Protein AF-A0A520X0W9-F1 (afdb_monomer_lite)

Foldseek 3Di:
DPDPPDDDDDFDKFKEWEDECLQQQFDDPPPDTDPDDDPRLVQVLVVCLVSVGQKYKYFFWKAAPPDHTSVVVSCVSSVFPDKDWDFWACDPRDPRITTTMMMTHNFDFPDKDKQKFDAPQAAAPVGDTWTTWIKMKTFGQRVNFTAIEIHGEATLCVRRVHDLPDPVCLSRLVSVLCVQVVQLVGWYKYWYQQNADDACVSNVSCHVVVSKDWDDDWAQFPVTGDGITMITGLQWDWLDWDWADDSDRTTMIITMIIGHDPVVSVVVVPPPDDPLKAKEWEAEQAADDPQFDAPDDPVPDDPPDDAQGLLNLVLQLQLLDPAQHQAYEYQENQHAQLDLRSLVSSLVSLVSCCVRRVHQQARYEYEYDLRNFNADDDDDDPPPLCNGCVSVCVRNFQRHQYADRPPPDDALVVVLVVLLVQCVVPLPDQKGFAQRRLDADPVSGGGGGQWIQGLVSLAIEGHFHQQSCFFHFADDDPVVVVVLVCLCPDDDPCNVVSVVVSVVVRVVRGAGATAGDPRSVVSVVSVLVSCCVSVPQSNLQGAYEYGHAADLDDDPADDDGPYRGHPCSLVVVVSCVVSLHAEYEYEDQQDQDWDWSDFLPPPRTHIYGYFHHSRDDHHVPDAHWIWIWMARSVQQKIKIWTQGSDSDDNSNVSNVPTHIDDIDRRAGSPSPPPVPPQQPPQPLLQLLVLQLVVLLVQWEWDDDPPRDIAIAADQQSPDRDHWLLRRLLSLLSCVLSVVPDPSVVVNNVRSLVNNQVQQAPALRAHDRDSVPSPFHDLQSLLSNLSSCLVPDDLVVLLVSLVSNVVVQPDLPDQRPQFFLVSLLSNLVSNCSNPVVDSVNQNSLVLLLQQFDADPVGAGAAGFRTSDADPPADCVRRRSDGDLQSRLSSLVSQCCNCVSVVHPTHDDQVRCQNNLVNNLPDPDQDKDWDWDWDDDPPDIDTDIDTDPRLLSNLLSNLSHPDPVSVVVSSVSLSVLSVQDDSSFHADVPRHGRSVSSSSSSVSNVSNVVSSSVD

Secondary structure (DSSP, 8-state):
------PPPP--EEEEEEEE-GGG-PPPTT----SS-SSHHHHHHHHHHHH--SEEEEEEEEE-SSS--HHHHHHHHHT-SEEEEEEEEE-SSSTT-EEEEEEEESS-EEEEEEEEEPP---B-TT-PBPPPEEEEEEEEEETTEEEEEEEEE---GGGGT--TT-GGGHHHHHHHHHHHHTTTTSSEEEEEE-SS---TTT-IIIIITTSEEE---S--STTS---EEEEEETTEEEEEEEEE--SSSSPEEEEEEEEPPHHHHHGGGS--SS-SEEEEEEE----BSTT---SS-TTS--TTSPPPPHHHHHHHHHTT-SS--SEEEEES--BSTT-HHHHHHHHHHHHHHHHHH---GGGEEEE--TTSS----SS-----HHHHHHHHHHHHTTTSB----TTTSPPHHHHHHHHHHHHHHTTT-SEEETTTT--B-TTS-B---SEEEETTTTEEEEE--TBTTTTEE----HHHHHHHHHHHH---TTHHHHHHHHHHHHHHHEE---B--HHHHHHHHHHHHHHHHHHTHHHHHSEEEEE-SS-SS--S-----S-SS-TTHHHHHHHHHHTT--EEEE-SS----EEE---SSSS-PPEEEE---SSSPPPTT--SEEEEEEEETTTTEEEEEEEE--SSS-HHHHHHT-EEPPPEEPPPTTTS-SSS--S----HHHHHHHHHHHHHHT-EEEE-TTS-EEEE--SBTTSSS--HHHHHHHHHHHHHTT--SHHHHHHHHHHHHHHHHTS-TTTS-B-SSGGGTTS-BHHHHHHHHHHHTTTS-HHHHHHHHHHHHHHH--TTS-----BHHHHHHHHHHHHHH-TT-HHHHHHHHHHHHTSEE-TTS-EEE--SBSS--TT--TTTTT-S--HHHHHHHHHHHHHHHHHTTTSSS--HHHHHHHHHHHHT-S----EEEEEEEEETTEEEEEEEEE-HHHHHHHHHTT---GGGHHHHHHHHHHHHHTEETTEE-BTTB--BHHHHHHHHHHHHHHHHHHHH-

Sequence (1013 aa):
MVNIGQIMANDIELTVATWNLSSCLLRDRDHSLPPNVEPGEAYVKERLAIYQPCVVGLQEVSFPNDRPSQAHRLREKLGYVAHAEWQLSPSHLIPGEDLGIAILSRYPIERTEKFLLPNLQLSNEAGEASHEKGILGALLNVDGQKVWFFCGHLLPLHRFGVKLSDPRTAEIFTSAEDAFLSASDAPAVCGVDLNAELDATQLPRVFGDRRLRKLIRQPTRPEGAINDQLLCSRHWQTEWVQVYRSRLDHHLCVARLQLLQDAQAETRHTETSASNRIRLLHLSDLHFGERSKEDVEWKTFISTMQHETRKDRLKSILGELDQVPDYVIISGDLTIAGRKDGFKSTVELLDWMENQLGLSRDAIVAVPGNHDVTRASGLPEVVDAEARWKNYHRFMGERCVRPWLPSHDPDQSTILSNLQTALESAEHSRLWGAFAHDVVDESGACLPFPFVFDRDRNLLIYAFNSASVSGSHIEIDANTRAAVESLRSARSKYKKDFEAVLKAYEGELSIDPARIQPGELGLFHGIMNMLRGFAGDELEDALKVAVLHHHVVPLPIEEVKKFDVPTNAGRFVKELTEAAFHMILHGHKHYPEPFSSGTSLNDQAQLVLSGGTIGGGEATGKSAGFYVVDYDISARLVEASFVVLEPQGNPKSIVENARRHPGIVVPRSGGFDRSVRGPRSLDIAKMFRDSENALMRYVRGMESDRDTSWAGWSHELDEDRVSTVATAYGLRILHMTGALRQGARQVVDDAVTTLLEMRSTVDGGWSASSQMAEDSQLEPTAFVILGLRHWVNSATLIELGGTLESLLGDEDAPIQPSYLFTLCLVAEALRAAKPDSPRLSQIIDTIESSAYVSEDGHYLHWPRRAITEEGESHVQAGREPSVLHSAMAILALRRAYDDTDGQLGADAASVEQALRWLARRDTWADTTEDINRKYGTKYCNLVVKHFTKTWVARALLTSNEFAIRPRLGKCVDELAESNEQGLWNWGDLQRPIWATHDALSTISAYALATAET

Radius of gyration: 35.77 Å; chains: 1; bounding box: 100×97×87 Å

Structure (mmCIF, N/CA/C/O backbone):
data_AF-A0A520X0W9-F1
#
_entry.id   AF-A0A520X0W9-F1
#
loop_
_atom_site.group_PDB
_atom_site.id
_atom_site.type_symbol
_atom_site.label_atom_id
_atom_site.label_alt_id
_atom_site.label_comp_id
_atom_site.label_asym_id
_atom_site.label_entity_id
_atom_site.label_seq_id
_atom_site.pdbx_PDB_ins_code
_atom_site.Cartn_x
_atom_site.Cartn_y
_atom_site.Cartn_z
_atom_site.occupancy
_atom_site.B_iso_or_equiv
_atom_site.auth_seq_id
_atom_site.auth_comp_id
_atom_site.auth_asym_id
_atom_site.auth_atom_id
_atom_site.pdbx_PDB_model_num
ATOM 1 N N . MET A 1 1 ? 13.564 -29.640 41.362 1.00 32.91 1 MET A N 1
ATOM 2 C CA . MET A 1 1 ? 12.127 -29.814 41.068 1.00 32.91 1 MET A CA 1
ATOM 3 C C . MET A 1 1 ? 11.495 -28.441 41.158 1.00 32.91 1 MET A C 1
ATOM 5 O O . MET A 1 1 ? 11.226 -27.974 42.255 1.00 32.91 1 MET A O 1
ATOM 9 N N . VAL A 1 2 ? 11.420 -27.748 40.023 1.00 27.66 2 VAL A N 1
ATOM 10 C CA . VAL A 1 2 ? 10.768 -26.438 39.912 1.00 27.66 2 VAL A CA 1
ATOM 11 C C . VAL A 1 2 ? 9.294 -26.697 39.607 1.00 27.66 2 VAL A C 1
ATOM 13 O O . VAL A 1 2 ? 8.971 -27.615 38.857 1.00 27.66 2 VAL A O 1
ATOM 16 N N . ASN A 1 3 ? 8.434 -25.946 40.285 1.00 23.83 3 ASN A N 1
ATOM 17 C CA . ASN A 1 3 ? 6.986 -26.098 40.365 1.00 23.83 3 ASN A CA 1
ATOM 18 C C . ASN A 1 3 ? 6.327 -26.134 38.969 1.00 23.83 3 ASN A C 1
ATOM 20 O O . ASN A 1 3 ? 6.275 -25.119 38.279 1.00 23.83 3 ASN A O 1
ATOM 24 N N . ILE A 1 4 ? 5.808 -27.297 38.567 1.00 30.19 4 ILE A N 1
ATOM 25 C CA . ILE A 1 4 ? 4.951 -27.479 37.384 1.00 30.19 4 ILE A CA 1
ATOM 26 C C . ILE A 1 4 ? 3.524 -27.121 37.814 1.00 30.19 4 ILE A C 1
ATOM 28 O O . ILE A 1 4 ? 2.726 -27.992 38.153 1.00 30.19 4 ILE A O 1
ATOM 32 N N . GLY A 1 5 ? 3.240 -25.822 37.908 1.00 29.05 5 GLY A N 1
ATOM 33 C CA . GLY A 1 5 ? 2.003 -25.330 38.514 1.00 29.05 5 GLY A CA 1
ATOM 34 C C . GLY A 1 5 ? 1.619 -23.908 38.122 1.00 29.05 5 GLY A C 1
ATOM 35 O O . GLY A 1 5 ? 1.106 -23.178 38.957 1.00 29.05 5 GLY A O 1
ATOM 36 N N . GLN A 1 6 ? 1.864 -23.510 36.874 1.00 29.09 6 GLN A N 1
ATOM 37 C CA . GLN A 1 6 ? 1.102 -22.449 36.213 1.00 29.09 6 GLN A CA 1
ATOM 38 C C . GLN A 1 6 ? 0.723 -22.978 34.832 1.00 29.09 6 GLN A C 1
ATOM 40 O O . GLN A 1 6 ? 1.515 -22.996 33.896 1.00 29.09 6 GLN A O 1
ATOM 45 N N . ILE A 1 7 ? -0.480 -23.542 34.779 1.00 31.31 7 ILE A N 1
ATOM 46 C CA . ILE A 1 7 ? -1.163 -23.942 33.554 1.00 31.31 7 ILE A CA 1
ATOM 47 C C . ILE A 1 7 ? -1.336 -22.679 32.704 1.00 31.31 7 ILE A C 1
ATOM 49 O O . ILE A 1 7 ? -1.753 -21.645 33.223 1.00 31.31 7 ILE A O 1
ATOM 53 N N . MET A 1 8 ? -0.970 -22.780 31.425 1.00 34.50 8 MET A N 1
ATOM 54 C CA . MET A 1 8 ? -1.157 -21.749 30.407 1.00 34.50 8 MET A CA 1
ATOM 55 C C . MET A 1 8 ? -2.606 -21.243 30.423 1.00 34.50 8 MET A C 1
ATOM 57 O O . MET A 1 8 ? -3.534 -22.038 30.280 1.00 34.50 8 MET A O 1
ATOM 61 N N . ALA A 1 9 ? -2.804 -19.940 30.618 1.00 36.62 9 ALA A N 1
ATOM 62 C CA . ALA A 1 9 ? -4.086 -19.299 30.352 1.00 36.62 9 ALA A CA 1
ATOM 63 C C . ALA A 1 9 ? -4.163 -19.030 28.840 1.00 36.62 9 ALA A C 1
ATOM 65 O O . ALA A 1 9 ? -3.282 -18.372 28.294 1.00 36.62 9 ALA A O 1
ATOM 66 N N . ASN A 1 10 ? -5.157 -19.626 28.179 1.00 45.25 10 ASN A N 1
ATOM 67 C CA . ASN A 1 10 ? -5.319 -19.660 26.723 1.00 45.25 10 ASN A CA 1
ATOM 68 C C . ASN A 1 10 ? -5.570 -18.266 26.109 1.00 45.25 10 ASN A C 1
ATOM 70 O O . ASN A 1 10 ? -6.377 -17.502 26.639 1.00 45.25 10 ASN A O 1
ATOM 74 N N . ASP A 1 11 ? -4.965 -17.996 24.946 1.00 65.56 11 ASP A N 1
ATOM 75 C CA . ASP A 1 11 ? -5.338 -16.911 24.024 1.00 65.56 11 ASP A CA 1
ATOM 76 C C . ASP A 1 11 ? -6.728 -17.202 23.426 1.00 65.56 11 ASP A C 1
ATOM 78 O O . ASP A 1 11 ? -6.859 -17.886 22.411 1.00 65.56 11 ASP A O 1
ATOM 82 N N . ILE A 1 12 ? -7.797 -16.758 24.094 1.00 79.75 12 ILE A N 1
ATOM 83 C CA . ILE A 1 12 ? -9.164 -16.955 23.592 1.00 79.75 12 ILE A CA 1
ATOM 84 C C . ILE A 1 12 ? -9.483 -15.887 22.546 1.00 79.75 12 ILE A C 1
ATOM 86 O O . ILE A 1 12 ? -9.647 -14.708 22.869 1.00 79.75 12 ILE A O 1
ATOM 90 N N . GLU A 1 13 ? -9.657 -16.335 21.306 1.00 87.12 13 GLU A N 1
ATOM 91 C CA . GLU A 1 13 ? -10.099 -15.526 20.170 1.00 87.12 13 GLU A CA 1
ATOM 92 C C . GLU A 1 13 ? -11.518 -15.924 19.736 1.00 87.12 13 GLU A C 1
ATOM 94 O O . GLU A 1 13 ? -11.832 -17.099 19.535 1.00 87.12 13 GLU A O 1
ATOM 99 N N . LEU A 1 14 ? -12.394 -14.935 19.556 1.00 89.50 14 LEU A N 1
ATOM 100 C CA . LEU A 1 14 ? -13.780 -15.117 19.134 1.00 89.50 14 LEU A CA 1
ATOM 101 C C . LEU A 1 14 ? -14.087 -14.295 17.883 1.00 89.50 14 LEU A C 1
ATOM 103 O O . LEU A 1 14 ? -13.994 -13.071 17.881 1.00 89.50 14 LEU A O 1
ATOM 107 N N . THR A 1 15 ? -14.550 -14.967 16.830 1.00 93.50 15 THR A N 1
ATOM 108 C CA . THR A 1 15 ? -15.162 -14.311 15.664 1.00 93.50 15 THR A CA 1
ATOM 109 C C . THR A 1 15 ? -16.677 -14.269 15.841 1.00 93.50 15 THR A C 1
ATOM 111 O O . THR A 1 15 ? -17.360 -15.286 15.733 1.00 93.50 15 THR A O 1
ATOM 114 N N . VAL A 1 16 ? -17.225 -13.094 16.114 1.00 95.94 16 VAL A N 1
ATOM 115 C CA . VAL A 1 16 ? -18.645 -12.884 16.408 1.00 95.94 16 VAL A CA 1
ATOM 116 C C . VAL A 1 16 ? -19.351 -12.167 15.267 1.00 95.94 16 VAL A C 1
ATOM 118 O O . VAL A 1 16 ? -18.738 -11.376 14.552 1.00 95.94 16 VAL A O 1
ATOM 121 N N . ALA A 1 17 ? -20.652 -12.395 15.112 1.00 96.25 17 ALA A N 1
ATOM 122 C CA . ALA A 1 17 ? -21.454 -11.677 14.129 1.00 96.25 17 ALA A CA 1
ATOM 123 C C . ALA A 1 17 ? -22.832 -11.266 14.661 1.00 96.25 17 ALA A C 1
ATOM 125 O O . ALA A 1 17 ? -23.386 -11.910 15.552 1.00 96.25 17 ALA A O 1
ATOM 126 N N . THR A 1 18 ? -23.400 -10.211 14.078 1.00 96.81 18 THR A N 1
ATOM 127 C CA . THR A 1 18 ? -24.814 -9.846 14.229 1.00 96.81 18 THR A CA 1
ATOM 128 C C . THR A 1 18 ? -25.436 -9.583 12.869 1.00 96.81 18 THR A C 1
ATOM 130 O O . THR A 1 18 ? -24.789 -9.001 11.991 1.00 96.81 18 THR A O 1
ATOM 133 N N . TRP A 1 19 ? -26.674 -10.035 12.681 1.00 95.88 19 TRP A N 1
ATOM 134 C CA . TRP A 1 19 ? -27.390 -9.839 11.428 1.00 95.88 19 TRP A CA 1
ATOM 135 C C . TRP A 1 19 ? -28.910 -9.871 11.615 1.00 95.88 19 TRP A C 1
ATOM 137 O O . TRP A 1 19 ? -29.469 -10.899 12.007 1.00 95.88 19 TRP A O 1
ATOM 147 N N . ASN A 1 20 ? -29.586 -8.778 11.257 1.00 94.31 20 ASN A N 1
ATOM 148 C CA . ASN A 1 20 ? -31.029 -8.793 11.050 1.00 94.31 20 ASN A CA 1
ATOM 149 C C . ASN A 1 20 ? -31.341 -9.477 9.706 1.00 94.31 20 ASN A C 1
ATOM 151 O O . ASN A 1 20 ? -30.873 -9.050 8.647 1.00 94.31 20 ASN A O 1
ATOM 155 N N . LEU A 1 21 ? -32.070 -10.594 9.762 1.00 90.38 21 LEU A N 1
ATOM 156 C CA . LEU A 1 21 ? -32.323 -11.439 8.600 1.00 90.38 21 LEU A CA 1
ATOM 157 C C . LEU A 1 21 ? -33.550 -11.017 7.799 1.00 90.38 21 LEU A C 1
ATOM 159 O O . LEU A 1 21 ? -33.672 -11.468 6.659 1.00 90.38 21 LEU A O 1
ATOM 163 N N . SER A 1 22 ? -34.475 -10.242 8.368 1.00 86.56 22 SER A N 1
ATOM 164 C CA . SER A 1 22 ? -35.768 -9.930 7.742 1.00 86.56 22 SER A CA 1
ATOM 165 C C . SER A 1 22 ? -36.439 -11.185 7.158 1.00 86.56 22 SER A C 1
ATOM 167 O O . SER A 1 22 ? -36.843 -11.225 5.994 1.00 86.56 22 SER A O 1
ATOM 169 N N . SER A 1 23 ? -36.454 -12.281 7.932 1.00 81.19 23 SER A N 1
ATOM 170 C CA . SER A 1 23 ? -36.904 -13.621 7.504 1.00 81.19 23 SER A CA 1
ATOM 171 C C . SER A 1 23 ? -36.232 -14.190 6.238 1.00 81.19 23 SER A C 1
ATOM 173 O O . SER A 1 23 ? -36.767 -15.090 5.594 1.00 81.19 23 SER A O 1
ATOM 175 N N . CYS A 1 24 ? -35.026 -13.730 5.901 1.00 81.00 24 CYS A N 1
ATOM 176 C CA . CYS A 1 24 ? -34.284 -14.028 4.671 1.00 81.00 24 CYS A CA 1
ATOM 177 C C . CYS A 1 24 ? -34.994 -13.594 3.376 1.00 81.00 24 CYS A C 1
ATOM 179 O O . CYS A 1 24 ? -34.803 -14.214 2.326 1.00 81.00 24 CYS A O 1
ATOM 181 N N . LEU A 1 25 ? -35.794 -12.529 3.421 1.00 79.50 25 LEU A N 1
ATOM 182 C CA . LEU A 1 25 ? -36.398 -11.942 2.227 1.00 79.50 25 LEU A CA 1
ATOM 183 C C . LEU A 1 25 ? -35.347 -11.115 1.464 1.00 79.50 25 LEU A C 1
ATOM 185 O O . LEU A 1 25 ? -34.932 -10.044 1.903 1.00 79.50 25 LEU A O 1
ATOM 189 N N . LEU A 1 26 ? -34.887 -11.630 0.318 1.00 71.38 26 LEU A N 1
ATOM 190 C CA . LEU A 1 26 ? -33.954 -10.919 -0.563 1.00 71.38 26 LEU A CA 1
ATOM 191 C C . LEU A 1 26 ? -34.661 -9.740 -1.248 1.00 71.38 26 LEU A C 1
ATOM 193 O O . LEU A 1 26 ? -35.793 -9.885 -1.708 1.00 71.38 26 LEU A O 1
ATOM 197 N N . ARG A 1 27 ? -33.985 -8.592 -1.362 1.00 65.69 27 ARG A N 1
ATOM 198 C CA . ARG A 1 27 ? -34.486 -7.439 -2.125 1.00 65.69 27 ARG A CA 1
ATOM 199 C C . ARG A 1 27 ? -33.932 -7.463 -3.559 1.00 65.69 27 ARG A C 1
ATOM 201 O O . ARG A 1 27 ? -32.718 -7.394 -3.743 1.00 65.69 27 ARG A O 1
ATOM 208 N N . ASP A 1 28 ? -34.812 -7.531 -4.562 1.00 52.06 28 ASP A N 1
ATOM 209 C CA . ASP A 1 28 ? -34.473 -7.264 -5.972 1.00 52.06 28 ASP A CA 1
ATOM 210 C C . ASP A 1 28 ? -34.504 -5.754 -6.274 1.00 52.06 28 ASP A C 1
ATOM 212 O O . ASP A 1 28 ? -35.113 -4.976 -5.536 1.00 52.06 28 ASP A O 1
ATOM 216 N N . ARG A 1 29 ? -33.866 -5.331 -7.381 1.00 44.09 29 ARG A N 1
ATOM 217 C CA . ARG A 1 29 ? -33.731 -3.917 -7.807 1.00 44.09 29 ARG A CA 1
ATOM 218 C C . ARG A 1 29 ? -35.063 -3.158 -8.016 1.00 44.09 29 ARG A C 1
ATOM 220 O O . ARG A 1 29 ? -34.998 -1.950 -8.192 1.00 44.09 29 ARG A O 1
ATOM 227 N N . ASP A 1 30 ? -36.222 -3.823 -7.941 1.00 38.56 30 ASP A N 1
ATOM 228 C CA . ASP A 1 30 ? -37.563 -3.260 -8.209 1.00 38.56 30 ASP A CA 1
ATOM 229 C C . ASP A 1 30 ? -38.616 -3.495 -7.091 1.00 38.56 30 ASP A C 1
ATOM 231 O O . ASP A 1 30 ? -39.817 -3.523 -7.345 1.00 38.56 30 ASP A O 1
ATOM 235 N N . HIS A 1 31 ? -38.206 -3.643 -5.823 1.00 42.44 31 HIS A N 1
ATOM 236 C CA . HIS A 1 31 ? -39.104 -3.570 -4.645 1.00 42.44 31 HIS A CA 1
ATOM 237 C C . HIS A 1 31 ? -40.392 -4.441 -4.662 1.00 42.44 31 HIS A C 1
ATOM 239 O O . HIS A 1 31 ? -41.384 -4.078 -4.030 1.00 42.44 31 HIS A O 1
ATOM 245 N N . SER A 1 32 ? -40.400 -5.617 -5.302 1.00 38.81 32 SER A N 1
ATOM 246 C CA . SER A 1 32 ? -41.507 -6.586 -5.184 1.00 38.81 32 SER A CA 1
ATOM 247 C C . SER A 1 32 ? -41.036 -7.911 -4.572 1.00 38.81 32 SER A C 1
ATOM 249 O O . SER A 1 32 ? -39.996 -8.447 -4.944 1.00 38.81 32 SER A O 1
ATOM 251 N N . LEU A 1 33 ? -41.782 -8.411 -3.578 1.00 42.38 33 LEU A N 1
ATOM 252 C CA . LEU A 1 33 ? -41.497 -9.664 -2.865 1.00 42.38 33 LEU A CA 1
ATOM 253 C C . LEU A 1 33 ? -41.938 -10.877 -3.713 1.00 42.38 33 LEU A C 1
ATOM 255 O O . LEU A 1 33 ? -43.115 -10.942 -4.080 1.00 42.38 33 LEU A O 1
ATOM 259 N N . PRO A 1 34 ? -41.063 -11.862 -4.000 1.00 41.06 34 PRO A N 1
ATOM 260 C CA . PRO A 1 34 ? -41.466 -13.082 -4.688 1.00 41.06 34 PRO A CA 1
ATOM 261 C C . PRO A 1 34 ? -42.119 -14.105 -3.734 1.00 41.06 34 PRO A C 1
ATOM 263 O O . PRO A 1 34 ? -41.646 -14.300 -2.610 1.00 41.06 34 PRO A O 1
ATOM 266 N N . PRO A 1 35 ? -43.168 -14.823 -4.178 1.00 42.16 35 PRO A N 1
ATOM 267 C CA . PRO A 1 35 ? -43.831 -15.850 -3.388 1.00 42.16 35 PRO A CA 1
ATOM 268 C C . PRO A 1 35 ? -43.106 -17.192 -3.573 1.00 42.16 35 PRO A C 1
ATOM 270 O O . PRO A 1 35 ? -43.331 -17.868 -4.571 1.00 42.16 35 PRO A O 1
ATOM 273 N N . ASN A 1 36 ? -42.190 -17.528 -2.654 1.00 46.56 36 ASN A N 1
ATOM 274 C CA . ASN A 1 36 ? -41.793 -18.881 -2.200 1.00 46.56 36 ASN A CA 1
ATOM 275 C C . ASN A 1 36 ? -40.355 -18.861 -1.635 1.00 46.56 36 ASN A C 1
ATOM 277 O O . ASN A 1 36 ? -39.388 -18.555 -2.331 1.00 46.56 36 ASN A O 1
ATOM 281 N N . VAL A 1 37 ? -40.216 -19.192 -0.347 1.00 53.91 37 VAL A N 1
ATOM 282 C CA . VAL A 1 37 ? -38.956 -19.154 0.416 1.00 53.91 37 VAL A CA 1
ATOM 283 C C . VAL A 1 37 ? -38.064 -20.358 0.073 1.00 53.91 37 VAL A C 1
ATOM 285 O O . VAL A 1 37 ? -38.338 -21.449 0.558 1.00 53.91 37 VAL A O 1
ATOM 288 N N . GLU A 1 38 ? -37.010 -20.135 -0.731 1.00 55.56 38 GLU A N 1
ATOM 289 C CA . GLU A 1 38 ? -35.666 -20.781 -0.691 1.00 55.56 38 GLU A CA 1
ATOM 290 C C . GLU A 1 38 ? -34.710 -20.286 -1.827 1.00 55.56 38 GLU A C 1
ATOM 292 O O . GLU A 1 38 ? -34.203 -21.058 -2.636 1.00 55.56 38 GLU A O 1
ATOM 297 N N . PRO A 1 39 ? -34.446 -18.968 -1.934 1.00 59.66 39 PRO A N 1
ATOM 298 C CA . PRO A 1 39 ? -33.086 -18.514 -2.317 1.00 59.66 39 PRO A CA 1
ATOM 299 C C . PRO A 1 39 ? -32.356 -17.744 -1.202 1.00 59.66 39 PRO A C 1
ATOM 301 O O . PRO A 1 39 ? -31.127 -17.751 -1.127 1.00 59.66 39 PRO A O 1
ATOM 304 N N . GLY A 1 40 ? -33.102 -17.102 -0.297 1.00 71.44 40 GLY A N 1
ATOM 305 C CA . GLY A 1 40 ? -32.541 -16.251 0.758 1.00 71.44 40 GLY A CA 1
ATOM 306 C C . GLY A 1 40 ? -31.814 -17.007 1.869 1.00 71.44 40 GLY A C 1
ATOM 307 O O . GLY A 1 40 ? -30.731 -16.599 2.277 1.00 71.44 40 GLY A O 1
ATOM 308 N N . GLU A 1 41 ? -32.350 -18.143 2.326 1.00 79.81 41 GLU A N 1
ATOM 309 C CA . GLU A 1 41 ? -31.679 -18.968 3.347 1.00 79.81 41 GLU A CA 1
ATOM 310 C C . GLU A 1 41 ? -30.370 -19.571 2.802 1.00 79.81 41 GLU A C 1
ATOM 312 O O . GLU A 1 41 ? -29.372 -19.638 3.519 1.00 79.81 41 GLU A O 1
ATOM 317 N N . ALA A 1 42 ? -30.335 -19.945 1.514 1.00 78.12 42 ALA A N 1
ATOM 318 C CA . ALA A 1 42 ? -29.116 -20.398 0.841 1.00 78.12 42 ALA A CA 1
ATOM 319 C C . ALA A 1 42 ? -28.060 -19.282 0.766 1.00 78.12 42 ALA A C 1
ATOM 321 O O . ALA A 1 42 ? -26.895 -19.531 1.066 1.00 78.12 42 ALA A O 1
ATOM 322 N N . TYR A 1 43 ? -28.479 -18.049 0.461 1.00 82.75 43 TYR A N 1
ATOM 323 C CA . TYR A 1 43 ? -27.612 -16.870 0.488 1.00 82.75 43 TYR A CA 1
ATOM 324 C C . TYR A 1 43 ? -27.038 -16.601 1.888 1.00 82.75 43 TYR A C 1
ATOM 326 O O . TYR A 1 43 ? -25.831 -16.419 2.044 1.00 82.75 43 TYR A O 1
ATOM 334 N N . VAL A 1 44 ? -27.879 -16.612 2.928 1.00 85.81 44 VAL A N 1
ATOM 335 C CA . VAL A 1 44 ? -27.436 -16.427 4.322 1.00 85.81 44 VAL A CA 1
ATOM 336 C C . VAL A 1 44 ? -26.461 -17.529 4.731 1.00 85.81 44 VAL A C 1
ATOM 338 O O . VAL A 1 44 ? -25.422 -17.239 5.325 1.00 85.81 44 VAL A O 1
ATOM 341 N N . LYS A 1 45 ? -26.742 -18.780 4.349 1.00 84.19 45 LYS A N 1
ATOM 342 C CA . LYS A 1 45 ? -25.848 -19.920 4.573 1.00 84.19 45 LYS A CA 1
ATOM 343 C C . LYS A 1 45 ? -24.490 -19.708 3.906 1.00 84.19 45 LYS A C 1
ATOM 345 O O . LYS A 1 45 ? -23.474 -19.888 4.565 1.00 84.19 45 LYS A O 1
ATOM 350 N N . GLU A 1 46 ? -24.463 -19.337 2.630 1.00 79.88 46 GLU A N 1
ATOM 351 C CA . GLU A 1 46 ? -23.224 -19.075 1.892 1.00 79.88 46 GLU A CA 1
ATOM 352 C C . GLU A 1 46 ? -22.397 -17.983 2.582 1.00 79.88 46 GLU A C 1
ATOM 354 O O . GLU A 1 46 ? -21.213 -18.178 2.849 1.00 79.88 46 GLU A O 1
ATOM 359 N N . ARG A 1 47 ? -23.032 -16.868 2.969 1.00 83.69 47 ARG A N 1
ATOM 360 C CA . ARG A 1 47 ? -22.348 -15.765 3.660 1.00 83.69 47 ARG A CA 1
ATOM 361 C C . ARG A 1 47 ? -21.784 -16.180 5.015 1.00 83.69 47 ARG A C 1
ATOM 363 O O . ARG A 1 47 ? -20.614 -15.923 5.278 1.00 83.69 47 ARG A O 1
ATOM 370 N N . LEU A 1 48 ? -22.563 -16.858 5.855 1.00 86.50 48 LEU A N 1
ATOM 371 C CA . LEU A 1 48 ? -22.069 -17.336 7.151 1.00 86.50 48 LEU A CA 1
ATOM 372 C C . LEU A 1 48 ? -21.008 -18.443 7.004 1.00 86.50 48 LEU A C 1
ATOM 374 O O . LEU A 1 48 ? -20.131 -18.555 7.857 1.00 86.50 48 LEU A O 1
ATOM 378 N N . ALA A 1 49 ? -21.036 -19.231 5.923 1.00 78.69 49 ALA A N 1
ATOM 379 C CA . ALA A 1 49 ? -20.026 -20.251 5.640 1.00 78.69 49 ALA A CA 1
ATOM 380 C C . ALA A 1 49 ? -18.676 -19.666 5.192 1.00 78.69 49 ALA A C 1
ATOM 382 O O . ALA A 1 49 ? -17.649 -20.279 5.475 1.00 78.69 49 ALA A O 1
ATOM 383 N N . ILE A 1 50 ? -18.670 -18.501 4.534 1.00 72.69 50 ILE A N 1
ATOM 384 C CA . ILE A 1 50 ? -17.442 -17.787 4.144 1.00 72.69 50 ILE A CA 1
ATOM 385 C C . ILE A 1 50 ? -16.712 -17.257 5.384 1.00 72.69 50 ILE A C 1
ATOM 387 O O . ILE A 1 50 ? -15.511 -17.462 5.519 1.00 72.69 50 ILE A O 1
ATOM 391 N N . TYR A 1 51 ? -17.431 -16.595 6.296 1.00 73.06 51 TYR A N 1
ATOM 392 C CA . TYR A 1 51 ? -16.813 -15.898 7.438 1.00 73.06 51 TYR A CA 1
ATOM 393 C C . TYR A 1 51 ? -16.692 -16.752 8.702 1.00 73.06 51 TYR A C 1
ATOM 395 O O . TYR A 1 51 ? -16.006 -16.363 9.641 1.00 73.06 51 TYR A O 1
ATOM 403 N N . GLN A 1 52 ? -17.387 -17.891 8.740 1.00 84.69 52 GLN A N 1
ATOM 404 C CA . GLN A 1 52 ? -17.374 -18.879 9.822 1.00 84.69 52 GLN A CA 1
ATOM 405 C C . GLN A 1 52 ? -17.396 -18.302 11.254 1.00 84.69 52 GLN A C 1
ATOM 407 O O . GLN A 1 52 ? -16.615 -18.751 12.097 1.00 84.69 52 GLN A O 1
ATOM 412 N N . PRO A 1 53 ? -18.302 -17.361 11.592 1.00 91.44 53 PRO A N 1
ATOM 413 C CA . PRO A 1 53 ? -18.361 -16.821 12.945 1.00 91.44 53 PRO A CA 1
ATOM 414 C C . PRO A 1 53 ? -18.646 -17.933 13.960 1.00 91.44 53 PRO A C 1
ATOM 416 O O . PRO A 1 53 ? -19.475 -18.821 13.726 1.00 91.44 53 PRO A O 1
ATOM 419 N N . CYS A 1 54 ? -17.958 -17.892 15.097 1.00 93.50 54 CYS A N 1
ATOM 420 C CA . CYS A 1 54 ? -18.118 -18.857 16.175 1.00 93.50 54 CYS A CA 1
ATOM 421 C C . CYS A 1 54 ? -19.398 -18.613 16.983 1.00 93.50 54 CYS A C 1
ATOM 423 O O . CYS A 1 54 ? -19.979 -19.572 17.492 1.00 93.50 54 CYS A O 1
ATOM 425 N N . VAL A 1 55 ? -19.869 -17.363 17.047 1.00 96.31 55 VAL A N 1
ATOM 426 C CA . VAL A 1 55 ? -21.149 -16.981 17.662 1.00 96.31 55 VAL A CA 1
ATOM 427 C C . VAL A 1 55 ? -21.858 -15.949 16.787 1.00 96.31 55 VAL A C 1
ATOM 429 O O . VAL A 1 55 ? -21.226 -15.010 16.304 1.00 96.31 55 VAL A O 1
ATOM 432 N N . VAL A 1 56 ? -23.165 -16.110 16.577 1.00 97.06 56 VAL A N 1
ATOM 433 C CA . VAL A 1 56 ? -23.973 -15.215 15.734 1.00 97.06 56 VAL A CA 1
ATOM 434 C C . VAL A 1 56 ? -25.255 -14.822 16.449 1.00 97.06 56 VAL A C 1
ATOM 436 O O . VAL A 1 56 ? -26.011 -15.700 16.856 1.00 97.06 56 VAL A O 1
ATOM 439 N N . GLY A 1 57 ? -25.519 -13.521 16.555 1.00 97.50 57 GLY A N 1
ATOM 440 C CA . GLY A 1 57 ? -26.823 -12.969 16.925 1.00 97.50 57 GLY A CA 1
ATOM 441 C C . GLY A 1 57 ? -27.673 -12.710 15.684 1.00 97.50 57 GLY A C 1
ATOM 442 O O . GLY A 1 57 ? -27.223 -12.042 14.757 1.00 97.50 57 GLY A O 1
ATOM 443 N N . LEU A 1 58 ? -28.886 -13.249 15.657 1.00 96.94 58 LEU A N 1
ATOM 444 C CA . LEU A 1 58 ? -29.819 -13.130 14.543 1.00 96.94 58 LEU A CA 1
ATOM 445 C C . LEU A 1 58 ? -31.095 -12.423 14.999 1.00 96.94 58 LEU A C 1
ATOM 447 O O . LEU A 1 58 ? -31.742 -12.863 15.955 1.00 96.94 58 LEU A O 1
ATOM 451 N N . GLN A 1 59 ? -31.467 -11.354 14.295 1.00 96.19 59 GLN A N 1
ATOM 452 C CA . GLN A 1 59 ? -32.728 -10.635 14.496 1.00 96.19 59 GLN A CA 1
ATOM 453 C C . GLN A 1 59 ? -33.720 -10.928 13.360 1.00 96.19 59 GLN A C 1
ATOM 455 O O . GLN A 1 59 ? -33.318 -11.324 12.267 1.00 96.19 59 GLN A O 1
ATOM 460 N N . GLU A 1 60 ? -35.017 -10.775 13.644 1.00 93.06 60 GLU A N 1
ATOM 461 C CA . GLU A 1 60 ? -36.132 -11.071 12.722 1.00 93.06 60 GLU A CA 1
ATOM 462 C C . GLU A 1 60 ? -36.075 -12.480 12.109 1.00 93.06 60 GLU A C 1
ATOM 464 O O . GLU A 1 60 ? -36.294 -12.697 10.913 1.00 93.06 60 GLU A O 1
ATOM 469 N N . VAL A 1 61 ? -35.788 -13.454 12.973 1.00 92.88 61 VAL A N 1
ATOM 470 C CA . VAL A 1 61 ? -35.784 -14.881 12.649 1.00 92.88 61 VAL A CA 1
ATOM 471 C C . VAL A 1 61 ? -37.222 -15.386 12.584 1.00 92.88 61 VAL A C 1
ATOM 473 O O . VAL A 1 61 ? -37.993 -15.151 13.514 1.00 92.88 61 VAL A O 1
ATOM 476 N N . SER A 1 62 ? -37.566 -16.108 11.516 1.00 91.62 62 SER A N 1
ATOM 477 C CA . SER A 1 62 ? -38.901 -16.698 11.328 1.00 91.62 62 SER A CA 1
ATOM 478 C C . SER A 1 62 ? -39.102 -17.998 12.132 1.00 91.62 62 SER A C 1
ATOM 480 O O . SER A 1 62 ? -38.219 -18.870 12.181 1.00 91.62 62 SER A O 1
ATOM 482 N N . PHE A 1 63 ? -40.295 -18.128 12.726 1.00 91.00 63 PHE A N 1
ATOM 483 C CA . PHE A 1 63 ? -40.814 -19.294 13.449 1.00 91.00 63 PHE A CA 1
ATOM 484 C C . PHE A 1 63 ? -42.086 -19.813 12.756 1.00 91.00 63 PHE A C 1
ATOM 486 O O . PHE A 1 63 ? -43.194 -19.382 13.084 1.00 91.00 63 PHE A O 1
ATOM 493 N N . PRO A 1 64 ? -41.947 -20.724 11.779 1.00 87.00 64 PRO A N 1
ATOM 494 C CA . PRO A 1 64 ? -43.087 -21.349 11.118 1.00 87.00 64 PRO A CA 1
ATOM 495 C C . PRO A 1 64 ? -43.811 -22.336 12.043 1.00 87.00 64 PRO A C 1
ATOM 497 O O . PRO A 1 64 ? -43.184 -23.001 12.864 1.00 87.00 64 PRO A O 1
ATOM 500 N N . ASN A 1 65 ? -45.124 -22.496 11.861 1.00 82.75 65 ASN A N 1
ATOM 501 C CA . ASN A 1 65 ? -45.938 -23.412 12.673 1.00 82.75 65 ASN A CA 1
ATOM 502 C C . ASN A 1 65 ? -45.782 -24.899 12.295 1.00 82.75 65 ASN A C 1
ATOM 504 O O . ASN A 1 65 ? -46.141 -25.778 13.076 1.00 82.75 65 ASN A O 1
ATOM 508 N N . ASP A 1 66 ? -45.285 -25.194 11.094 1.00 85.31 66 ASP A N 1
ATOM 509 C CA . ASP A 1 66 ? -45.277 -26.527 10.479 1.00 85.31 66 ASP A CA 1
ATOM 510 C C . ASP A 1 66 ? -43.871 -27.127 10.284 1.00 85.31 66 ASP A C 1
ATOM 512 O O . ASP A 1 66 ? -43.739 -28.279 9.864 1.00 85.31 66 ASP A O 1
ATOM 516 N N . ARG A 1 67 ? -42.808 -26.377 10.598 1.00 86.38 67 ARG A N 1
ATOM 517 C CA . ARG A 1 67 ? -41.403 -26.791 10.431 1.00 86.38 67 ARG A CA 1
ATOM 518 C C . ARG A 1 67 ? -40.493 -26.126 11.476 1.00 86.38 67 ARG A C 1
ATOM 520 O O . ARG A 1 67 ? -40.885 -25.115 12.052 1.00 86.38 67 ARG A O 1
ATOM 527 N N . PRO A 1 68 ? -39.269 -26.644 11.713 1.00 90.19 68 PRO A N 1
ATOM 528 C CA . PRO A 1 68 ? -38.326 -26.035 12.656 1.00 90.19 68 PRO A CA 1
ATOM 529 C C . PRO A 1 68 ? -38.029 -24.568 12.330 1.00 90.19 68 PRO A C 1
ATOM 531 O O . PRO A 1 68 ? -38.077 -24.187 11.158 1.00 90.19 68 PRO A O 1
ATOM 534 N N . SER A 1 69 ? -37.664 -23.771 13.340 1.00 91.12 69 SER A N 1
ATOM 535 C CA . SER A 1 69 ? -37.336 -22.346 13.180 1.00 91.12 69 SER A CA 1
ATOM 536 C C . SER A 1 69 ? -36.216 -22.120 12.157 1.00 91.12 69 SER A C 1
ATOM 538 O O . SER A 1 69 ? -35.387 -22.997 11.886 1.00 91.12 69 SER A O 1
ATOM 540 N N . GLN A 1 70 ? -36.161 -20.920 11.580 1.00 90.75 70 GLN A N 1
ATOM 541 C CA . GLN A 1 70 ? -35.097 -20.557 10.642 1.00 90.75 70 GLN A CA 1
ATOM 542 C C . GLN A 1 70 ? -33.700 -20.677 11.278 1.00 90.75 70 GLN A C 1
ATOM 544 O O . GLN A 1 70 ? -32.783 -21.206 10.647 1.00 90.75 70 GLN A O 1
ATOM 549 N N . ALA A 1 71 ? -33.544 -20.279 12.544 1.00 91.62 71 ALA A N 1
ATOM 550 C CA . ALA A 1 71 ? -32.293 -20.451 13.280 1.00 91.62 71 ALA A CA 1
ATOM 551 C C . ALA A 1 71 ? -31.927 -21.932 13.468 1.00 91.62 71 ALA A C 1
ATOM 553 O O . ALA A 1 71 ? -30.763 -22.299 13.290 1.00 91.62 71 ALA A O 1
ATOM 554 N N . HIS A 1 72 ? -32.905 -22.797 13.757 1.00 91.12 72 HIS A N 1
ATOM 555 C CA . HIS A 1 72 ? -32.674 -24.234 13.896 1.00 91.12 72 HIS A CA 1
ATOM 556 C C . HIS A 1 72 ? -32.133 -24.860 12.604 1.00 91.12 72 HIS A C 1
ATOM 558 O O . HIS A 1 72 ? -31.150 -25.602 12.636 1.00 91.12 72 HIS A O 1
ATOM 564 N N . ARG A 1 73 ? -32.720 -24.514 11.452 1.00 90.88 73 ARG A N 1
ATOM 565 C CA . ARG A 1 73 ? -32.268 -25.015 10.142 1.00 90.88 73 ARG A CA 1
ATOM 566 C C . ARG A 1 73 ? -30.866 -24.516 9.781 1.00 90.88 73 ARG A C 1
ATOM 568 O O . ARG A 1 73 ? -30.050 -25.289 9.275 1.00 90.88 73 ARG A O 1
ATOM 575 N N . LEU A 1 74 ? -30.557 -23.248 10.072 1.00 90.50 74 LEU A N 1
ATOM 576 C CA . LEU A 1 74 ? -29.215 -22.685 9.875 1.00 90.50 74 LEU A CA 1
ATOM 577 C C . LEU A 1 74 ? -28.175 -23.387 10.757 1.00 90.50 74 LEU A C 1
ATOM 579 O O . LEU A 1 74 ? -27.091 -23.717 10.272 1.00 90.50 74 LEU A O 1
ATOM 583 N N . ARG A 1 75 ? -28.516 -23.676 12.020 1.00 92.38 75 ARG A N 1
ATOM 584 C CA . ARG A 1 75 ? -27.657 -24.414 12.957 1.00 92.38 75 ARG A CA 1
ATOM 585 C C . ARG A 1 75 ? -27.243 -25.774 12.400 1.00 92.38 75 ARG A C 1
ATOM 587 O O . ARG A 1 75 ? -26.049 -26.064 12.355 1.00 92.38 75 ARG A O 1
ATOM 594 N N . GLU A 1 76 ? -28.213 -26.580 11.964 1.00 87.00 76 GLU A N 1
ATOM 595 C CA . GLU A 1 76 ? -27.961 -27.928 11.435 1.00 87.00 76 GLU A CA 1
ATOM 596 C C . GLU A 1 76 ? -27.096 -27.895 10.171 1.00 87.00 76 GLU A C 1
ATOM 598 O O . GLU A 1 76 ? -26.157 -28.677 10.038 1.00 87.00 76 GLU A O 1
ATOM 603 N N . LYS A 1 77 ? -27.364 -26.951 9.260 1.00 84.88 77 LYS A N 1
ATOM 604 C CA . LYS A 1 77 ? -26.646 -26.840 7.982 1.00 84.88 77 LYS A CA 1
ATOM 605 C C . LYS A 1 77 ? -25.226 -26.266 8.110 1.00 84.88 77 LYS A C 1
ATOM 607 O O . LYS A 1 77 ? -24.403 -26.560 7.244 1.00 84.88 77 LYS A O 1
ATOM 612 N N . LEU A 1 78 ? -24.947 -25.421 9.110 1.00 86.12 78 LEU A N 1
ATOM 613 C CA . LEU A 1 78 ? -23.653 -24.731 9.299 1.00 86.12 78 LEU A CA 1
ATOM 614 C C . LEU A 1 78 ? -22.767 -25.353 10.396 1.00 86.12 78 LEU A C 1
ATOM 616 O O . LEU A 1 78 ? -21.632 -24.912 10.602 1.00 86.12 78 LEU A O 1
ATOM 620 N N . GLY A 1 79 ? -23.266 -26.384 11.085 1.00 85.06 79 GLY A N 1
ATOM 621 C CA . GLY A 1 79 ? -22.509 -27.123 12.096 1.00 85.06 79 GLY A CA 1
ATOM 622 C C . GLY A 1 79 ? -22.305 -26.354 13.404 1.00 85.06 79 GLY A C 1
ATOM 623 O O . GLY A 1 79 ? -21.256 -26.488 14.032 1.00 85.06 79 GLY A O 1
ATOM 624 N N . TYR A 1 80 ? -23.276 -25.532 13.813 1.00 92.69 80 TYR A N 1
ATOM 625 C CA . TYR A 1 80 ? -23.286 -24.930 15.151 1.00 92.69 80 TYR A CA 1
ATOM 626 C C . TYR A 1 80 ? -23.740 -25.970 16.183 1.00 92.69 80 TYR A C 1
ATOM 628 O O . TYR A 1 80 ? -24.733 -26.670 15.979 1.00 92.69 80 TYR A O 1
ATOM 636 N N . VAL A 1 81 ? -23.032 -26.077 17.308 1.00 90.00 81 VAL A N 1
ATOM 637 C CA . VAL A 1 81 ? -23.297 -27.129 18.307 1.00 90.00 81 VAL A CA 1
ATOM 638 C C . VAL A 1 81 ? -24.463 -26.772 19.229 1.00 90.00 81 VAL A C 1
ATOM 640 O O . VAL A 1 81 ? -25.164 -27.662 19.708 1.00 90.00 81 VAL A O 1
ATOM 643 N N . ALA A 1 82 ? -24.720 -25.479 19.439 1.00 91.69 82 ALA A N 1
ATOM 644 C CA . ALA A 1 82 ? -25.782 -24.977 20.299 1.00 91.69 82 ALA A CA 1
ATOM 645 C C . ALA A 1 82 ? -26.504 -23.781 19.661 1.00 91.69 82 ALA A C 1
ATOM 647 O O . ALA A 1 82 ? -25.956 -23.067 18.821 1.00 91.69 82 ALA A O 1
ATOM 648 N N . HIS A 1 83 ? -27.753 -23.568 20.068 1.00 95.69 83 HIS A N 1
ATOM 649 C CA . HIS A 1 83 ? -28.496 -22.348 19.771 1.00 95.69 83 HIS A CA 1
ATOM 650 C C . HIS A 1 83 ? -29.441 -22.012 20.923 1.00 95.69 83 HIS A C 1
ATOM 652 O O . HIS A 1 83 ? -29.863 -22.906 21.656 1.00 95.69 83 HIS A O 1
ATOM 658 N N . ALA A 1 84 ? -29.764 -20.733 21.063 1.00 96.50 84 ALA A N 1
ATOM 659 C CA . ALA A 1 84 ? -30.832 -20.237 21.916 1.00 96.50 84 ALA A CA 1
ATOM 660 C C . ALA A 1 84 ? -31.781 -19.408 21.055 1.00 96.50 84 ALA A C 1
ATOM 662 O O . ALA A 1 84 ? -31.331 -18.651 20.199 1.00 96.50 84 ALA A O 1
ATOM 663 N N . GLU A 1 85 ? -33.081 -19.535 21.279 1.00 96.12 85 GLU A N 1
ATOM 664 C CA . GLU A 1 85 ? -34.086 -18.851 20.472 1.00 96.12 85 GLU A CA 1
ATOM 665 C C . GLU A 1 85 ? -35.219 -18.300 21.337 1.00 96.12 85 GLU A C 1
ATOM 667 O O . GLU A 1 85 ? -35.547 -18.821 22.413 1.00 96.12 85 GLU A O 1
ATOM 672 N N . TRP A 1 86 ? -35.799 -17.192 20.884 1.00 96.25 86 TRP A N 1
ATOM 673 C CA . TRP A 1 86 ? -36.920 -16.565 21.556 1.00 96.25 86 TRP A CA 1
ATOM 674 C C . TRP A 1 86 ? -37.887 -15.933 20.556 1.00 96.25 86 TRP A C 1
ATOM 676 O O . TRP A 1 86 ? -37.608 -14.890 19.970 1.00 96.25 86 TRP A O 1
ATOM 686 N N . GLN A 1 87 ? -39.034 -16.591 20.403 1.00 94.31 87 GLN A N 1
ATOM 687 C CA . GLN A 1 87 ? -40.218 -16.099 19.707 1.00 94.31 87 GLN A CA 1
ATOM 688 C C . GLN A 1 87 ? -40.851 -14.953 20.507 1.00 94.31 87 GLN A C 1
ATOM 690 O O . GLN A 1 87 ? -41.056 -15.088 21.717 1.00 94.31 87 GLN A O 1
ATOM 695 N N . LEU A 1 88 ? -41.127 -13.830 19.842 1.00 90.44 88 LEU A N 1
ATOM 696 C CA . LEU A 1 88 ? -41.579 -12.597 20.492 1.00 90.44 88 LEU A CA 1
ATOM 697 C C . LEU A 1 88 ? -42.975 -12.176 20.040 1.00 90.44 88 LEU A C 1
ATOM 699 O O . LEU A 1 88 ? -43.812 -11.849 20.876 1.00 90.44 88 LEU A O 1
ATOM 703 N N . SER A 1 89 ? -43.228 -12.142 18.733 1.00 89.00 89 SER A N 1
ATOM 704 C CA . SER A 1 89 ? -44.452 -11.543 18.195 1.00 89.00 89 SER A CA 1
ATOM 705 C C . SER A 1 89 ? -44.821 -12.077 16.810 1.00 89.00 89 SER A C 1
ATOM 707 O O . SER A 1 89 ? -43.940 -12.574 16.109 1.00 89.00 89 SER A O 1
ATOM 709 N N . PRO A 1 90 ? -46.090 -11.921 16.384 1.00 86.50 90 PRO A N 1
ATOM 710 C CA . PRO A 1 90 ? -46.518 -12.226 15.022 1.00 86.50 90 PRO A CA 1
ATOM 711 C C . PRO A 1 90 ? -45.678 -11.524 13.962 1.00 86.50 90 PRO A C 1
ATOM 713 O O . PRO A 1 90 ? -45.344 -10.344 14.089 1.00 86.50 90 PRO A O 1
ATOM 716 N N . SER A 1 91 ? -45.349 -12.255 12.901 1.00 83.81 91 SER A N 1
ATOM 717 C CA . SER A 1 91 ? -44.566 -11.745 11.787 1.00 83.81 91 SER A CA 1
ATOM 718 C C . SER A 1 91 ? -45.370 -10.744 10.973 1.00 83.81 91 SER A C 1
ATOM 720 O O . SER A 1 91 ? -46.428 -11.053 10.426 1.00 83.81 91 SER A O 1
ATOM 722 N N . HIS A 1 92 ? -44.822 -9.540 10.846 1.00 80.12 92 HIS A N 1
ATOM 723 C CA . HIS A 1 92 ? -45.298 -8.534 9.900 1.00 80.12 92 HIS A CA 1
ATOM 724 C C . HIS A 1 92 ? -44.725 -8.745 8.486 1.00 80.12 92 HIS A C 1
ATOM 726 O O . HIS A 1 92 ? -45.133 -8.063 7.551 1.00 80.12 92 HIS A O 1
ATOM 732 N N . LEU A 1 93 ? -43.780 -9.683 8.322 1.00 81.06 93 LEU A N 1
ATOM 733 C CA . LEU A 1 93 ? -43.115 -9.982 7.050 1.00 81.06 93 LEU A CA 1
ATOM 734 C C . LEU A 1 93 ? -43.745 -11.174 6.323 1.00 81.06 93 LEU A C 1
ATOM 736 O O . LEU A 1 93 ? -43.870 -11.160 5.101 1.00 81.06 93 LEU A O 1
ATOM 740 N N . ILE A 1 94 ? -44.124 -12.216 7.069 1.00 80.44 94 ILE A N 1
ATOM 741 C CA . ILE A 1 94 ? -44.677 -13.463 6.531 1.00 80.44 94 ILE A CA 1
ATOM 742 C C . ILE A 1 94 ? -46.001 -13.759 7.247 1.00 80.44 94 ILE A C 1
ATOM 744 O O . ILE A 1 94 ? -45.987 -14.104 8.430 1.00 80.44 94 ILE A O 1
ATOM 748 N N . PRO A 1 95 ? -47.154 -13.648 6.560 1.00 78.44 95 PRO A N 1
ATOM 749 C CA . PRO A 1 95 ? -48.453 -13.899 7.173 1.00 78.44 95 PRO A CA 1
ATOM 750 C C . PRO A 1 95 ? -48.553 -15.304 7.783 1.00 78.44 95 PRO A C 1
ATOM 752 O O . PRO A 1 95 ? -48.346 -16.300 7.094 1.00 78.44 95 PRO A O 1
ATOM 755 N N . GLY A 1 96 ? -48.928 -15.382 9.062 1.00 81.19 96 GLY A N 1
ATOM 756 C CA . GLY A 1 96 ? -49.168 -16.648 9.768 1.00 81.19 96 GLY A CA 1
ATOM 757 C C . GLY A 1 96 ? -47.941 -17.290 10.427 1.00 81.19 96 GLY A C 1
ATOM 758 O O . GLY A 1 96 ? -48.086 -18.356 11.024 1.00 81.19 96 GLY A O 1
ATOM 759 N N . GLU A 1 97 ? -46.769 -16.656 10.351 1.00 87.88 97 GLU A N 1
ATOM 760 C CA . GLU A 1 97 ? -45.573 -17.032 11.118 1.00 87.88 97 GLU A CA 1
ATOM 761 C C . GLU A 1 97 ? -45.320 -16.034 12.259 1.00 87.88 97 GLU A C 1
ATOM 763 O O . GLU A 1 97 ? -45.855 -14.924 12.252 1.00 87.88 97 GLU A O 1
ATOM 768 N N . ASP A 1 98 ? -44.475 -16.403 13.220 1.00 90.06 98 ASP A N 1
ATOM 769 C CA . ASP A 1 98 ? -43.978 -15.491 14.255 1.00 90.06 98 ASP A CA 1
ATOM 770 C C . ASP A 1 98 ? -42.521 -15.077 13.982 1.00 90.06 98 ASP A C 1
ATOM 772 O O . ASP A 1 98 ? -41.767 -15.776 13.301 1.00 90.06 98 ASP A O 1
ATOM 776 N N . LEU A 1 99 ? -42.114 -13.927 14.521 1.00 91.44 99 LEU A N 1
ATOM 777 C CA . LEU A 1 99 ? -40.740 -13.431 14.519 1.00 91.44 99 LEU A CA 1
ATOM 778 C C . LEU A 1 99 ? -40.126 -13.497 15.913 1.00 91.44 99 LEU A C 1
ATOM 780 O O . LEU A 1 99 ? -40.783 -13.338 16.949 1.00 91.44 99 LEU A O 1
ATOM 784 N N . GLY A 1 100 ? -38.812 -13.660 15.926 1.00 94.12 100 GLY A N 1
ATOM 785 C CA . GLY A 1 100 ? -38.031 -13.627 17.145 1.00 94.12 100 GLY A CA 1
ATOM 786 C C . GLY A 1 100 ? -36.563 -13.322 16.907 1.00 94.12 100 GLY A C 1
ATOM 787 O O . GLY A 1 100 ? -36.153 -12.850 15.845 1.00 94.12 100 GLY A O 1
ATOM 788 N N . ILE A 1 101 ? -35.778 -13.603 17.938 1.00 97.06 101 ILE A N 1
ATOM 789 C CA . ILE A 1 101 ? -34.324 -13.458 17.951 1.00 97.06 101 ILE A CA 1
ATOM 790 C C . ILE A 1 101 ? -33.678 -14.798 18.294 1.00 97.06 101 ILE A C 1
ATOM 792 O O . ILE A 1 101 ? -34.263 -15.615 19.012 1.00 97.06 101 ILE A O 1
ATOM 796 N N . ALA A 1 102 ? -32.468 -15.030 17.793 1.00 97.50 102 ALA A N 1
ATOM 797 C CA . ALA A 1 102 ? -31.729 -16.254 18.069 1.00 97.50 102 ALA A CA 1
ATOM 798 C C . ALA A 1 102 ? -30.224 -16.012 18.202 1.00 97.50 102 ALA A C 1
ATOM 800 O O . ALA A 1 102 ? -29.671 -15.088 17.615 1.00 97.50 102 ALA A O 1
ATOM 801 N N . ILE A 1 103 ? -29.558 -16.882 18.956 1.00 97.94 103 ILE A N 1
ATOM 802 C CA . ILE A 1 103 ? -28.102 -16.967 19.053 1.00 97.94 103 ILE A CA 1
ATOM 803 C C . ILE A 1 103 ? -27.684 -18.342 18.549 1.00 97.94 103 ILE A C 1
ATOM 805 O O . ILE A 1 103 ? -28.164 -19.351 19.063 1.00 97.94 103 ILE A O 1
ATOM 809 N N . LEU A 1 104 ? -26.772 -18.392 17.580 1.00 97.19 104 LEU A N 1
ATOM 810 C CA . LEU A 1 104 ? -26.101 -19.618 17.142 1.00 97.19 104 LEU A CA 1
ATOM 811 C C . LEU A 1 104 ? -24.687 -19.647 17.720 1.00 97.19 104 LEU A C 1
ATOM 813 O O . LEU A 1 104 ? -23.993 -18.636 17.665 1.00 97.19 104 LEU A O 1
ATOM 817 N N . SER A 1 105 ? -24.247 -20.783 18.264 1.00 96.25 105 SER A N 1
ATOM 818 C CA . SER A 1 105 ? -22.940 -20.900 18.920 1.00 96.25 105 SER A CA 1
ATOM 819 C C . SER A 1 105 ? -22.237 -22.217 18.585 1.00 96.25 105 SER A C 1
ATOM 821 O O . SER A 1 105 ? -22.839 -23.294 18.598 1.00 96.25 105 SER A O 1
ATOM 823 N N . ARG A 1 106 ? -20.938 -22.132 18.271 1.00 94.75 106 ARG A N 1
ATOM 824 C CA . ARG A 1 106 ? -20.030 -23.288 18.151 1.00 94.75 106 ARG A CA 1
ATOM 825 C C . ARG A 1 106 ? -19.553 -23.794 19.514 1.00 94.75 106 ARG A C 1
ATOM 827 O O . ARG A 1 106 ? -18.983 -24.876 19.585 1.00 94.75 106 ARG A O 1
ATOM 834 N N . TYR A 1 107 ? -19.859 -23.055 20.576 1.00 94.56 107 TYR A N 1
ATOM 835 C CA . TYR A 1 107 ? -19.594 -23.412 21.964 1.00 94.56 107 TYR A CA 1
ATOM 836 C C . TYR A 1 107 ? -20.888 -23.792 22.700 1.00 94.56 107 TYR A C 1
ATOM 838 O O . TYR A 1 107 ? -21.954 -23.254 22.370 1.00 94.56 107 TYR A O 1
ATOM 846 N N . PRO A 1 108 ? -20.831 -24.675 23.714 1.00 95.12 108 PRO A N 1
ATOM 847 C CA . PRO A 1 108 ? -21.986 -24.997 24.546 1.00 95.12 108 PRO A CA 1
ATOM 848 C C . PRO A 1 108 ? -22.580 -23.754 25.224 1.00 95.12 108 PRO A C 1
ATOM 850 O O . PRO A 1 108 ? -21.850 -22.921 25.763 1.00 95.12 108 PRO A O 1
ATOM 853 N N . ILE A 1 109 ? -23.912 -23.659 25.220 1.00 96.50 109 ILE A N 1
ATOM 854 C CA . ILE A 1 109 ? -24.668 -22.648 25.970 1.00 96.50 109 ILE A CA 1
ATOM 855 C C . ILE A 1 109 ? -25.052 -23.259 27.318 1.00 96.50 109 ILE A C 1
ATOM 857 O O . ILE A 1 109 ? -25.759 -24.264 27.360 1.00 96.50 109 ILE A O 1
ATOM 861 N N . GLU A 1 110 ? -24.600 -22.659 28.416 1.00 94.44 110 GLU A N 1
ATOM 862 C CA . GLU A 1 110 ? -24.863 -23.158 29.773 1.00 94.44 110 GLU A CA 1
ATOM 863 C C . GLU A 1 110 ? -26.105 -22.540 30.404 1.00 94.44 110 GLU A C 1
ATOM 865 O O . GLU A 1 110 ? -26.813 -23.186 31.176 1.00 94.44 110 GLU A O 1
ATOM 870 N N . ARG A 1 111 ? -26.364 -21.271 30.088 1.00 93.81 111 ARG A N 1
ATOM 871 C CA . ARG A 1 111 ? -27.486 -20.505 30.626 1.00 93.81 111 ARG A CA 1
ATOM 872 C C . ARG A 1 111 ? -27.968 -19.507 29.587 1.00 93.81 111 ARG A C 1
ATOM 874 O O . ARG A 1 111 ? -27.166 -18.956 28.841 1.00 93.81 111 ARG A O 1
ATOM 881 N N . THR A 1 112 ? -29.270 -19.249 29.574 1.00 95.88 112 THR A N 1
ATOM 882 C CA . THR A 1 112 ? -29.883 -18.203 28.749 1.00 95.88 112 THR A CA 1
ATOM 883 C C . THR A 1 112 ? -30.708 -17.256 29.604 1.00 95.88 112 THR A C 1
ATOM 885 O O . THR A 1 112 ? -31.364 -17.704 30.545 1.00 95.88 112 THR A O 1
ATOM 888 N N . GLU A 1 113 ? -30.738 -15.981 29.239 1.00 94.44 113 GLU A N 1
ATOM 889 C CA . GLU A 1 113 ? -31.544 -14.946 29.891 1.00 94.44 113 GLU A CA 1
ATOM 890 C C . GLU A 1 113 ? -32.369 -14.177 28.866 1.00 94.44 113 GLU A C 1
ATOM 892 O O . GLU A 1 113 ? -31.948 -13.997 27.727 1.00 94.44 113 GLU A O 1
ATOM 897 N N . LYS A 1 114 ? -33.571 -13.759 29.259 1.00 95.31 114 LYS A N 1
ATOM 898 C CA . LYS A 1 114 ? -34.536 -13.106 28.374 1.00 95.31 114 LYS A CA 1
ATOM 899 C C . LYS A 1 114 ? -34.993 -11.808 29.017 1.00 95.31 114 LYS A C 1
ATOM 901 O O . LYS A 1 114 ? -35.558 -11.834 30.108 1.00 95.31 114 LYS A O 1
ATOM 906 N N . PHE A 1 115 ? -34.770 -10.701 28.322 1.00 93.75 115 PHE A N 1
ATOM 907 C CA . PHE A 1 115 ? -35.153 -9.361 28.747 1.00 93.75 115 PHE A CA 1
ATOM 908 C C . PHE A 1 115 ? -36.181 -8.818 27.759 1.00 93.75 115 PHE A C 1
ATOM 910 O O . PHE A 1 115 ? -35.857 -8.564 26.597 1.00 93.75 115 PHE A O 1
ATOM 917 N N . LEU A 1 116 ? -37.435 -8.700 28.197 1.00 94.00 116 LEU A N 1
ATOM 918 C CA . LEU A 1 116 ? -38.510 -8.135 27.382 1.00 94.00 116 LEU A CA 1
ATOM 919 C C . LEU A 1 116 ? -38.453 -6.612 27.490 1.00 94.00 116 LEU A C 1
ATOM 921 O O . LEU A 1 116 ? -38.385 -6.085 28.599 1.00 94.00 116 LEU A O 1
ATOM 925 N N . LEU A 1 117 ? -38.460 -5.913 26.355 1.00 92.50 117 LEU A N 1
ATOM 926 C CA . LEU A 1 117 ? -38.456 -4.453 26.340 1.00 92.50 117 LEU A CA 1
ATOM 927 C C . LEU A 1 117 ? -39.897 -3.921 26.422 1.00 92.50 117 LEU A C 1
ATOM 929 O O . LEU A 1 117 ? -40.778 -4.491 25.777 1.00 92.50 117 LEU A O 1
ATOM 933 N N . PRO A 1 118 ? -40.150 -2.820 27.156 1.00 90.25 118 PRO A N 1
ATOM 934 C CA . PRO A 1 118 ? -41.460 -2.178 27.198 1.00 90.25 118 PRO A CA 1
ATOM 935 C C . PRO A 1 118 ? -41.991 -1.848 25.798 1.00 90.25 118 PRO A C 1
ATOM 937 O O . PRO A 1 118 ? -41.320 -1.194 24.999 1.00 90.25 118 PRO A O 1
ATOM 940 N N . ASN A 1 119 ? -43.221 -2.265 25.505 1.00 89.50 119 ASN A N 1
ATOM 941 C CA . ASN A 1 119 ? -43.902 -1.942 24.257 1.00 89.50 119 ASN A CA 1
ATOM 942 C C . ASN A 1 119 ? -44.904 -0.801 24.481 1.00 89.50 119 ASN A C 1
ATOM 944 O O . ASN A 1 119 ? -45.880 -0.956 25.214 1.00 89.50 119 ASN A O 1
ATOM 948 N N . LEU A 1 120 ? -44.686 0.339 23.817 1.00 86.88 120 LEU A N 1
ATOM 949 C CA . LEU A 1 120 ? -45.535 1.533 23.934 1.00 86.88 120 LEU A CA 1
ATOM 950 C C . LEU A 1 120 ? -46.895 1.416 23.220 1.00 86.88 120 LEU A C 1
ATOM 952 O O . LEU A 1 120 ? -47.646 2.389 23.219 1.00 86.88 120 LEU A O 1
ATOM 956 N N . GLN A 1 121 ? -47.214 0.258 22.624 1.00 88.31 121 GLN A N 1
ATOM 957 C CA . GLN A 1 121 ? -48.479 -0.007 21.919 1.00 88.31 121 GLN A CA 1
ATOM 958 C C . GLN A 1 121 ? -48.789 1.068 20.857 1.00 88.31 121 GLN A C 1
ATOM 960 O O . GLN A 1 121 ? -49.892 1.609 20.780 1.00 88.31 121 GLN A O 1
ATOM 965 N N . LEU A 1 122 ? -47.774 1.428 20.070 1.00 87.62 122 LEU A N 1
ATOM 966 C CA . LEU A 1 122 ? -47.842 2.448 19.027 1.00 87.62 122 LEU A CA 1
ATOM 967 C C . LEU A 1 122 ? -48.567 1.905 17.794 1.00 87.62 122 LEU A C 1
ATOM 969 O O . LEU A 1 122 ? -48.497 0.715 17.508 1.00 87.62 122 LEU A O 1
ATOM 973 N N . SER A 1 123 ? -49.198 2.791 17.024 1.00 87.38 123 SER A N 1
ATOM 974 C CA . SER A 1 123 ? -49.787 2.470 15.720 1.00 87.38 123 SER A CA 1
ATOM 975 C C . SER A 1 123 ? -49.418 3.532 14.687 1.00 87.38 123 SER A C 1
ATOM 977 O O . SER A 1 123 ? -49.487 4.721 15.004 1.00 87.38 123 SER A O 1
ATOM 979 N N . ASN A 1 124 ? -49.038 3.135 13.471 1.00 84.19 124 ASN A N 1
ATOM 980 C CA . ASN A 1 124 ? -48.750 4.078 12.382 1.00 84.19 124 ASN A CA 1
ATOM 981 C C . ASN A 1 124 ? -50.001 4.390 11.532 1.00 84.19 124 ASN A C 1
ATOM 983 O O . ASN A 1 124 ? -51.066 3.803 11.725 1.00 84.19 124 ASN A O 1
ATOM 987 N N . GLU A 1 125 ? -49.880 5.323 10.581 1.00 78.44 125 GLU A N 1
ATOM 988 C CA . GLU A 1 125 ? -50.989 5.738 9.698 1.00 78.44 125 GLU A CA 1
ATOM 989 C C . GLU A 1 125 ? -51.516 4.602 8.803 1.00 78.44 125 GLU A C 1
ATOM 991 O O . GLU A 1 125 ? -52.665 4.641 8.369 1.00 78.44 125 GLU A O 1
ATOM 996 N N . ALA A 1 126 ? -50.700 3.569 8.568 1.00 73.62 126 ALA A N 1
ATOM 997 C CA . ALA A 1 126 ? -51.080 2.367 7.830 1.00 73.62 126 ALA A CA 1
ATOM 998 C C . ALA A 1 126 ? -51.829 1.331 8.696 1.00 73.62 126 ALA A C 1
ATOM 1000 O O . ALA A 1 126 ? -52.251 0.297 8.182 1.00 73.62 126 ALA A O 1
ATOM 1001 N N . GLY A 1 127 ? -52.024 1.602 9.993 1.00 75.88 127 GLY A N 1
ATOM 1002 C CA . GLY A 1 127 ? -52.707 0.708 10.930 1.00 75.88 127 GLY A CA 1
ATOM 1003 C C . GLY A 1 127 ? -51.830 -0.418 11.490 1.00 75.88 127 GLY A C 1
ATOM 1004 O O . GLY A 1 127 ? -52.355 -1.314 12.149 1.00 75.88 127 GLY A O 1
ATOM 1005 N N . GLU A 1 128 ? -50.515 -0.388 11.260 1.00 80.19 128 GLU A N 1
ATOM 1006 C CA . GLU A 1 128 ? -49.575 -1.355 11.835 1.00 80.19 128 GLU A CA 1
ATOM 1007 C C . GLU A 1 128 ? -49.297 -1.009 13.299 1.00 80.19 128 GLU A C 1
ATOM 1009 O O . GLU A 1 128 ? -49.033 0.152 13.622 1.00 80.19 128 GLU A O 1
ATOM 1014 N N . ALA A 1 129 ? -49.332 -2.012 14.180 1.00 85.44 129 ALA A N 1
ATOM 1015 C CA . ALA A 1 129 ? -49.057 -1.860 15.607 1.00 85.44 129 ALA A CA 1
ATOM 1016 C C . ALA A 1 129 ? -47.599 -2.209 15.953 1.00 85.44 129 ALA A C 1
ATOM 1018 O O . ALA A 1 129 ? -46.971 -3.036 15.292 1.00 85.44 129 ALA A O 1
ATOM 1019 N N . SER A 1 130 ? -47.048 -1.613 17.013 1.00 87.31 130 SER A N 1
ATOM 1020 C CA . SER A 1 130 ? -45.719 -1.966 17.507 1.00 87.31 130 SER A CA 1
ATOM 1021 C C . SER A 1 130 ? -45.709 -3.353 18.147 1.00 87.31 130 SER A C 1
ATOM 1023 O O . SER A 1 130 ? -46.541 -3.694 18.988 1.00 87.31 130 SER A O 1
ATOM 1025 N N . HIS A 1 131 ? -44.728 -4.156 17.751 1.00 87.81 131 HIS A N 1
ATOM 1026 C CA . HIS A 1 131 ? -44.578 -5.537 18.192 1.00 87.81 131 HIS A CA 1
ATOM 1027 C C . HIS A 1 131 ? -43.657 -5.668 19.408 1.00 87.81 131 HIS A C 1
ATOM 1029 O O . HIS A 1 131 ? -42.796 -4.819 19.634 1.00 87.81 131 HIS A O 1
ATOM 1035 N N . GLU A 1 132 ? -43.792 -6.775 20.141 1.00 91.12 132 GLU A N 1
ATOM 1036 C CA . GLU A 1 132 ? -42.894 -7.115 21.246 1.00 91.12 132 GLU A CA 1
ATOM 1037 C C . GLU A 1 132 ? -41.444 -7.274 20.766 1.00 91.12 132 GLU A C 1
ATOM 1039 O O . GLU A 1 132 ? -41.164 -7.905 19.738 1.00 91.12 132 GLU A O 1
ATOM 1044 N N . LYS A 1 133 ? -40.520 -6.688 21.532 1.00 92.62 133 LYS A N 1
ATOM 1045 C CA . LYS A 1 133 ? -39.079 -6.628 21.260 1.00 92.62 133 LYS A CA 1
ATOM 1046 C C . LYS A 1 133 ? -38.295 -7.008 22.514 1.00 92.62 133 LYS A C 1
ATOM 1048 O O . LYS A 1 133 ? -38.800 -6.895 23.627 1.00 92.62 133 LYS A O 1
ATOM 1053 N N . GLY A 1 134 ? -37.066 -7.487 22.349 1.00 94.00 134 GLY A N 1
ATOM 1054 C CA . GLY A 1 134 ? -36.332 -8.082 23.462 1.00 94.00 134 GLY A CA 1
ATOM 1055 C C . GLY A 1 134 ? -34.844 -8.269 23.214 1.00 94.00 134 GLY A C 1
ATOM 1056 O O . GLY A 1 134 ? -34.340 -8.081 22.103 1.00 94.00 134 GLY A O 1
ATOM 1057 N N . ILE A 1 135 ? -34.154 -8.660 24.283 1.00 96.00 135 ILE A N 1
ATOM 1058 C CA . ILE A 1 135 ? -32.738 -9.024 24.299 1.00 96.00 135 ILE A CA 1
ATOM 1059 C C . ILE A 1 135 ? -32.611 -10.436 24.883 1.00 96.00 135 ILE A C 1
ATOM 1061 O O . ILE A 1 135 ? -33.120 -10.728 25.966 1.00 96.00 135 ILE A O 1
ATOM 1065 N N . LEU A 1 136 ? -31.943 -11.322 24.151 1.00 96.62 136 LEU A N 1
ATOM 1066 C CA . LEU A 1 136 ? -31.630 -12.695 24.536 1.00 96.62 136 LEU A CA 1
ATOM 1067 C C . LEU A 1 136 ? -30.146 -12.770 24.899 1.00 96.62 136 LEU A C 1
ATOM 1069 O O . LEU A 1 136 ? -29.304 -12.485 24.058 1.00 96.62 136 LEU A O 1
ATOM 1073 N N . GLY A 1 137 ? -29.820 -13.154 26.128 1.00 95.88 137 GLY A N 1
ATOM 1074 C CA . GLY A 1 137 ? -28.456 -13.434 26.575 1.00 95.88 137 GLY A CA 1
ATOM 1075 C C . GLY A 1 137 ? -28.167 -14.932 26.592 1.00 95.88 137 GLY A C 1
ATOM 1076 O O . GLY A 1 137 ? -29.032 -15.725 26.960 1.00 95.88 137 GLY A O 1
ATOM 1077 N N . ALA A 1 138 ? -26.948 -15.324 26.235 1.00 96.12 138 ALA A N 1
ATOM 1078 C CA . ALA A 1 138 ? -26.438 -16.684 26.353 1.00 96.12 138 ALA A CA 1
ATOM 1079 C C . ALA A 1 138 ? -25.059 -16.674 27.027 1.00 96.12 138 ALA A C 1
ATOM 1081 O O . ALA A 1 138 ? -24.144 -15.989 26.572 1.00 96.12 138 ALA A O 1
ATOM 1082 N N . LEU A 1 139 ? -24.912 -17.458 28.095 1.00 95.94 139 LEU A N 1
ATOM 1083 C CA . LEU A 1 139 ? -23.635 -17.725 28.745 1.00 95.94 139 LEU A CA 1
ATOM 1084 C C . LEU A 1 139 ? -22.974 -18.924 28.066 1.00 95.94 139 LEU A C 1
ATOM 1086 O O . LEU A 1 139 ? -23.474 -20.049 28.143 1.00 95.94 139 LEU A O 1
ATOM 1090 N N . LEU A 1 140 ? -21.861 -18.662 27.396 1.00 95.31 140 LEU A N 1
ATOM 1091 C CA . LEU A 1 140 ? -21.086 -19.620 26.623 1.00 95.31 140 LEU A CA 1
ATOM 1092 C C . LEU A 1 140 ? -19.913 -20.147 27.446 1.00 95.31 140 LEU A C 1
ATOM 1094 O O . LEU A 1 140 ? -19.307 -19.409 28.227 1.00 95.31 140 LEU A O 1
ATOM 1098 N N . ASN A 1 141 ? -19.570 -21.414 27.225 1.00 92.19 141 ASN A N 1
ATOM 1099 C CA . ASN A 1 141 ? -18.337 -22.013 27.725 1.00 92.19 141 ASN A CA 1
ATOM 1100 C C . ASN A 1 141 ? -17.316 -22.124 26.586 1.00 92.19 141 ASN A C 1
ATOM 1102 O O . ASN A 1 141 ? -17.388 -23.044 25.771 1.00 92.19 141 ASN A O 1
ATOM 1106 N N . VAL A 1 142 ? -16.403 -21.157 26.525 1.00 90.69 142 VAL A N 1
ATOM 1107 C CA . VAL A 1 142 ? -15.348 -21.058 25.513 1.00 90.69 142 VAL A CA 1
ATOM 1108 C C . VAL A 1 142 ? -14.063 -21.598 26.124 1.00 90.69 142 VAL A C 1
ATOM 1110 O O . VAL A 1 142 ? -13.419 -20.912 26.911 1.00 90.69 142 VAL A O 1
ATOM 1113 N N . ASP A 1 143 ? -13.733 -22.853 25.829 1.00 84.19 143 ASP A N 1
ATOM 1114 C CA . ASP A 1 143 ? -12.516 -23.525 26.311 1.00 84.19 143 ASP A CA 1
ATOM 1115 C C . ASP A 1 143 ? -12.286 -23.406 27.833 1.00 84.19 143 ASP A C 1
ATOM 1117 O O . ASP A 1 143 ? -11.163 -23.267 28.313 1.00 84.19 143 ASP A O 1
ATOM 1121 N N . GLY A 1 144 ? -13.374 -23.469 28.612 1.00 81.75 144 GLY A N 1
ATOM 1122 C CA . GLY A 1 144 ? -13.372 -23.350 30.074 1.00 81.75 144 GLY A CA 1
ATOM 1123 C C . GLY A 1 144 ? -13.692 -21.947 30.601 1.00 81.75 144 GLY A C 1
ATOM 1124 O O . GLY A 1 144 ? -14.087 -21.819 31.762 1.00 81.75 144 GLY A O 1
ATOM 1125 N N . GLN A 1 145 ? -13.602 -20.910 29.765 1.00 87.06 145 GLN A N 1
ATOM 1126 C CA . GLN A 1 145 ? -13.924 -19.529 30.119 1.00 87.06 145 GLN A CA 1
ATOM 1127 C C . GLN A 1 145 ? -15.414 -19.226 29.925 1.00 87.06 145 GLN A C 1
ATOM 1129 O O . GLN A 1 145 ? -16.027 -19.598 28.923 1.00 87.06 145 GLN A O 1
ATOM 1134 N N . LYS A 1 146 ? -16.003 -18.496 30.878 1.00 91.62 146 LYS A N 1
ATOM 1135 C CA . LYS A 1 146 ? -17.386 -18.015 30.779 1.00 91.62 146 LYS A CA 1
ATOM 1136 C C . LYS A 1 146 ? -17.433 -16.703 30.005 1.00 91.62 146 LYS A C 1
ATOM 1138 O O . LYS A 1 146 ? -16.814 -15.725 30.425 1.00 91.62 146 LYS A O 1
ATOM 1143 N N . VAL A 1 147 ? -18.181 -16.691 28.903 1.00 93.19 147 VAL A N 1
ATOM 1144 C CA . VAL A 1 147 ? -18.369 -15.518 28.037 1.00 93.19 147 VAL A CA 1
ATOM 1145 C C . VAL A 1 147 ? -19.852 -15.289 27.795 1.00 93.19 147 VAL A C 1
ATOM 1147 O O . VAL A 1 147 ? -20.567 -16.204 27.396 1.00 93.19 147 VAL A O 1
ATOM 1150 N N . TRP A 1 148 ? -20.322 -14.063 27.995 1.00 95.00 148 TRP A N 1
ATOM 1151 C CA . TRP A 1 148 ? -21.685 -13.681 27.653 1.00 95.00 148 TRP A CA 1
ATOM 1152 C C . TRP A 1 148 ? -21.791 -13.192 26.210 1.00 95.00 148 TRP A C 1
ATOM 1154 O O . TRP A 1 148 ? -21.012 -12.348 25.766 1.00 95.00 148 TRP A O 1
ATOM 1164 N N . PHE A 1 149 ? -22.808 -13.674 25.500 1.00 95.88 149 PHE A N 1
ATOM 1165 C CA . PHE A 1 149 ? -23.229 -13.122 24.219 1.00 95.88 149 PHE A CA 1
ATOM 1166 C C . PHE A 1 149 ? -24.698 -12.701 24.281 1.00 95.88 149 PHE A C 1
ATOM 1168 O O . PHE A 1 149 ? -25.557 -13.513 24.620 1.00 95.88 149 PHE A O 1
ATOM 1175 N N . PHE A 1 150 ? -24.997 -11.454 23.932 1.00 96.00 150 PHE A N 1
ATOM 1176 C CA . PHE A 1 150 ? -26.360 -10.929 23.872 1.00 96.00 150 PHE A CA 1
ATOM 1177 C C . PHE A 1 150 ? -26.773 -10.657 22.429 1.00 96.00 150 PHE A C 1
ATOM 1179 O O . PHE A 1 150 ? -26.030 -10.043 21.671 1.00 96.00 150 PHE A O 1
ATOM 1186 N N . CYS A 1 151 ? -27.979 -11.075 22.063 1.00 97.12 151 CYS A N 1
ATOM 1187 C CA . CYS A 1 151 ? -28.639 -10.733 20.813 1.00 97.12 151 CYS A CA 1
ATOM 1188 C C . CYS A 1 151 ? -29.844 -9.843 21.119 1.00 97.12 151 CYS A C 1
ATOM 1190 O O . CYS A 1 151 ? -30.726 -10.265 21.860 1.00 97.12 151 CYS A O 1
ATOM 1192 N N . GLY A 1 152 ? -29.903 -8.632 20.569 1.00 94.31 152 GLY A N 1
ATOM 1193 C CA . GLY A 1 152 ? -30.968 -7.669 20.875 1.00 94.31 152 GLY A CA 1
ATOM 1194 C C . GLY A 1 152 ? -31.617 -7.061 19.643 1.00 94.31 152 GLY A C 1
ATOM 1195 O O . GLY A 1 152 ? -30.985 -6.933 18.599 1.00 94.31 152 GLY A O 1
ATOM 1196 N N . HIS A 1 153 ? -32.879 -6.666 19.772 1.00 94.75 153 HIS A N 1
ATOM 1197 C CA . HIS A 1 153 ? -33.609 -5.968 18.721 1.00 94.75 153 HIS A CA 1
ATOM 1198 C C . HIS A 1 153 ? -34.561 -4.954 19.355 1.00 94.75 153 HIS A C 1
ATOM 1200 O O . HIS A 1 153 ? -35.447 -5.349 20.109 1.00 94.75 153 HIS A O 1
ATOM 1206 N N . LEU A 1 154 ? -34.356 -3.661 19.096 1.00 92.88 154 LEU A N 1
ATOM 1207 C CA . LEU A 1 154 ? -35.139 -2.565 19.680 1.00 92.88 154 LEU A CA 1
ATOM 1208 C C . LEU A 1 154 ? -36.318 -2.163 18.784 1.00 92.88 154 LEU A C 1
ATOM 1210 O O . LEU A 1 154 ? -36.393 -2.522 17.612 1.00 92.88 154 LEU A O 1
ATOM 1214 N N . LEU A 1 155 ? -37.255 -1.395 19.343 1.00 89.56 155 LEU A N 1
ATOM 1215 C CA . LEU A 1 155 ? -38.414 -0.867 18.620 1.00 89.56 155 LEU A CA 1
ATOM 1216 C C . LEU A 1 155 ? -37.995 0.179 17.563 1.00 89.56 155 LEU A C 1
ATOM 1218 O O . LEU A 1 155 ? -37.297 1.135 17.905 1.00 89.56 155 LEU A O 1
ATOM 1222 N N . PRO A 1 156 ? -38.466 0.081 16.304 1.00 89.25 156 PRO A N 1
ATOM 1223 C CA . PRO A 1 156 ? -38.215 1.088 15.272 1.00 89.25 156 PRO A CA 1
ATOM 1224 C C . PRO A 1 156 ? -39.102 2.327 15.461 1.00 89.25 156 PRO A C 1
ATOM 1226 O O . PRO A 1 156 ? -40.051 2.553 14.714 1.00 89.25 156 PRO A O 1
ATOM 1229 N N . LEU A 1 157 ? -38.790 3.150 16.466 1.00 89.62 157 LEU A N 1
ATOM 1230 C CA . LEU A 1 157 ? -39.583 4.324 16.872 1.00 89.62 157 LEU A CA 1
ATOM 1231 C C . LEU A 1 157 ? -39.869 5.307 15.720 1.00 89.62 157 LEU A C 1
ATOM 1233 O O . LEU A 1 157 ? -40.962 5.872 15.642 1.00 89.62 157 LEU A O 1
ATOM 1237 N N . HIS A 1 158 ? -38.924 5.449 14.785 1.00 86.56 158 HIS A N 1
ATOM 1238 C CA . HIS A 1 158 ? -39.064 6.311 13.610 1.00 86.56 158 HIS A CA 1
ATOM 1239 C C . HIS A 1 158 ? -40.240 5.902 12.702 1.00 86.56 158 HIS A C 1
ATOM 1241 O O . HIS A 1 158 ? -40.888 6.777 12.132 1.00 86.56 158 HIS A O 1
ATOM 1247 N N . ARG A 1 159 ? -40.580 4.603 12.613 1.00 85.81 159 ARG A N 1
ATOM 1248 C CA . ARG A 1 159 ? -41.734 4.112 11.829 1.00 85.81 159 ARG A CA 1
ATOM 1249 C C . ARG A 1 159 ? -43.086 4.540 12.402 1.00 85.81 159 ARG A C 1
ATOM 1251 O O . ARG A 1 159 ? -44.080 4.532 11.685 1.00 85.81 159 ARG A O 1
ATOM 1258 N N . PHE A 1 160 ? -43.116 4.921 13.676 1.00 88.44 160 PHE A N 1
ATOM 1259 C CA . PHE A 1 160 ? -44.315 5.358 14.390 1.00 88.44 160 PHE A CA 1
ATOM 1260 C C . PHE A 1 160 ? -44.316 6.871 14.662 1.00 88.44 160 PHE A C 1
ATOM 1262 O O . PHE A 1 160 ? -45.127 7.356 15.447 1.00 88.44 160 PHE A O 1
ATOM 1269 N N . GLY A 1 161 ? -43.386 7.625 14.060 1.00 84.94 161 GLY A N 1
ATOM 1270 C CA . GLY A 1 161 ? -43.277 9.074 1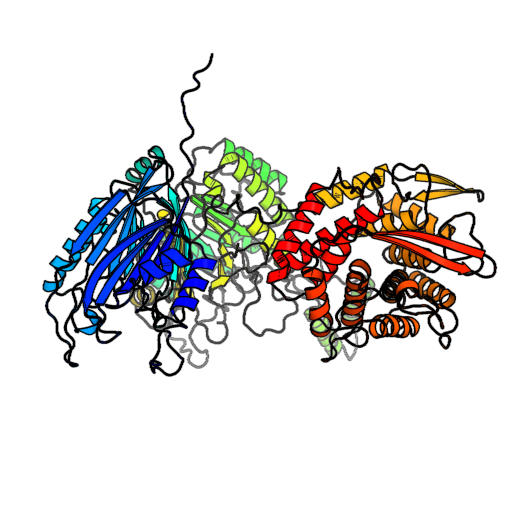4.253 1.00 84.94 161 GLY A CA 1
ATOM 1271 C C . GLY A 1 161 ? -42.839 9.500 15.662 1.00 84.94 161 GLY A C 1
ATOM 1272 O O . GLY A 1 161 ? -43.014 10.662 16.029 1.00 84.94 161 GLY A O 1
ATOM 1273 N N . VAL A 1 162 ? -42.271 8.588 16.462 1.00 88.00 162 VAL A N 1
ATOM 1274 C CA . VAL A 1 162 ? -41.800 8.877 17.825 1.00 88.00 162 VAL A CA 1
ATOM 1275 C C . VAL A 1 162 ? -40.321 9.260 17.794 1.00 88.00 162 VAL A C 1
ATOM 1277 O O . VAL A 1 162 ? -39.488 8.545 17.237 1.00 88.00 162 VAL A O 1
ATOM 1280 N N . LYS A 1 163 ? -39.981 10.404 18.399 1.00 86.56 163 LYS A N 1
ATOM 1281 C CA . LYS A 1 163 ? -38.593 10.880 18.520 1.00 86.56 163 LYS A CA 1
ATOM 1282 C C . LYS A 1 163 ? -37.877 10.167 19.669 1.00 86.56 163 LYS A C 1
ATOM 1284 O O . LYS A 1 163 ? -38.490 9.891 20.693 1.00 86.56 163 LYS A O 1
ATOM 1289 N N . LEU A 1 164 ? -36.562 9.975 19.545 1.00 85.75 164 LEU A N 1
ATOM 1290 C CA . LEU A 1 164 ? -35.724 9.377 20.601 1.00 85.75 164 LEU A CA 1
ATOM 1291 C C . LEU A 1 164 ? -35.703 10.199 21.903 1.00 85.75 164 LEU A C 1
ATOM 1293 O O . LEU A 1 164 ? -35.404 9.665 22.964 1.00 85.75 164 LEU A O 1
ATOM 1297 N N . SER A 1 165 ? -36.011 11.496 21.823 1.00 82.75 165 SER A N 1
ATOM 1298 C CA . SER A 1 165 ? -36.092 12.411 22.966 1.00 82.75 165 SER A CA 1
ATOM 1299 C C . SER A 1 165 ? -37.451 12.392 23.682 1.00 82.75 165 SER A C 1
ATOM 1301 O O . SER A 1 165 ? -37.685 13.229 24.552 1.00 82.75 165 SER A O 1
ATOM 1303 N N . ASP A 1 166 ? -38.392 11.538 23.270 1.00 86.50 166 ASP A N 1
ATOM 1304 C CA . ASP A 1 166 ? -39.712 11.449 23.898 1.00 86.50 166 ASP A CA 1
ATOM 1305 C C . ASP A 1 166 ? -39.587 10.831 25.305 1.00 86.50 166 ASP A C 1
ATOM 1307 O O . ASP A 1 166 ? -39.040 9.739 25.445 1.00 86.50 166 ASP A O 1
ATOM 1311 N N . PRO A 1 167 ? -40.112 11.463 26.370 1.00 85.06 167 PRO A N 1
ATOM 1312 C CA . PRO A 1 167 ? -40.024 10.916 27.726 1.00 85.06 167 PRO A CA 1
ATOM 1313 C C . PRO A 1 167 ? -40.584 9.494 27.872 1.00 85.06 167 PRO A C 1
ATOM 1315 O O . PRO A 1 167 ? -40.136 8.745 28.736 1.00 85.06 167 PRO A O 1
ATOM 1318 N N . ARG A 1 168 ? -41.538 9.096 27.019 1.00 85.69 168 ARG A N 1
ATOM 1319 C CA . ARG A 1 168 ? -42.136 7.752 27.035 1.00 85.69 168 ARG A CA 1
ATOM 1320 C C . ARG A 1 168 ? -41.147 6.656 26.636 1.00 85.69 168 ARG A C 1
ATOM 1322 O O . ARG A 1 168 ? -41.359 5.506 26.995 1.00 85.69 168 ARG A O 1
ATOM 1329 N N . THR A 1 169 ? -40.070 6.978 25.915 1.00 88.81 169 THR A N 1
ATOM 1330 C CA . THR A 1 169 ? -39.079 5.983 25.470 1.00 88.81 169 THR A CA 1
ATOM 1331 C C . THR A 1 169 ? -37.996 5.710 26.512 1.00 88.81 169 THR A C 1
ATOM 1333 O O . THR A 1 169 ? -37.212 4.781 26.335 1.00 88.81 169 THR A O 1
ATOM 1336 N N . ALA A 1 170 ? -37.953 6.475 27.610 1.00 86.50 170 ALA A N 1
ATOM 1337 C CA . ALA A 1 170 ? -36.934 6.335 28.649 1.00 86.50 170 ALA A CA 1
ATOM 1338 C C . ALA A 1 170 ? -36.908 4.923 29.258 1.00 86.50 170 ALA A C 1
ATOM 1340 O O . ALA A 1 170 ? -35.841 4.331 29.380 1.00 86.50 170 ALA A O 1
ATOM 1341 N N . GLU A 1 171 ? -38.077 4.345 29.553 1.00 88.00 171 GLU A N 1
ATOM 1342 C CA . GLU A 1 171 ? -38.180 3.007 30.153 1.00 88.00 171 GLU A CA 1
ATOM 1343 C C . GLU A 1 171 ? -37.659 1.901 29.217 1.00 88.00 171 GLU A C 1
ATOM 1345 O O . GLU A 1 171 ? -37.068 0.922 29.678 1.00 88.00 171 GLU A O 1
ATOM 1350 N N . ILE A 1 172 ? -37.805 2.081 27.895 1.00 89.56 172 ILE A N 1
ATOM 1351 C CA . ILE A 1 172 ? -37.248 1.170 26.883 1.00 89.56 172 ILE A CA 1
ATOM 1352 C C . ILE A 1 172 ? -35.725 1.173 26.965 1.00 89.56 172 ILE A C 1
ATOM 1354 O O . ILE A 1 172 ? -35.107 0.111 27.032 1.00 89.56 172 ILE A O 1
ATOM 1358 N N . PHE A 1 173 ? -35.125 2.365 26.964 1.00 91.19 173 PHE A N 1
ATOM 1359 C CA . PHE A 1 173 ? -33.676 2.503 27.012 1.00 91.19 173 PHE A CA 1
ATOM 1360 C C . PHE A 1 173 ? -33.116 2.008 28.343 1.00 91.19 173 PHE A C 1
ATOM 1362 O O . PHE A 1 173 ? -32.190 1.208 28.321 1.00 91.19 173 PHE A O 1
ATOM 1369 N N . THR A 1 174 ? -33.730 2.350 29.481 1.00 89.81 174 THR A N 1
ATOM 1370 C CA . THR A 1 174 ? -33.323 1.825 30.796 1.00 89.81 174 THR A CA 1
ATOM 1371 C C . THR A 1 174 ? -33.378 0.296 30.849 1.00 89.81 174 THR A C 1
ATOM 1373 O O . THR A 1 174 ? -32.424 -0.328 31.306 1.00 89.81 174 THR A O 1
ATOM 1376 N N . SER A 1 175 ? -34.437 -0.322 30.313 1.00 90.25 175 SER A N 1
ATOM 1377 C CA . SER A 1 175 ? -34.547 -1.788 30.254 1.00 90.25 175 SER A CA 1
ATOM 1378 C C . SER A 1 175 ? -33.465 -2.417 29.367 1.00 90.25 175 SER A C 1
ATOM 1380 O O . SER A 1 175 ? -32.929 -3.478 29.690 1.00 90.25 175 SER A O 1
ATOM 1382 N N . ALA A 1 176 ? -33.112 -1.759 28.257 1.00 90.06 176 ALA A N 1
ATOM 1383 C CA . ALA A 1 176 ? -32.012 -2.192 27.401 1.00 90.06 176 ALA A CA 1
ATOM 1384 C C . ALA A 1 176 ? -30.650 -2.058 28.107 1.00 90.06 176 ALA A C 1
ATOM 1386 O O . ALA A 1 176 ? -29.824 -2.965 28.011 1.00 90.06 176 ALA A O 1
ATOM 1387 N N . GLU A 1 177 ? -30.423 -0.973 28.856 1.00 89.69 177 GLU A N 1
ATOM 1388 C CA . GLU A 1 177 ? -29.212 -0.799 29.666 1.00 89.69 177 GLU A CA 1
ATOM 1389 C C . GLU A 1 177 ? -29.076 -1.889 30.724 1.00 89.69 177 GLU A C 1
ATOM 1391 O O . GLU A 1 177 ? -28.004 -2.474 30.847 1.00 89.69 177 GLU A O 1
ATOM 1396 N N . ASP A 1 178 ? -30.145 -2.201 31.457 1.00 89.25 178 ASP A N 1
ATOM 1397 C CA . ASP A 1 178 ? -30.117 -3.244 32.486 1.00 89.25 178 ASP A CA 1
ATOM 1398 C C . ASP A 1 178 ? -29.756 -4.613 31.893 1.00 89.25 178 ASP A C 1
ATOM 1400 O O . ASP A 1 178 ? -28.941 -5.340 32.466 1.00 89.25 178 ASP A O 1
ATOM 1404 N N . ALA A 1 179 ? -30.281 -4.933 30.706 1.00 87.94 179 ALA A N 1
ATOM 1405 C CA . ALA A 1 179 ? -29.928 -6.153 29.988 1.00 87.94 179 ALA A CA 1
ATOM 1406 C C . ALA A 1 179 ? -28.444 -6.175 29.586 1.00 87.94 179 ALA A C 1
ATOM 1408 O O . ALA A 1 179 ? -27.741 -7.139 29.891 1.00 87.94 179 ALA A O 1
ATOM 1409 N N . PHE A 1 180 ? -27.940 -5.114 28.948 1.00 84.25 180 PHE A N 1
ATOM 1410 C CA . PHE A 1 180 ? -26.541 -5.037 28.513 1.00 84.25 180 PHE A CA 1
ATOM 1411 C C . PHE A 1 180 ? -25.548 -5.016 29.680 1.00 84.25 180 PHE A C 1
ATOM 1413 O O . PHE A 1 180 ? -24.445 -5.556 29.575 1.00 84.25 180 PHE A O 1
ATOM 1420 N N . LEU A 1 181 ? -25.929 -4.403 30.800 1.00 83.12 181 LEU A N 1
ATOM 1421 C CA . LEU A 1 181 ? -25.067 -4.254 31.968 1.00 83.12 181 LEU A CA 1
ATOM 1422 C C . LEU A 1 181 ? -25.075 -5.472 32.889 1.00 83.12 181 LEU A C 1
ATOM 1424 O O . LEU A 1 181 ? -24.092 -5.645 33.611 1.00 83.12 181 LEU A O 1
ATOM 1428 N N . SER A 1 182 ? -26.102 -6.330 32.815 1.00 82.25 182 SER A N 1
ATOM 1429 C CA . SER A 1 182 ? -26.269 -7.541 33.643 1.00 82.25 182 SER A CA 1
ATOM 1430 C C . SER A 1 182 ? -25.042 -8.462 33.687 1.00 82.25 182 SER A C 1
ATOM 1432 O O . SER A 1 182 ? -24.838 -9.179 34.665 1.00 82.25 182 SER A O 1
ATOM 1434 N N . ALA A 1 183 ? -24.194 -8.405 32.658 1.00 70.94 183 ALA A N 1
ATOM 1435 C CA . ALA A 1 183 ? -22.962 -9.175 32.554 1.00 70.94 183 ALA A CA 1
ATOM 1436 C C . ALA A 1 183 ? -21.734 -8.343 32.141 1.00 70.94 183 ALA A C 1
ATOM 1438 O O . ALA A 1 183 ? -20.703 -8.910 31.785 1.00 70.94 183 ALA A O 1
ATOM 1439 N N . SER A 1 184 ? -21.822 -7.010 32.178 1.00 72.31 184 SER A N 1
ATOM 1440 C CA . SER A 1 184 ? -20.743 -6.118 31.710 1.00 72.31 184 SER A CA 1
ATOM 1441 C C . SER A 1 184 ? -19.451 -6.206 32.535 1.00 72.31 184 SER A C 1
ATOM 1443 O O . SER A 1 184 ? -18.375 -5.881 32.030 1.00 72.31 184 SER A O 1
ATOM 1445 N N . ASP A 1 185 ? -19.548 -6.694 33.774 1.00 80.12 185 ASP A N 1
ATOM 1446 C CA . ASP A 1 185 ? -18.408 -6.938 34.667 1.00 80.12 185 ASP A CA 1
ATOM 1447 C C . ASP A 1 185 ? -17.684 -8.264 34.375 1.00 80.12 185 ASP A C 1
ATOM 1449 O O . ASP A 1 185 ? -16.657 -8.551 34.982 1.00 80.12 185 ASP A O 1
ATOM 1453 N N . ALA A 1 186 ? -18.182 -9.047 33.416 1.00 85.62 186 ALA A N 1
ATOM 1454 C CA . ALA A 1 186 ? -17.549 -10.241 32.872 1.00 85.62 186 ALA A CA 1
ATOM 1455 C C . ALA A 1 186 ? -17.288 -10.062 31.360 1.00 85.62 186 ALA A C 1
ATOM 1457 O O . ALA A 1 186 ? -17.763 -9.094 30.754 1.00 85.62 186 ALA A O 1
ATOM 1458 N N . PRO A 1 187 ? -16.540 -10.968 30.703 1.00 90.88 187 PRO A N 1
ATOM 1459 C CA . PRO A 1 187 ? -16.360 -10.919 29.257 1.00 90.88 187 PRO A CA 1
ATOM 1460 C C . PRO A 1 187 ? -17.701 -11.031 28.526 1.00 90.88 187 PRO A C 1
ATOM 1462 O O . PRO A 1 187 ? -18.310 -12.098 28.480 1.00 90.88 187 PRO A O 1
ATOM 1465 N N . ALA A 1 188 ? -18.157 -9.919 27.948 1.00 91.94 188 ALA A N 1
ATOM 1466 C CA . ALA A 1 188 ? -19.458 -9.825 27.294 1.00 91.94 188 ALA A CA 1
ATOM 1467 C C . ALA A 1 188 ? -19.377 -9.161 25.914 1.00 91.94 188 ALA A C 1
ATOM 1469 O O . ALA A 1 188 ? -18.632 -8.194 25.717 1.00 91.94 188 ALA A O 1
ATOM 1470 N N . VAL A 1 189 ? -20.180 -9.673 24.979 1.00 94.00 189 VAL A N 1
ATOM 1471 C CA . VAL A 1 189 ? -20.363 -9.156 23.616 1.00 94.00 189 VAL A CA 1
ATOM 1472 C C . VAL A 1 189 ? -21.859 -9.051 23.319 1.00 94.00 189 VAL A C 1
ATOM 1474 O O . VAL A 1 189 ? -22.616 -9.954 23.655 1.00 94.00 189 VAL A O 1
ATOM 1477 N N . CYS A 1 190 ? -22.304 -7.969 22.683 1.00 93.75 190 CYS A N 1
ATOM 1478 C CA . CYS A 1 190 ? -23.703 -7.769 22.301 1.00 93.75 190 CYS A CA 1
ATOM 1479 C C . CYS A 1 190 ? -23.808 -7.509 20.795 1.00 93.75 190 CYS A C 1
ATOM 1481 O O . CYS A 1 190 ? -23.255 -6.526 20.310 1.00 93.75 190 CYS A O 1
ATOM 1483 N N . GLY A 1 191 ? -24.526 -8.358 20.065 1.00 95.50 191 GLY A N 1
ATOM 1484 C CA . GLY A 1 191 ? -24.950 -8.125 18.687 1.00 95.50 191 GLY A CA 1
ATOM 1485 C C . GLY A 1 191 ? -26.393 -7.637 18.653 1.00 95.50 191 GLY A C 1
ATOM 1486 O O . GLY A 1 191 ? -27.302 -8.365 19.051 1.00 95.50 191 GLY A O 1
ATOM 1487 N N . VAL A 1 192 ? -26.619 -6.392 18.246 1.00 94.12 192 VAL A N 1
ATOM 1488 C CA . VAL A 1 192 ? -27.923 -5.746 18.430 1.00 94.12 192 VAL A CA 1
ATOM 1489 C C . VAL A 1 192 ? -28.347 -4.945 17.211 1.00 94.12 192 VAL A C 1
ATOM 1491 O O . VAL A 1 192 ? -27.528 -4.261 16.611 1.00 94.12 192 VAL A O 1
ATOM 1494 N N . ASP A 1 193 ? -29.638 -4.974 16.896 1.00 95.31 193 ASP A N 1
ATOM 1495 C CA . ASP A 1 193 ? -30.275 -3.999 16.010 1.00 95.31 193 ASP A CA 1
ATOM 1496 C C . ASP A 1 193 ? -30.976 -2.940 16.868 1.00 95.31 193 ASP A C 1
ATOM 1498 O O . ASP A 1 193 ? -32.025 -3.195 17.470 1.00 95.31 193 ASP A O 1
ATOM 1502 N N . LEU A 1 194 ? -30.367 -1.756 16.961 1.00 90.94 194 LEU A N 1
ATOM 1503 C CA . LEU A 1 194 ? -30.888 -0.644 17.756 1.00 90.94 194 LEU A CA 1
ATOM 1504 C C . LEU A 1 194 ? -31.995 0.134 17.030 1.00 90.94 194 LEU A C 1
ATOM 1506 O O . LEU A 1 194 ? -32.639 0.976 17.654 1.00 90.94 194 LEU A O 1
ATOM 1510 N N . ASN A 1 195 ? -32.215 -0.114 15.732 1.00 90.19 195 ASN A N 1
ATOM 1511 C CA . ASN A 1 195 ? -33.133 0.630 14.860 1.00 90.19 195 ASN A CA 1
ATOM 1512 C C . ASN A 1 195 ? -32.917 2.160 14.783 1.00 90.19 195 ASN A C 1
ATOM 1514 O O . ASN A 1 195 ? -33.739 2.878 14.200 1.00 90.19 195 ASN A O 1
ATOM 1518 N N . ALA A 1 196 ? -31.826 2.654 15.368 1.00 85.31 196 ALA A N 1
ATOM 1519 C CA . ALA A 1 196 ? -31.361 4.032 15.339 1.00 85.31 196 ALA A CA 1
ATOM 1520 C C . ALA A 1 196 ? -29.905 4.103 15.824 1.00 85.31 196 ALA A C 1
ATOM 1522 O O . ALA A 1 196 ? -29.439 3.243 16.578 1.00 85.31 196 ALA A O 1
ATOM 1523 N N . GLU A 1 197 ? -29.207 5.179 15.469 1.00 83.44 197 GLU A N 1
ATOM 1524 C CA . GLU A 1 197 ? -27.892 5.476 16.029 1.00 83.44 197 GLU A CA 1
ATOM 1525 C C . GLU A 1 197 ? -28.045 6.105 17.426 1.00 83.44 197 GLU A C 1
ATOM 1527 O O . GLU A 1 197 ? -28.227 7.310 17.566 1.00 83.44 197 GLU A O 1
ATOM 1532 N N . LEU A 1 198 ? -28.019 5.270 18.471 1.00 83.56 198 LEU A N 1
ATOM 1533 C CA . LEU A 1 198 ? -28.165 5.716 19.868 1.00 83.56 198 LEU A CA 1
ATOM 1534 C C . LEU A 1 198 ? -26.828 6.158 20.463 1.00 83.56 198 LEU A C 1
ATOM 1536 O O . LEU A 1 198 ? -25.843 5.446 20.299 1.00 83.56 198 LEU A O 1
ATOM 1540 N N . ASP A 1 199 ? -26.769 7.249 21.217 1.00 77.88 199 ASP A N 1
ATOM 1541 C CA . ASP A 1 199 ? -25.542 7.705 21.887 1.00 77.88 199 ASP A CA 1
ATOM 1542 C C . ASP A 1 199 ? -25.690 7.740 23.423 1.00 77.88 199 ASP A C 1
ATOM 1544 O O . ASP A 1 199 ? -26.613 7.150 23.993 1.00 77.88 199 ASP A O 1
ATOM 1548 N N . ALA A 1 200 ? -24.747 8.391 24.114 1.00 77.81 200 ALA A N 1
ATOM 1549 C CA . ALA A 1 200 ? -24.758 8.516 25.572 1.00 77.81 200 ALA A CA 1
ATOM 1550 C C . ALA A 1 200 ? -25.967 9.300 26.119 1.00 77.81 200 ALA A C 1
ATOM 1552 O O . ALA A 1 200 ? -26.215 9.257 27.319 1.00 77.81 200 ALA A O 1
ATOM 1553 N N . THR A 1 201 ? -26.733 9.994 25.274 1.00 81.50 201 THR A N 1
ATOM 1554 C CA . THR A 1 201 ? -27.976 10.655 25.682 1.00 81.50 201 THR A CA 1
ATOM 1555 C C . THR A 1 201 ? -29.132 9.666 25.839 1.00 81.50 201 THR A C 1
ATOM 1557 O O . THR A 1 201 ? -29.960 9.861 26.725 1.00 81.50 201 THR A O 1
ATOM 1560 N N . GLN A 1 202 ? -29.185 8.591 25.037 1.00 86.00 202 GLN A N 1
ATOM 1561 C CA . GLN A 1 202 ? -30.197 7.532 25.185 1.00 86.00 202 GLN A CA 1
ATOM 1562 C C . GLN A 1 202 ? -29.734 6.397 26.099 1.00 86.00 202 GLN A C 1
ATOM 1564 O O . GLN A 1 202 ? -30.541 5.891 26.871 1.00 86.00 202 GLN A O 1
ATOM 1569 N N . LEU A 1 203 ? -28.461 5.993 26.018 1.00 85.00 203 LEU A N 1
ATOM 1570 C CA . LEU A 1 203 ? -27.892 4.898 26.817 1.00 85.00 203 LEU A CA 1
ATOM 1571 C C . LEU A 1 203 ? -26.690 5.388 27.659 1.00 85.00 203 LEU A C 1
ATOM 1573 O O . LEU A 1 203 ? -25.542 4.998 27.397 1.00 85.00 203 LEU A O 1
ATOM 1577 N N . PRO A 1 204 ? -26.913 6.285 28.640 1.00 79.88 204 PRO A N 1
ATOM 1578 C CA . PRO A 1 204 ? -25.854 6.899 29.444 1.00 79.88 204 PRO A CA 1
ATOM 1579 C C . PRO A 1 204 ? -25.027 5.906 30.272 1.00 79.88 204 PRO A C 1
ATOM 1581 O O . PRO A 1 204 ? -23.809 6.044 30.339 1.00 79.88 204 PRO A O 1
ATOM 1584 N N . ARG A 1 205 ? -25.631 4.876 30.865 1.00 81.19 205 ARG A N 1
ATOM 1585 C CA . ARG A 1 205 ? -24.930 3.873 31.691 1.00 81.19 205 ARG A CA 1
ATOM 1586 C C . ARG A 1 205 ? -24.111 2.897 30.848 1.00 81.19 205 ARG A C 1
ATOM 1588 O O . ARG A 1 205 ? -23.179 2.267 31.340 1.00 81.19 205 ARG A O 1
ATOM 1595 N N . VAL A 1 206 ? -24.447 2.757 29.566 1.00 79.50 206 VAL A N 1
ATOM 1596 C CA . VAL A 1 206 ? -23.703 1.899 28.633 1.00 79.50 206 VAL A CA 1
ATOM 1597 C C . VAL A 1 206 ? -22.564 2.678 27.973 1.00 79.50 206 VAL A C 1
ATOM 1599 O O . VAL A 1 206 ? -21.418 2.225 28.009 1.00 79.50 206 VAL A O 1
ATOM 1602 N N . PHE A 1 207 ? -22.859 3.850 27.397 1.00 75.62 207 PHE A N 1
ATOM 1603 C CA . PHE A 1 207 ? -21.893 4.632 26.617 1.00 75.62 207 PHE A CA 1
ATOM 1604 C C . PHE A 1 207 ? -21.244 5.784 27.393 1.00 75.62 207 PHE A C 1
ATOM 1606 O O . PHE A 1 207 ? -20.063 6.052 27.180 1.00 75.62 207 PHE A O 1
ATOM 1613 N N . GLY A 1 208 ? -21.978 6.453 28.284 1.00 63.47 208 GLY A N 1
ATOM 1614 C CA . GLY A 1 208 ? -21.459 7.542 29.122 1.00 63.47 208 GLY A CA 1
ATOM 1615 C C . GLY A 1 208 ? -20.460 7.038 30.162 1.00 63.47 208 GLY A C 1
ATOM 1616 O O . GLY A 1 208 ? -19.345 7.548 30.235 1.00 63.47 208 GLY A O 1
ATOM 1617 N N . ASP A 1 209 ? -20.800 5.949 30.855 1.00 64.38 209 ASP A N 1
ATOM 1618 C CA . ASP A 1 209 ? -19.904 5.272 31.808 1.00 64.38 209 ASP A CA 1
ATOM 1619 C C . ASP A 1 209 ? -18.861 4.366 31.118 1.00 64.38 209 ASP A C 1
ATOM 1621 O O . ASP A 1 209 ? -18.075 3.689 31.782 1.00 64.38 209 ASP A O 1
ATOM 1625 N N . ARG A 1 210 ? -18.856 4.324 29.774 1.00 61.81 210 ARG A N 1
ATOM 1626 C CA . ARG A 1 210 ? -17.943 3.534 28.921 1.00 61.81 210 ARG A CA 1
ATOM 1627 C C . ARG A 1 210 ? -17.869 2.038 29.276 1.00 61.81 210 ARG A C 1
ATOM 1629 O O . ARG A 1 210 ? -16.840 1.399 29.055 1.00 61.81 210 ARG A O 1
ATOM 1636 N N . ARG A 1 211 ? -18.960 1.456 29.789 1.00 72.62 211 ARG A N 1
ATOM 1637 C CA . ARG A 1 211 ? -19.026 0.038 30.200 1.00 72.62 211 ARG A CA 1
ATOM 1638 C C . ARG A 1 211 ? -18.962 -0.916 29.009 1.00 72.62 211 ARG A C 1
ATOM 1640 O O . ARG A 1 211 ? -18.308 -1.955 29.097 1.00 72.62 211 ARG A O 1
ATOM 1647 N N . LEU A 1 212 ? -19.598 -0.549 27.893 1.00 79.94 212 LEU A N 1
ATOM 1648 C CA . LEU A 1 212 ? -19.495 -1.268 26.623 1.00 79.94 212 LEU A CA 1
ATOM 1649 C C . LEU A 1 212 ? -19.089 -0.315 25.494 1.00 79.94 212 LEU A C 1
ATOM 1651 O O . LEU A 1 212 ? -19.593 0.803 25.382 1.00 79.94 212 LEU A O 1
ATOM 1655 N N . ARG A 1 213 ? -18.196 -0.779 24.616 1.00 81.81 213 ARG A N 1
ATOM 1656 C CA . ARG A 1 213 ? -17.706 -0.021 23.457 1.00 81.81 213 ARG A CA 1
ATOM 1657 C C . ARG A 1 213 ? -18.434 -0.440 22.184 1.00 81.81 213 ARG A C 1
ATOM 1659 O O . ARG A 1 213 ? -18.509 -1.630 21.900 1.00 81.81 213 ARG A O 1
ATOM 1666 N N . LYS A 1 214 ? -18.878 0.535 21.382 1.00 81.31 214 LYS A N 1
ATOM 1667 C CA . LYS A 1 214 ? -19.359 0.311 20.007 1.00 81.31 214 LYS A CA 1
ATOM 1668 C C . LYS A 1 214 ? -18.215 -0.038 19.060 1.00 81.31 214 LYS A C 1
ATOM 1670 O O . LYS A 1 214 ? -17.227 0.696 19.006 1.00 81.31 214 LYS A O 1
ATOM 1675 N N . LEU A 1 215 ? -18.399 -1.089 18.272 1.00 81.06 215 LEU A N 1
ATOM 1676 C CA . LEU A 1 215 ? -17.436 -1.546 17.271 1.00 81.06 215 LEU A CA 1
ATOM 1677 C C . LEU A 1 215 ? -17.794 -1.107 15.846 1.00 81.06 215 LEU A C 1
ATOM 1679 O O . LEU A 1 215 ? -16.901 -0.933 15.025 1.00 81.06 215 LEU A O 1
ATOM 1683 N N . ILE A 1 216 ? -19.079 -0.895 15.545 1.00 76.56 216 ILE A N 1
ATOM 1684 C CA . ILE A 1 216 ? -19.546 -0.574 14.190 1.00 76.56 216 ILE A CA 1
ATOM 1685 C C . ILE A 1 216 ? -19.749 0.939 14.051 1.00 76.56 216 ILE A C 1
ATOM 1687 O O . ILE A 1 216 ? -20.549 1.539 14.769 1.00 76.56 216 ILE A O 1
ATOM 1691 N N . ARG A 1 217 ? -19.022 1.560 13.114 1.00 75.38 217 ARG A N 1
ATOM 1692 C CA . ARG A 1 217 ? -19.092 3.007 12.812 1.00 75.38 217 ARG A CA 1
ATOM 1693 C C . ARG A 1 217 ? -19.470 3.320 11.362 1.00 75.38 217 ARG A C 1
ATOM 1695 O O . ARG A 1 217 ? -19.499 4.478 10.972 1.00 75.38 217 ARG A O 1
ATOM 1702 N N . GLN A 1 218 ? -19.745 2.287 10.572 1.00 74.44 218 GLN A N 1
ATOM 1703 C CA . GLN A 1 218 ? -20.077 2.384 9.152 1.00 74.44 218 GLN A CA 1
ATOM 1704 C C . GLN A 1 218 ? -21.534 1.976 8.896 1.00 74.44 218 GLN A C 1
ATOM 1706 O O . GLN A 1 218 ? -22.094 1.250 9.720 1.00 74.44 218 GLN A O 1
ATOM 1711 N N . PRO A 1 219 ? -22.148 2.406 7.775 1.00 83.19 219 PRO A N 1
ATOM 1712 C CA . PRO A 1 219 ? -23.526 2.063 7.439 1.00 83.19 219 PRO A CA 1
ATOM 1713 C C . PRO A 1 219 ? -23.802 0.561 7.485 1.00 83.19 219 PRO A C 1
ATOM 1715 O O . PRO A 1 219 ? -23.119 -0.228 6.829 1.00 83.19 219 PRO A O 1
ATOM 1718 N N . THR A 1 220 ? -24.835 0.177 8.229 1.00 89.25 220 THR A N 1
ATOM 1719 C CA . THR A 1 220 ? -25.309 -1.210 8.345 1.00 89.25 220 THR A CA 1
ATOM 1720 C C . THR A 1 220 ? -26.575 -1.465 7.539 1.00 89.25 220 THR A C 1
ATOM 1722 O O . THR A 1 220 ? -27.018 -2.605 7.429 1.00 89.25 220 THR A O 1
ATOM 1725 N N . ARG A 1 221 ? -27.101 -0.432 6.875 1.00 83.50 221 ARG A N 1
ATOM 1726 C CA . ARG A 1 221 ? -28.184 -0.526 5.897 1.00 83.50 221 ARG A CA 1
ATOM 1727 C C . ARG A 1 221 ? -27.774 0.016 4.522 1.00 83.50 221 ARG A C 1
ATOM 1729 O O . ARG A 1 221 ? -26.962 0.942 4.459 1.00 83.50 221 ARG A O 1
ATOM 1736 N N . PRO A 1 222 ? -28.395 -0.467 3.425 1.00 77.56 222 PRO A N 1
ATOM 1737 C CA . PRO A 1 222 ? -28.194 0.079 2.080 1.00 77.56 222 PRO A CA 1
ATOM 1738 C C . PRO A 1 222 ? -28.469 1.585 1.976 1.00 77.56 222 PRO A C 1
ATOM 1740 O O . PRO A 1 222 ? -27.844 2.266 1.170 1.00 77.56 222 PRO A O 1
ATOM 1743 N N . GLU A 1 223 ? -29.385 2.108 2.797 1.00 77.38 223 GLU A N 1
ATOM 1744 C CA . GLU A 1 223 ? -29.775 3.524 2.801 1.00 77.38 223 GLU A CA 1
ATOM 1745 C C . GLU A 1 223 ? -28.784 4.442 3.550 1.00 77.38 223 GLU A C 1
ATOM 1747 O O . GLU A 1 223 ? -28.999 5.649 3.616 1.00 77.38 223 GLU A O 1
ATOM 1752 N N . GLY A 1 224 ? -27.705 3.899 4.127 1.00 77.38 224 GLY A N 1
ATOM 1753 C CA . GLY A 1 224 ? -26.685 4.678 4.839 1.00 77.38 224 GLY A CA 1
ATOM 1754 C C . GLY A 1 224 ? -26.840 4.725 6.367 1.00 77.38 224 GLY A C 1
ATOM 1755 O O . GLY A 1 224 ? -25.940 5.211 7.044 1.00 77.38 224 GLY A O 1
ATOM 1756 N N . ALA A 1 225 ? -27.938 4.204 6.925 1.00 81.62 225 ALA A N 1
ATOM 1757 C CA . ALA A 1 225 ? -28.185 4.193 8.370 1.00 81.62 225 ALA A CA 1
ATOM 1758 C C . ALA A 1 225 ? -27.296 3.187 9.133 1.00 81.62 225 ALA A C 1
ATOM 1760 O O . ALA A 1 225 ? -26.935 2.134 8.599 1.00 81.62 225 ALA A O 1
ATOM 1761 N N . ILE A 1 226 ? -26.983 3.499 10.398 1.00 85.94 226 ILE A N 1
ATOM 1762 C CA . ILE A 1 226 ? -26.207 2.655 11.322 1.00 85.94 226 ILE A CA 1
ATOM 1763 C C . ILE A 1 226 ? -27.138 2.126 12.426 1.00 85.94 226 ILE A C 1
ATOM 1765 O O . ILE A 1 226 ? -27.191 2.664 13.532 1.00 85.94 226 ILE A O 1
ATOM 1769 N N . ASN A 1 227 ? -27.891 1.072 12.112 1.00 90.38 227 ASN A N 1
ATOM 1770 C CA . ASN A 1 227 ? -28.859 0.466 13.031 1.00 90.38 227 ASN A CA 1
ATOM 1771 C C . ASN A 1 227 ? -28.247 -0.698 13.820 1.00 90.38 227 ASN A C 1
ATOM 1773 O O . ASN A 1 227 ? -28.366 -0.753 15.045 1.00 90.38 227 ASN A O 1
ATOM 1777 N N . ASP A 1 228 ? -27.561 -1.611 13.128 1.00 93.44 228 ASP A N 1
ATOM 1778 C CA . ASP A 1 228 ? -26.873 -2.736 13.758 1.00 93.44 228 ASP A CA 1
ATOM 1779 C C . ASP A 1 228 ? -25.572 -2.302 14.439 1.00 93.44 228 ASP A C 1
ATOM 1781 O O . ASP A 1 228 ? -24.795 -1.500 13.913 1.00 93.44 228 ASP A O 1
ATOM 1785 N N . GLN A 1 229 ? -25.315 -2.865 15.614 1.00 91.25 229 GLN A N 1
ATOM 1786 C CA . GLN A 1 229 ? -24.137 -2.603 16.423 1.00 91.25 229 GLN A CA 1
ATOM 1787 C C . GLN A 1 229 ? -23.584 -3.901 17.009 1.00 91.25 229 GLN A C 1
ATOM 1789 O O . GLN A 1 229 ? -24.324 -4.783 17.446 1.00 91.25 229 GLN A O 1
ATOM 1794 N N . LEU A 1 230 ? -22.256 -3.978 17.072 1.00 92.19 230 LEU A N 1
ATOM 1795 C CA . LEU A 1 230 ? -21.545 -4.901 17.949 1.00 92.19 230 LEU A CA 1
ATOM 1796 C C . LEU A 1 230 ? -20.989 -4.091 19.119 1.00 92.19 230 LEU A C 1
ATOM 1798 O O . LEU A 1 230 ? -20.281 -3.105 18.904 1.00 92.19 230 LEU A O 1
ATOM 1802 N N . LEU A 1 231 ? -21.323 -4.492 20.342 1.00 90.50 231 LEU A N 1
ATOM 1803 C CA . LEU A 1 231 ? -20.815 -3.902 21.576 1.00 90.50 231 LEU A CA 1
ATOM 1804 C C . LEU A 1 231 ? -19.934 -4.917 22.302 1.00 90.50 231 LEU A C 1
ATOM 1806 O O . LEU A 1 231 ? -20.276 -6.097 22.340 1.00 90.50 231 LEU A O 1
ATOM 1810 N N . CYS A 1 232 ? -18.838 -4.487 22.922 1.00 88.75 232 CYS A N 1
ATOM 1811 C CA . CYS A 1 232 ? -18.021 -5.376 23.751 1.00 88.75 232 CYS A CA 1
ATOM 1812 C C . CYS A 1 232 ? -17.623 -4.733 25.082 1.00 88.75 232 CYS A C 1
ATOM 1814 O O . CYS A 1 232 ? -17.409 -3.521 25.166 1.00 88.75 232 CYS A O 1
ATOM 1816 N N . SER A 1 233 ? -17.512 -5.559 26.124 1.00 87.38 233 SER A N 1
ATOM 1817 C CA . SER A 1 233 ? -16.972 -5.157 27.429 1.00 87.38 233 SER A CA 1
ATOM 1818 C C . SER A 1 233 ? -15.472 -4.863 27.356 1.00 87.38 233 SER A C 1
ATOM 1820 O O . SER A 1 233 ? -14.797 -5.265 26.405 1.00 87.38 233 SER A O 1
ATOM 1822 N N . ARG A 1 234 ? -14.932 -4.223 28.399 1.00 77.19 234 ARG A N 1
ATOM 1823 C CA . ARG A 1 234 ? -13.497 -3.908 28.536 1.00 77.19 234 ARG A CA 1
ATOM 1824 C C . ARG A 1 234 ? -12.556 -5.113 28.425 1.00 77.19 234 ARG A C 1
ATOM 1826 O O . ARG A 1 234 ? -11.388 -4.919 28.121 1.00 77.19 234 ARG A O 1
ATOM 1833 N N . HIS A 1 235 ? -13.064 -6.324 28.649 1.00 86.69 235 HIS A N 1
ATOM 1834 C CA . HIS A 1 235 ? -12.299 -7.569 28.581 1.00 86.69 235 HIS A CA 1
ATOM 1835 C C . HIS A 1 235 ? -11.918 -7.964 27.146 1.00 86.69 235 HIS A C 1
ATOM 1837 O O . HIS A 1 235 ? -11.160 -8.906 26.972 1.00 86.69 235 HIS A O 1
ATOM 1843 N N . TRP A 1 236 ? -12.436 -7.275 26.122 1.00 82.19 236 TRP A N 1
ATOM 1844 C CA . TRP A 1 236 ? -12.188 -7.607 24.720 1.00 82.19 236 TRP A CA 1
ATOM 1845 C C . TRP A 1 236 ? -11.323 -6.558 24.016 1.00 82.19 236 TRP A C 1
ATOM 1847 O O . TRP A 1 236 ? -11.671 -5.370 23.917 1.00 82.19 236 TRP A O 1
ATOM 1857 N N . GLN A 1 237 ? -10.224 -7.027 23.438 1.00 78.00 237 GLN A N 1
ATOM 1858 C CA . GLN A 1 237 ? -9.494 -6.327 22.395 1.00 78.00 237 GLN A CA 1
ATOM 1859 C C . GLN A 1 237 ? -10.115 -6.663 21.043 1.00 78.00 237 GLN A C 1
ATOM 1861 O O . GLN A 1 237 ? -10.454 -7.804 20.762 1.00 78.00 237 GLN A O 1
ATOM 1866 N N . THR A 1 238 ? -10.318 -5.646 20.215 1.00 78.31 238 THR A N 1
ATOM 1867 C CA . THR A 1 238 ? -10.873 -5.822 18.874 1.00 78.31 238 THR A CA 1
ATOM 1868 C C . THR A 1 238 ? -9.719 -5.937 17.890 1.00 78.31 238 THR A C 1
ATOM 1870 O O . THR A 1 238 ? -8.912 -5.015 17.819 1.00 78.31 238 THR A O 1
ATOM 1873 N N . GLU A 1 239 ? -9.640 -7.047 17.160 1.00 67.50 239 GLU A N 1
ATOM 1874 C CA . GLU A 1 239 ? -8.642 -7.254 16.102 1.00 67.50 239 GLU A CA 1
ATOM 1875 C C . GLU A 1 239 ? -9.092 -6.575 14.811 1.00 67.50 239 GLU A C 1
ATOM 1877 O O . GLU A 1 239 ? -8.399 -5.722 14.269 1.00 67.50 239 GLU A O 1
ATOM 1882 N N . TRP A 1 240 ? -10.302 -6.900 14.355 1.00 72.75 240 TRP A N 1
ATOM 1883 C CA . TRP A 1 240 ? -10.914 -6.274 13.190 1.00 72.75 240 TRP A CA 1
ATOM 1884 C C . TRP A 1 240 ? -12.436 -6.292 13.287 1.00 72.75 240 TRP A C 1
ATOM 1886 O O . TRP A 1 240 ? -13.041 -7.077 14.023 1.00 72.75 240 TRP A O 1
ATOM 1896 N N . VAL A 1 241 ? -13.060 -5.401 12.519 1.00 73.00 241 VAL A N 1
ATOM 1897 C CA . VAL A 1 241 ? -14.511 -5.277 12.388 1.00 73.00 241 VAL A CA 1
ATOM 1898 C C . VAL A 1 241 ? -14.835 -5.035 10.925 1.00 73.00 241 VAL A C 1
ATOM 1900 O O . VAL A 1 241 ? -14.208 -4.199 10.281 1.00 73.00 241 VAL A O 1
ATOM 1903 N N . GLN A 1 242 ? -15.835 -5.733 10.400 1.00 77.69 242 GLN A N 1
ATOM 1904 C CA . GLN A 1 242 ? -16.241 -5.604 9.010 1.00 77.69 242 GLN A CA 1
ATOM 1905 C C . GLN A 1 242 ? -17.761 -5.663 8.866 1.00 77.69 242 GLN A C 1
ATOM 1907 O O . GLN A 1 242 ? -18.444 -6.445 9.525 1.00 77.69 242 GLN A O 1
ATOM 1912 N N . VAL A 1 243 ? -18.292 -4.819 7.980 1.00 84.31 243 VAL A N 1
ATOM 1913 C CA . VAL A 1 243 ? -19.699 -4.826 7.573 1.00 84.31 243 VAL A CA 1
ATOM 1914 C C . VAL A 1 243 ? -19.749 -5.246 6.117 1.00 84.31 243 VAL A C 1
ATOM 1916 O O . VAL A 1 243 ? -19.220 -4.571 5.234 1.00 84.31 243 VAL A O 1
ATOM 1919 N N . TYR A 1 244 ? -20.378 -6.384 5.867 1.00 80.19 244 TYR A N 1
ATOM 1920 C CA . TYR A 1 244 ? -20.481 -6.972 4.546 1.00 80.19 244 TYR A CA 1
ATOM 1921 C C . TYR A 1 244 ? -21.803 -6.588 3.908 1.00 80.19 244 TYR A C 1
ATOM 1923 O O . TYR A 1 244 ? -22.880 -6.955 4.393 1.00 80.19 244 TYR A O 1
ATOM 1931 N N . ARG A 1 245 ? -21.712 -5.885 2.773 1.00 82.06 245 ARG A N 1
ATOM 1932 C CA . ARG A 1 245 ? -22.885 -5.554 1.965 1.00 82.06 245 ARG A CA 1
ATOM 1933 C C . ARG A 1 245 ? -23.654 -6.824 1.632 1.00 82.06 245 ARG A C 1
ATOM 1935 O O . ARG A 1 245 ? -23.101 -7.798 1.119 1.00 82.06 245 ARG A O 1
ATOM 1942 N N . SER A 1 246 ? -24.944 -6.792 1.933 1.00 79.25 246 SER A N 1
ATOM 1943 C CA . SER A 1 246 ? -25.840 -7.926 1.772 1.00 79.25 246 SER A CA 1
ATOM 1944 C C . SER A 1 246 ? -26.992 -7.593 0.817 1.00 79.25 246 SER A C 1
ATOM 1946 O O . SER A 1 246 ? -27.232 -6.427 0.512 1.00 79.25 246 SER A O 1
ATOM 1948 N N . ARG A 1 247 ? -27.672 -8.632 0.314 1.00 80.62 247 ARG A N 1
ATOM 1949 C CA . ARG A 1 247 ? -28.917 -8.516 -0.469 1.00 80.62 247 ARG A CA 1
ATOM 1950 C C . ARG A 1 247 ? -30.175 -8.429 0.410 1.00 80.62 247 ARG A C 1
ATOM 1952 O O . ARG A 1 247 ? -31.283 -8.357 -0.117 1.00 80.62 247 ARG A O 1
ATOM 1959 N N . LEU A 1 248 ? -30.001 -8.490 1.728 1.00 83.44 248 LEU A N 1
ATOM 1960 C CA . LEU A 1 248 ? -31.028 -8.156 2.709 1.00 83.44 248 LEU A CA 1
ATOM 1961 C C . LEU A 1 248 ? -30.982 -6.648 2.974 1.00 83.44 248 LEU A C 1
ATOM 1963 O O . LEU A 1 248 ? -30.080 -5.940 2.524 1.00 83.44 248 LEU A O 1
ATOM 1967 N N . ASP A 1 249 ? -31.950 -6.150 3.724 1.00 84.31 249 ASP A N 1
ATOM 1968 C CA . ASP A 1 249 ? -32.020 -4.741 4.106 1.00 84.31 249 ASP A CA 1
ATOM 1969 C C . ASP A 1 249 ? -31.109 -4.342 5.257 1.00 84.31 249 ASP A C 1
ATOM 1971 O O . ASP A 1 249 ? -30.944 -3.152 5.518 1.00 84.31 249 ASP A O 1
ATOM 1975 N N . HIS A 1 250 ? -30.455 -5.323 5.869 1.00 91.50 250 HIS A N 1
ATOM 1976 C CA . HIS A 1 250 ? -29.338 -5.131 6.775 1.00 91.50 250 HIS A CA 1
ATOM 1977 C C . HIS A 1 250 ? -28.092 -5.851 6.263 1.00 91.50 250 HIS A C 1
ATOM 1979 O O . HIS A 1 250 ? -28.133 -6.948 5.690 1.00 91.50 250 HIS A O 1
ATOM 1985 N N . HIS A 1 251 ? -26.948 -5.217 6.459 1.00 92.19 251 HIS A N 1
ATOM 1986 C CA . HIS A 1 251 ? -25.637 -5.766 6.164 1.00 92.19 251 HIS A CA 1
ATOM 1987 C C . HIS A 1 251 ? -25.163 -6.679 7.301 1.00 92.19 251 HIS A C 1
ATOM 1989 O O . HIS A 1 251 ? -25.487 -6.467 8.467 1.00 92.19 251 HIS A O 1
ATOM 1995 N N . LEU A 1 252 ? -24.389 -7.712 6.961 1.00 92.75 252 LEU A N 1
ATOM 1996 C CA . LEU A 1 252 ? -23.841 -8.639 7.951 1.00 92.75 252 LEU A CA 1
ATOM 1997 C C . LEU A 1 252 ? -22.675 -7.960 8.675 1.00 92.75 252 LEU A C 1
ATOM 1999 O O . LEU A 1 252 ? -21.697 -7.582 8.032 1.00 92.75 252 LEU A O 1
ATOM 2003 N N . CYS A 1 253 ? -22.754 -7.837 9.997 1.00 92.19 253 CYS A N 1
ATOM 2004 C CA . CYS A 1 253 ? -21.701 -7.242 10.816 1.00 92.19 253 CYS A CA 1
ATOM 2005 C C . CYS A 1 253 ? -20.895 -8.344 11.505 1.00 92.19 253 CYS A C 1
ATOM 2007 O O . CYS A 1 253 ? -21.473 -9.171 12.209 1.00 92.19 253 CYS A O 1
ATOM 2009 N N . VAL A 1 254 ? -19.575 -8.351 11.333 1.00 90.38 254 VAL A N 1
ATOM 2010 C CA . VAL A 1 254 ? -18.669 -9.359 11.904 1.00 90.38 254 VAL A CA 1
ATOM 2011 C C . VAL A 1 254 ? -17.507 -8.659 12.600 1.00 90.38 254 VAL A C 1
ATOM 2013 O O . VAL A 1 254 ? -17.002 -7.656 12.100 1.00 90.38 254 VAL A O 1
ATOM 2016 N N . ALA A 1 255 ? -17.072 -9.179 13.741 1.00 83.50 255 ALA A N 1
ATOM 2017 C CA . ALA A 1 255 ? -15.870 -8.721 14.425 1.00 83.50 255 ALA A CA 1
ATOM 2018 C C . ALA A 1 255 ? -15.061 -9.905 14.948 1.00 83.50 255 ALA A C 1
ATOM 2020 O O . ALA A 1 255 ? -15.635 -10.916 15.358 1.00 83.50 255 ALA A O 1
ATOM 2021 N N . ARG A 1 256 ? -13.738 -9.752 14.992 1.00 85.56 256 ARG A N 1
ATOM 2022 C CA . ARG A 1 256 ? -12.847 -10.673 15.696 1.00 85.56 256 ARG A CA 1
ATOM 2023 C C . ARG A 1 256 ? -12.299 -10.014 16.949 1.00 85.56 256 ARG A C 1
ATOM 2025 O O . ARG A 1 256 ? -11.872 -8.858 16.920 1.00 85.56 256 ARG A O 1
ATOM 2032 N N . LEU A 1 257 ? -12.413 -10.730 18.060 1.00 87.06 257 LEU A N 1
ATOM 2033 C CA . LEU A 1 257 ? -12.158 -10.234 19.401 1.00 87.06 257 LEU A CA 1
ATOM 2034 C C . LEU A 1 257 ? -11.210 -11.177 20.136 1.00 87.06 257 LEU A C 1
ATOM 2036 O O . LEU A 1 257 ? -11.436 -12.384 20.142 1.00 87.06 257 LEU A O 1
ATOM 2040 N N . GLN A 1 258 ? -10.228 -10.611 20.823 1.00 86.50 258 GLN A N 1
ATOM 2041 C CA . GLN A 1 258 ? -9.299 -11.321 21.692 1.00 86.50 258 GLN A CA 1
ATOM 2042 C C . GLN A 1 258 ? -9.610 -10.994 23.155 1.00 86.50 258 GLN A C 1
ATOM 2044 O O . GLN A 1 258 ? -9.849 -9.832 23.505 1.00 86.50 258 GLN A O 1
ATOM 2049 N N . LEU A 1 259 ? -9.638 -12.012 24.012 1.00 85.56 259 LEU A N 1
ATOM 2050 C CA . LEU A 1 259 ? -9.857 -11.836 25.443 1.00 85.56 259 LEU A CA 1
ATOM 2051 C C . LEU A 1 259 ? -8.577 -11.330 26.132 1.00 85.56 259 LEU A C 1
ATOM 2053 O O . LEU A 1 259 ? -7.513 -11.923 25.988 1.00 85.56 259 LEU A O 1
ATOM 2057 N N . LEU A 1 260 ? -8.687 -10.244 26.898 1.00 73.81 260 LEU A N 1
ATOM 2058 C CA . LEU A 1 260 ? -7.583 -9.616 27.631 1.00 73.81 260 LEU A CA 1
ATOM 2059 C C . LEU A 1 260 ? -7.346 -10.266 29.002 1.00 73.81 260 LEU A C 1
ATOM 2061 O O . LEU A 1 260 ? -8.282 -10.739 29.645 1.00 73.81 260 LEU A O 1
ATOM 2065 N N . GLN A 1 261 ? -6.100 -10.217 29.482 1.00 71.19 261 GLN A N 1
ATOM 2066 C CA . GLN A 1 261 ? -5.724 -10.676 30.827 1.00 71.19 261 GLN A CA 1
ATOM 2067 C C . GLN A 1 261 ? -6.136 -9.648 31.900 1.00 71.19 261 GLN A C 1
ATOM 2069 O O . GLN A 1 261 ? -6.008 -8.441 31.684 1.00 71.19 261 GLN A O 1
ATOM 2074 N N . ASP A 1 262 ? -6.567 -10.107 33.082 1.00 55.41 262 ASP A N 1
ATOM 2075 C CA . ASP A 1 262 ? -7.131 -9.258 34.153 1.00 55.41 262 ASP A CA 1
ATOM 2076 C C . ASP A 1 262 ? -6.232 -8.063 34.554 1.00 55.41 262 ASP A C 1
ATOM 2078 O O . ASP A 1 262 ? -6.733 -6.967 34.807 1.00 55.41 262 ASP A O 1
ATOM 2082 N N . ALA A 1 263 ? -4.901 -8.213 34.508 1.00 42.50 263 ALA A N 1
ATOM 2083 C CA . ALA A 1 263 ? -3.943 -7.144 34.828 1.00 42.50 263 ALA A CA 1
ATOM 2084 C C . ALA A 1 263 ? -3.933 -5.969 33.819 1.00 42.50 263 ALA A C 1
ATOM 2086 O O . ALA A 1 263 ? -3.568 -4.851 34.183 1.00 42.50 263 ALA A O 1
ATOM 2087 N N . GLN A 1 264 ? -4.354 -6.194 32.567 1.00 43.62 264 GLN A N 1
ATOM 2088 C CA . GLN A 1 264 ? -4.465 -5.164 31.520 1.00 43.62 264 GLN A CA 1
ATOM 2089 C C . GLN A 1 264 ? -5.826 -4.441 31.543 1.00 43.62 264 GLN A C 1
ATOM 2091 O O . GLN A 1 264 ? -5.972 -3.355 30.976 1.00 43.62 264 GLN A O 1
ATOM 2096 N N . ALA A 1 265 ? -6.834 -5.025 32.201 1.00 43.59 265 ALA A N 1
ATOM 2097 C CA . ALA A 1 265 ? -8.174 -4.451 32.323 1.00 43.59 265 ALA A CA 1
ATOM 2098 C C . ALA A 1 265 ? -8.286 -3.405 33.453 1.00 43.59 265 ALA A C 1
ATOM 2100 O O . ALA A 1 265 ? -9.174 -2.547 33.402 1.00 43.59 265 ALA A O 1
ATOM 2101 N N . GLU A 1 266 ? -7.402 -3.462 34.459 1.00 38.81 266 GLU A N 1
ATOM 2102 C CA . GLU A 1 266 ? -7.355 -2.519 35.591 1.00 38.81 266 GLU A CA 1
ATOM 2103 C C . GLU A 1 266 ? -6.528 -1.255 35.298 1.00 38.81 266 GLU A C 1
ATOM 2105 O O . GLU A 1 266 ? -6.922 -0.162 35.704 1.00 38.81 266 GLU A O 1
ATOM 2110 N N . THR A 1 267 ? -5.445 -1.355 34.518 1.00 38.72 267 THR A N 1
ATOM 2111 C CA . THR A 1 267 ? -4.544 -0.227 34.186 1.00 38.72 267 THR A CA 1
ATOM 2112 C C . THR A 1 267 ? -5.221 0.873 33.359 1.00 38.72 267 THR A C 1
ATOM 2114 O O . THR A 1 267 ? -4.847 2.038 33.451 1.00 38.72 267 THR A O 1
ATOM 2117 N N . ARG A 1 268 ? -6.283 0.548 32.605 1.00 41.34 268 ARG A N 1
ATOM 2118 C CA . ARG A 1 268 ? -7.049 1.526 31.805 1.00 41.34 268 ARG A CA 1
ATOM 2119 C C . ARG A 1 268 ? -7.966 2.445 32.618 1.00 41.34 268 ARG A C 1
ATOM 2121 O O . ARG A 1 268 ? -8.511 3.389 32.054 1.00 41.34 268 ARG A O 1
ATOM 2128 N N . HIS A 1 269 ? -8.176 2.181 33.909 1.00 34.75 269 HIS A N 1
ATOM 2129 C CA . HIS A 1 269 ? -9.079 2.988 34.738 1.00 34.75 269 HIS A CA 1
ATOM 2130 C C . HIS A 1 269 ? -8.403 4.220 35.367 1.00 34.75 269 HIS A C 1
ATOM 2132 O O . HIS A 1 269 ? -9.109 5.100 35.858 1.00 34.75 269 HIS A O 1
ATOM 2138 N N . THR A 1 270 ? -7.066 4.286 35.368 1.00 31.58 270 THR A N 1
ATOM 2139 C CA . THR A 1 270 ? -6.284 5.276 36.135 1.00 31.58 270 THR A CA 1
ATOM 2140 C C . THR A 1 270 ? -5.653 6.405 35.311 1.00 31.58 270 THR A C 1
ATOM 2142 O O . THR A 1 270 ? -5.192 7.381 35.895 1.00 31.58 270 THR A O 1
ATOM 2145 N N . GLU A 1 271 ? -5.676 6.344 33.979 1.00 33.94 271 GLU A N 1
ATOM 2146 C CA . GLU A 1 271 ? -5.109 7.377 33.093 1.00 33.94 271 GLU A CA 1
ATOM 2147 C C . GLU A 1 271 ? -6.204 8.300 32.530 1.00 33.94 271 GLU A C 1
ATOM 2149 O O . GLU A 1 271 ? -6.585 8.222 31.365 1.00 33.94 271 GLU A O 1
ATOM 2154 N N . THR A 1 272 ? -6.770 9.175 33.364 1.00 36.56 272 THR A N 1
ATOM 2155 C CA . THR A 1 272 ? -7.810 10.130 32.929 1.00 36.56 272 THR A CA 1
ATOM 2156 C C . THR A 1 272 ? -7.613 11.521 33.531 1.00 36.56 272 THR A C 1
ATOM 2158 O O . THR A 1 272 ? -8.386 11.944 34.392 1.00 36.56 272 THR A O 1
ATOM 2161 N N . SER A 1 273 ? -6.601 12.264 33.070 1.00 33.56 273 SER A N 1
ATOM 2162 C CA . SER A 1 273 ? -6.580 13.730 33.257 1.00 33.56 273 SER A CA 1
ATOM 2163 C C . SER A 1 273 ? -5.863 14.557 32.176 1.00 33.56 273 SER A C 1
ATOM 2165 O O . SER A 1 273 ? -5.942 15.782 32.235 1.00 33.56 273 SER A O 1
ATOM 2167 N N . ALA A 1 274 ? -5.251 13.954 31.151 1.00 38.72 274 ALA A N 1
ATOM 2168 C CA . ALA A 1 274 ? -4.765 14.678 29.973 1.00 38.72 274 ALA A CA 1
ATOM 2169 C C . ALA A 1 274 ? -5.744 14.502 28.800 1.00 38.72 274 ALA A C 1
ATOM 2171 O O . ALA A 1 274 ? -6.337 13.434 28.644 1.00 38.72 274 ALA A O 1
ATOM 2172 N N . SER A 1 275 ? -5.948 15.553 27.997 1.00 49.44 275 SER A N 1
ATOM 2173 C CA . SER A 1 275 ? -6.755 15.487 26.771 1.00 49.44 275 SER A CA 1
ATOM 2174 C C . SER A 1 275 ? -6.314 14.290 25.929 1.00 49.44 275 SER A C 1
ATOM 2176 O O . SER A 1 275 ? -5.202 14.257 25.418 1.00 49.44 275 SER A O 1
ATOM 2178 N N . ASN A 1 276 ? -7.201 13.314 25.760 1.00 69.56 276 ASN A N 1
ATOM 2179 C CA . ASN A 1 276 ? -6.967 12.117 24.952 1.00 69.56 276 ASN A CA 1
ATOM 2180 C C . ASN A 1 276 ? -7.027 12.403 23.427 1.00 69.56 276 ASN A C 1
ATOM 2182 O O . ASN A 1 276 ? -7.102 11.488 22.609 1.00 69.56 276 ASN A O 1
ATOM 2186 N N . ARG A 1 277 ? -7.029 13.683 23.037 1.00 79.69 277 ARG A N 1
ATOM 2187 C CA . ARG A 1 277 ? -7.049 14.156 21.653 1.00 79.69 277 ARG A CA 1
ATOM 2188 C C . ARG A 1 277 ? -5.871 15.088 21.398 1.00 79.69 277 ARG A C 1
ATOM 2190 O O . ARG A 1 277 ? -5.600 15.961 22.223 1.00 79.69 277 ARG A O 1
ATOM 2197 N N . ILE A 1 278 ? -5.225 14.896 20.252 1.00 90.25 278 ILE A N 1
ATOM 2198 C CA . ILE A 1 278 ? -4.128 15.716 19.739 1.00 90.25 278 ILE A CA 1
ATOM 2199 C C . ILE A 1 278 ? -4.592 16.407 18.466 1.00 90.25 278 ILE A C 1
ATOM 2201 O O . ILE A 1 278 ? -5.121 15.749 17.574 1.00 90.25 278 ILE A O 1
ATOM 2205 N N . ARG A 1 279 ? -4.356 17.710 18.357 1.00 93.00 279 ARG A N 1
ATOM 2206 C CA . ARG A 1 279 ? -4.755 18.511 17.203 1.00 93.00 279 ARG A CA 1
ATOM 2207 C C . ARG A 1 279 ? -3.551 18.958 16.384 1.00 93.00 279 ARG A C 1
ATOM 2209 O O . ARG A 1 279 ? -2.693 19.681 16.884 1.00 93.00 279 ARG A O 1
ATOM 2216 N N . LEU A 1 280 ? -3.517 18.595 15.104 1.00 95.81 280 LEU A N 1
ATOM 2217 C CA . LEU A 1 280 ? -2.554 19.103 14.128 1.00 95.81 280 LEU A CA 1
ATOM 2218 C C . LEU A 1 280 ? -3.232 20.104 13.183 1.00 95.81 280 LEU A C 1
ATOM 2220 O O . LEU A 1 280 ? -4.253 19.805 12.567 1.00 95.81 280 LEU A O 1
ATOM 2224 N N . LEU A 1 281 ? -2.646 21.286 13.028 1.00 96.81 281 LEU A N 1
ATOM 2225 C CA . LEU A 1 281 ? -3.008 22.249 11.991 1.00 96.81 281 LEU A CA 1
ATOM 2226 C C . LEU A 1 281 ? -2.117 22.011 10.771 1.00 96.81 281 LEU A C 1
ATOM 2228 O O . LEU A 1 281 ? -0.910 22.208 10.856 1.00 96.81 281 LEU A O 1
ATOM 2232 N N . HIS A 1 282 ? -2.688 21.621 9.635 1.00 97.44 282 HIS A N 1
ATOM 2233 C CA . HIS A 1 282 ? -1.945 21.396 8.394 1.00 97.44 282 HIS A CA 1
ATOM 2234 C C . HIS A 1 282 ? -2.196 22.535 7.401 1.00 97.44 282 HIS A C 1
ATOM 2236 O O . HIS A 1 282 ? -3.252 22.634 6.772 1.00 97.44 282 HIS A O 1
ATOM 2242 N N . LEU A 1 283 ? -1.195 23.406 7.284 1.00 96.94 283 LEU A N 1
ATOM 2243 C CA . LEU A 1 283 ? -1.096 24.479 6.303 1.00 96.94 283 LEU A CA 1
ATOM 2244 C C . LEU A 1 283 ? -0.248 24.013 5.115 1.00 96.94 283 LEU A C 1
ATOM 2246 O O . LEU A 1 283 ? 0.739 23.299 5.279 1.00 96.94 283 LEU A O 1
ATOM 2250 N N . SER A 1 284 ? -0.596 24.461 3.914 1.00 94.75 284 SER A N 1
ATOM 2251 C CA . SER A 1 284 ? 0.160 24.141 2.703 1.00 94.75 284 SER A CA 1
ATOM 2252 C C . SER A 1 284 ? 0.174 25.320 1.747 1.00 94.75 284 SER A C 1
ATOM 2254 O O . SER A 1 284 ? -0.782 26.100 1.718 1.00 94.75 284 SER A O 1
ATOM 2256 N N . ASP A 1 285 ? 1.251 25.435 0.969 1.00 93.50 285 ASP A N 1
ATOM 2257 C CA . ASP A 1 285 ? 1.348 26.331 -0.180 1.00 93.50 285 ASP A CA 1
ATOM 2258 C C . ASP A 1 285 ? 0.961 27.771 0.184 1.00 93.50 285 ASP A C 1
ATOM 2260 O O . ASP A 1 285 ? 0.026 28.360 -0.381 1.00 93.50 285 ASP A O 1
ATOM 2264 N N . LEU A 1 286 ? 1.664 28.324 1.183 1.00 93.38 286 LEU A N 1
ATOM 2265 C CA . LEU A 1 286 ? 1.418 29.674 1.693 1.00 93.38 286 LEU A CA 1
ATOM 2266 C C . LEU A 1 286 ? 1.582 30.717 0.589 1.00 93.38 286 LEU A C 1
ATOM 2268 O O . LEU A 1 286 ? 0.795 31.661 0.532 1.00 93.38 286 LEU A O 1
ATOM 2272 N N . HIS A 1 287 ? 2.584 30.531 -0.279 1.00 91.75 287 HIS A N 1
ATOM 2273 C CA . HIS A 1 287 ? 2.892 31.405 -1.408 1.00 91.75 287 HIS A CA 1
ATOM 2274 C C . HIS A 1 287 ? 2.978 32.886 -1.019 1.00 91.75 287 HIS A C 1
ATOM 2276 O O . HIS A 1 287 ? 2.542 33.765 -1.762 1.00 91.75 287 HIS A O 1
ATOM 2282 N N . PHE A 1 288 ? 3.542 33.190 0.150 1.00 90.62 288 PHE A N 1
ATOM 2283 C CA . PHE A 1 288 ? 3.621 34.570 0.603 1.00 90.62 288 PHE A CA 1
ATOM 2284 C C . PHE A 1 288 ? 4.640 35.384 -0.210 1.00 90.62 288 PHE A C 1
ATOM 2286 O O . PHE A 1 288 ? 5.706 34.897 -0.598 1.00 90.62 288 PHE A O 1
ATOM 2293 N N . GLY A 1 289 ? 4.319 36.660 -0.435 1.00 83.81 289 GLY A N 1
ATOM 2294 C CA . GLY A 1 289 ? 5.193 37.667 -1.038 1.00 83.81 289 GLY A CA 1
ATOM 2295 C C . GLY A 1 289 ? 4.413 38.695 -1.859 1.00 83.81 289 GLY A C 1
ATOM 2296 O O . GLY A 1 289 ? 3.192 38.660 -1.933 1.00 83.81 289 GLY A O 1
ATOM 2297 N N . GLU A 1 290 ? 5.117 39.592 -2.549 1.00 74.06 290 GLU A N 1
ATOM 2298 C CA . GLU A 1 290 ? 4.511 40.628 -3.415 1.00 74.06 290 GLU A CA 1
ATOM 2299 C C . GLU A 1 290 ? 3.593 40.087 -4.531 1.00 74.06 290 GLU A C 1
ATOM 2301 O O . GLU A 1 290 ? 2.882 40.854 -5.176 1.00 74.06 290 GLU A O 1
ATOM 2306 N N . ARG A 1 291 ? 3.648 38.781 -4.811 1.00 69.38 291 ARG A N 1
ATOM 2307 C CA . ARG A 1 291 ? 2.875 38.110 -5.865 1.00 69.38 291 ARG A CA 1
ATOM 2308 C C . ARG A 1 291 ? 1.848 37.112 -5.325 1.00 69.38 291 ARG A C 1
ATOM 2310 O O . ARG A 1 291 ? 1.352 36.312 -6.118 1.00 69.38 291 ARG A O 1
ATOM 2317 N N . SER A 1 292 ? 1.561 37.132 -4.021 1.00 75.25 292 SER A N 1
ATOM 2318 C CA . SER A 1 292 ? 0.477 36.333 -3.445 1.00 75.25 292 SER A CA 1
ATOM 2319 C C . SER A 1 292 ? -0.817 36.580 -4.217 1.00 75.25 292 SER A C 1
ATOM 2321 O O . SER A 1 292 ? -1.116 37.720 -4.588 1.00 75.25 292 SER A O 1
ATOM 2323 N N . LYS A 1 293 ? -1.599 35.528 -4.463 1.00 71.12 293 LYS A N 1
ATOM 2324 C CA . LYS A 1 293 ? -2.966 35.712 -4.943 1.00 71.12 293 LYS A CA 1
ATOM 2325 C C . LYS A 1 293 ? -3.846 36.218 -3.806 1.00 71.12 293 LYS A C 1
ATOM 2327 O O . LYS A 1 293 ? -3.806 35.691 -2.699 1.00 71.12 293 LYS A O 1
ATOM 2332 N N . GLU A 1 294 ? -4.673 37.202 -4.131 1.00 70.56 294 GLU A N 1
ATOM 2333 C CA . GLU A 1 294 ? -5.725 37.737 -3.271 1.00 70.56 294 GLU A CA 1
ATOM 2334 C C . GLU A 1 294 ? -7.077 37.567 -3.977 1.00 70.56 294 GLU A C 1
ATOM 2336 O O . GLU A 1 294 ? -7.132 37.460 -5.204 1.00 70.56 294 GLU A O 1
ATOM 2341 N N . ASP A 1 295 ? -8.175 37.578 -3.220 1.00 58.38 295 ASP A N 1
ATOM 2342 C CA . ASP A 1 295 ? -9.533 37.355 -3.753 1.00 58.38 295 ASP A CA 1
ATOM 2343 C C . ASP A 1 295 ? -10.058 38.512 -4.626 1.00 58.38 295 ASP A C 1
ATOM 2345 O O . ASP A 1 295 ? -11.132 38.422 -5.221 1.00 58.38 295 ASP A O 1
ATOM 2349 N N . VAL A 1 296 ? -9.326 39.627 -4.695 1.00 56.06 296 VAL A N 1
ATOM 2350 C CA . VAL A 1 296 ? -9.757 40.838 -5.399 1.00 56.06 296 VAL A CA 1
ATOM 2351 C C . VAL A 1 296 ? -9.321 40.784 -6.862 1.00 56.06 296 VAL A C 1
ATOM 2353 O O . VAL A 1 296 ? -8.131 40.822 -7.178 1.00 56.06 296 VAL A O 1
ATOM 2356 N N . GLU A 1 297 ? -10.289 40.779 -7.784 1.00 51.19 297 GLU A N 1
ATOM 2357 C CA . GLU A 1 297 ? -10.002 40.977 -9.204 1.00 51.19 297 GLU A CA 1
ATOM 2358 C C . GLU A 1 297 ? -9.337 42.342 -9.426 1.00 51.19 297 GLU A C 1
ATOM 2360 O O . GLU A 1 297 ? -9.871 43.392 -9.056 1.00 51.19 297 GLU A O 1
ATOM 2365 N N . TRP A 1 298 ? -8.196 42.349 -10.120 1.00 45.38 298 TRP A N 1
ATOM 2366 C CA . TRP A 1 298 ? -7.439 43.571 -10.422 1.00 45.38 298 TRP A CA 1
ATOM 2367 C C . TRP A 1 298 ? -8.252 44.624 -11.202 1.00 45.38 298 TRP A C 1
ATOM 2369 O O . TRP A 1 298 ? -7.911 45.804 -11.185 1.00 45.38 298 TRP A O 1
ATOM 2379 N N . LYS A 1 299 ? -9.342 44.214 -11.869 1.00 41.19 299 LYS A N 1
ATOM 2380 C CA . LYS A 1 299 ? -10.265 45.097 -12.602 1.00 41.19 299 LYS A CA 1
ATOM 2381 C C . LYS A 1 299 ? -11.228 45.876 -11.695 1.00 41.19 299 LYS A C 1
ATOM 2383 O O . LYS A 1 299 ? -11.781 46.878 -12.137 1.00 41.19 299 LYS A O 1
ATOM 2388 N N . THR A 1 300 ? -11.408 45.444 -10.448 1.00 44.06 300 THR A N 1
ATOM 2389 C CA . THR A 1 300 ? -12.273 46.070 -9.425 1.00 44.06 300 THR A CA 1
ATOM 2390 C C . THR A 1 300 ? -11.483 46.707 -8.279 1.00 44.06 300 THR A C 1
ATOM 2392 O O . THR A 1 300 ? -12.068 47.144 -7.291 1.00 44.06 300 THR A O 1
ATOM 2395 N N . PHE A 1 301 ? -10.157 46.785 -8.403 1.00 42.88 301 PHE A N 1
ATOM 2396 C CA . PHE A 1 301 ? -9.268 47.331 -7.382 1.00 42.88 301 PHE A CA 1
ATOM 2397 C C . PHE A 1 301 ? -9.479 48.846 -7.203 1.00 42.88 301 PHE A C 1
ATOM 2399 O O . PHE A 1 301 ? -9.136 49.642 -8.080 1.00 42.88 301 PHE A O 1
ATOM 2406 N N . ILE A 1 302 ? -10.030 49.259 -6.057 1.00 49.44 302 ILE A N 1
ATOM 2407 C CA . ILE A 1 302 ? -10.155 50.670 -5.667 1.00 49.44 302 ILE A CA 1
ATOM 2408 C C . ILE A 1 302 ? -9.011 50.983 -4.701 1.00 49.44 302 ILE A C 1
ATOM 2410 O O . ILE A 1 302 ? -9.015 50.534 -3.561 1.00 49.44 302 ILE A O 1
ATOM 2414 N N . SER A 1 303 ? -8.046 51.800 -5.129 1.00 46.50 303 SER A N 1
ATOM 2415 C CA . SER A 1 303 ? -6.796 52.070 -4.392 1.00 46.50 303 SER A CA 1
ATOM 2416 C C . SER A 1 303 ? -6.957 52.729 -3.010 1.00 46.50 303 SER A C 1
ATOM 2418 O O . SER A 1 303 ? -5.961 52.965 -2.334 1.00 46.50 303 SER A O 1
ATOM 2420 N N . THR A 1 304 ? -8.177 53.094 -2.609 1.00 43.78 304 THR A N 1
ATOM 2421 C CA . THR A 1 304 ? -8.497 53.794 -1.355 1.00 43.78 304 THR A CA 1
ATOM 2422 C C . THR A 1 304 ? -9.195 52.924 -0.303 1.00 43.78 304 THR A C 1
ATOM 2424 O O . THR A 1 304 ? -9.404 53.411 0.806 1.00 43.78 304 THR A O 1
ATOM 2427 N N . MET A 1 305 ? -9.539 51.662 -0.596 1.00 45.19 305 MET A N 1
ATOM 2428 C CA . MET A 1 305 ? -10.092 50.722 0.392 1.00 45.19 305 MET A CA 1
ATOM 2429 C C . MET A 1 305 ? -9.026 49.718 0.848 1.00 45.19 305 MET A C 1
ATOM 2431 O O . MET A 1 305 ? -8.344 49.111 0.028 1.00 45.19 305 MET A O 1
ATOM 2435 N N . GLN A 1 306 ? -8.880 49.537 2.166 1.00 49.84 306 GLN A N 1
ATOM 2436 C CA . GLN A 1 306 ? -8.108 48.421 2.715 1.00 49.84 306 GLN A CA 1
ATOM 2437 C C . GLN A 1 306 ? -8.905 47.134 2.500 1.00 49.84 306 GLN A C 1
ATOM 2439 O O . GLN A 1 306 ? -10.014 46.997 3.013 1.00 49.84 306 GLN A O 1
ATOM 2444 N N . HIS A 1 307 ? -8.347 46.217 1.716 1.00 60.44 307 HIS A N 1
ATOM 2445 C CA . HIS A 1 307 ? -8.901 44.885 1.514 1.00 60.44 307 HIS A CA 1
ATOM 2446 C C . HIS A 1 307 ? -8.254 43.921 2.512 1.00 60.44 307 HIS A C 1
ATOM 2448 O O . HIS A 1 307 ? -7.038 43.956 2.692 1.00 60.44 307 HIS A O 1
ATOM 2454 N N . GLU A 1 308 ? -9.063 43.085 3.164 1.00 70.38 308 GLU A N 1
ATOM 2455 C CA . GLU A 1 308 ? -8.559 41.997 4.005 1.00 70.38 308 GLU A CA 1
ATOM 2456 C C . GLU A 1 308 ? -7.829 40.978 3.124 1.00 70.38 308 GLU A C 1
ATOM 2458 O O . GLU A 1 308 ? -8.396 40.484 2.145 1.00 70.38 308 GLU A O 1
ATOM 2463 N N . THR A 1 309 ? -6.571 40.682 3.456 1.00 82.44 309 THR A N 1
ATOM 2464 C CA . THR A 1 309 ? -5.776 39.688 2.724 1.00 82.44 309 THR A CA 1
ATOM 2465 C C . THR A 1 309 ? -6.126 38.271 3.170 1.00 82.44 309 THR A C 1
ATOM 2467 O O . THR A 1 309 ? -6.583 38.054 4.296 1.00 82.44 309 THR A O 1
ATOM 2470 N N . ARG A 1 310 ? -5.832 37.260 2.342 1.00 85.69 310 ARG A N 1
ATOM 2471 C CA . ARG A 1 310 ? -5.976 35.849 2.764 1.00 85.69 310 ARG A CA 1
ATOM 2472 C C . ARG A 1 310 ? -5.146 35.515 4.010 1.00 85.69 310 ARG A C 1
ATOM 2474 O O . ARG A 1 310 ? -5.560 34.690 4.822 1.00 85.69 310 ARG A O 1
ATOM 2481 N N . LYS A 1 311 ? -3.998 36.182 4.191 1.00 86.94 311 LYS A N 1
ATOM 2482 C CA . LYS A 1 311 ? -3.142 36.068 5.386 1.00 86.94 311 LYS A CA 1
ATOM 2483 C C . LYS A 1 311 ? -3.837 36.612 6.637 1.00 86.94 311 LYS A C 1
ATOM 2485 O O . LYS A 1 311 ? -3.778 35.967 7.684 1.00 86.94 311 LYS A O 1
ATOM 2490 N N . ASP A 1 312 ? -4.485 37.770 6.542 1.00 86.19 312 ASP A N 1
ATOM 2491 C CA . ASP A 1 312 ? -5.217 38.367 7.667 1.00 86.19 312 ASP A CA 1
ATOM 2492 C C . ASP A 1 312 ? -6.432 37.512 8.040 1.00 86.19 312 ASP A C 1
ATOM 2494 O O . ASP A 1 312 ? -6.650 37.221 9.218 1.00 86.19 312 ASP A O 1
ATOM 2498 N N . ARG A 1 313 ? -7.145 36.998 7.031 1.00 88.75 313 ARG A N 1
ATOM 2499 C CA . ARG A 1 313 ? -8.278 36.096 7.239 1.00 88.75 313 ARG A CA 1
ATOM 2500 C C . ARG A 1 313 ? -7.870 34.780 7.890 1.00 88.75 313 ARG A C 1
ATOM 2502 O O . ARG A 1 313 ? -8.537 34.329 8.818 1.00 88.75 313 ARG A O 1
ATOM 2509 N N . LEU A 1 314 ? -6.750 34.188 7.460 1.00 91.81 314 LEU A N 1
ATOM 2510 C CA . LEU A 1 314 ? -6.172 33.012 8.113 1.00 91.81 314 LEU A CA 1
ATOM 2511 C C . LEU A 1 314 ? -5.950 33.284 9.606 1.00 91.81 314 LEU A C 1
ATOM 2513 O O . LEU A 1 314 ? -6.420 32.511 10.433 1.00 91.81 314 LEU A O 1
ATOM 2517 N N . LYS A 1 315 ? -5.302 34.401 9.964 1.00 90.50 315 LYS A N 1
ATOM 2518 C CA . LYS A 1 315 ? -5.085 34.777 11.372 1.00 90.50 315 LYS A CA 1
ATOM 2519 C C . LYS A 1 315 ? -6.401 34.931 12.138 1.00 90.50 315 LYS A C 1
ATOM 2521 O O . LYS A 1 315 ? -6.506 34.438 13.257 1.00 90.50 315 LYS A O 1
ATOM 2526 N N . SER A 1 316 ? -7.407 35.566 11.534 1.00 88.00 316 SER A N 1
ATOM 2527 C CA . SER A 1 316 ? -8.722 35.726 12.162 1.00 88.00 316 SER A CA 1
ATOM 2528 C C . SER A 1 316 ? -9.425 34.390 12.407 1.00 88.00 316 SER A C 1
ATOM 2530 O O . SER A 1 316 ? -10.028 34.220 13.459 1.00 88.00 316 SER A O 1
ATOM 2532 N N . ILE A 1 317 ? -9.360 33.449 11.462 1.00 89.50 317 ILE A N 1
ATOM 2533 C CA . ILE A 1 317 ? -9.983 32.124 11.602 1.00 89.50 317 ILE A CA 1
ATOM 2534 C C . ILE A 1 317 ? -9.235 31.284 12.639 1.00 89.50 317 ILE A C 1
ATOM 2536 O O . ILE A 1 317 ? -9.867 30.649 13.477 1.00 89.50 317 ILE A O 1
ATOM 2540 N N . LEU A 1 318 ? -7.898 31.315 12.630 1.00 89.44 318 LEU A N 1
ATOM 2541 C CA . LEU A 1 318 ? -7.087 30.603 13.621 1.00 89.44 318 LEU A CA 1
ATOM 2542 C C . LEU A 1 318 ? -7.362 31.081 15.055 1.00 89.44 318 LEU A C 1
ATOM 2544 O O . LEU A 1 318 ? -7.304 30.273 15.977 1.00 89.44 318 LEU A O 1
ATOM 2548 N N . GLY A 1 319 ? -7.690 32.364 15.240 1.00 83.56 319 GLY A N 1
ATOM 2549 C CA . GLY A 1 319 ? -8.078 32.919 16.540 1.00 83.56 319 GLY A CA 1
ATOM 2550 C C . GLY A 1 319 ? -9.432 32.431 17.074 1.00 83.56 319 GLY A C 1
ATOM 2551 O O . GLY A 1 319 ? -9.673 32.544 18.271 1.00 83.56 319 GLY A O 1
ATOM 2552 N N . GLU A 1 320 ? -10.293 31.871 16.220 1.00 86.50 320 GLU A N 1
ATOM 2553 C CA . GLU A 1 320 ? -11.628 31.368 16.587 1.00 86.50 320 GLU A CA 1
ATOM 2554 C C . GLU A 1 320 ? -11.692 29.832 16.681 1.00 86.50 320 GLU A C 1
ATOM 2556 O O . GLU A 1 320 ? -12.777 29.266 16.842 1.00 86.50 320 GLU A O 1
ATOM 2561 N N . LEU A 1 321 ? -10.555 29.132 16.573 1.00 82.00 321 LEU A N 1
ATOM 2562 C CA . LEU A 1 321 ? -10.510 27.687 16.799 1.00 82.00 321 LEU A CA 1
ATOM 2563 C C . LEU A 1 321 ? -10.926 27.363 18.243 1.00 82.00 321 LEU A C 1
ATOM 2565 O O . LEU A 1 321 ? -10.481 27.995 19.198 1.00 82.00 321 LEU A O 1
ATOM 2569 N N . ASP A 1 322 ? -11.757 26.335 18.408 1.00 76.62 322 ASP A N 1
ATOM 2570 C CA . ASP A 1 322 ? -12.278 25.887 19.707 1.00 76.62 322 ASP A CA 1
ATOM 2571 C C . ASP A 1 322 ? -11.191 25.315 20.631 1.00 76.62 322 ASP A C 1
ATOM 2573 O O . ASP A 1 322 ? -11.350 25.307 21.852 1.00 76.62 322 ASP A O 1
ATOM 2577 N N . GLN A 1 323 ? -10.080 24.856 20.052 1.00 81.00 323 GLN A N 1
ATOM 2578 C CA . GLN A 1 323 ? -8.869 24.467 20.768 1.00 81.00 323 GLN A CA 1
ATOM 2579 C C . GLN A 1 323 ? -7.644 24.909 19.976 1.00 81.00 323 GLN A C 1
ATOM 2581 O O . GLN A 1 323 ? -7.600 24.752 18.750 1.00 81.00 323 GLN A O 1
ATOM 2586 N N . VAL A 1 324 ? -6.643 25.410 20.699 1.00 85.38 324 VAL A N 1
ATOM 2587 C CA . VAL A 1 324 ? -5.322 25.713 20.146 1.00 85.38 324 VAL A CA 1
ATOM 2588 C C . VAL A 1 324 ? -4.707 24.418 19.596 1.00 85.38 324 VAL A C 1
ATOM 2590 O O . VAL A 1 324 ? -4.762 23.399 20.286 1.00 85.38 324 VAL A O 1
ATOM 2593 N N . PRO A 1 325 ? -4.144 24.420 18.374 1.00 91.94 325 PRO A N 1
ATOM 2594 C CA . PRO A 1 325 ? -3.441 23.257 17.844 1.00 91.94 325 PRO A CA 1
ATOM 2595 C C . PRO A 1 325 ? -2.275 22.840 18.744 1.00 91.94 325 PRO A C 1
ATOM 2597 O O . PRO A 1 325 ? -1.600 23.687 19.314 1.00 91.94 325 PRO A O 1
ATOM 2600 N N . ASP A 1 326 ? -1.995 21.546 18.832 1.00 93.00 326 ASP A N 1
ATOM 2601 C CA . ASP A 1 326 ? -0.805 21.040 19.519 1.00 93.00 326 ASP A CA 1
ATOM 2602 C C . ASP A 1 326 ? 0.430 21.081 18.618 1.00 93.00 326 ASP A C 1
ATOM 2604 O O . ASP A 1 326 ? 1.539 21.292 19.102 1.00 93.00 326 ASP A O 1
ATOM 2608 N N . TYR A 1 327 ? 0.224 20.893 17.309 1.00 95.62 327 TYR A N 1
ATOM 2609 C CA . TYR A 1 327 ? 1.262 20.972 16.284 1.00 95.62 327 TYR A CA 1
ATOM 2610 C C . TYR A 1 327 ? 0.778 21.758 15.072 1.00 95.62 327 TYR A C 1
ATOM 2612 O O . TYR A 1 327 ? -0.387 21.670 14.681 1.00 95.62 327 TYR A O 1
ATOM 2620 N N . VAL A 1 328 ? 1.693 22.481 14.431 1.00 97.06 328 VAL A N 1
ATOM 2621 C CA . VAL A 1 328 ? 1.469 23.159 13.152 1.00 97.06 328 VAL A CA 1
ATOM 2622 C C . VAL A 1 328 ? 2.408 22.569 12.114 1.00 97.06 328 VAL A C 1
ATOM 2624 O O . VAL A 1 328 ? 3.624 22.613 12.266 1.00 97.06 328 VAL A O 1
ATOM 2627 N N . ILE A 1 329 ? 1.838 22.037 11.041 1.00 98.00 329 ILE A N 1
ATOM 2628 C CA . ILE A 1 329 ? 2.549 21.463 9.906 1.00 98.00 329 ILE A CA 1
ATOM 2629 C C . ILE A 1 329 ? 2.419 22.413 8.721 1.00 98.00 329 ILE A C 1
ATOM 2631 O O . ILE A 1 329 ? 1.305 22.770 8.345 1.00 98.00 329 ILE A O 1
ATOM 2635 N N . ILE A 1 330 ? 3.539 22.792 8.108 1.00 97.75 330 ILE A N 1
ATOM 2636 C CA . ILE A 1 330 ? 3.584 23.594 6.885 1.00 97.75 330 ILE A CA 1
ATOM 2637 C C . ILE A 1 330 ? 4.262 22.785 5.772 1.00 97.75 330 ILE A C 1
ATOM 2639 O O . ILE A 1 330 ? 5.488 22.662 5.740 1.00 97.75 330 ILE A O 1
ATOM 2643 N N . SER A 1 331 ? 3.468 22.220 4.858 1.00 96.81 331 SER A N 1
ATOM 2644 C CA . SER A 1 331 ? 3.918 21.281 3.814 1.00 96.81 331 SER A CA 1
ATOM 2645 C C . SER A 1 331 ? 4.472 21.948 2.544 1.00 96.81 331 SER A C 1
ATOM 2647 O O . SER A 1 331 ? 4.171 21.534 1.425 1.00 96.81 331 SER A O 1
ATOM 2649 N N . GLY A 1 332 ? 5.308 22.975 2.699 1.00 92.94 332 GLY A N 1
ATOM 2650 C CA . GLY A 1 332 ? 6.049 23.600 1.597 1.00 92.94 332 GLY A CA 1
ATOM 2651 C C . GLY A 1 332 ? 5.363 24.753 0.877 1.00 92.94 332 GLY A C 1
ATOM 2652 O O . GLY A 1 332 ? 4.270 25.188 1.242 1.00 92.94 332 GLY A O 1
ATOM 2653 N N . ASP A 1 333 ? 6.098 25.281 -0.104 1.00 94.56 333 ASP A N 1
ATOM 2654 C CA . ASP A 1 333 ? 5.826 26.515 -0.844 1.00 94.56 333 ASP A CA 1
ATOM 2655 C C . ASP A 1 333 ? 5.446 27.675 0.085 1.00 94.56 333 ASP A C 1
ATOM 2657 O O . ASP A 1 333 ? 4.386 28.300 -0.003 1.00 94.56 333 ASP A O 1
ATOM 2661 N N . LEU A 1 334 ? 6.359 27.969 1.014 1.00 94.38 334 LEU A N 1
ATOM 2662 C CA . LEU A 1 334 ? 6.251 29.099 1.939 1.00 94.38 334 LEU A CA 1
ATOM 2663 C C . LEU A 1 334 ? 6.226 30.434 1.183 1.00 94.38 334 LEU A C 1
ATOM 2665 O O . LEU A 1 334 ? 5.590 31.399 1.611 1.00 94.38 334 LEU A O 1
ATOM 2669 N N . THR A 1 335 ? 6.956 30.493 0.073 1.00 92.25 335 THR A N 1
ATOM 2670 C CA . THR A 1 335 ? 7.246 31.707 -0.686 1.00 92.25 335 THR A CA 1
ATOM 2671 C C . THR A 1 335 ? 6.952 31.543 -2.172 1.00 92.25 335 THR A C 1
ATOM 2673 O O . THR A 1 335 ? 6.654 30.460 -2.658 1.00 92.25 335 THR A O 1
ATOM 2676 N N . ILE A 1 336 ? 7.069 32.639 -2.926 1.00 86.19 336 ILE A N 1
ATOM 2677 C CA . ILE A 1 336 ? 7.080 32.607 -4.391 1.00 86.19 336 ILE A CA 1
ATOM 2678 C C . ILE A 1 336 ? 8.520 32.800 -4.877 1.00 86.19 336 ILE A C 1
ATOM 2680 O O . ILE A 1 336 ? 9.064 33.905 -4.798 1.00 86.19 336 ILE A O 1
ATOM 2684 N N . ALA A 1 337 ? 9.109 31.741 -5.436 1.00 82.94 337 ALA A N 1
ATOM 2685 C CA . ALA A 1 337 ? 10.437 31.736 -6.062 1.00 82.94 337 ALA A CA 1
ATOM 2686 C C . ALA A 1 337 ? 11.607 32.109 -5.120 1.00 82.94 337 ALA A C 1
ATOM 2688 O O . ALA A 1 337 ? 12.525 32.834 -5.511 1.00 82.94 337 ALA A O 1
ATOM 2689 N N . GLY A 1 338 ? 11.566 31.651 -3.868 1.00 85.12 338 GLY A N 1
ATOM 2690 C CA . GLY A 1 338 ? 12.653 31.737 -2.893 1.00 85.12 338 GLY A CA 1
ATOM 2691 C C . GLY A 1 338 ? 12.915 33.163 -2.415 1.00 85.12 338 GLY A C 1
ATOM 2692 O O . GLY A 1 338 ? 14.006 33.480 -1.924 1.00 85.12 338 GLY A O 1
ATOM 2693 N N . ARG A 1 339 ? 11.941 34.061 -2.609 1.00 86.56 339 ARG A N 1
ATOM 2694 C CA . ARG A 1 339 ? 12.089 35.489 -2.342 1.00 86.56 339 ARG A CA 1
ATOM 2695 C C . ARG A 1 339 ? 12.040 35.808 -0.846 1.00 86.56 339 ARG A C 1
ATOM 2697 O O . ARG A 1 339 ? 11.232 35.282 -0.086 1.00 86.56 339 ARG A O 1
ATOM 2704 N N . LYS A 1 340 ? 12.879 36.763 -0.431 1.00 90.44 340 LYS A N 1
ATOM 2705 C CA . LYS A 1 340 ? 13.042 37.163 0.979 1.00 90.44 340 LYS A CA 1
ATOM 2706 C C . LYS A 1 340 ? 11.788 37.783 1.601 1.00 90.44 340 LYS A C 1
ATOM 2708 O O . LYS A 1 340 ? 11.595 37.639 2.800 1.00 90.44 340 LYS A O 1
ATOM 2713 N N . ASP A 1 341 ? 10.975 38.507 0.835 1.00 90.12 341 ASP A N 1
ATOM 2714 C CA . ASP A 1 341 ? 9.721 39.102 1.322 1.00 90.12 341 ASP A CA 1
ATOM 2715 C C . ASP A 1 341 ? 8.681 38.043 1.702 1.00 90.12 341 ASP A C 1
ATOM 2717 O O . ASP A 1 341 ? 7.999 38.198 2.717 1.00 90.12 341 ASP A O 1
ATOM 2721 N N . GLY A 1 342 ? 8.632 36.936 0.954 1.00 90.12 342 GLY A N 1
ATOM 2722 C CA . GLY A 1 342 ? 7.819 35.777 1.310 1.00 90.12 342 GLY A CA 1
ATOM 2723 C C . GLY A 1 342 ? 8.250 35.172 2.638 1.00 90.12 342 GLY A C 1
ATOM 2724 O O . GLY A 1 342 ? 7.443 35.071 3.554 1.00 90.12 342 GLY A O 1
ATOM 2725 N N . PHE A 1 343 ? 9.548 34.893 2.798 1.00 94.00 343 PHE A N 1
ATOM 2726 C CA . PHE A 1 343 ? 10.074 34.342 4.051 1.00 94.00 343 PHE A CA 1
ATOM 2727 C C . PHE A 1 343 ? 9.816 35.255 5.253 1.00 94.00 343 PHE A C 1
ATOM 2729 O O . PHE A 1 343 ? 9.426 34.772 6.310 1.00 94.00 343 PHE A O 1
ATOM 2736 N N . LYS A 1 344 ? 9.978 36.576 5.100 1.00 93.69 344 LYS A N 1
ATOM 2737 C CA . LYS A 1 344 ? 9.627 37.538 6.158 1.00 93.69 344 LYS A CA 1
ATOM 2738 C C . LYS A 1 344 ? 8.151 37.446 6.537 1.00 93.69 344 LYS A C 1
ATOM 2740 O O . LYS A 1 344 ? 7.833 37.414 7.718 1.00 93.69 344 LYS A O 1
ATOM 2745 N N . SER A 1 345 ? 7.268 37.354 5.546 1.00 91.56 345 SER A N 1
ATOM 2746 C CA . SER A 1 345 ? 5.828 37.220 5.775 1.00 91.56 345 SER A CA 1
ATOM 2747 C C . SER A 1 345 ? 5.466 35.913 6.482 1.00 91.56 345 SER A C 1
ATOM 2749 O O . SER A 1 345 ? 4.546 35.909 7.299 1.00 91.56 345 SER A O 1
ATOM 2751 N N . THR A 1 346 ? 6.185 34.825 6.192 1.00 94.00 346 THR A N 1
ATOM 2752 C CA . THR A 1 346 ? 6.050 33.544 6.896 1.00 94.00 346 THR A CA 1
ATOM 2753 C C . THR A 1 346 ? 6.527 33.664 8.337 1.00 94.00 346 THR A C 1
ATOM 2755 O O . THR A 1 346 ? 5.803 33.267 9.242 1.00 94.00 346 THR A O 1
ATOM 2758 N N . VAL A 1 347 ? 7.683 34.290 8.578 1.00 94.50 347 VAL A N 1
ATOM 2759 C CA . VAL A 1 347 ? 8.184 34.552 9.939 1.00 94.50 347 VAL A CA 1
ATOM 2760 C C . VAL A 1 347 ? 7.186 35.384 10.746 1.00 94.50 347 VAL A C 1
ATOM 2762 O O . VAL A 1 347 ? 6.890 35.028 11.875 1.00 94.50 347 VAL A O 1
ATOM 2765 N N . GLU A 1 348 ? 6.571 36.413 10.160 1.00 93.56 348 GLU A N 1
ATOM 2766 C CA . GLU A 1 348 ? 5.513 37.192 10.826 1.00 93.56 348 GLU A CA 1
ATOM 2767 C C . GLU A 1 348 ? 4.262 36.369 11.179 1.00 93.56 348 GLU A C 1
ATOM 2769 O O . GLU A 1 348 ? 3.503 36.749 12.073 1.00 93.56 348 GLU A O 1
ATOM 2774 N N . LEU A 1 349 ? 3.978 35.291 10.440 1.00 93.06 349 LEU A N 1
ATOM 2775 C CA . LEU A 1 349 ? 2.907 34.358 10.790 1.00 93.06 349 LEU A CA 1
ATOM 2776 C C . LEU A 1 349 ? 3.332 33.470 11.963 1.00 93.06 349 LEU A C 1
ATOM 2778 O O . LEU A 1 349 ? 2.546 33.312 12.892 1.00 93.06 349 LEU A O 1
ATOM 2782 N N . LEU A 1 350 ? 4.562 32.949 11.946 1.00 93.25 350 LEU A N 1
ATOM 2783 C CA . LEU A 1 350 ? 5.103 32.131 13.036 1.00 93.25 350 LEU A CA 1
ATOM 2784 C C . LEU A 1 350 ? 5.218 32.929 14.340 1.00 93.25 350 LEU A C 1
ATOM 2786 O O . LEU A 1 350 ? 4.727 32.476 15.366 1.00 93.25 350 LEU A O 1
ATOM 2790 N N . ASP A 1 351 ? 5.762 34.147 14.284 1.00 92.31 351 ASP A N 1
ATOM 2791 C CA . ASP A 1 351 ? 5.845 35.052 15.435 1.00 92.31 351 ASP A CA 1
ATOM 2792 C C . ASP A 1 351 ? 4.437 35.367 15.972 1.00 92.31 351 ASP A C 1
ATOM 2794 O O . ASP A 1 351 ? 4.222 35.467 17.178 1.00 92.31 351 ASP A O 1
ATOM 2798 N N . TRP A 1 352 ? 3.443 35.524 15.090 1.00 92.44 352 TRP A N 1
ATOM 2799 C CA . TRP A 1 352 ? 2.055 35.713 15.512 1.00 92.44 352 TRP A CA 1
ATOM 2800 C C . TRP A 1 352 ? 1.489 34.460 16.196 1.00 92.44 352 TRP A C 1
ATOM 2802 O O . TRP A 1 352 ? 0.845 34.594 17.232 1.00 92.44 352 TRP A O 1
ATOM 2812 N N . MET A 1 353 ? 1.753 33.261 15.669 1.00 90.31 353 MET A N 1
ATOM 2813 C CA . MET A 1 353 ? 1.330 31.989 16.269 1.00 90.31 353 MET A CA 1
ATOM 2814 C C . MET A 1 353 ? 1.968 31.770 17.644 1.00 90.31 353 MET A C 1
ATOM 2816 O O . MET A 1 353 ? 1.268 31.427 18.590 1.00 90.31 353 MET A O 1
ATOM 2820 N N . GLU A 1 354 ? 3.265 32.030 17.787 1.00 87.94 354 GLU A N 1
ATOM 2821 C CA . GLU A 1 354 ? 3.962 31.962 19.074 1.00 87.94 354 GLU A CA 1
ATOM 2822 C C . GLU A 1 354 ? 3.336 32.933 20.087 1.00 87.94 354 GLU A C 1
ATOM 2824 O O . GLU A 1 354 ? 2.949 32.535 21.183 1.00 87.94 354 GLU A O 1
ATOM 2829 N N . ASN A 1 355 ? 3.139 34.197 19.698 1.00 85.81 355 ASN A N 1
ATOM 2830 C CA . ASN A 1 355 ? 2.641 35.230 20.608 1.00 85.81 355 ASN A CA 1
ATOM 2831 C C . ASN A 1 355 ? 1.142 35.121 20.938 1.00 85.81 355 ASN A C 1
ATOM 2833 O O . ASN A 1 355 ? 0.737 35.533 22.022 1.00 85.81 355 ASN A O 1
ATOM 2837 N N . GLN A 1 356 ? 0.301 34.668 20.002 1.00 84.50 356 GLN A N 1
ATOM 2838 C CA . GLN A 1 356 ? -1.157 34.618 20.188 1.00 84.50 356 GLN A CA 1
ATOM 2839 C C . GLN A 1 356 ? -1.671 33.236 20.584 1.00 84.50 356 GLN A C 1
ATOM 2841 O O . GLN A 1 356 ? -2.639 33.153 21.334 1.00 84.50 356 GLN A O 1
ATOM 2846 N N . LEU A 1 357 ? -1.045 32.164 20.090 1.00 82.50 357 LEU A N 1
ATOM 2847 C CA . LEU A 1 357 ? -1.457 30.786 20.364 1.00 82.50 357 LEU A CA 1
ATOM 2848 C C . LEU A 1 357 ? -0.545 30.093 21.390 1.00 82.50 357 LEU A C 1
ATOM 2850 O O . LEU A 1 357 ? -0.913 29.045 21.907 1.00 82.50 357 LEU A O 1
ATOM 2854 N N . GLY A 1 358 ? 0.620 30.662 21.722 1.00 82.25 358 GLY A N 1
ATOM 2855 C CA . GLY A 1 358 ? 1.545 30.079 22.702 1.00 82.25 358 GLY A CA 1
ATOM 2856 C C . GLY A 1 358 ? 2.291 28.842 22.193 1.00 82.25 358 GLY A C 1
ATOM 2857 O O . GLY A 1 358 ? 2.717 28.011 22.993 1.00 82.25 358 GLY A O 1
ATOM 2858 N N . LEU A 1 359 ? 2.420 28.692 20.872 1.00 86.81 359 LEU A N 1
ATOM 2859 C CA . LEU A 1 359 ? 3.098 27.561 20.238 1.00 86.81 359 LEU A CA 1
ATOM 2860 C C . LEU A 1 359 ? 4.621 27.697 20.335 1.00 86.81 359 LEU A C 1
ATOM 2862 O O . LEU A 1 359 ? 5.172 28.736 19.979 1.00 86.81 359 LEU A O 1
ATOM 2866 N N . SER A 1 360 ? 5.307 26.635 20.767 1.00 87.31 360 SER A N 1
ATOM 2867 C CA . SER A 1 360 ? 6.772 26.581 20.752 1.00 87.31 360 SER A CA 1
ATOM 2868 C C . SER A 1 360 ? 7.309 26.238 19.359 1.00 87.31 360 SER A C 1
ATOM 2870 O O . SER A 1 360 ? 6.618 25.640 18.534 1.00 87.31 360 SER A O 1
ATOM 2872 N N . ARG A 1 361 ? 8.587 26.543 19.110 1.00 86.44 361 ARG A N 1
ATOM 2873 C CA . ARG A 1 361 ? 9.272 26.153 17.864 1.00 86.44 361 ARG A CA 1
ATOM 2874 C C . ARG A 1 361 ? 9.275 24.640 17.603 1.00 86.44 361 ARG A C 1
ATOM 2876 O O . ARG A 1 361 ? 9.241 24.233 16.447 1.00 86.44 361 ARG A O 1
ATOM 2883 N N . ASP A 1 362 ? 9.277 23.811 18.651 1.00 88.44 362 ASP A N 1
ATOM 2884 C CA . ASP A 1 362 ? 9.225 22.342 18.545 1.00 88.44 362 ASP A CA 1
ATOM 2885 C C . ASP A 1 362 ? 7.836 21.824 18.128 1.00 88.44 362 ASP A C 1
ATOM 2887 O O . ASP A 1 362 ? 7.711 20.706 17.632 1.00 88.44 362 ASP A O 1
ATOM 2891 N N . ALA A 1 363 ? 6.792 22.642 18.300 1.00 90.88 363 ALA A N 1
ATOM 2892 C CA . ALA A 1 363 ? 5.435 22.343 17.848 1.00 90.88 363 ALA A CA 1
ATOM 2893 C C . ALA A 1 363 ? 5.213 22.690 16.364 1.00 90.88 363 ALA A C 1
ATOM 2895 O O . ALA A 1 363 ? 4.166 22.365 15.805 1.00 90.88 363 ALA A O 1
ATOM 2896 N N . ILE A 1 364 ? 6.172 23.354 15.713 1.00 94.56 364 ILE A N 1
ATOM 2897 C CA . ILE A 1 364 ? 6.052 23.816 14.330 1.00 94.56 364 ILE A CA 1
ATOM 2898 C C . ILE A 1 364 ? 6.977 22.982 13.446 1.00 94.56 364 ILE A C 1
ATOM 2900 O O . ILE A 1 364 ? 8.193 23.000 13.621 1.00 94.56 364 ILE A O 1
ATOM 2904 N N . VAL A 1 365 ? 6.410 22.294 12.456 1.00 96.81 365 VAL A N 1
ATOM 2905 C CA . VAL A 1 365 ? 7.144 21.523 11.447 1.00 96.81 365 VAL A CA 1
ATOM 2906 C C . VAL A 1 365 ? 6.943 22.178 10.086 1.00 96.81 365 VAL A C 1
ATOM 2908 O O . VAL A 1 365 ? 5.816 22.262 9.607 1.00 96.81 365 VAL A O 1
ATOM 2911 N N . ALA A 1 366 ? 8.015 22.625 9.436 1.00 96.62 366 ALA A N 1
ATOM 2912 C CA . ALA A 1 366 ? 7.948 23.222 8.104 1.00 96.62 366 ALA A CA 1
ATOM 2913 C C . ALA A 1 366 ? 8.965 22.579 7.154 1.00 96.62 366 ALA A C 1
ATOM 2915 O O . ALA A 1 366 ? 10.165 22.516 7.438 1.00 96.62 366 ALA A O 1
ATOM 2916 N N . VAL A 1 367 ? 8.482 22.127 5.998 1.00 97.00 367 VAL A N 1
ATOM 2917 C CA . VAL A 1 367 ? 9.310 21.579 4.911 1.00 97.00 367 VAL A CA 1
ATOM 2918 C C . VAL A 1 367 ? 9.375 22.576 3.750 1.00 97.00 367 VAL A C 1
ATOM 2920 O O . VAL A 1 367 ? 8.421 23.326 3.563 1.00 97.00 367 VAL A O 1
ATOM 2923 N N . PRO A 1 368 ? 10.459 22.610 2.955 1.00 95.19 368 PRO A N 1
ATOM 2924 C CA . PRO A 1 368 ? 10.530 23.450 1.765 1.00 95.19 368 PRO A CA 1
ATOM 2925 C C . PRO A 1 368 ? 9.762 22.840 0.586 1.00 95.19 368 PRO A C 1
ATOM 2927 O O . PRO A 1 368 ? 9.770 21.620 0.388 1.00 95.19 368 PRO A O 1
ATOM 2930 N N . GLY A 1 369 ? 9.176 23.701 -0.247 1.00 93.88 369 GLY A N 1
ATOM 2931 C CA . GLY A 1 369 ? 8.689 23.337 -1.578 1.00 93.88 369 GLY A CA 1
ATOM 2932 C C . GLY A 1 369 ? 9.601 23.798 -2.718 1.00 93.88 369 GLY A C 1
ATOM 2933 O O . GLY A 1 369 ? 10.666 24.388 -2.501 1.00 93.88 369 GLY A O 1
ATOM 2934 N N . ASN A 1 370 ? 9.214 23.505 -3.961 1.00 90.94 370 ASN A N 1
ATOM 2935 C CA . ASN A 1 370 ? 9.994 23.884 -5.146 1.00 90.94 370 ASN A CA 1
ATOM 2936 C C . ASN A 1 370 ? 9.994 25.406 -5.390 1.00 90.94 370 ASN A C 1
ATOM 2938 O O . ASN A 1 370 ?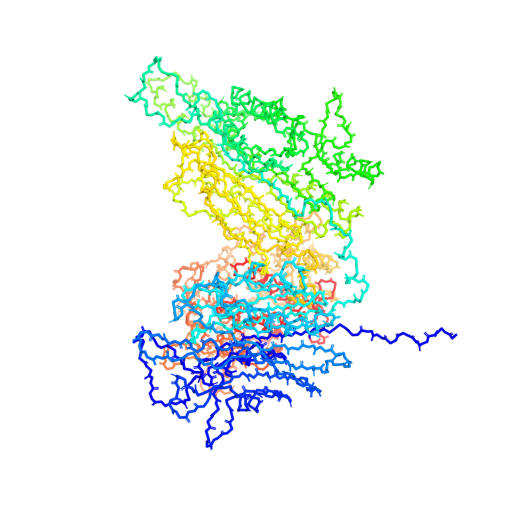 10.880 25.915 -6.095 1.00 90.94 370 ASN A O 1
ATOM 2942 N N . HIS A 1 371 ? 9.046 26.140 -4.798 1.00 90.56 371 HIS A N 1
ATOM 2943 C CA . HIS A 1 371 ? 9.027 27.598 -4.796 1.00 90.56 371 HIS A CA 1
ATOM 2944 C C . HIS A 1 371 ? 9.887 28.220 -3.699 1.00 90.56 371 HIS A C 1
ATOM 2946 O O . HIS A 1 371 ? 10.116 29.420 -3.772 1.00 90.56 371 HIS A O 1
ATOM 2952 N N . ASP A 1 372 ? 10.428 27.457 -2.747 1.00 92.31 372 ASP A N 1
ATOM 2953 C CA . ASP A 1 372 ? 11.286 27.985 -1.672 1.00 92.31 372 ASP A CA 1
ATOM 2954 C C . ASP A 1 372 ? 12.783 27.949 -2.000 1.00 92.31 372 ASP A C 1
ATOM 2956 O O . ASP A 1 372 ? 13.619 28.506 -1.282 1.00 92.31 372 ASP A O 1
ATOM 2960 N N . VAL A 1 373 ? 13.124 27.313 -3.119 1.00 88.56 373 VAL A N 1
ATOM 2961 C CA . VAL A 1 373 ? 14.487 27.162 -3.621 1.00 88.56 373 VAL A CA 1
ATOM 2962 C C . VAL A 1 373 ? 14.967 28.455 -4.277 1.00 88.56 373 VAL A C 1
ATOM 2964 O O . VAL A 1 373 ? 14.294 29.030 -5.136 1.00 88.56 373 VAL A O 1
ATOM 2967 N N . THR A 1 374 ? 16.192 28.875 -3.952 1.00 84.94 374 THR A N 1
ATOM 2968 C CA . THR A 1 374 ? 16.871 29.939 -4.704 1.00 84.94 374 THR A CA 1
ATOM 2969 C C . THR A 1 374 ? 17.342 29.381 -6.050 1.00 84.94 374 THR A C 1
ATOM 2971 O O . THR A 1 374 ? 18.255 28.557 -6.096 1.00 84.94 374 THR A O 1
ATOM 2974 N N . ARG A 1 375 ? 16.712 29.804 -7.154 1.00 76.75 375 ARG A N 1
ATOM 2975 C CA . ARG A 1 375 ? 17.050 29.348 -8.516 1.00 76.75 375 ARG A CA 1
ATOM 2976 C C . ARG A 1 375 ? 18.181 30.193 -9.116 1.00 76.75 375 ARG A C 1
ATOM 2978 O O . ARG A 1 375 ? 18.153 31.420 -9.021 1.00 76.75 375 ARG A O 1
ATOM 2985 N N . ALA A 1 376 ? 19.156 29.544 -9.750 1.00 64.50 376 ALA A N 1
ATOM 2986 C CA . ALA A 1 376 ? 20.226 30.216 -10.489 1.00 64.50 376 ALA A CA 1
ATOM 2987 C C . ALA A 1 376 ? 19.699 30.752 -11.832 1.00 64.50 376 ALA A C 1
ATOM 2989 O O . ALA A 1 376 ? 18.845 30.129 -12.460 1.00 64.50 376 ALA A O 1
ATOM 2990 N N . SER A 1 377 ? 20.203 31.903 -12.282 1.00 56.03 377 SER A N 1
ATOM 2991 C CA . SER A 1 377 ? 19.864 32.485 -13.586 1.00 56.03 377 SER A CA 1
ATOM 2992 C C . SER A 1 377 ? 21.027 32.325 -14.568 1.00 56.03 377 SER A C 1
ATOM 2994 O O . SER A 1 377 ? 22.085 32.900 -14.326 1.00 56.03 377 SER A O 1
ATOM 2996 N N . GLY A 1 378 ? 20.822 31.626 -15.690 1.00 59.22 378 GLY A N 1
ATOM 2997 C CA . GLY A 1 378 ? 21.800 31.512 -16.783 1.00 59.22 378 GLY A CA 1
ATOM 2998 C C . GLY A 1 378 ? 22.070 30.072 -17.231 1.00 59.22 378 GLY A C 1
ATOM 2999 O O . GLY A 1 378 ? 21.311 29.167 -16.896 1.00 59.22 378 GLY A O 1
ATOM 3000 N N . LEU A 1 379 ? 23.151 29.869 -17.999 1.00 56.62 379 LEU A N 1
ATOM 3001 C CA . LEU A 1 379 ? 23.685 28.534 -18.306 1.00 56.62 379 LEU A CA 1
ATOM 3002 C C . LEU A 1 379 ? 24.022 27.794 -17.002 1.00 56.62 379 LEU A C 1
ATOM 3004 O O . LEU A 1 379 ? 24.291 28.466 -16.006 1.00 56.62 379 LEU A O 1
ATOM 3008 N N . PRO A 1 380 ? 24.052 26.446 -16.992 1.00 53.81 380 PRO A N 1
ATOM 3009 C CA . PRO A 1 380 ? 24.426 25.666 -15.817 1.00 53.81 380 PRO A CA 1
ATOM 3010 C C . PRO A 1 380 ? 25.890 25.934 -15.429 1.00 53.81 380 PRO A C 1
ATOM 3012 O O . PRO A 1 380 ? 26.801 25.189 -15.796 1.00 53.81 380 PRO A O 1
ATOM 3015 N N . GLU A 1 381 ? 26.149 27.033 -14.727 1.00 53.81 381 GLU A N 1
ATOM 3016 C CA . GLU A 1 381 ? 27.230 27.098 -13.753 1.00 53.81 381 GLU A CA 1
ATOM 3017 C C . GLU A 1 381 ? 26.881 26.117 -12.636 1.00 53.81 381 GLU A C 1
ATOM 3019 O O . GLU A 1 381 ? 25.699 25.857 -12.387 1.00 53.81 381 GLU A O 1
ATOM 3024 N N . VAL A 1 382 ? 27.901 25.521 -12.015 1.00 52.41 382 VAL A N 1
ATOM 3025 C CA . VAL A 1 382 ? 27.726 24.652 -10.847 1.00 52.41 382 VAL A CA 1
ATOM 3026 C C . VAL A 1 382 ? 26.802 25.391 -9.887 1.00 52.41 382 VAL A C 1
ATOM 3028 O O . VAL A 1 382 ? 27.175 26.442 -9.369 1.00 52.41 382 VAL A O 1
ATOM 3031 N N . VAL A 1 383 ? 25.566 24.905 -9.737 1.00 54.78 383 VAL A N 1
ATOM 3032 C CA . VAL A 1 383 ? 24.607 25.514 -8.820 1.00 54.78 383 VAL A CA 1
ATOM 3033 C C . VAL A 1 383 ? 25.270 25.438 -7.460 1.00 54.78 383 VAL A C 1
ATOM 3035 O O . VAL A 1 383 ? 25.502 24.338 -6.962 1.00 54.78 383 VAL A O 1
ATOM 3038 N N . ASP A 1 384 ? 25.631 26.592 -6.905 1.00 64.56 384 ASP A N 1
ATOM 3039 C CA . ASP A 1 384 ? 26.199 26.660 -5.571 1.00 64.56 384 ASP A CA 1
ATOM 3040 C C . ASP A 1 384 ? 25.184 26.033 -4.605 1.00 64.56 384 ASP A C 1
ATOM 3042 O O . ASP A 1 384 ? 24.103 26.582 -4.354 1.00 64.56 384 ASP A O 1
ATOM 3046 N N . ALA A 1 385 ? 25.509 24.827 -4.136 1.00 66.44 385 ALA A N 1
ATOM 3047 C CA . ALA A 1 385 ? 24.658 24.047 -3.253 1.00 66.44 385 ALA A CA 1
ATOM 3048 C C . ALA A 1 385 ? 24.366 24.821 -1.957 1.00 66.44 385 ALA A C 1
ATOM 3050 O O . ALA A 1 385 ? 23.273 24.704 -1.402 1.00 66.44 385 ALA A O 1
ATOM 3051 N N . GLU A 1 386 ? 25.287 25.698 -1.543 1.00 71.75 386 GLU A N 1
ATOM 3052 C CA . GLU A 1 386 ? 25.115 26.592 -0.405 1.00 71.75 386 GLU A CA 1
ATOM 3053 C C . GLU A 1 386 ? 24.104 27.712 -0.717 1.00 71.75 386 GLU A C 1
ATOM 3055 O O . GLU A 1 386 ? 23.199 27.991 0.074 1.00 71.75 386 GLU A O 1
ATOM 3060 N N . ALA A 1 387 ? 24.166 28.330 -1.900 1.00 80.94 387 ALA A N 1
ATOM 3061 C CA . ALA A 1 387 ? 23.242 29.401 -2.286 1.00 80.94 387 ALA A CA 1
ATOM 3062 C C . ALA A 1 387 ? 21.777 28.941 -2.357 1.00 80.94 387 ALA A C 1
ATOM 3064 O O . ALA A 1 387 ? 20.870 29.724 -2.053 1.00 80.94 387 ALA A O 1
ATOM 3065 N N . ARG A 1 388 ? 21.544 27.675 -2.722 1.00 85.25 388 ARG A N 1
ATOM 3066 C CA . ARG A 1 388 ? 20.216 27.082 -2.928 1.00 85.25 388 ARG A CA 1
ATOM 3067 C C . ARG A 1 388 ? 19.289 27.257 -1.720 1.00 85.25 388 ARG A C 1
ATOM 3069 O O . ARG A 1 388 ? 18.186 27.795 -1.859 1.00 85.25 388 ARG A O 1
ATOM 3076 N N . TRP A 1 389 ? 19.759 26.828 -0.548 1.00 89.06 389 TRP A N 1
ATOM 3077 C CA . TRP A 1 389 ? 18.993 26.811 0.704 1.00 89.06 389 TRP A CA 1
ATOM 3078 C C . TRP A 1 389 ? 19.254 28.016 1.601 1.00 89.06 389 TRP A C 1
ATOM 3080 O O . TRP A 1 389 ? 18.597 28.166 2.625 1.00 89.06 389 TRP A O 1
ATOM 3090 N N . LYS A 1 390 ? 20.144 28.926 1.197 1.00 88.81 390 LYS A N 1
ATOM 3091 C CA . LYS A 1 390 ? 20.581 30.075 1.997 1.00 88.81 390 LYS A CA 1
ATOM 3092 C C . LYS A 1 390 ? 19.443 30.899 2.597 1.00 88.81 390 LYS A C 1
ATOM 3094 O O . LYS A 1 390 ? 19.511 31.272 3.765 1.00 88.81 390 LYS A O 1
ATOM 3099 N N . ASN A 1 391 ? 18.415 31.227 1.810 1.00 90.50 391 ASN A N 1
ATOM 3100 C CA . ASN A 1 391 ? 17.278 31.997 2.321 1.00 90.50 391 ASN A CA 1
ATOM 3101 C C . ASN A 1 391 ? 16.421 31.146 3.270 1.00 90.50 391 ASN A C 1
ATOM 3103 O O . ASN A 1 391 ? 16.136 31.603 4.372 1.00 90.50 391 ASN A O 1
ATOM 3107 N N . TYR A 1 392 ? 16.073 29.914 2.887 1.00 92.25 392 TYR A N 1
ATOM 3108 C CA . TYR A 1 392 ? 15.287 29.017 3.738 1.00 92.25 392 TYR A CA 1
ATOM 3109 C C . TYR A 1 392 ? 15.978 28.776 5.085 1.00 92.25 392 TYR A C 1
ATOM 3111 O O . TYR A 1 392 ? 15.388 29.036 6.128 1.00 92.25 392 TYR A O 1
ATOM 3119 N N . HIS A 1 393 ? 17.255 28.382 5.066 1.00 90.31 393 HIS A N 1
ATOM 3120 C CA . HIS A 1 393 ? 18.071 28.174 6.259 1.00 90.31 393 HIS A CA 1
ATOM 3121 C C . HIS A 1 393 ? 18.108 29.430 7.139 1.00 90.31 393 HIS A C 1
ATOM 3123 O O . HIS A 1 393 ? 17.781 29.372 8.319 1.00 90.31 393 HIS A O 1
ATOM 3129 N N . ARG A 1 394 ? 18.386 30.601 6.548 1.00 90.06 394 ARG A N 1
ATOM 3130 C CA . ARG A 1 394 ? 18.451 31.872 7.283 1.00 90.06 394 ARG A CA 1
ATOM 3131 C C . ARG A 1 394 ? 17.152 32.242 8.003 1.00 90.06 394 ARG A C 1
ATOM 3133 O O . ARG A 1 394 ? 17.217 32.867 9.057 1.00 90.06 394 ARG A O 1
ATOM 3140 N N . PHE A 1 395 ? 15.993 31.989 7.396 1.00 91.81 395 PHE A N 1
ATOM 3141 C CA . PHE A 1 395 ? 14.711 32.434 7.951 1.00 91.81 395 PHE A CA 1
ATOM 3142 C C . PHE A 1 395 ? 14.011 31.361 8.785 1.00 91.81 395 PHE A C 1
ATOM 3144 O O . PHE A 1 395 ? 13.351 31.717 9.752 1.00 91.81 395 PHE A O 1
ATOM 3151 N N . MET A 1 396 ? 14.161 30.084 8.435 1.00 90.94 396 MET A N 1
ATOM 3152 C CA . MET A 1 396 ? 13.419 28.971 9.039 1.00 90.94 396 MET A CA 1
ATOM 3153 C C . MET A 1 396 ? 14.290 28.073 9.926 1.00 90.94 396 MET A C 1
ATOM 3155 O O . MET A 1 396 ? 13.751 27.383 10.787 1.00 90.94 396 MET A O 1
ATOM 3159 N N . GLY A 1 397 ? 15.615 28.084 9.730 1.00 85.00 397 GLY A N 1
ATOM 3160 C CA . GLY A 1 397 ? 16.549 27.074 10.239 1.00 85.00 397 GLY A CA 1
ATOM 3161 C C . GLY A 1 397 ? 16.477 26.810 11.742 1.00 85.00 397 GLY A C 1
ATOM 3162 O O . GLY A 1 397 ? 16.535 25.651 12.128 1.00 85.00 397 GLY A O 1
ATOM 3163 N N . GLU A 1 398 ? 16.282 27.850 12.560 1.00 85.81 398 GLU A N 1
ATOM 3164 C CA . GLU A 1 398 ? 16.222 27.756 14.032 1.00 85.81 398 GLU A CA 1
ATOM 3165 C C . GLU A 1 398 ? 14.807 27.932 14.619 1.00 85.81 398 GLU A C 1
ATOM 3167 O O . GLU A 1 398 ? 14.622 27.965 15.839 1.00 85.81 398 GLU A O 1
ATOM 3172 N N . ARG A 1 399 ? 13.796 28.107 13.759 1.00 88.31 399 ARG A N 1
ATOM 3173 C CA . ARG A 1 399 ? 12.434 28.508 14.163 1.00 88.31 399 ARG A CA 1
ATOM 3174 C C . ARG A 1 399 ? 11.419 27.378 14.161 1.00 88.31 399 ARG A C 1
ATOM 3176 O O . ARG A 1 399 ? 10.327 27.549 14.691 1.00 88.31 399 ARG A O 1
ATOM 3183 N N . CYS A 1 400 ? 11.748 26.271 13.516 1.00 91.50 400 CYS A N 1
ATOM 3184 C CA . CYS A 1 400 ? 10.843 25.149 13.335 1.00 91.50 400 CYS A CA 1
ATOM 3185 C C . CYS A 1 400 ? 11.628 23.862 13.101 1.00 91.50 400 CYS A C 1
ATOM 3187 O O . CYS A 1 400 ? 12.773 23.887 12.643 1.00 91.50 400 CYS A O 1
ATOM 3189 N N . VAL A 1 401 ? 10.980 22.738 13.375 1.00 93.31 401 VAL A N 1
ATOM 3190 C CA . VAL A 1 401 ? 11.440 21.423 12.937 1.00 93.31 401 VAL A CA 1
ATOM 3191 C C . VAL A 1 401 ? 11.382 21.383 11.414 1.00 93.31 401 VAL A C 1
ATOM 3193 O O . VAL A 1 401 ? 10.381 21.753 10.799 1.00 93.31 401 VAL A O 1
ATOM 3196 N N . ARG A 1 402 ? 12.473 20.959 10.786 1.00 94.06 402 ARG A N 1
ATOM 3197 C CA . ARG A 1 402 ? 12.661 21.050 9.336 1.00 94.06 402 ARG A CA 1
ATOM 3198 C C . ARG A 1 402 ? 13.556 19.913 8.847 1.00 94.06 402 ARG A C 1
ATOM 3200 O O . ARG A 1 402 ? 14.332 19.383 9.639 1.00 94.06 402 ARG A O 1
ATOM 3207 N N . PRO A 1 403 ? 13.461 19.518 7.568 1.00 94.44 403 PRO A N 1
ATOM 3208 C CA . PRO A 1 403 ? 14.240 18.400 7.061 1.00 94.44 403 PRO A CA 1
ATOM 3209 C C . PRO A 1 403 ? 15.730 18.741 7.006 1.00 94.44 403 PRO A C 1
ATOM 3211 O O . PRO A 1 403 ? 16.137 19.899 7.166 1.00 94.44 403 PRO A O 1
ATOM 3214 N N . TRP A 1 404 ? 16.537 17.723 6.723 1.00 91.38 404 TRP A N 1
ATOM 3215 C CA . TRP A 1 404 ? 17.960 17.893 6.464 1.00 91.38 404 TRP A CA 1
ATOM 3216 C C . TRP A 1 404 ? 18.181 18.724 5.190 1.00 91.38 404 TRP A C 1
ATOM 3218 O O . TRP A 1 404 ? 17.591 18.466 4.134 1.00 91.38 404 TRP A O 1
ATOM 3228 N N . LEU A 1 405 ? 19.024 19.747 5.292 1.00 89.88 405 LEU A N 1
ATOM 3229 C CA . LEU A 1 405 ? 19.394 20.654 4.216 1.00 89.88 405 LEU A CA 1
ATOM 3230 C C . LEU A 1 405 ? 20.844 20.375 3.804 1.00 89.88 405 LEU A C 1
ATOM 3232 O O . LEU A 1 405 ? 21.776 20.769 4.515 1.00 89.88 405 LEU A O 1
ATOM 3236 N N . PRO A 1 406 ? 21.062 19.741 2.635 1.00 82.50 406 PRO A N 1
ATOM 3237 C CA . PRO A 1 406 ? 22.405 19.521 2.119 1.00 82.50 406 PRO A CA 1
ATOM 3238 C C . PRO A 1 406 ? 23.205 20.829 2.072 1.00 82.50 406 PRO A C 1
ATOM 3240 O O . PRO A 1 406 ? 22.665 21.873 1.699 1.00 82.50 406 PRO A O 1
ATOM 3243 N N . SER A 1 407 ? 24.488 20.751 2.432 1.00 81.44 407 SER A N 1
ATOM 3244 C CA . SER A 1 407 ? 25.447 21.870 2.454 1.00 81.44 407 SER A CA 1
ATOM 3245 C C . SER A 1 407 ? 25.245 22.935 3.540 1.00 81.44 407 SER A C 1
ATOM 3247 O O . SER A 1 407 ? 26.122 23.780 3.677 1.00 81.44 407 SER A O 1
ATOM 3249 N N . HIS A 1 408 ? 24.153 22.900 4.313 1.00 85.19 408 HIS A N 1
ATOM 3250 C CA . HIS A 1 408 ? 23.964 23.765 5.497 1.00 85.19 408 HIS A CA 1
ATOM 3251 C C . HIS A 1 408 ? 24.019 22.980 6.804 1.00 85.19 408 HIS A C 1
ATOM 3253 O O . HIS A 1 408 ? 24.482 23.505 7.807 1.00 85.19 408 HIS A O 1
ATOM 3259 N N . ASP A 1 409 ? 23.584 21.722 6.780 1.00 86.88 409 ASP A N 1
ATOM 3260 C CA . ASP A 1 409 ? 23.663 20.837 7.938 1.00 86.88 409 ASP A CA 1
ATOM 3261 C C . ASP A 1 409 ? 24.922 19.964 7.920 1.00 86.88 409 ASP A C 1
ATOM 3263 O O . ASP A 1 409 ? 25.446 19.658 6.839 1.00 86.88 409 ASP A O 1
ATOM 3267 N N . PRO A 1 410 ? 25.359 19.467 9.095 1.00 86.44 410 PRO A N 1
ATOM 3268 C CA . PRO A 1 410 ? 26.381 18.433 9.172 1.00 86.44 410 PRO A CA 1
ATOM 3269 C C . PRO A 1 410 ? 26.014 17.180 8.369 1.00 86.44 410 PRO A C 1
ATOM 3271 O O . PRO A 1 410 ? 24.854 16.929 8.014 1.00 86.44 410 PRO A O 1
ATOM 3274 N N . ASP A 1 411 ? 27.020 16.351 8.100 1.00 85.62 411 ASP A N 1
ATOM 3275 C CA . ASP A 1 411 ? 26.788 15.050 7.489 1.00 85.62 411 ASP A CA 1
ATOM 3276 C C . ASP A 1 411 ? 25.962 14.124 8.405 1.00 85.62 411 ASP A C 1
ATOM 3278 O O . ASP A 1 411 ? 25.830 14.324 9.615 1.00 85.62 411 ASP A O 1
ATOM 3282 N N . GLN A 1 412 ? 25.422 13.061 7.811 1.00 87.88 412 GLN A N 1
ATOM 3283 C CA . GLN A 1 412 ? 24.530 12.120 8.490 1.00 87.88 412 GLN A CA 1
ATOM 3284 C C . GLN A 1 412 ? 25.181 11.451 9.701 1.00 87.88 412 GLN A C 1
ATOM 3286 O O . GLN A 1 412 ? 24.508 11.225 10.700 1.00 87.88 412 GLN A O 1
ATOM 3291 N N . SER A 1 413 ? 26.473 11.120 9.620 1.00 86.75 413 SER A N 1
ATOM 3292 C CA . SER A 1 413 ? 27.172 10.433 10.708 1.00 86.75 413 SER A CA 1
ATOM 3293 C C . SER A 1 413 ? 27.318 11.340 11.926 1.00 86.75 413 SER A C 1
ATOM 3295 O O . SER A 1 413 ? 27.075 10.900 13.050 1.00 86.75 413 SER A O 1
ATOM 3297 N N . THR A 1 414 ? 27.592 12.624 11.693 1.00 87.12 414 THR A N 1
ATOM 3298 C CA . THR A 1 414 ? 27.643 13.649 12.736 1.00 87.12 414 THR A CA 1
ATOM 3299 C C . THR A 1 414 ? 26.268 13.857 13.376 1.00 87.12 414 THR A C 1
ATOM 3301 O O . THR A 1 414 ? 26.155 13.835 14.601 1.00 87.12 414 THR A O 1
ATOM 3304 N N . ILE A 1 415 ? 25.200 13.974 12.575 1.00 87.69 415 ILE A N 1
ATOM 3305 C CA . ILE A 1 415 ? 23.829 14.123 13.100 1.00 87.69 415 ILE A CA 1
ATOM 3306 C C . ILE A 1 415 ? 23.429 12.910 13.948 1.00 87.69 415 ILE A C 1
ATOM 3308 O O . ILE A 1 415 ? 22.902 13.077 15.045 1.00 87.69 415 ILE A O 1
ATOM 3312 N N . LEU A 1 416 ? 23.701 11.691 13.478 1.00 89.12 416 LEU A N 1
ATOM 3313 C CA . LEU A 1 416 ? 23.388 10.460 1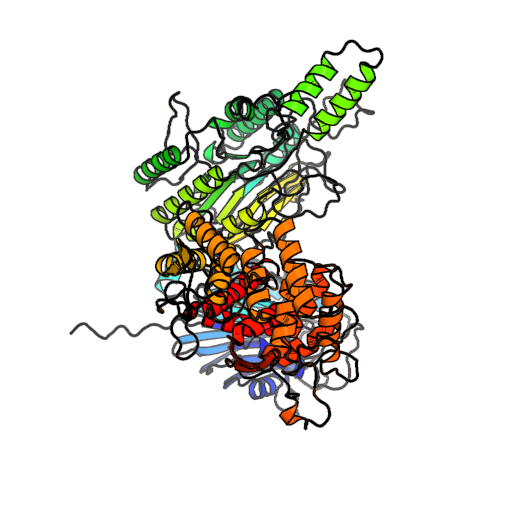4.208 1.00 89.12 416 LEU A CA 1
ATOM 3314 C C . LEU A 1 416 ? 24.179 10.349 15.520 1.00 89.12 416 LEU A C 1
ATOM 3316 O O . LEU A 1 416 ? 23.609 9.983 16.543 1.00 89.12 416 LEU A O 1
ATOM 3320 N N . SER A 1 417 ? 25.462 10.719 15.522 1.00 86.94 417 SER A N 1
ATOM 3321 C CA . SER A 1 417 ? 26.277 10.761 16.746 1.00 86.94 417 SER A CA 1
ATOM 3322 C C . SER A 1 417 ? 25.728 11.766 17.766 1.00 86.94 417 SER A C 1
ATOM 3324 O O . SER A 1 417 ? 25.659 11.476 18.965 1.00 86.94 417 SER A O 1
ATOM 3326 N N . ASN A 1 418 ? 25.313 12.944 17.295 1.00 85.00 418 ASN A N 1
ATOM 3327 C CA . ASN A 1 418 ? 24.707 13.964 18.146 1.00 85.00 418 ASN A CA 1
ATOM 3328 C C . ASN A 1 418 ? 23.362 13.489 18.701 1.00 85.00 418 ASN A C 1
ATOM 3330 O O . ASN A 1 418 ? 23.108 13.673 19.888 1.00 85.00 418 ASN A O 1
ATOM 3334 N N . LEU A 1 419 ? 22.538 12.828 17.879 1.00 86.88 419 LEU A N 1
ATOM 3335 C CA . LEU A 1 419 ? 21.267 12.248 18.311 1.00 86.88 419 LEU A CA 1
ATOM 3336 C C . LEU A 1 419 ? 21.468 11.174 19.381 1.00 86.88 419 LEU A C 1
ATOM 3338 O O . LEU A 1 419 ? 20.744 11.159 20.368 1.00 86.88 419 LEU A O 1
ATOM 3342 N N . GLN A 1 420 ? 22.451 10.292 19.213 1.00 87.06 420 GLN A N 1
ATOM 3343 C CA . GLN A 1 420 ? 22.743 9.267 20.209 1.00 87.06 420 GLN A CA 1
ATOM 3344 C C . GLN A 1 420 ? 23.082 9.895 21.569 1.00 87.06 420 GLN A C 1
ATOM 3346 O O . GLN A 1 420 ? 22.482 9.536 22.579 1.00 87.06 420 GLN A O 1
ATOM 3351 N N . THR A 1 421 ? 23.984 10.880 21.581 1.00 83.06 421 THR A N 1
ATOM 3352 C CA . THR A 1 421 ? 24.371 11.603 22.808 1.00 83.06 421 THR A CA 1
ATOM 3353 C C . THR A 1 421 ? 23.164 12.297 23.449 1.00 83.06 421 THR A C 1
ATOM 3355 O O . THR A 1 421 ? 22.966 12.262 24.664 1.00 83.06 421 THR A O 1
ATOM 3358 N N . ALA A 1 422 ? 22.330 12.910 22.612 1.00 79.75 422 ALA A N 1
ATOM 3359 C CA . ALA A 1 422 ? 21.084 13.551 22.995 1.00 79.75 422 ALA A CA 1
ATOM 3360 C C . ALA A 1 422 ? 20.122 12.583 23.702 1.00 79.75 422 ALA A C 1
ATOM 3362 O O . ALA A 1 422 ? 19.711 12.852 24.831 1.00 79.75 422 ALA A O 1
ATOM 3363 N N . LEU A 1 423 ? 19.824 11.441 23.077 1.00 83.06 423 LEU A N 1
ATOM 3364 C CA . LEU A 1 423 ? 18.917 10.424 23.613 1.00 83.06 423 LEU A CA 1
ATOM 3365 C C . LEU A 1 423 ? 19.433 9.833 24.934 1.00 83.06 423 LEU A C 1
ATOM 3367 O O . LEU A 1 423 ? 18.653 9.676 25.869 1.00 83.06 423 LEU A O 1
ATOM 3371 N N . GLU A 1 424 ? 20.742 9.589 25.051 1.00 81.69 424 GLU A N 1
ATOM 3372 C CA . GLU A 1 424 ? 21.370 9.107 26.291 1.00 81.69 424 GLU A CA 1
ATOM 3373 C C . GLU A 1 424 ? 21.268 10.131 27.438 1.00 81.69 424 GLU A C 1
ATOM 3375 O O . GLU A 1 424 ? 21.048 9.762 28.589 1.00 81.69 424 GLU A O 1
ATOM 3380 N N . SER A 1 425 ? 21.401 11.428 27.143 1.00 72.94 425 SER A N 1
ATOM 3381 C CA . SER A 1 425 ? 21.341 12.494 28.159 1.00 72.94 425 SER A CA 1
ATOM 3382 C C . SER A 1 425 ? 19.920 12.905 28.567 1.00 72.94 425 SER A C 1
ATOM 3384 O O . SER A 1 425 ? 19.733 13.538 29.607 1.00 72.94 425 SER A O 1
ATOM 3386 N N . ALA A 1 426 ? 18.918 12.551 27.761 1.00 64.56 426 ALA A N 1
ATOM 3387 C CA . ALA A 1 426 ? 17.544 13.025 27.885 1.00 64.56 426 ALA A CA 1
ATOM 3388 C C . ALA A 1 426 ? 16.513 11.888 27.897 1.00 64.56 426 ALA A C 1
ATOM 3390 O O . ALA A 1 426 ? 15.374 12.064 27.456 1.00 64.56 426 ALA A O 1
ATOM 3391 N N . GLU A 1 427 ? 16.894 10.737 28.453 1.00 65.62 427 GLU A N 1
ATOM 3392 C CA . GLU A 1 427 ? 16.046 9.546 28.600 1.00 65.62 427 GLU A CA 1
ATOM 3393 C C . GLU A 1 427 ? 14.673 9.863 29.236 1.00 65.62 427 GLU A C 1
ATOM 3395 O O . GLU A 1 427 ? 13.660 9.251 28.900 1.00 65.62 427 GLU A O 1
ATOM 3400 N N . HIS A 1 428 ? 14.607 10.873 30.110 1.00 65.94 428 HIS A N 1
ATOM 3401 C CA . HIS A 1 428 ? 13.378 11.324 30.778 1.00 65.94 428 HIS A CA 1
ATOM 3402 C C . HIS A 1 428 ? 12.698 12.541 30.127 1.00 65.94 428 HIS A C 1
ATOM 3404 O O . HIS A 1 428 ? 11.732 13.066 30.679 1.00 65.94 428 HIS A O 1
ATOM 3410 N N . SER A 1 429 ? 13.191 13.028 28.985 1.00 75.25 429 SER A N 1
ATOM 3411 C CA . SER A 1 429 ? 12.536 14.116 28.257 1.00 75.25 429 SER A CA 1
ATOM 3412 C C . SER A 1 429 ? 11.226 13.635 27.639 1.00 75.25 429 SER A C 1
ATOM 3414 O O . SER A 1 429 ? 11.155 12.537 27.082 1.00 75.25 429 SER A O 1
ATOM 3416 N N . ARG A 1 430 ? 10.207 14.498 27.701 1.00 81.44 430 ARG A N 1
ATOM 3417 C CA . ARG A 1 430 ? 8.926 14.321 27.004 1.00 81.44 430 ARG A CA 1
ATOM 3418 C C . ARG A 1 430 ? 9.099 14.332 25.482 1.00 81.44 430 ARG A C 1
ATOM 3420 O O . ARG A 1 430 ? 8.444 13.569 24.779 1.00 81.44 430 ARG A O 1
ATOM 3427 N N . LEU A 1 431 ? 9.931 15.244 24.983 1.00 83.81 431 LEU A N 1
ATOM 3428 C CA . LEU A 1 431 ? 10.145 15.477 23.556 1.00 83.81 431 LEU A CA 1
ATOM 3429 C C . LEU A 1 431 ? 11.546 15.015 23.169 1.00 83.81 431 LEU A C 1
ATOM 3431 O O . LEU A 1 431 ? 12.530 15.444 23.779 1.00 83.81 431 LEU A O 1
ATOM 3435 N N . TRP A 1 432 ? 11.622 14.169 22.147 1.00 87.50 432 TRP A N 1
ATOM 3436 C CA . TRP A 1 432 ? 12.859 13.767 21.483 1.00 87.50 432 TRP A CA 1
ATOM 3437 C C . TRP A 1 432 ? 12.894 14.307 20.052 1.00 87.50 432 TRP A C 1
ATOM 3439 O O . TRP A 1 432 ? 11.859 14.445 19.398 1.00 87.50 432 TRP A O 1
ATOM 3449 N N . GLY A 1 433 ? 14.094 14.588 19.546 1.00 84.69 433 GLY A N 1
ATOM 3450 C CA . GLY A 1 433 ? 14.268 15.256 18.255 1.00 84.69 433 GLY A CA 1
ATOM 3451 C C . GLY A 1 433 ? 14.094 16.774 18.364 1.00 84.69 433 GLY A C 1
ATOM 3452 O O . GLY A 1 433 ? 14.363 17.358 19.409 1.00 84.69 433 GLY A O 1
ATOM 3453 N N . ALA A 1 434 ? 13.676 17.423 17.279 1.00 82.56 434 ALA A N 1
ATOM 3454 C CA . ALA A 1 434 ? 13.504 18.868 17.180 1.00 82.56 434 ALA A CA 1
ATOM 3455 C C . ALA A 1 434 ? 14.750 19.621 17.682 1.00 82.56 434 ALA A C 1
ATOM 3457 O O . ALA A 1 434 ? 15.859 19.303 17.253 1.00 82.56 434 ALA A O 1
ATOM 3458 N N . PHE A 1 435 ? 14.591 20.585 18.591 1.00 75.94 435 PHE A N 1
ATOM 3459 C CA . PHE A 1 435 ? 15.692 21.356 19.175 1.00 75.94 435 PHE A CA 1
ATOM 3460 C C . PHE A 1 435 ? 16.154 20.818 20.540 1.00 75.94 435 PHE A C 1
ATOM 3462 O O . PHE A 1 435 ? 16.879 21.511 21.253 1.00 75.94 435 PHE A O 1
ATOM 3469 N N . ALA A 1 436 ? 15.728 19.611 20.932 1.00 55.81 436 ALA A N 1
ATOM 3470 C CA . ALA A 1 436 ? 15.652 19.164 22.327 1.00 55.81 436 ALA A CA 1
ATOM 3471 C C . ALA A 1 436 ? 16.978 19.071 23.117 1.00 55.81 436 ALA A C 1
ATOM 3473 O O . ALA A 1 436 ? 16.934 18.757 24.306 1.00 55.81 436 ALA A O 1
ATOM 3474 N N . HIS A 1 437 ? 18.146 19.353 22.522 1.00 56.62 437 HIS A N 1
ATOM 3475 C CA . HIS A 1 437 ? 19.446 19.146 23.182 1.00 56.62 437 HIS A CA 1
ATOM 3476 C C . HIS A 1 437 ? 20.487 20.256 22.970 1.00 56.62 437 HIS A C 1
ATOM 3478 O O . HIS A 1 437 ? 21.658 20.016 23.254 1.00 56.62 437 HIS A O 1
ATOM 3484 N N . ASP A 1 438 ? 20.100 21.439 22.466 1.00 55.12 438 ASP A N 1
ATOM 3485 C CA . ASP A 1 438 ? 21.023 22.564 22.200 1.00 55.12 438 ASP A CA 1
ATOM 3486 C C . ASP A 1 438 ? 22.316 22.128 21.475 1.00 55.12 438 ASP A C 1
ATOM 3488 O O . ASP A 1 438 ? 23.415 22.617 21.744 1.00 55.12 438 ASP A O 1
ATOM 3492 N N . VAL A 1 439 ? 22.193 21.169 20.550 1.00 59.69 439 VAL A N 1
ATOM 3493 C CA . VAL A 1 439 ? 23.303 20.744 19.696 1.00 59.69 439 VAL A CA 1
ATOM 3494 C C . VAL A 1 439 ? 23.625 21.914 18.783 1.00 59.69 439 VAL A C 1
ATOM 3496 O O . VAL A 1 439 ? 22.808 22.292 17.943 1.00 59.69 439 VAL A O 1
ATOM 3499 N N . VAL A 1 440 ? 24.801 22.501 18.974 1.00 64.12 440 VAL A N 1
ATOM 3500 C CA . VAL A 1 440 ? 25.258 23.644 18.189 1.00 64.12 440 VAL A CA 1
ATOM 3501 C C . VAL A 1 440 ? 26.206 23.215 17.075 1.00 64.12 440 VAL A C 1
ATOM 3503 O O . VAL A 1 440 ? 27.001 22.290 17.247 1.00 64.12 440 VAL A O 1
ATOM 3506 N N . ASP A 1 441 ? 26.125 23.887 15.931 1.00 62.00 441 ASP A N 1
ATOM 3507 C CA . ASP A 1 441 ? 27.129 23.770 14.874 1.00 62.00 441 ASP A CA 1
ATOM 3508 C C . ASP A 1 441 ? 28.444 24.500 15.236 1.00 62.00 441 ASP A C 1
ATOM 3510 O O . ASP A 1 441 ? 28.583 25.097 16.308 1.00 62.00 441 ASP A O 1
ATOM 3514 N N . GLU A 1 442 ? 29.422 24.491 14.322 1.00 60.12 442 GLU A N 1
ATOM 3515 C CA . GLU A 1 442 ? 30.706 25.198 14.493 1.00 60.12 442 GLU A CA 1
ATOM 3516 C C . GLU A 1 442 ? 30.551 26.721 14.695 1.00 60.12 442 GLU A C 1
ATOM 3518 O O . GLU A 1 442 ? 31.473 27.378 15.185 1.00 60.12 442 GLU A O 1
ATOM 3523 N N . SER A 1 443 ? 29.396 27.291 14.335 1.00 58.22 443 SER A N 1
ATOM 3524 C CA . SER A 1 443 ? 29.062 28.710 14.482 1.00 58.22 443 SER A CA 1
ATOM 3525 C C . SER A 1 443 ? 28.290 29.035 15.770 1.00 58.22 443 SER A C 1
ATOM 3527 O O . SER A 1 443 ? 28.117 30.213 16.094 1.00 58.22 443 SER A O 1
ATOM 3529 N N . GLY A 1 444 ? 27.880 28.017 16.537 1.00 63.72 444 GLY A N 1
ATOM 3530 C CA . GLY A 1 444 ? 27.081 28.164 17.753 1.00 63.72 444 GLY A CA 1
ATOM 3531 C C . GLY A 1 444 ? 25.563 28.156 17.523 1.00 63.72 444 GLY A C 1
ATOM 3532 O O . GLY A 1 444 ? 24.822 28.439 18.464 1.00 63.72 444 GLY A O 1
ATOM 3533 N N . ALA A 1 445 ? 25.093 27.865 16.306 1.00 63.72 445 ALA A N 1
ATOM 3534 C CA . ALA A 1 445 ? 23.674 27.835 15.947 1.00 63.72 445 ALA A CA 1
ATOM 3535 C C . ALA A 1 445 ? 23.032 26.485 16.301 1.00 63.72 445 ALA A C 1
ATOM 3537 O O . ALA A 1 445 ? 23.626 25.435 16.069 1.00 63.72 445 ALA A O 1
ATOM 3538 N N . CYS A 1 446 ? 21.813 26.506 16.850 1.00 67.94 446 CYS A N 1
ATOM 3539 C CA . CYS A 1 446 ? 21.087 25.300 17.257 1.00 67.94 446 CYS A CA 1
ATOM 3540 C C . CYS A 1 446 ? 20.625 24.502 16.024 1.00 67.94 446 CYS A C 1
ATOM 3542 O O . CYS A 1 446 ? 19.866 25.012 15.197 1.00 67.94 446 CYS A O 1
ATOM 3544 N N . LEU A 1 447 ? 21.058 23.248 15.910 1.00 67.25 447 LEU A N 1
ATOM 3545 C CA . LEU A 1 447 ? 20.730 22.360 14.798 1.00 67.25 447 LEU A CA 1
ATOM 3546 C C . LEU A 1 447 ? 19.488 21.514 15.128 1.00 67.25 447 LEU A C 1
ATOM 3548 O O . LEU A 1 447 ? 19.570 20.655 16.011 1.00 67.25 447 LEU A O 1
ATOM 3552 N N . PRO A 1 448 ? 18.349 21.692 14.428 1.00 76.56 448 PRO A N 1
ATOM 3553 C CA . PRO A 1 448 ? 17.187 20.842 14.644 1.00 76.56 448 PRO A CA 1
ATOM 3554 C C . PRO A 1 448 ? 17.364 19.455 14.019 1.00 76.56 448 PRO A C 1
ATOM 3556 O O . PRO A 1 448 ? 17.840 19.316 12.890 1.00 76.56 448 PRO A O 1
ATOM 3559 N N . PHE A 1 449 ? 16.877 18.425 14.708 1.00 90.56 449 PHE A N 1
ATOM 3560 C CA . PHE A 1 449 ? 16.659 17.110 14.108 1.00 90.56 449 PHE A CA 1
ATOM 3561 C C . PHE A 1 449 ? 15.432 17.129 13.181 1.00 90.56 449 PHE A C 1
ATOM 3563 O O . PHE A 1 449 ? 14.464 17.838 13.461 1.00 90.56 449 PHE A O 1
ATOM 3570 N N . PRO A 1 450 ? 15.409 16.312 12.109 1.00 94.25 450 PRO A N 1
ATOM 3571 C CA . PRO A 1 450 ? 14.335 16.317 11.109 1.00 94.25 450 PRO A CA 1
ATOM 3572 C C . PRO A 1 450 ? 13.035 15.649 11.582 1.00 94.25 450 PRO A C 1
ATOM 3574 O O . PRO A 1 450 ? 12.192 15.283 10.768 1.00 94.25 450 PRO A O 1
ATOM 3577 N N . PHE A 1 451 ? 12.857 15.453 12.885 1.00 95.62 451 PHE A N 1
ATOM 3578 C CA . PHE A 1 451 ? 11.676 14.822 13.456 1.00 95.62 451 PHE A CA 1
ATOM 3579 C C . PHE A 1 451 ? 11.378 15.394 14.835 1.00 95.62 451 PHE A C 1
ATOM 3581 O O . PHE A 1 451 ? 12.274 15.909 15.495 1.00 95.62 451 PHE A O 1
ATOM 3588 N N . VAL A 1 452 ? 10.142 15.236 15.289 1.00 93.88 452 VAL A N 1
ATOM 3589 C CA . VAL A 1 452 ? 9.750 15.403 16.688 1.00 93.88 452 VAL A CA 1
ATOM 3590 C C . VAL A 1 452 ? 9.022 14.143 17.134 1.00 93.88 452 VAL A C 1
ATOM 3592 O O . VAL A 1 452 ? 8.124 13.666 16.441 1.00 93.88 452 VAL A O 1
ATOM 3595 N N . PHE A 1 453 ? 9.436 13.582 18.265 1.00 93.25 453 PHE A N 1
ATOM 3596 C CA . PHE A 1 453 ? 8.777 12.459 18.918 1.00 93.25 453 PHE A CA 1
ATOM 3597 C C . PHE A 1 453 ? 8.302 12.900 20.304 1.00 93.25 453 PHE A C 1
ATOM 3599 O O . PHE A 1 453 ? 9.115 13.099 21.206 1.00 93.25 453 PHE A O 1
ATOM 3606 N N . ASP A 1 454 ? 6.993 13.104 20.456 1.00 90.50 454 ASP A N 1
ATOM 3607 C CA . ASP A 1 454 ? 6.354 13.410 21.739 1.00 90.50 454 ASP A CA 1
ATOM 3608 C C . ASP A 1 454 ? 5.862 12.117 22.374 1.00 90.50 454 ASP A C 1
ATOM 3610 O O . ASP A 1 454 ? 4.918 11.485 21.890 1.00 90.50 454 ASP A O 1
ATOM 3614 N N . ARG A 1 455 ? 6.539 11.726 23.451 1.00 85.94 455 ARG A N 1
ATOM 3615 C CA . ARG A 1 455 ? 6.316 10.460 24.147 1.00 85.94 455 ARG A CA 1
ATOM 3616 C C . ARG A 1 455 ? 5.022 10.471 24.947 1.00 85.94 455 ARG A C 1
ATOM 3618 O O . ARG A 1 455 ? 4.266 9.508 24.881 1.00 85.94 455 ARG A O 1
ATOM 3625 N N . ASP A 1 456 ? 4.709 11.589 25.603 1.00 80.38 456 ASP A N 1
ATOM 3626 C CA . ASP A 1 456 ? 3.468 11.752 26.377 1.00 80.38 456 ASP A CA 1
ATOM 3627 C C . ASP A 1 456 ? 2.233 11.670 25.470 1.00 80.38 456 ASP A C 1
ATOM 3629 O O . ASP A 1 456 ? 1.162 11.220 25.876 1.00 80.38 456 ASP A O 1
ATOM 3633 N N . ARG A 1 457 ? 2.383 12.129 24.225 1.00 82.00 457 ARG A N 1
ATOM 3634 C CA . ARG A 1 457 ? 1.325 12.154 23.209 1.00 82.00 457 ARG A CA 1
ATOM 3635 C C . ARG A 1 457 ? 1.380 10.974 22.242 1.00 82.00 457 ARG A C 1
ATOM 3637 O O . ARG A 1 457 ? 0.488 10.830 21.409 1.00 82.00 457 ARG A O 1
ATOM 3644 N N . ASN A 1 458 ? 2.398 10.127 22.352 1.00 85.62 458 ASN A N 1
ATOM 3645 C CA . ASN A 1 458 ? 2.610 8.975 21.489 1.00 85.62 458 ASN A CA 1
ATOM 3646 C C . ASN A 1 458 ? 2.536 9.334 19.987 1.00 85.62 458 ASN A C 1
ATOM 3648 O O . ASN A 1 458 ? 1.780 8.741 19.209 1.00 85.62 458 ASN A O 1
ATOM 3652 N N . LEU A 1 459 ? 3.275 10.374 19.590 1.00 91.94 459 LEU A N 1
ATOM 3653 C CA . LEU A 1 459 ? 3.237 10.964 18.250 1.00 91.94 459 LEU A CA 1
ATOM 3654 C C . LEU A 1 459 ? 4.653 11.227 17.731 1.00 91.94 459 LEU A C 1
ATOM 3656 O O . LEU A 1 459 ? 5.429 11.946 18.353 1.00 91.94 459 LEU A O 1
ATOM 3660 N N . LEU A 1 460 ? 4.953 10.702 16.546 1.00 95.44 460 LEU A N 1
ATOM 3661 C CA . LEU A 1 460 ? 6.150 10.983 15.763 1.00 95.44 460 LEU A CA 1
ATOM 3662 C C . LEU A 1 460 ? 5.767 11.755 14.498 1.00 95.44 460 LEU A C 1
ATOM 3664 O O . LEU A 1 460 ? 4.971 11.273 13.690 1.00 95.44 460 LEU A O 1
ATOM 3668 N N . ILE A 1 461 ? 6.394 12.906 14.274 1.00 97.56 461 ILE A N 1
ATOM 3669 C CA . ILE A 1 461 ? 6.310 13.645 13.012 1.00 97.56 461 ILE A CA 1
ATOM 3670 C C . ILE A 1 461 ? 7.712 13.728 12.411 1.00 97.56 461 ILE A C 1
ATOM 3672 O O . ILE A 1 461 ? 8.638 14.174 13.084 1.00 97.56 461 ILE A O 1
ATOM 3676 N N . TYR A 1 462 ? 7.871 13.323 11.152 1.00 98.19 462 TYR A N 1
ATOM 3677 C CA . TYR A 1 462 ? 9.142 13.356 10.425 1.00 98.19 462 TYR A CA 1
ATOM 3678 C C . TYR A 1 462 ? 9.040 14.262 9.192 1.00 98.19 462 TYR A C 1
ATOM 3680 O O . TYR A 1 462 ? 8.116 14.130 8.389 1.00 98.19 462 TYR A O 1
ATOM 3688 N N . ALA A 1 463 ? 10.001 15.168 9.026 1.00 97.56 463 ALA A N 1
ATOM 3689 C CA . ALA A 1 463 ? 10.081 16.140 7.944 1.00 97.56 463 ALA A CA 1
ATOM 3690 C C . ALA A 1 463 ? 11.036 15.667 6.833 1.00 97.56 463 ALA A C 1
ATOM 3692 O O . ALA A 1 463 ? 12.196 15.363 7.104 1.00 97.56 463 ALA A O 1
ATOM 3693 N N . PHE A 1 464 ? 10.569 15.667 5.580 1.00 97.56 464 PHE A N 1
ATOM 3694 C CA . PHE A 1 464 ? 11.338 15.261 4.398 1.00 97.56 464 PHE A CA 1
ATOM 3695 C C . PHE A 1 464 ? 11.471 16.383 3.352 1.00 97.56 464 PHE A C 1
ATOM 3697 O O . PHE A 1 464 ? 10.507 17.075 3.009 1.00 97.56 464 PHE A O 1
ATOM 3704 N N . ASN A 1 465 ? 12.656 16.517 2.757 1.00 95.00 465 ASN A N 1
ATOM 3705 C CA . ASN A 1 465 ? 12.983 17.465 1.698 1.00 95.00 465 ASN A CA 1
ATOM 3706 C C . ASN A 1 465 ? 12.784 16.859 0.301 1.00 95.00 465 ASN A C 1
ATOM 3708 O O . ASN A 1 465 ? 13.719 16.531 -0.438 1.00 95.00 465 ASN A O 1
ATOM 3712 N N . SER A 1 466 ? 11.522 16.804 -0.120 1.00 94.38 466 SER A N 1
ATOM 3713 C CA . SER A 1 466 ? 11.159 16.410 -1.491 1.00 94.38 466 SER A CA 1
ATOM 3714 C C . SER A 1 466 ? 11.633 17.390 -2.583 1.00 94.38 466 SER A C 1
ATOM 3716 O O . SER A 1 466 ? 11.680 17.015 -3.756 1.00 94.38 466 SER A O 1
ATOM 3718 N N . ALA A 1 467 ? 11.999 18.625 -2.215 1.00 92.00 467 ALA A N 1
ATOM 3719 C CA . ALA A 1 467 ? 12.423 19.693 -3.123 1.00 92.00 467 ALA A CA 1
ATOM 3720 C C . ALA A 1 467 ? 13.949 19.745 -3.336 1.00 92.00 467 ALA A C 1
ATOM 3722 O O . ALA A 1 467 ? 14.484 20.713 -3.883 1.00 92.00 467 ALA A O 1
ATOM 3723 N N . SER A 1 468 ? 14.677 18.701 -2.931 1.00 86.00 468 SER A N 1
ATOM 3724 C CA . SER A 1 468 ? 16.144 18.638 -2.974 1.00 86.00 468 SER A CA 1
ATOM 3725 C C . SER A 1 468 ? 16.757 18.895 -4.357 1.00 86.00 468 SER A C 1
ATOM 3727 O O . SER A 1 468 ? 17.848 19.452 -4.447 1.00 86.00 468 SER A O 1
ATOM 3729 N N . VAL A 1 469 ? 16.055 18.524 -5.432 1.00 84.88 469 VAL A N 1
ATOM 3730 C CA . VAL A 1 469 ? 16.519 18.649 -6.832 1.00 84.88 469 VAL A CA 1
ATOM 3731 C C . VAL A 1 469 ? 15.668 19.586 -7.692 1.00 84.88 469 VAL A C 1
ATOM 3733 O O . VAL A 1 469 ? 15.947 19.750 -8.877 1.00 84.88 469 VAL A O 1
ATOM 3736 N N . SER A 1 470 ? 14.664 20.237 -7.107 1.00 86.94 470 SER A N 1
ATOM 3737 C CA . SER A 1 470 ? 13.773 21.182 -7.790 1.00 86.94 470 SER A CA 1
ATOM 3738 C C . SER A 1 470 ? 14.531 22.375 -8.394 1.00 86.94 470 SER A C 1
ATOM 3740 O O . SER A 1 470 ? 15.545 22.814 -7.854 1.00 86.94 470 SER A O 1
ATOM 3742 N N . GLY A 1 471 ? 14.087 22.924 -9.518 1.00 79.44 471 GLY A N 1
ATOM 3743 C CA . GLY A 1 471 ? 14.790 24.009 -10.214 1.00 79.44 471 GLY A CA 1
ATOM 3744 C C . GLY A 1 471 ? 16.253 23.693 -10.570 1.00 79.44 471 GLY A C 1
ATOM 3745 O O . GLY A 1 471 ? 17.109 24.575 -10.464 1.00 79.44 471 GLY A O 1
ATOM 3746 N N . SER A 1 472 ? 16.552 22.438 -10.916 1.00 80.50 472 SER A N 1
ATOM 3747 C CA . SER A 1 472 ? 17.859 22.008 -11.429 1.00 80.50 472 SER A CA 1
ATOM 3748 C C . SER A 1 472 ? 17.942 22.188 -12.949 1.00 80.50 472 SER A C 1
ATOM 3750 O O . SER A 1 472 ? 16.964 22.539 -13.609 1.00 80.50 472 SER A O 1
ATOM 3752 N N . HIS A 1 473 ? 19.134 21.990 -13.512 1.00 80.12 473 HIS A N 1
ATOM 3753 C CA . HIS A 1 473 ? 19.361 22.074 -14.952 1.00 80.12 473 HIS A CA 1
ATOM 3754 C C . HIS A 1 473 ? 19.897 20.744 -15.472 1.00 80.12 473 HIS A C 1
ATOM 3756 O O . HIS A 1 473 ? 20.703 20.099 -14.802 1.00 80.12 473 HIS A O 1
ATOM 3762 N N . ILE A 1 474 ? 19.474 20.352 -16.672 1.00 81.31 474 ILE A N 1
ATOM 3763 C CA . ILE A 1 474 ? 20.073 19.228 -17.393 1.00 81.31 474 ILE A CA 1
ATOM 3764 C C . ILE A 1 474 ? 21.519 19.602 -17.746 1.00 81.31 474 ILE A C 1
ATOM 3766 O O . ILE A 1 474 ? 21.772 20.658 -18.333 1.00 81.31 474 ILE A O 1
ATOM 3770 N N . GLU A 1 475 ? 22.471 18.744 -17.377 1.00 79.62 475 GLU A N 1
ATOM 3771 C CA . GLU A 1 475 ? 23.874 18.933 -17.740 1.00 79.62 475 GLU A CA 1
ATOM 3772 C C . GLU A 1 475 ? 24.070 18.773 -19.251 1.00 79.62 475 GLU A C 1
ATOM 3774 O O . GLU A 1 475 ? 23.545 17.853 -19.876 1.00 79.62 475 GLU A O 1
ATOM 3779 N N . ILE A 1 476 ? 24.851 19.683 -19.833 1.00 81.88 476 ILE A N 1
ATOM 3780 C CA . ILE A 1 476 ? 25.228 19.663 -21.248 1.00 81.88 476 ILE A CA 1
ATOM 3781 C C . ILE A 1 476 ? 26.731 19.430 -21.367 1.00 81.88 476 ILE A C 1
ATOM 3783 O O . ILE A 1 476 ? 27.513 19.931 -20.551 1.00 81.88 476 ILE A O 1
ATOM 3787 N N . ASP A 1 477 ? 27.140 18.690 -22.394 1.00 84.62 477 ASP A N 1
ATOM 3788 C CA . ASP A 1 477 ? 28.545 18.390 -22.644 1.00 84.62 477 ASP A CA 1
ATOM 3789 C C . ASP A 1 477 ? 29.353 19.650 -23.014 1.00 84.62 477 ASP A C 1
ATOM 3791 O O . ASP A 1 477 ? 28.816 20.697 -23.398 1.00 84.62 477 ASP A O 1
ATOM 3795 N N . ALA A 1 478 ? 30.680 19.544 -22.906 1.00 84.12 478 ALA A N 1
ATOM 3796 C CA . ALA A 1 478 ? 31.591 20.664 -23.124 1.00 84.12 478 ALA A CA 1
ATOM 3797 C C . ALA A 1 478 ? 31.508 21.255 -24.544 1.00 84.12 478 ALA A C 1
ATOM 3799 O O . ALA A 1 478 ? 31.653 22.469 -24.702 1.00 84.12 478 ALA A O 1
ATOM 3800 N N . ASN A 1 479 ? 31.239 20.434 -25.566 1.00 86.38 479 ASN A N 1
ATOM 3801 C CA . ASN A 1 479 ? 31.151 20.910 -26.947 1.00 86.38 479 ASN A CA 1
ATOM 3802 C C . ASN A 1 479 ? 29.866 21.711 -27.154 1.00 86.38 479 ASN A C 1
ATOM 3804 O O . ASN A 1 479 ? 29.905 22.807 -27.716 1.00 86.38 479 ASN A O 1
ATOM 3808 N N . THR A 1 480 ? 28.740 21.199 -26.653 1.00 84.06 480 THR A N 1
ATOM 3809 C CA . THR A 1 480 ? 27.451 21.900 -26.696 1.00 84.06 480 THR A CA 1
ATOM 3810 C C . THR A 1 480 ? 27.521 23.225 -25.940 1.00 84.06 480 THR A C 1
ATOM 3812 O O . THR A 1 480 ? 27.074 24.254 -26.450 1.00 84.06 480 THR A O 1
ATOM 3815 N N . ARG A 1 481 ? 28.157 23.245 -24.762 1.00 85.06 481 ARG A N 1
ATOM 3816 C CA . ARG A 1 481 ? 28.385 24.477 -23.991 1.00 85.06 481 ARG A CA 1
ATOM 3817 C C . ARG A 1 481 ? 29.193 25.509 -24.782 1.00 85.06 481 ARG A C 1
ATOM 3819 O O . ARG A 1 481 ? 28.74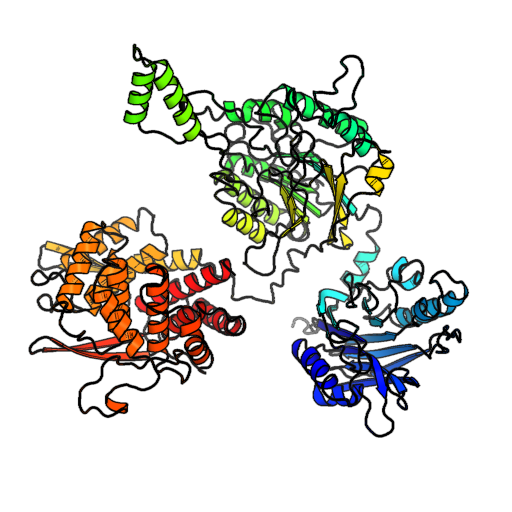9 26.649 -24.921 1.00 85.06 481 ARG A O 1
ATOM 3826 N N . ALA A 1 482 ? 30.326 25.104 -25.358 1.00 84.94 482 ALA A N 1
ATOM 3827 C CA . ALA A 1 482 ? 31.166 25.986 -26.168 1.00 84.94 482 ALA A CA 1
ATOM 3828 C C . ALA A 1 482 ? 30.420 26.530 -27.401 1.00 84.94 482 ALA A C 1
ATOM 3830 O O . ALA A 1 482 ? 30.567 27.702 -27.759 1.00 84.94 482 ALA A O 1
ATOM 3831 N N . ALA A 1 483 ? 29.574 25.710 -28.034 1.00 85.94 483 ALA A N 1
ATOM 3832 C CA . ALA A 1 483 ? 28.735 26.137 -29.149 1.00 85.94 483 ALA A CA 1
ATOM 3833 C C . ALA A 1 483 ? 27.706 27.197 -28.723 1.00 85.94 483 ALA A C 1
ATOM 3835 O O . ALA A 1 483 ? 27.550 28.212 -29.406 1.00 85.94 483 ALA A O 1
ATOM 3836 N N . VAL A 1 484 ? 27.045 27.012 -27.576 1.00 85.62 484 VAL A N 1
ATOM 3837 C CA . VAL A 1 484 ? 26.088 27.986 -27.028 1.00 85.62 484 VAL A CA 1
ATOM 3838 C C . VAL A 1 484 ? 26.771 29.317 -26.690 1.00 85.62 484 VAL A C 1
ATOM 3840 O O . VAL A 1 484 ? 26.262 30.381 -27.050 1.00 85.62 484 VAL A O 1
ATOM 3843 N N . GLU A 1 485 ? 27.948 29.287 -26.064 1.00 86.50 485 GLU A N 1
ATOM 3844 C CA . GLU A 1 485 ? 28.739 30.491 -25.766 1.00 86.50 485 GLU A CA 1
ATOM 3845 C C . GLU A 1 485 ? 29.208 31.210 -27.041 1.00 86.50 485 GLU A C 1
ATOM 3847 O O . GLU A 1 485 ? 29.166 32.445 -27.133 1.00 86.50 485 GLU A O 1
ATOM 3852 N N . SER A 1 486 ? 29.595 30.445 -28.065 1.00 86.31 486 SER A N 1
ATOM 3853 C CA . SER A 1 486 ? 29.945 30.980 -29.381 1.00 86.31 486 SER A CA 1
ATOM 3854 C C . SER A 1 486 ? 28.751 31.680 -30.037 1.00 86.31 486 SER A C 1
ATOM 3856 O O . SER A 1 486 ? 28.870 32.828 -30.467 1.00 86.31 486 SER A O 1
ATOM 3858 N N . LEU A 1 487 ? 27.568 31.055 -30.035 1.00 85.81 487 LEU A N 1
ATOM 3859 C CA . LEU A 1 487 ? 26.337 31.653 -30.565 1.00 85.81 487 LEU A CA 1
ATOM 3860 C C . LEU A 1 487 ? 25.939 32.927 -29.808 1.00 85.81 487 LEU A C 1
ATOM 3862 O O . LEU A 1 487 ? 25.520 33.907 -30.426 1.00 85.81 487 LEU A O 1
ATOM 3866 N N . ARG A 1 488 ? 26.116 32.942 -28.483 1.00 83.94 488 ARG A N 1
ATOM 3867 C CA . ARG A 1 488 ? 25.806 34.089 -27.617 1.00 83.94 488 ARG A CA 1
ATOM 3868 C C . ARG A 1 488 ? 26.739 35.281 -27.866 1.00 83.94 488 ARG A C 1
ATOM 3870 O O . ARG A 1 488 ? 26.304 36.434 -27.809 1.00 83.94 488 ARG A O 1
ATOM 3877 N N . SER A 1 489 ? 28.013 35.017 -28.157 1.00 84.88 489 SER A N 1
ATOM 3878 C CA . SER A 1 489 ? 29.035 36.040 -28.433 1.00 84.88 489 SER A CA 1
ATOM 3879 C C . SER A 1 489 ? 29.125 36.450 -29.911 1.00 84.88 489 SER A C 1
ATOM 3881 O O . SER A 1 489 ? 29.713 37.491 -30.231 1.00 84.88 489 SER A O 1
ATOM 3883 N N . ALA A 1 490 ? 28.508 35.688 -30.818 1.00 84.94 490 ALA A N 1
ATOM 3884 C CA . ALA A 1 490 ? 28.545 35.940 -32.251 1.00 84.94 490 ALA A CA 1
ATOM 3885 C C . ALA A 1 490 ? 27.941 37.305 -32.630 1.00 84.94 490 ALA A C 1
ATOM 3887 O O . ALA A 1 490 ? 26.800 37.651 -32.304 1.00 84.94 490 ALA A O 1
ATOM 3888 N N . ARG A 1 491 ? 28.689 38.084 -33.419 1.00 82.81 491 ARG A N 1
ATOM 3889 C CA . ARG A 1 491 ? 28.159 39.274 -34.099 1.00 82.81 491 ARG A CA 1
ATOM 3890 C C . ARG A 1 491 ? 27.479 38.844 -35.398 1.00 82.81 491 ARG A C 1
ATOM 3892 O O . ARG A 1 491 ? 28.144 38.611 -36.399 1.00 82.81 491 ARG A O 1
ATOM 3899 N N . SER A 1 492 ? 26.151 38.750 -35.375 1.00 83.69 492 SER A N 1
ATOM 3900 C CA . SER A 1 492 ? 25.325 38.329 -36.515 1.00 83.69 492 SER A CA 1
ATOM 3901 C C . SER A 1 492 ? 24.124 39.255 -36.713 1.00 83.69 492 SER A C 1
ATOM 3903 O O . SER A 1 492 ? 23.591 39.810 -35.752 1.00 83.69 492 SER A O 1
ATOM 3905 N N . LYS A 1 493 ? 23.645 39.378 -37.959 1.00 87.50 493 LYS A N 1
ATOM 3906 C CA . LYS A 1 493 ? 22.367 40.046 -38.270 1.00 87.50 493 LYS A CA 1
ATOM 3907 C C . LYS A 1 493 ? 21.147 39.307 -37.692 1.00 87.50 493 LYS A C 1
ATOM 3909 O O . LYS A 1 493 ? 20.109 39.928 -37.511 1.00 87.50 493 LYS A O 1
ATOM 3914 N N . TYR A 1 494 ? 21.302 38.022 -37.357 1.00 87.44 494 TYR A N 1
ATOM 3915 C CA . TYR A 1 494 ? 20.278 37.156 -36.752 1.00 87.44 494 TYR A CA 1
ATOM 3916 C C . TYR A 1 494 ? 20.379 37.072 -35.222 1.00 87.44 494 TYR A C 1
ATOM 3918 O O . TYR A 1 494 ? 19.838 36.156 -34.612 1.00 87.44 494 TYR A O 1
ATOM 3926 N N . LYS A 1 495 ? 21.096 37.998 -34.569 1.00 86.44 495 LYS A N 1
ATOM 3927 C CA . LYS A 1 495 ? 21.360 37.923 -33.123 1.00 86.44 495 LYS A CA 1
ATOM 3928 C C . LYS A 1 495 ? 20.087 37.760 -32.281 1.00 86.44 495 LYS A C 1
ATOM 3930 O O . LYS A 1 495 ? 20.089 36.973 -31.347 1.00 86.44 495 LYS A O 1
ATOM 3935 N N . LYS A 1 496 ? 19.002 38.450 -32.643 1.00 85.62 496 LYS A N 1
ATOM 3936 C CA . LYS A 1 496 ? 17.710 38.337 -31.946 1.00 85.62 496 LYS A CA 1
ATOM 3937 C C . LYS A 1 496 ? 17.084 36.945 -32.071 1.00 85.62 496 LYS A C 1
ATOM 3939 O O . LYS A 1 496 ? 16.505 36.462 -31.106 1.00 85.62 496 LYS A O 1
ATOM 3944 N N . ASP A 1 497 ? 17.225 36.304 -33.230 1.00 87.56 497 ASP A N 1
ATOM 3945 C CA . ASP A 1 497 ? 16.703 34.955 -33.466 1.00 87.56 497 ASP A CA 1
ATOM 3946 C C . ASP A 1 497 ? 17.523 33.927 -32.677 1.00 87.56 497 ASP A C 1
ATOM 3948 O O . ASP A 1 497 ? 16.960 33.051 -32.026 1.00 87.56 497 ASP A O 1
ATOM 3952 N N . PHE A 1 498 ? 18.852 34.084 -32.645 1.00 86.12 498 PHE A N 1
ATOM 3953 C CA . PHE A 1 498 ? 19.719 33.271 -31.790 1.00 86.12 498 PHE A CA 1
ATOM 3954 C C . PHE A 1 498 ? 19.407 33.467 -30.305 1.00 86.12 498 PHE A C 1
ATOM 3956 O O . PHE A 1 498 ? 19.295 32.484 -29.586 1.00 86.12 498 PHE A O 1
ATOM 3963 N N . GLU A 1 499 ? 19.204 34.701 -29.841 1.00 85.31 499 GLU A N 1
ATOM 3964 C CA . GLU A 1 499 ? 18.790 34.976 -28.458 1.00 85.31 499 GLU A CA 1
ATOM 3965 C C . GLU A 1 499 ? 17.441 34.318 -28.124 1.00 85.31 499 GLU A C 1
ATOM 3967 O O . GLU A 1 499 ? 17.286 33.777 -27.031 1.00 85.31 499 GLU A O 1
ATOM 3972 N N . ALA A 1 500 ? 16.482 34.308 -29.056 1.00 86.88 500 ALA A N 1
ATOM 3973 C CA . ALA A 1 500 ? 15.194 33.643 -28.865 1.00 86.88 500 ALA A CA 1
ATOM 3974 C C . ALA A 1 500 ? 15.331 32.114 -28.770 1.00 86.88 500 ALA A C 1
ATOM 3976 O O . ALA A 1 500 ? 14.766 31.510 -27.858 1.00 86.88 500 ALA A O 1
ATOM 3977 N N . VAL A 1 501 ? 16.111 31.496 -29.665 1.00 86.62 501 VAL A N 1
ATOM 3978 C CA . VAL A 1 501 ? 16.368 30.045 -29.653 1.00 86.62 501 VAL A CA 1
ATOM 3979 C C . VAL A 1 501 ? 17.154 29.635 -28.413 1.00 86.62 501 VAL A C 1
ATOM 3981 O O . VAL A 1 501 ? 16.787 28.664 -27.762 1.00 86.62 501 VAL A O 1
ATOM 3984 N N . LEU A 1 502 ? 18.192 30.388 -28.040 1.00 86.12 502 LEU A N 1
ATOM 3985 C CA . LEU A 1 502 ? 18.969 30.124 -26.830 1.00 86.12 502 LEU A CA 1
ATOM 3986 C C . LEU A 1 502 ? 18.103 30.246 -25.578 1.00 86.12 502 LEU A C 1
ATOM 3988 O O . LEU A 1 502 ? 18.184 29.390 -24.708 1.00 86.12 502 LEU A O 1
ATOM 3992 N N . LYS A 1 503 ? 17.222 31.250 -25.509 1.00 83.75 503 LYS A N 1
ATOM 3993 C CA . LYS A 1 503 ? 16.276 31.389 -24.397 1.00 83.75 503 LYS A CA 1
ATOM 3994 C C . LYS A 1 503 ? 15.291 30.217 -24.326 1.00 83.75 503 LYS A C 1
ATOM 3996 O O . LYS A 1 503 ? 14.972 29.773 -23.228 1.00 83.75 503 LYS A O 1
ATOM 4001 N N . ALA A 1 504 ? 14.809 29.724 -25.469 1.00 84.38 504 ALA A N 1
ATOM 4002 C CA . ALA A 1 504 ? 13.954 28.538 -25.516 1.00 84.38 504 ALA A CA 1
ATOM 4003 C C . ALA A 1 504 ? 14.718 27.276 -25.081 1.00 84.38 504 ALA A C 1
ATOM 4005 O O . ALA A 1 504 ? 14.226 26.525 -24.247 1.00 84.38 504 ALA A O 1
ATOM 4006 N N . TYR A 1 505 ? 15.947 27.091 -25.572 1.00 85.81 505 TYR A N 1
ATOM 4007 C CA . TYR A 1 505 ? 16.822 25.980 -25.198 1.00 85.81 505 TYR A CA 1
ATOM 4008 C C . TYR A 1 505 ? 17.158 25.981 -23.700 1.00 85.81 505 TYR A C 1
ATOM 4010 O O . TYR A 1 505 ? 17.034 24.959 -23.039 1.00 85.81 505 TYR A O 1
ATOM 4018 N N . GLU A 1 506 ? 17.505 27.136 -23.131 1.00 79.75 506 GLU A N 1
ATOM 4019 C CA . GLU A 1 506 ? 17.738 27.291 -21.689 1.00 79.75 506 GLU A CA 1
ATOM 4020 C C . GLU A 1 506 ? 16.474 27.017 -20.869 1.00 79.75 506 GLU A C 1
ATOM 4022 O O . GLU A 1 506 ? 16.555 26.424 -19.795 1.00 79.75 506 GLU A O 1
ATOM 4027 N N . GLY A 1 507 ? 15.304 27.387 -21.400 1.00 80.19 507 GLY A N 1
ATOM 4028 C CA . GLY A 1 507 ? 14.013 27.003 -20.834 1.00 80.19 507 GLY A CA 1
ATOM 4029 C C . GLY A 1 507 ? 13.811 25.486 -20.796 1.00 80.19 507 GLY A C 1
ATOM 4030 O O . GLY A 1 507 ? 13.336 24.975 -19.789 1.00 80.19 507 GLY A O 1
ATOM 4031 N N . GLU A 1 508 ? 14.224 24.763 -21.840 1.00 83.44 508 GLU A N 1
ATOM 4032 C CA . GLU A 1 508 ? 14.134 23.296 -21.901 1.00 83.44 508 GLU A CA 1
ATOM 4033 C C . GLU A 1 508 ? 15.126 22.574 -20.979 1.00 83.44 508 GLU A C 1
ATOM 4035 O O . GLU A 1 508 ? 14.821 21.476 -20.502 1.00 83.44 508 GLU A O 1
ATOM 4040 N N . LEU A 1 509 ? 16.292 23.181 -20.720 1.00 81.88 509 LEU A N 1
ATOM 4041 C CA . LEU A 1 509 ? 17.286 22.666 -19.774 1.00 81.88 509 LEU A CA 1
ATOM 4042 C C . LEU A 1 509 ? 16.854 22.846 -18.318 1.00 81.88 509 LEU A C 1
ATOM 4044 O O . LEU A 1 509 ? 17.281 22.067 -17.469 1.00 81.88 509 LEU A O 1
ATOM 4048 N N . SER A 1 510 ? 16.044 23.865 -18.021 1.00 80.31 510 SER A N 1
ATOM 4049 C CA . SER A 1 510 ? 15.511 24.095 -16.680 1.00 80.31 510 SER A CA 1
ATOM 4050 C C . SER A 1 510 ? 14.427 23.066 -16.368 1.00 80.31 510 SER A C 1
ATOM 4052 O O . SER A 1 510 ? 13.381 23.016 -17.016 1.00 80.31 510 SER A O 1
ATOM 4054 N N . ILE A 1 511 ? 14.677 22.226 -15.368 1.00 82.62 511 ILE A N 1
ATOM 4055 C CA . ILE A 1 511 ? 13.760 21.176 -14.933 1.00 82.62 511 ILE A CA 1
ATOM 4056 C C . ILE A 1 511 ? 13.396 21.361 -13.463 1.00 82.62 511 ILE A C 1
ATOM 4058 O O . ILE A 1 511 ? 14.168 21.887 -12.663 1.00 82.62 511 ILE A O 1
ATOM 4062 N N . ASP A 1 512 ? 12.203 20.901 -13.095 1.00 82.44 512 ASP A N 1
ATOM 4063 C CA . ASP A 1 512 ? 11.699 21.004 -11.724 1.00 82.44 512 ASP A CA 1
ATOM 4064 C C . ASP A 1 512 ? 11.336 19.631 -11.136 1.00 82.44 512 ASP A C 1
ATOM 4066 O O . ASP A 1 512 ? 10.177 19.389 -10.808 1.00 82.44 512 ASP A O 1
ATOM 4070 N N . PRO A 1 513 ? 12.289 18.678 -11.064 1.00 85.44 513 PRO A N 1
ATOM 4071 C CA . PRO A 1 513 ? 12.011 17.361 -10.515 1.00 85.44 513 PRO A CA 1
ATOM 4072 C C . PRO A 1 513 ? 11.851 17.421 -8.993 1.00 85.44 513 PRO A C 1
ATOM 4074 O O . PRO A 1 513 ? 12.468 18.241 -8.310 1.00 85.44 513 PRO A O 1
ATOM 4077 N N . ALA A 1 514 ? 11.094 16.470 -8.455 1.00 88.69 514 ALA A N 1
ATOM 4078 C CA . ALA A 1 514 ? 11.040 16.181 -7.029 1.00 88.69 514 ALA A CA 1
ATOM 4079 C C . ALA A 1 514 ? 11.776 14.871 -6.724 1.00 88.69 514 ALA A C 1
ATOM 4081 O O . ALA A 1 514 ? 11.733 13.912 -7.507 1.00 88.69 514 ALA A O 1
ATOM 4082 N N . ARG A 1 515 ? 12.484 14.819 -5.594 1.00 89.50 515 ARG A N 1
ATOM 4083 C CA . ARG A 1 515 ? 13.197 13.617 -5.139 1.00 89.50 515 ARG A CA 1
ATOM 4084 C C . ARG A 1 515 ? 13.603 13.747 -3.679 1.00 89.50 515 ARG A C 1
ATOM 4086 O O . ARG A 1 515 ? 14.173 14.766 -3.299 1.00 89.50 515 ARG A O 1
ATOM 4093 N N . ILE A 1 516 ? 13.419 12.673 -2.918 1.00 92.31 516 ILE A N 1
ATOM 4094 C CA . ILE A 1 516 ? 14.033 12.525 -1.597 1.00 92.31 516 ILE A CA 1
ATOM 4095 C C . ILE A 1 516 ? 15.448 11.979 -1.813 1.00 92.31 516 ILE A C 1
ATOM 4097 O O . ILE A 1 516 ? 15.622 10.931 -2.447 1.00 92.31 516 ILE A O 1
ATOM 4101 N N . GLN A 1 517 ? 16.472 12.707 -1.371 1.00 86.25 517 GLN A N 1
ATOM 4102 C CA . GLN A 1 517 ? 17.863 12.348 -1.663 1.00 86.25 517 GLN A CA 1
ATOM 4103 C C . GLN A 1 517 ? 18.280 11.057 -0.940 1.00 86.25 517 GLN A C 1
ATOM 4105 O O . GLN A 1 517 ? 17.860 10.838 0.194 1.00 86.25 517 GLN A O 1
ATOM 4110 N N . PRO A 1 518 ? 19.162 10.218 -1.525 1.00 83.62 518 PRO A N 1
ATOM 4111 C CA . PRO A 1 518 ? 19.645 9.006 -0.861 1.00 83.62 518 PRO A CA 1
ATOM 4112 C C . PRO A 1 518 ? 20.260 9.275 0.512 1.00 83.62 518 PRO A C 1
ATOM 4114 O O . PRO A 1 518 ? 20.124 8.454 1.411 1.00 83.62 518 PRO A O 1
ATOM 4117 N N . GLY A 1 519 ? 20.910 10.430 0.679 1.00 84.50 519 GLY A N 1
ATOM 4118 C CA . GLY A 1 519 ? 21.474 10.809 1.966 1.00 84.50 519 GLY A CA 1
ATOM 4119 C C . GLY A 1 519 ? 20.426 11.128 3.035 1.00 84.50 519 GLY A C 1
ATOM 4120 O O . GLY A 1 519 ? 20.583 10.753 4.191 1.00 84.50 519 GLY A O 1
ATOM 4121 N N . GLU A 1 520 ? 19.313 11.739 2.643 1.00 91.38 520 GLU A N 1
ATOM 4122 C CA . GLU A 1 520 ? 18.198 11.984 3.556 1.00 91.38 520 GLU A CA 1
ATOM 4123 C C . GLU A 1 520 ? 17.508 10.678 3.966 1.00 91.38 520 GLU A C 1
ATOM 4125 O O . GLU A 1 520 ? 17.194 10.488 5.139 1.00 91.38 520 GLU A O 1
ATOM 4130 N N . LEU A 1 521 ? 17.354 9.736 3.029 1.00 89.62 521 LEU A N 1
ATOM 4131 C CA . LEU A 1 521 ? 16.861 8.390 3.341 1.00 89.62 521 LEU A CA 1
ATOM 4132 C C . LEU A 1 521 ? 17.829 7.640 4.266 1.00 89.62 521 LEU A C 1
ATOM 4134 O O . LEU A 1 521 ? 17.399 6.962 5.192 1.00 89.62 521 LEU A O 1
ATOM 4138 N N . GLY A 1 522 ? 19.142 7.769 4.053 1.00 88.19 522 GLY A N 1
ATOM 4139 C CA . GLY A 1 522 ? 20.161 7.214 4.949 1.00 88.19 522 GLY A CA 1
ATOM 4140 C C . GLY A 1 522 ? 20.028 7.741 6.380 1.00 88.19 522 GLY A C 1
ATOM 4141 O O . GLY A 1 522 ? 20.007 6.949 7.325 1.00 88.19 522 GLY A O 1
ATOM 4142 N N . LEU A 1 523 ? 19.847 9.058 6.528 1.00 91.75 523 LEU A N 1
ATOM 4143 C CA . LEU A 1 523 ? 19.598 9.697 7.821 1.00 91.75 523 LEU A CA 1
ATOM 4144 C C . LEU A 1 523 ? 18.316 9.177 8.475 1.00 91.75 523 LEU A C 1
ATOM 4146 O O . LEU A 1 523 ? 18.347 8.776 9.635 1.00 91.75 523 LEU A O 1
ATOM 4150 N N . PHE A 1 524 ? 17.217 9.134 7.720 1.00 95.75 524 PHE A N 1
ATOM 4151 C CA . PHE A 1 524 ? 15.927 8.619 8.178 1.00 95.75 524 PHE A CA 1
ATOM 4152 C C . PHE A 1 524 ? 16.043 7.203 8.745 1.00 95.75 524 PHE A C 1
ATOM 4154 O O . PHE A 1 524 ? 15.626 6.958 9.877 1.00 95.75 524 PHE A O 1
ATOM 4161 N N . HIS A 1 525 ? 16.676 6.283 8.013 1.00 91.06 525 HIS A N 1
ATOM 4162 C CA . HIS A 1 525 ? 16.882 4.917 8.495 1.00 91.06 525 HIS A CA 1
ATOM 4163 C C . HIS A 1 525 ? 17.718 4.877 9.777 1.00 91.06 525 HIS A C 1
ATOM 4165 O O . HIS A 1 525 ? 17.374 4.149 10.709 1.00 91.06 525 HIS A O 1
ATOM 4171 N N . GLY A 1 526 ? 18.799 5.661 9.844 1.00 90.56 526 GLY A N 1
ATOM 4172 C CA . GLY A 1 526 ? 19.636 5.758 11.039 1.00 90.56 526 GLY A CA 1
ATOM 4173 C C . GLY A 1 526 ? 18.848 6.238 12.260 1.00 90.56 526 GLY A C 1
ATOM 4174 O O . GLY A 1 526 ? 18.887 5.589 13.304 1.00 90.56 526 GLY A O 1
ATOM 4175 N N . ILE A 1 527 ? 18.070 7.312 12.101 1.00 93.81 527 ILE A N 1
ATOM 4176 C CA . ILE A 1 527 ? 17.226 7.882 13.158 1.00 93.81 527 ILE A CA 1
ATOM 4177 C C . ILE A 1 527 ? 16.172 6.869 13.611 1.00 93.81 527 ILE A C 1
ATOM 4179 O O . ILE A 1 527 ? 16.062 6.595 14.802 1.00 93.81 527 ILE A O 1
ATOM 4183 N N . MET A 1 528 ? 15.430 6.259 12.682 1.00 93.38 528 MET A N 1
ATOM 4184 C CA . MET A 1 528 ? 14.386 5.285 13.023 1.00 93.38 528 MET A CA 1
ATOM 4185 C C . MET A 1 528 ? 14.942 4.039 13.719 1.00 93.38 528 MET A C 1
ATOM 4187 O O . MET A 1 528 ? 14.256 3.443 14.548 1.00 93.38 528 MET A O 1
ATOM 4191 N N . ASN A 1 529 ? 16.169 3.626 13.394 1.00 89.00 529 ASN A N 1
ATOM 4192 C CA . ASN A 1 529 ? 16.834 2.519 14.078 1.00 89.00 529 ASN A CA 1
ATOM 4193 C C . ASN A 1 529 ? 17.260 2.902 15.500 1.00 89.00 529 ASN A C 1
ATOM 4195 O O . ASN A 1 529 ? 17.068 2.106 16.416 1.00 89.00 529 ASN A O 1
ATOM 4199 N N . MET A 1 530 ? 17.784 4.117 15.702 1.00 87.50 530 MET A N 1
ATOM 4200 C CA . MET A 1 530 ? 18.095 4.625 17.042 1.00 87.50 530 MET A CA 1
ATOM 4201 C C . MET A 1 530 ? 16.828 4.733 17.888 1.00 87.50 530 MET A C 1
ATOM 4203 O O . MET A 1 530 ? 16.771 4.144 18.962 1.00 87.50 530 MET A O 1
ATOM 4207 N N . LEU A 1 531 ? 15.780 5.392 17.384 1.00 89.69 531 LEU A N 1
ATOM 4208 C CA . LEU A 1 531 ? 14.514 5.529 18.106 1.00 89.69 531 LEU A CA 1
ATOM 4209 C C . LEU A 1 531 ? 13.918 4.168 18.478 1.00 89.69 531 LEU A C 1
ATOM 4211 O O . LEU A 1 531 ? 13.461 4.009 19.602 1.00 89.69 531 LEU A O 1
ATOM 4215 N N . ARG A 1 532 ? 13.980 3.164 17.591 1.00 87.31 532 ARG A N 1
ATOM 4216 C CA . ARG A 1 532 ? 13.561 1.790 17.925 1.00 87.31 532 ARG A CA 1
ATOM 4217 C C . ARG A 1 532 ? 14.368 1.196 19.077 1.00 87.31 532 ARG A C 1
ATOM 4219 O O . ARG A 1 532 ? 13.792 0.534 19.932 1.00 87.31 532 ARG A O 1
ATOM 4226 N N . GLY A 1 533 ? 15.677 1.438 19.109 1.00 83.75 533 GLY A N 1
ATOM 4227 C CA . GLY A 1 533 ? 16.548 0.988 20.193 1.00 83.75 533 GLY A CA 1
ATOM 4228 C C . GLY A 1 533 ? 16.258 1.661 21.539 1.00 83.75 533 GLY A C 1
ATOM 4229 O O . GLY A 1 533 ? 16.325 0.988 22.562 1.00 83.75 533 GLY A O 1
ATOM 4230 N N . PHE A 1 534 ? 15.922 2.956 21.540 1.00 82.44 534 PHE A N 1
ATOM 4231 C CA . PHE A 1 534 ? 15.689 3.735 22.765 1.00 82.44 534 PHE A CA 1
ATOM 4232 C C . PHE A 1 534 ? 14.240 3.675 23.279 1.00 82.44 534 PHE A C 1
ATOM 4234 O O . PHE A 1 534 ? 14.034 3.545 24.480 1.00 82.44 534 PHE A O 1
ATOM 4241 N N . ALA A 1 535 ? 13.242 3.780 22.398 1.00 80.94 535 ALA A N 1
ATOM 4242 C CA . ALA A 1 535 ? 11.824 3.869 22.769 1.00 80.94 535 ALA A CA 1
ATOM 4243 C C . ALA A 1 535 ? 11.074 2.528 22.709 1.00 80.94 535 ALA A C 1
ATOM 4245 O O . ALA A 1 535 ? 10.016 2.405 23.321 1.00 80.94 535 ALA A O 1
ATOM 4246 N N . GLY A 1 536 ? 11.587 1.529 21.977 1.00 79.44 536 GLY A N 1
ATOM 4247 C CA . GLY A 1 536 ? 10.966 0.204 21.872 1.00 79.44 536 GLY A CA 1
ATOM 4248 C C . GLY A 1 536 ? 9.469 0.269 21.542 1.00 79.44 536 GLY A C 1
ATOM 4249 O O . GLY A 1 536 ? 9.077 0.825 20.514 1.00 79.44 536 GLY A O 1
ATOM 4250 N N . ASP A 1 537 ? 8.645 -0.272 22.443 1.00 72.06 537 ASP A N 1
ATOM 4251 C CA . ASP A 1 537 ? 7.186 -0.353 22.298 1.00 72.06 537 ASP A CA 1
ATOM 4252 C C . ASP A 1 537 ? 6.500 1.024 22.232 1.00 72.06 537 ASP A C 1
ATOM 4254 O O . ASP A 1 537 ? 5.493 1.159 21.539 1.00 72.06 537 ASP A O 1
ATOM 4258 N N . GLU A 1 538 ? 7.052 2.065 22.873 1.00 78.56 538 GLU A N 1
ATOM 4259 C CA . GLU A 1 538 ? 6.491 3.425 22.804 1.00 78.56 538 GLU A CA 1
ATOM 4260 C C . GLU A 1 538 ? 6.474 3.927 21.351 1.00 78.56 538 GLU A C 1
ATOM 4262 O O . GLU A 1 538 ? 5.472 4.445 20.865 1.00 78.56 538 GLU A O 1
ATOM 4267 N N . LEU A 1 539 ? 7.562 3.712 20.606 1.00 82.38 539 LEU A N 1
ATOM 4268 C CA . LEU A 1 539 ? 7.627 4.094 19.196 1.00 82.38 539 LEU A CA 1
ATOM 4269 C C . LEU A 1 539 ? 6.687 3.244 18.334 1.00 82.38 539 LEU A C 1
ATOM 4271 O O . LEU A 1 539 ? 6.116 3.742 17.362 1.00 82.38 539 LEU A O 1
ATOM 4275 N N . GLU A 1 540 ? 6.532 1.962 18.652 1.00 79.50 540 GLU A N 1
ATOM 4276 C CA . GLU A 1 540 ? 5.614 1.068 17.945 1.00 79.50 540 GLU A CA 1
ATOM 4277 C C . GLU A 1 540 ? 4.150 1.476 18.187 1.00 79.50 540 GLU A C 1
ATOM 4279 O O . GLU A 1 540 ? 3.332 1.459 17.269 1.00 79.50 540 GLU A O 1
ATOM 4284 N N . ASP A 1 541 ? 3.782 1.958 19.364 1.00 75.44 541 ASP A N 1
ATOM 4285 C CA . ASP A 1 541 ? 2.413 2.419 19.586 1.00 75.44 541 ASP A CA 1
ATOM 4286 C C . ASP A 1 541 ? 2.131 3.818 19.012 1.00 75.44 541 ASP A C 1
ATOM 4288 O O . ASP A 1 541 ? 0.958 4.147 18.793 1.00 75.44 541 ASP A O 1
ATOM 4292 N N . ALA A 1 542 ? 3.166 4.593 18.678 1.00 84.69 542 ALA A N 1
ATOM 4293 C CA . ALA A 1 542 ? 3.032 5.972 18.222 1.00 84.69 542 ALA A CA 1
ATOM 4294 C C . ALA A 1 542 ? 2.325 6.143 16.872 1.00 84.69 542 ALA A C 1
ATOM 4296 O O . ALA A 1 542 ? 2.563 5.388 15.921 1.00 84.69 542 ALA A O 1
ATOM 4297 N N . LEU A 1 543 ? 1.521 7.209 16.756 1.00 89.81 543 LEU A N 1
ATOM 4298 C CA . LEU A 1 543 ? 1.095 7.736 15.459 1.00 89.81 543 LEU A CA 1
ATOM 4299 C C . LEU A 1 543 ? 2.327 8.303 14.750 1.00 89.81 543 LEU A C 1
ATOM 4301 O O . LEU A 1 543 ? 3.038 9.129 15.306 1.00 89.81 543 LEU A O 1
ATOM 4305 N N . LYS A 1 544 ? 2.577 7.870 13.515 1.00 93.75 544 LYS A N 1
ATOM 4306 C CA . LYS A 1 544 ? 3.754 8.263 12.725 1.00 93.75 544 LYS A CA 1
ATOM 4307 C C . LYS A 1 544 ? 3.311 9.017 11.477 1.00 93.75 544 LYS A C 1
ATOM 4309 O O . LYS A 1 544 ? 2.598 8.451 10.644 1.00 93.75 544 LYS A O 1
ATOM 4314 N N . VAL A 1 545 ? 3.729 10.272 11.364 1.00 96.31 545 VAL A N 1
ATOM 4315 C CA . VAL A 1 545 ? 3.325 11.215 10.316 1.00 96.31 545 VAL A CA 1
ATOM 4316 C C . VAL A 1 545 ? 4.552 11.651 9.520 1.00 96.31 545 VAL A C 1
ATOM 4318 O O . VAL A 1 545 ? 5.501 12.192 10.080 1.00 96.31 545 VAL A O 1
ATOM 4321 N N . ALA A 1 546 ? 4.537 11.431 8.210 1.00 97.62 546 ALA A N 1
ATOM 4322 C CA . ALA A 1 546 ? 5.541 11.943 7.287 1.00 97.62 546 ALA A CA 1
ATOM 4323 C C . ALA A 1 546 ? 5.051 13.261 6.683 1.00 97.62 546 ALA A C 1
ATOM 4325 O O . ALA A 1 546 ? 3.907 13.362 6.245 1.00 97.62 546 ALA A O 1
ATOM 4326 N N . VAL A 1 547 ? 5.921 14.264 6.632 1.00 98.38 547 VAL A N 1
ATOM 4327 C CA . VAL A 1 547 ? 5.630 15.580 6.058 1.00 98.38 547 VAL A CA 1
ATOM 4328 C C . VAL A 1 547 ? 6.592 15.835 4.912 1.00 98.38 547 VAL A C 1
ATOM 4330 O O . VAL A 1 547 ? 7.805 15.734 5.081 1.00 98.38 547 VAL A O 1
ATOM 4333 N N . LEU A 1 548 ? 6.063 16.189 3.747 1.00 97.75 548 LEU A N 1
ATOM 4334 C CA . LEU A 1 548 ? 6.839 16.614 2.584 1.00 97.75 548 LEU A CA 1
ATOM 4335 C C . LEU A 1 548 ? 6.036 17.618 1.754 1.00 97.75 548 LEU A C 1
ATOM 4337 O O . LEU A 1 548 ? 4.918 17.948 2.114 1.00 97.75 548 LEU A O 1
ATOM 4341 N N . HIS A 1 549 ? 6.598 18.135 0.663 1.00 96.75 549 HIS A N 1
ATOM 4342 C CA . HIS A 1 549 ? 5.885 19.086 -0.191 1.00 96.75 549 HIS A CA 1
ATOM 4343 C C . HIS A 1 549 ? 5.220 18.417 -1.399 1.00 96.75 549 HIS A C 1
ATOM 4345 O O . HIS A 1 549 ? 4.030 18.599 -1.629 1.00 96.75 549 HIS A O 1
ATOM 4351 N N . HIS A 1 550 ? 5.960 17.614 -2.162 1.00 94.19 550 HIS A N 1
ATOM 4352 C CA . HIS A 1 550 ? 5.434 16.998 -3.381 1.00 94.19 550 HIS A CA 1
ATOM 4353 C C . HIS A 1 550 ? 4.558 15.775 -3.073 1.00 94.19 550 HIS A C 1
ATOM 4355 O O . HIS A 1 550 ? 4.869 14.989 -2.176 1.00 94.19 550 HIS A O 1
ATOM 4361 N N . HIS A 1 551 ? 3.488 15.588 -3.846 1.00 90.94 551 HIS A N 1
ATOM 4362 C CA . HIS A 1 551 ? 2.584 14.446 -3.702 1.00 90.94 551 HIS A CA 1
ATOM 4363 C C . HIS A 1 551 ? 3.262 13.131 -4.104 1.00 90.94 551 HIS A C 1
ATOM 4365 O O . HIS A 1 551 ? 3.976 13.061 -5.099 1.00 90.94 551 HIS A O 1
ATOM 4371 N N . VAL A 1 552 ? 3.029 12.068 -3.333 1.00 84.94 552 VAL A N 1
ATOM 4372 C CA . VAL A 1 552 ? 3.628 10.737 -3.572 1.00 84.94 552 VAL A CA 1
ATOM 4373 C C . VAL A 1 552 ? 2.720 9.792 -4.353 1.00 84.94 552 VAL A C 1
ATOM 4375 O O . VAL A 1 552 ? 3.171 8.743 -4.803 1.00 84.94 552 VAL A O 1
ATOM 4378 N N . VAL A 1 553 ? 1.457 10.180 -4.525 1.00 83.81 553 VAL A N 1
ATOM 4379 C CA . VAL A 1 553 ? 0.457 9.472 -5.324 1.00 83.81 553 VAL A CA 1
ATOM 4380 C C . VAL A 1 553 ? 0.025 10.339 -6.507 1.00 83.81 553 VAL A C 1
ATOM 4382 O O . VAL A 1 553 ? 0.052 11.569 -6.390 1.00 83.81 553 VAL A O 1
ATOM 4385 N N . PRO A 1 554 ? -0.373 9.739 -7.641 1.00 79.69 554 PRO A N 1
ATOM 4386 C CA . PRO A 1 554 ? -1.017 10.473 -8.725 1.00 79.69 554 PRO A CA 1
ATOM 4387 C C . PRO A 1 554 ? -2.317 11.125 -8.240 1.00 79.69 554 PRO A C 1
ATOM 4389 O O . PRO A 1 554 ? -3.124 10.486 -7.563 1.00 79.69 554 PRO A O 1
ATOM 4392 N N . LEU A 1 555 ? -2.529 12.392 -8.594 1.00 78.38 555 LEU A N 1
ATOM 4393 C CA . LEU A 1 555 ? -3.750 13.128 -8.261 1.00 78.38 555 LEU A CA 1
ATOM 4394 C C . LEU A 1 555 ? -4.684 13.188 -9.482 1.00 78.38 555 LEU A C 1
ATOM 4396 O O . LEU A 1 555 ? -4.200 13.184 -10.613 1.00 78.38 555 LEU A O 1
ATOM 4400 N N . PRO A 1 556 ? -6.015 13.269 -9.295 1.00 72.25 556 PRO A N 1
ATOM 4401 C CA . PRO A 1 556 ? -6.991 13.292 -10.388 1.00 72.25 556 PRO A CA 1
ATOM 4402 C C . PRO A 1 556 ? -7.068 14.678 -11.059 1.00 72.25 556 PRO A C 1
ATOM 4404 O O . PRO A 1 556 ? -8.126 15.304 -11.107 1.00 72.25 556 PRO A O 1
ATOM 4407 N N . ILE A 1 557 ? -5.929 15.187 -11.531 1.00 67.88 557 ILE A N 1
ATOM 4408 C CA . ILE A 1 557 ? -5.779 16.492 -12.179 1.00 67.88 557 ILE A CA 1
ATOM 4409 C C . ILE A 1 557 ? -5.011 16.277 -13.481 1.00 67.88 557 ILE A C 1
ATOM 4411 O O . ILE A 1 557 ? -3.936 15.684 -13.482 1.00 67.88 557 ILE A O 1
ATOM 4415 N N . GLU A 1 558 ? -5.546 16.776 -14.592 1.00 57.81 558 GLU A N 1
ATOM 4416 C CA . GLU A 1 558 ? -4.859 16.726 -15.881 1.00 57.81 558 GLU A CA 1
ATOM 4417 C C . GLU A 1 558 ? -3.818 17.851 -15.966 1.00 57.81 558 GLU A C 1
ATOM 4419 O O . GLU A 1 558 ? -4.160 19.026 -16.103 1.00 57.81 558 GLU A O 1
ATOM 4424 N N . GLU A 1 559 ? -2.532 17.503 -15.893 1.00 61.44 559 GLU A N 1
ATOM 4425 C CA . GLU A 1 559 ? -1.432 18.440 -16.122 1.00 61.44 559 GLU A CA 1
ATOM 4426 C C . GLU A 1 559 ? -0.328 17.793 -16.969 1.00 61.44 559 GLU A C 1
ATOM 4428 O O . GLU A 1 559 ? 0.193 16.728 -16.645 1.00 61.44 559 GLU A O 1
ATOM 4433 N N . VAL A 1 560 ? 0.066 18.454 -18.061 1.00 56.25 560 VAL A N 1
ATOM 4434 C CA . VAL A 1 560 ? 1.141 17.980 -18.944 1.00 56.25 560 VAL A CA 1
ATOM 4435 C C . VAL A 1 560 ? 2.481 18.538 -18.450 1.00 56.25 560 VAL A C 1
ATOM 4437 O O . VAL A 1 560 ? 2.903 19.621 -18.857 1.00 56.25 560 VAL A O 1
ATOM 4440 N N . LYS A 1 561 ? 3.151 17.809 -17.550 1.00 63.31 561 LYS A N 1
ATOM 4441 C CA . LYS A 1 561 ? 4.499 18.122 -17.033 1.00 63.31 561 LYS A CA 1
ATOM 4442 C C . LYS A 1 561 ? 5.474 16.961 -17.255 1.00 63.31 561 LYS A C 1
ATOM 4444 O O . LYS A 1 561 ? 5.071 15.808 -17.319 1.00 63.31 561 LYS A O 1
ATOM 4449 N N . LYS A 1 562 ? 6.779 17.273 -17.334 1.00 65.50 562 LYS A N 1
ATOM 4450 C CA . LYS A 1 562 ? 7.862 16.270 -17.474 1.00 65.50 562 LYS A CA 1
ATOM 4451 C C . LYS A 1 562 ? 7.975 15.339 -16.252 1.00 65.50 562 LYS A C 1
ATOM 4453 O O . LYS A 1 562 ? 8.394 14.199 -16.404 1.00 65.50 562 LYS A O 1
ATOM 4458 N N . PHE A 1 563 ? 7.615 15.826 -15.063 1.00 72.56 563 PHE A N 1
ATOM 4459 C CA . PHE A 1 563 ? 7.623 15.078 -13.803 1.00 72.56 563 PHE A CA 1
ATOM 4460 C C . PHE A 1 563 ? 6.351 15.421 -13.024 1.00 72.56 563 PHE A C 1
ATOM 4462 O O . PHE A 1 563 ? 6.056 16.606 -12.861 1.00 72.56 563 PHE A O 1
ATOM 4469 N N . ASP A 1 564 ? 5.611 14.407 -12.572 1.00 74.81 564 ASP A N 1
ATOM 4470 C CA . ASP A 1 564 ? 4.375 14.592 -11.799 1.00 74.81 564 ASP A CA 1
ATOM 4471 C C . ASP A 1 564 ? 4.583 14.237 -10.318 1.00 74.81 564 ASP A C 1
ATOM 4473 O O . ASP A 1 564 ? 4.527 15.111 -9.462 1.00 74.81 564 ASP A O 1
ATOM 4477 N N . VAL A 1 565 ? 4.947 12.986 -10.016 1.00 83.56 565 VAL A N 1
ATOM 4478 C CA . VAL A 1 565 ? 5.362 12.541 -8.670 1.00 83.56 565 VAL A CA 1
ATOM 4479 C C . VAL A 1 565 ? 6.890 12.604 -8.495 1.00 83.56 565 VAL A C 1
ATOM 4481 O O . VAL A 1 565 ? 7.623 12.636 -9.493 1.00 83.56 565 VAL A O 1
ATOM 4484 N N . PRO A 1 566 ? 7.424 12.571 -7.253 1.00 85.19 566 PRO A N 1
ATOM 4485 C CA . PRO A 1 566 ? 8.848 12.395 -7.020 1.00 85.19 566 PRO A CA 1
ATOM 4486 C C . PRO A 1 566 ? 9.427 11.222 -7.808 1.00 85.19 566 PRO A C 1
ATOM 4488 O O . PRO A 1 566 ? 8.862 10.132 -7.849 1.00 85.19 566 PRO A O 1
ATOM 4491 N N . THR A 1 567 ? 10.616 11.423 -8.373 1.00 84.56 567 THR A N 1
ATOM 4492 C CA . THR A 1 567 ? 11.317 10.421 -9.201 1.00 84.56 567 THR A CA 1
ATOM 4493 C C . THR A 1 567 ? 11.600 9.102 -8.470 1.00 84.56 567 THR A C 1
ATOM 4495 O O . THR A 1 567 ? 11.878 8.091 -9.108 1.00 84.56 567 THR A O 1
ATOM 4498 N N . ASN A 1 568 ? 11.526 9.094 -7.136 1.00 83.31 568 ASN A N 1
ATOM 4499 C CA . ASN A 1 568 ? 11.639 7.914 -6.283 1.00 83.31 568 ASN A CA 1
ATOM 4500 C C . ASN A 1 568 ? 10.405 7.670 -5.392 1.00 83.31 568 ASN A C 1
ATOM 4502 O O . ASN A 1 568 ? 10.544 7.004 -4.368 1.00 83.31 568 ASN A O 1
ATOM 4506 N N . ALA A 1 569 ? 9.221 8.180 -5.758 1.00 80.31 569 ALA A N 1
ATOM 4507 C CA . ALA A 1 569 ? 8.002 8.104 -4.944 1.00 80.31 569 ALA A CA 1
ATOM 4508 C C . ALA A 1 569 ? 7.644 6.671 -4.522 1.00 80.31 569 ALA A C 1
ATOM 4510 O O . ALA A 1 569 ? 7.453 6.428 -3.336 1.00 80.31 569 ALA A O 1
ATOM 4511 N N . GLY A 1 570 ? 7.653 5.705 -5.449 1.00 76.31 570 GLY A N 1
ATOM 4512 C CA . GLY A 1 570 ? 7.326 4.308 -5.128 1.00 76.31 570 GLY A CA 1
ATOM 4513 C C . GLY A 1 570 ? 8.277 3.682 -4.101 1.00 76.31 570 GLY A C 1
ATOM 4514 O O . GLY A 1 570 ? 7.839 3.040 -3.150 1.00 76.31 570 GLY A O 1
ATOM 4515 N N . ARG A 1 571 ? 9.588 3.934 -4.232 1.00 80.19 571 ARG A N 1
ATOM 4516 C CA . ARG A 1 571 ? 10.581 3.495 -3.239 1.00 80.19 571 ARG A CA 1
ATOM 4517 C C . ARG A 1 571 ? 10.364 4.184 -1.891 1.00 80.19 571 ARG A C 1
ATOM 4519 O O . ARG A 1 571 ? 10.450 3.531 -0.861 1.00 80.19 571 ARG A O 1
ATOM 4526 N N . PHE A 1 572 ? 10.102 5.486 -1.904 1.00 86.00 572 PHE A N 1
ATOM 4527 C CA . PHE A 1 572 ? 9.918 6.271 -0.690 1.00 86.00 572 PHE A CA 1
ATOM 4528 C C . PHE A 1 572 ? 8.668 5.849 0.095 1.00 86.00 572 PHE A C 1
ATOM 4530 O O . PHE A 1 572 ? 8.761 5.616 1.295 1.00 86.00 572 PHE A O 1
ATOM 4537 N N . VAL A 1 573 ? 7.525 5.672 -0.578 1.00 83.88 573 VAL A N 1
ATOM 4538 C CA . VAL A 1 573 ? 6.286 5.170 0.043 1.00 83.88 573 VAL A CA 1
ATOM 4539 C C . VAL A 1 573 ? 6.518 3.797 0.666 1.00 83.88 573 VAL A C 1
ATOM 4541 O O . VAL A 1 573 ? 6.135 3.581 1.811 1.00 83.88 573 VAL A O 1
ATOM 4544 N N . LYS A 1 574 ? 7.227 2.903 -0.035 1.00 79.06 574 LYS A N 1
ATOM 4545 C CA . LYS A 1 574 ? 7.605 1.595 0.506 1.00 79.06 574 LYS A CA 1
ATOM 4546 C C . LYS A 1 574 ? 8.438 1.712 1.790 1.00 79.06 574 LYS A C 1
ATOM 4548 O O . LYS A 1 574 ? 8.123 1.041 2.765 1.00 79.06 574 LYS A O 1
ATOM 4553 N N . GLU A 1 575 ? 9.464 2.564 1.809 1.00 83.94 575 GLU A N 1
ATOM 4554 C CA . GLU A 1 575 ? 10.309 2.777 2.998 1.00 83.94 575 GLU A CA 1
ATOM 4555 C C . GLU A 1 575 ? 9.500 3.351 4.181 1.00 83.94 575 GLU A C 1
ATOM 4557 O O . GLU A 1 575 ? 9.700 2.942 5.325 1.00 83.94 575 GLU A O 1
ATOM 4562 N N . LEU A 1 576 ? 8.528 4.234 3.921 1.00 88.56 576 LEU A N 1
ATOM 4563 C CA . LEU A 1 576 ? 7.584 4.709 4.939 1.00 88.56 576 LEU A CA 1
ATOM 4564 C C . LEU A 1 576 ? 6.680 3.582 5.460 1.00 88.56 576 LEU A C 1
ATOM 4566 O O . LEU A 1 576 ? 6.453 3.493 6.668 1.00 88.56 576 LEU A O 1
ATOM 4570 N N . THR A 1 577 ? 6.191 2.704 4.580 1.00 80.88 577 THR A N 1
ATOM 4571 C CA . THR A 1 577 ? 5.356 1.550 4.959 1.00 80.88 577 THR A CA 1
ATOM 4572 C C . THR A 1 577 ? 6.143 0.575 5.829 1.00 80.88 577 THR A C 1
ATOM 4574 O O . THR A 1 577 ? 5.672 0.183 6.893 1.00 80.88 577 THR A O 1
ATOM 4577 N N . GLU A 1 578 ? 7.380 0.251 5.447 1.00 79.62 578 GLU A N 1
ATOM 4578 C CA . GLU A 1 578 ? 8.279 -0.618 6.223 1.00 79.62 578 GLU A CA 1
ATOM 4579 C C . GLU A 1 578 ? 8.652 -0.022 7.591 1.00 79.62 578 GLU A C 1
ATOM 4581 O O . GLU A 1 578 ? 8.906 -0.757 8.546 1.00 79.62 578 GLU A O 1
ATOM 4586 N N . ALA A 1 579 ? 8.658 1.308 7.708 1.00 81.75 579 ALA A N 1
ATOM 4587 C CA . ALA A 1 579 ? 8.848 2.027 8.965 1.00 81.75 579 ALA A CA 1
ATOM 4588 C C . ALA A 1 579 ? 7.536 2.273 9.747 1.00 81.75 579 ALA A C 1
ATOM 4590 O O . ALA A 1 579 ? 7.546 3.023 10.727 1.00 81.75 579 ALA A O 1
ATOM 4591 N N . ALA A 1 580 ? 6.424 1.653 9.331 1.00 83.69 580 ALA A N 1
ATOM 4592 C CA . ALA A 1 580 ? 5.096 1.763 9.938 1.00 83.69 580 ALA A CA 1
ATOM 4593 C C . ALA A 1 580 ? 4.571 3.209 10.040 1.00 83.69 580 ALA A C 1
ATOM 4595 O O . ALA A 1 580 ? 3.908 3.582 11.011 1.00 83.69 580 ALA A O 1
ATOM 4596 N N . PHE A 1 581 ? 4.875 4.052 9.048 1.00 90.50 581 PHE A N 1
ATOM 4597 C CA . PHE A 1 581 ? 4.236 5.361 8.931 1.00 90.50 581 PHE A CA 1
ATOM 4598 C C . PHE A 1 581 ? 2.763 5.203 8.571 1.00 90.50 581 PHE A C 1
ATOM 4600 O O . PHE A 1 581 ? 2.398 4.358 7.758 1.00 90.50 581 PHE A O 1
ATOM 4607 N N . HIS A 1 582 ? 1.924 6.036 9.179 1.00 88.19 582 HIS A N 1
ATOM 4608 C CA . HIS A 1 582 ? 0.470 5.932 9.081 1.00 88.19 582 HIS A CA 1
ATOM 4609 C C . HIS A 1 582 ? -0.124 7.030 8.198 1.00 88.19 582 HIS A C 1
ATOM 4611 O O . HIS A 1 582 ? -1.143 6.824 7.540 1.00 88.19 582 HIS A O 1
ATOM 4617 N N . MET A 1 583 ? 0.508 8.206 8.202 1.00 90.62 583 MET A N 1
ATOM 4618 C CA . MET A 1 583 ? 0.022 9.391 7.507 1.00 90.62 583 MET A CA 1
ATOM 4619 C C . MET A 1 583 ? 1.129 10.071 6.712 1.00 90.62 583 MET A C 1
ATOM 4621 O O . MET A 1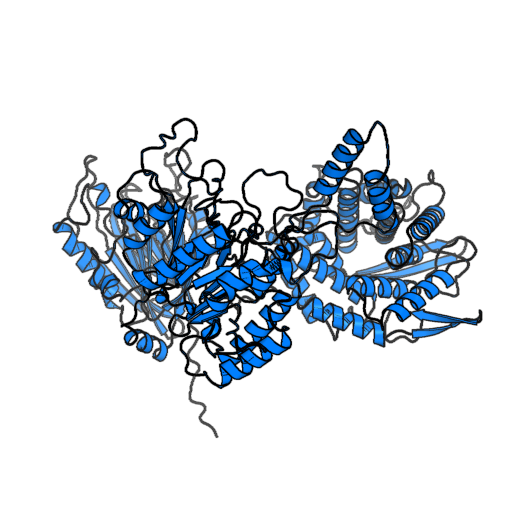 583 ? 2.269 10.141 7.168 1.00 90.62 583 MET A O 1
ATOM 4625 N N . ILE A 1 584 ? 0.765 10.627 5.560 1.00 94.62 584 ILE A N 1
ATOM 4626 C CA . ILE A 1 584 ? 1.616 11.458 4.712 1.00 94.62 584 ILE A CA 1
ATOM 4627 C C . ILE A 1 584 ? 0.895 12.785 4.468 1.00 94.62 584 ILE A C 1
ATOM 4629 O O . ILE A 1 584 ? -0.181 12.801 3.877 1.00 94.62 584 ILE A O 1
ATOM 4633 N N . LEU A 1 585 ? 1.482 13.896 4.905 1.00 96.44 585 LEU A N 1
ATOM 4634 C CA . LEU A 1 585 ? 0.973 15.251 4.680 1.00 96.44 585 LEU A CA 1
ATOM 4635 C C . LEU A 1 585 ? 1.807 15.929 3.589 1.00 96.44 585 LEU A C 1
ATOM 4637 O O . LEU A 1 585 ? 3.033 15.997 3.717 1.00 96.44 585 LEU A O 1
ATOM 4641 N N . HIS A 1 586 ? 1.163 16.428 2.528 1.00 95.94 586 HIS A N 1
ATOM 4642 C CA . HIS A 1 586 ? 1.858 17.119 1.433 1.00 95.94 586 HIS A CA 1
ATOM 4643 C C . HIS A 1 586 ? 1.096 18.318 0.852 1.00 95.94 586 HIS A C 1
ATOM 4645 O O . HIS A 1 586 ? -0.041 18.568 1.236 1.00 95.94 586 HIS A O 1
ATOM 4651 N N . GLY A 1 587 ? 1.725 19.047 -0.080 1.00 90.38 587 GLY A N 1
ATOM 4652 C CA . GLY A 1 587 ? 1.196 20.211 -0.805 1.00 90.38 587 GLY A CA 1
ATOM 4653 C C . GLY A 1 587 ? 1.302 20.104 -2.335 1.00 90.38 587 GLY A C 1
ATOM 4654 O O . GLY A 1 587 ? 1.017 19.042 -2.900 1.00 90.38 587 GLY A O 1
ATOM 4655 N N . HIS A 1 588 ? 1.732 21.194 -2.989 1.00 87.62 588 HIS A N 1
ATOM 4656 C CA . HIS A 1 588 ? 2.137 21.342 -4.402 1.00 87.62 588 HIS A CA 1
ATOM 4657 C C . HIS A 1 588 ? 1.012 21.541 -5.433 1.00 87.62 588 HIS A C 1
ATOM 4659 O O . HIS A 1 588 ? 1.065 22.454 -6.255 1.00 87.62 588 HIS A O 1
ATOM 4665 N N . LYS A 1 589 ? -0.013 20.677 -5.447 1.00 85.19 589 LYS A N 1
ATOM 4666 C CA . LYS A 1 589 ? -1.085 20.727 -6.474 1.00 85.19 589 LYS A CA 1
ATOM 4667 C C . LYS A 1 589 ? -2.373 21.399 -5.998 1.00 85.19 589 LYS A C 1
ATOM 4669 O O . LYS A 1 589 ? -3.325 21.496 -6.766 1.00 85.19 589 LYS A O 1
ATOM 4674 N N . HIS A 1 590 ? -2.411 21.849 -4.743 1.00 88.69 590 HIS A N 1
ATOM 4675 C CA . HIS A 1 590 ? -3.534 22.579 -4.140 1.00 88.69 590 HIS A CA 1
ATOM 4676 C C . HIS A 1 590 ? -4.880 21.845 -4.246 1.00 88.69 590 HIS A C 1
ATOM 4678 O O . HIS A 1 590 ? -5.923 22.461 -4.490 1.00 88.69 590 HIS A O 1
ATOM 4684 N N . TYR A 1 591 ? -4.856 20.520 -4.098 1.00 86.81 591 TYR A N 1
ATOM 4685 C CA . TYR A 1 591 ? -6.026 19.658 -4.229 1.00 86.81 591 TYR A CA 1
ATOM 4686 C C . TYR A 1 591 ? -6.376 19.060 -2.862 1.00 86.81 591 TYR A C 1
ATOM 4688 O O . TYR A 1 591 ? -5.870 17.986 -2.535 1.00 86.81 591 TYR A O 1
ATOM 4696 N N . PRO A 1 592 ? -7.197 19.750 -2.047 1.00 88.31 592 PRO A N 1
ATOM 4697 C CA . PRO A 1 592 ? -7.463 19.371 -0.666 1.00 88.31 592 PRO A CA 1
ATOM 4698 C C . PRO A 1 592 ? -8.447 18.200 -0.578 1.00 88.31 592 PRO A C 1
ATOM 4700 O O . PRO A 1 592 ? -9.650 18.386 -0.384 1.00 88.31 592 PRO A O 1
ATOM 4703 N N . GLU A 1 593 ? -7.946 16.985 -0.780 1.00 84.50 593 GLU A N 1
ATOM 4704 C CA . GLU A 1 593 ? -8.687 15.745 -0.557 1.00 84.50 593 GLU A CA 1
ATOM 4705 C C . GLU A 1 593 ? -7.777 14.690 0.100 1.00 84.50 593 GLU A C 1
ATOM 4707 O O . GLU A 1 593 ? -6.562 14.684 -0.127 1.00 84.50 593 GLU A O 1
ATOM 4712 N N . PRO A 1 594 ? -8.347 13.778 0.903 1.00 83.69 594 PRO A N 1
ATOM 4713 C CA . PRO A 1 594 ? -7.639 12.609 1.395 1.00 83.69 594 PRO A CA 1
ATOM 4714 C C . PRO A 1 594 ? -7.537 11.527 0.312 1.00 83.69 594 PRO A C 1
ATOM 4716 O O . PRO A 1 594 ? -8.472 11.284 -0.452 1.00 83.69 594 PRO A O 1
ATOM 4719 N N . PHE A 1 595 ? -6.411 10.826 0.309 1.00 82.00 595 PHE A N 1
ATOM 4720 C CA . PHE A 1 595 ? -6.084 9.716 -0.573 1.00 82.00 595 PHE A CA 1
ATOM 4721 C C . PHE A 1 595 ? -5.502 8.550 0.232 1.00 82.00 595 PHE A C 1
ATOM 4723 O O . PHE A 1 595 ? -5.175 8.672 1.413 1.00 82.00 595 PHE A O 1
ATOM 4730 N N . SER A 1 596 ? -5.366 7.407 -0.429 1.00 75.75 596 SER A N 1
ATOM 4731 C CA . SER A 1 596 ? -4.664 6.235 0.086 1.00 75.75 596 SER A CA 1
ATOM 4732 C C . SER A 1 596 ? -3.347 6.083 -0.671 1.00 75.75 596 SER A C 1
ATOM 4734 O O . SER A 1 596 ? -3.334 6.250 -1.890 1.00 75.75 596 SER A O 1
ATOM 4736 N N . SER A 1 597 ? -2.251 5.767 0.028 1.00 62.81 597 SER A N 1
ATOM 4737 C CA . SER A 1 597 ? -0.941 5.575 -0.610 1.00 62.81 597 SER A CA 1
ATOM 4738 C C . SER A 1 597 ? -0.846 4.321 -1.483 1.00 62.81 597 SER A C 1
ATOM 4740 O O . SER A 1 597 ? 0.134 4.202 -2.210 1.00 62.81 597 SER A O 1
ATOM 4742 N N . GLY A 1 598 ? -1.850 3.430 -1.433 1.00 53.75 598 GLY A N 1
ATOM 4743 C CA . GLY A 1 598 ? -2.107 2.333 -2.374 1.00 53.75 598 GLY A CA 1
ATOM 4744 C C . GLY A 1 598 ? -0.884 1.774 -3.105 1.00 53.75 598 GLY A C 1
ATOM 4745 O O . GLY A 1 598 ? -0.817 1.864 -4.327 1.00 53.75 598 GLY A O 1
ATOM 4746 N N . THR A 1 599 ? 0.084 1.220 -2.369 1.00 41.44 599 THR A N 1
ATOM 4747 C CA . THR A 1 599 ? 1.150 0.380 -2.940 1.00 41.44 599 THR A CA 1
ATOM 4748 C C . THR A 1 599 ? 0.896 -1.037 -2.484 1.00 41.44 599 THR A C 1
ATOM 4750 O O . THR A 1 599 ? 0.590 -1.250 -1.313 1.00 41.44 599 THR A O 1
ATOM 4753 N N . SER A 1 600 ? 0.969 -2.005 -3.390 1.00 39.31 600 SER A N 1
ATOM 4754 C CA . SER A 1 600 ? 0.326 -3.283 -3.121 1.00 39.31 600 SER A CA 1
ATOM 4755 C C . SER A 1 600 ? 1.097 -4.306 -2.284 1.00 39.31 600 SER A C 1
ATOM 4757 O O . SER A 1 600 ? 0.992 -5.523 -2.410 1.00 39.31 600 SER A O 1
ATOM 4759 N N . LEU A 1 601 ? 1.870 -3.801 -1.338 1.00 37.25 601 LEU A N 1
ATOM 4760 C CA . LEU A 1 601 ? 2.577 -4.620 -0.374 1.00 37.25 601 LEU A CA 1
ATOM 4761 C C . LEU A 1 601 ? 1.749 -4.676 0.913 1.00 37.25 601 LEU A C 1
ATOM 4763 O O . LEU A 1 601 ? 1.975 -3.897 1.834 1.00 37.25 601 LEU A O 1
ATOM 4767 N N . ASN A 1 602 ? 0.817 -5.636 0.965 1.00 37.06 602 ASN A N 1
ATOM 4768 C CA . ASN A 1 602 ? -0.117 -5.899 2.073 1.00 37.06 602 ASN A CA 1
ATOM 4769 C C . ASN A 1 602 ? -1.193 -4.808 2.236 1.00 37.06 602 ASN A C 1
ATOM 4771 O O . ASN A 1 602 ? -1.026 -3.697 1.756 1.00 37.06 602 ASN A O 1
ATOM 4775 N N . ASP A 1 603 ? -2.297 -5.103 2.928 1.00 39.19 603 ASP A N 1
ATOM 4776 C CA . ASP A 1 603 ? -3.447 -4.209 3.196 1.00 39.19 603 ASP A CA 1
ATOM 4777 C C . ASP A 1 603 ? -3.108 -2.921 4.017 1.00 39.19 603 ASP A C 1
ATOM 4779 O O . ASP A 1 603 ? -3.920 -2.417 4.792 1.00 39.19 603 ASP A O 1
ATOM 4783 N N . GLN A 1 604 ? -1.894 -2.372 3.895 1.00 54.44 604 GLN A N 1
ATOM 4784 C CA . GLN A 1 604 ? -1.299 -1.310 4.709 1.00 54.44 604 GLN A CA 1
ATOM 4785 C C . GLN A 1 604 ? -1.228 0.025 3.954 1.00 54.44 604 GLN A C 1
ATOM 4787 O O . GLN A 1 604 ? -0.165 0.613 3.754 1.00 54.44 604 GLN A O 1
ATOM 4792 N N . ALA A 1 605 ? -2.385 0.527 3.533 1.00 62.72 605 ALA A N 1
ATOM 4793 C CA . ALA A 1 605 ? -2.501 1.869 2.977 1.00 62.72 605 ALA A CA 1
ATOM 4794 C C . ALA A 1 605 ? -2.211 2.955 4.034 1.00 62.72 605 ALA A C 1
ATOM 4796 O O . ALA A 1 605 ? -2.878 2.999 5.069 1.00 62.72 605 ALA A O 1
ATOM 4797 N N . GLN A 1 606 ? -1.296 3.889 3.747 1.00 79.69 606 GLN A N 1
ATOM 4798 C CA . GLN A 1 606 ? -1.194 5.134 4.518 1.00 79.69 606 GLN A CA 1
ATOM 4799 C C . GLN A 1 606 ? -2.283 6.112 4.090 1.00 79.69 606 GLN A C 1
ATOM 4801 O O . GLN A 1 606 ? -2.628 6.207 2.907 1.00 79.69 606 GLN A O 1
ATOM 4806 N N . LEU A 1 607 ? -2.759 6.908 5.044 1.00 85.38 607 LEU A N 1
ATOM 4807 C CA . LEU A 1 607 ? -3.566 8.084 4.752 1.00 85.38 607 LEU A CA 1
ATOM 4808 C C . LEU A 1 607 ? -2.671 9.174 4.161 1.00 85.38 607 LEU A C 1
ATOM 4810 O O . LEU A 1 607 ? -1.775 9.684 4.828 1.00 85.38 607 LEU A O 1
ATOM 4814 N N . VAL A 1 608 ? -2.940 9.567 2.925 1.00 89.44 608 VAL A N 1
ATOM 4815 C CA . VAL A 1 608 ? -2.269 10.690 2.273 1.00 89.44 608 VAL A CA 1
ATOM 4816 C C . VAL A 1 608 ? -3.210 11.888 2.309 1.00 89.44 608 VAL A C 1
ATOM 4818 O O . VAL A 1 608 ? -4.276 11.851 1.703 1.00 89.44 608 VAL A O 1
ATOM 4821 N N . LEU A 1 609 ? -2.849 12.950 3.024 1.00 91.12 609 LEU A N 1
ATOM 4822 C CA . LEU A 1 609 ? -3.629 14.183 3.078 1.00 91.12 609 LEU A CA 1
ATOM 4823 C C . LEU A 1 609 ? -2.963 15.238 2.193 1.00 91.12 609 LEU A C 1
ATOM 4825 O O . LEU A 1 609 ? -1.924 15.808 2.542 1.00 91.12 609 LEU A O 1
ATOM 4829 N N . SER A 1 610 ? -3.568 15.468 1.031 1.00 91.94 610 SER A N 1
ATOM 4830 C CA . SER A 1 610 ? -3.127 16.494 0.093 1.00 91.94 610 SER A CA 1
ATOM 4831 C C . SER A 1 610 ? -3.621 17.855 0.564 1.00 91.94 610 SER A C 1
ATOM 4833 O O . SER A 1 610 ? -4.808 18.031 0.813 1.00 91.94 610 SER A O 1
ATOM 4835 N N . GLY A 1 611 ? -2.716 18.816 0.709 1.00 89.31 611 GLY A N 1
ATOM 4836 C CA . GLY A 1 611 ? -3.002 20.161 1.182 1.00 89.31 611 GLY A CA 1
ATOM 4837 C C . GLY A 1 611 ? -3.731 21.030 0.156 1.00 89.31 611 GLY A C 1
ATOM 4838 O O . GLY A 1 611 ? -3.694 20.803 -1.057 1.00 89.31 611 GLY A O 1
ATOM 4839 N N . GLY A 1 612 ? -4.406 22.058 0.673 1.00 88.81 612 GLY A N 1
ATOM 4840 C CA . GLY A 1 612 ? -4.953 23.151 -0.125 1.00 88.81 612 GLY A CA 1
ATOM 4841 C C . GLY A 1 612 ? -3.887 24.194 -0.456 1.00 88.81 612 GLY A C 1
ATOM 4842 O O . GLY A 1 612 ? -2.721 23.883 -0.668 1.00 88.81 612 GLY A O 1
ATOM 4843 N N . THR A 1 613 ? -4.296 25.456 -0.488 1.00 91.56 613 THR A N 1
ATOM 4844 C CA . THR A 1 613 ? -3.384 26.594 -0.607 1.00 91.56 613 THR A CA 1
ATOM 4845 C C . THR A 1 613 ? -3.932 27.781 0.167 1.00 91.56 613 THR A C 1
ATOM 4847 O O . THR A 1 613 ? -5.149 27.906 0.326 1.00 91.56 613 THR A O 1
ATOM 4850 N N . ILE A 1 614 ? -3.041 28.657 0.634 1.00 91.00 614 ILE A N 1
ATOM 4851 C CA . ILE A 1 614 ? -3.414 29.944 1.229 1.00 91.00 614 ILE A CA 1
ATOM 4852 C C . ILE A 1 614 ? -3.287 31.046 0.170 1.00 91.00 614 ILE A C 1
ATOM 4854 O O . ILE A 1 614 ? -4.291 31.610 -0.260 1.00 91.00 614 ILE A O 1
ATOM 4858 N N . GLY A 1 615 ? -2.066 31.336 -0.291 1.00 83.50 615 GLY A N 1
ATOM 4859 C CA . GLY A 1 615 ? -1.773 32.424 -1.236 1.00 83.50 615 GLY A CA 1
ATOM 4860 C C . GLY A 1 615 ? -1.537 31.987 -2.686 1.00 83.50 615 GLY A C 1
ATOM 4861 O O . GLY A 1 615 ? -1.193 32.824 -3.523 1.00 83.50 615 GLY A O 1
ATOM 4862 N N . GLY A 1 616 ? -1.671 30.695 -2.996 1.00 80.44 616 GLY A N 1
ATOM 4863 C CA . GLY A 1 616 ? -1.493 30.129 -4.333 1.00 80.44 616 GLY A CA 1
ATOM 4864 C C . GLY A 1 616 ? -2.779 30.112 -5.164 1.00 80.44 616 GLY A C 1
ATOM 4865 O O . GLY A 1 616 ? -3.847 30.549 -4.735 1.00 80.44 616 GLY A O 1
ATOM 4866 N N . GLY A 1 617 ? -2.673 29.632 -6.407 1.00 79.38 617 GLY A N 1
ATOM 4867 C CA . GLY A 1 617 ? -3.831 29.435 -7.285 1.00 79.38 617 GLY A CA 1
ATOM 4868 C C . GLY A 1 617 ? -4.566 28.143 -6.991 1.00 79.38 617 GLY A C 1
ATOM 4869 O O . GLY A 1 617 ? -3.941 27.099 -6.991 1.00 79.38 617 GLY A O 1
ATOM 4870 N N . GLU A 1 618 ? -5.875 28.193 -6.802 1.00 81.44 618 GLU A N 1
ATOM 4871 C CA . GLU A 1 618 ? -6.672 27.011 -6.497 1.00 81.44 618 GLU A CA 1
ATOM 4872 C C . GLU A 1 618 ? -6.638 25.992 -7.641 1.00 81.44 618 GLU A C 1
ATOM 4874 O O . GLU A 1 618 ? -6.653 26.360 -8.822 1.00 81.44 618 GLU A O 1
ATOM 4879 N N . ALA A 1 619 ? -6.641 24.702 -7.294 1.00 78.75 619 ALA A N 1
ATOM 4880 C CA . ALA A 1 619 ? -6.928 23.660 -8.268 1.00 78.75 619 ALA A CA 1
ATOM 4881 C C . ALA A 1 619 ? -8.344 23.841 -8.836 1.00 78.75 619 ALA A C 1
ATOM 4883 O O . ALA A 1 619 ? -9.244 24.367 -8.175 1.00 78.75 619 ALA A O 1
ATOM 4884 N N . THR A 1 620 ? -8.559 23.387 -10.071 1.00 75.31 620 THR A N 1
ATOM 4885 C CA . THR A 1 620 ? -9.849 23.524 -10.753 1.00 75.31 620 THR A CA 1
ATOM 4886 C C . THR A 1 620 ? -10.987 22.950 -9.901 1.00 75.31 620 THR A C 1
ATOM 4888 O O . THR A 1 620 ? -10.993 21.770 -9.560 1.00 75.31 620 THR A O 1
ATOM 4891 N N . GLY A 1 621 ? -11.958 23.800 -9.549 1.00 76.75 621 GLY A N 1
ATOM 4892 C CA . GLY A 1 621 ? -13.120 23.415 -8.740 1.00 76.75 621 GLY A CA 1
ATOM 4893 C C . GLY A 1 621 ? -12.866 23.286 -7.232 1.00 76.75 621 GLY A C 1
ATOM 4894 O O . GLY A 1 621 ? -13.716 22.732 -6.535 1.00 76.75 621 GLY A O 1
ATOM 4895 N N . LYS A 1 622 ? -11.726 23.764 -6.717 1.00 86.00 622 LYS A N 1
ATOM 4896 C CA . LYS A 1 622 ? -11.383 23.769 -5.284 1.00 86.00 622 LYS A CA 1
ATOM 4897 C C . LYS A 1 622 ? -11.281 25.199 -4.738 1.00 86.00 622 LYS A C 1
ATOM 4899 O O . LYS A 1 622 ? -11.213 26.157 -5.503 1.00 86.00 622 LYS A O 1
ATOM 4904 N N . SER A 1 623 ? -11.261 25.322 -3.411 1.00 86.31 623 SER A N 1
ATOM 4905 C CA . SER A 1 623 ? -11.152 26.600 -2.694 1.00 86.31 623 SER A CA 1
ATOM 4906 C C . SER A 1 623 ? -9.870 26.658 -1.864 1.00 86.31 623 SER A C 1
ATOM 4908 O O . SER A 1 623 ? -9.387 25.624 -1.396 1.00 86.31 623 SER A O 1
ATOM 4910 N N . ALA A 1 624 ? -9.345 27.866 -1.644 1.00 89.06 624 ALA A N 1
ATOM 4911 C CA . ALA A 1 624 ? -8.256 28.106 -0.699 1.00 89.06 624 ALA A CA 1
ATOM 4912 C C . ALA A 1 624 ? -8.681 27.731 0.732 1.00 89.06 624 ALA A C 1
ATOM 4914 O O . ALA A 1 624 ? -9.835 27.931 1.120 1.00 89.06 624 ALA A O 1
ATOM 4915 N N . GLY A 1 625 ? -7.764 27.177 1.520 1.00 92.69 625 GLY A N 1
ATOM 4916 C CA . GLY A 1 625 ? -8.092 26.606 2.824 1.00 92.69 625 GLY A CA 1
ATOM 4917 C C . GLY A 1 625 ? -6.988 25.739 3.411 1.00 92.69 625 GLY A C 1
ATOM 4918 O O . GLY A 1 625 ? -5.921 25.573 2.816 1.00 92.69 625 GLY A O 1
ATOM 4919 N N . PHE A 1 626 ? -7.262 25.185 4.587 1.00 95.06 626 PHE A N 1
ATOM 4920 C CA . PHE A 1 626 ? -6.325 24.370 5.359 1.00 95.06 626 PHE A CA 1
ATOM 4921 C C . PHE A 1 626 ? -7.032 23.256 6.133 1.00 95.06 626 PHE A C 1
ATOM 4923 O O . PHE A 1 626 ? -8.255 23.258 6.265 1.00 95.06 626 PHE A O 1
ATOM 4930 N N . TYR A 1 627 ? -6.261 22.307 6.663 1.00 95.44 627 TYR A N 1
ATOM 4931 C CA . TYR A 1 627 ? -6.788 21.193 7.446 1.00 95.44 627 TYR A CA 1
ATOM 4932 C C . TYR A 1 627 ? -6.594 21.391 8.950 1.00 95.44 627 TYR A C 1
ATOM 4934 O O . TYR A 1 627 ? -5.524 21.792 9.407 1.00 95.44 627 TYR A O 1
ATOM 4942 N N . VAL A 1 628 ? -7.618 21.029 9.720 1.00 94.12 628 VAL A N 1
ATOM 4943 C CA . VAL A 1 628 ? -7.515 20.702 11.147 1.00 94.12 628 VAL A CA 1
ATOM 4944 C C . VAL A 1 628 ? -7.652 19.189 11.271 1.00 94.12 628 VAL A C 1
ATOM 4946 O O . VAL A 1 628 ? -8.649 18.621 10.826 1.00 94.12 628 VAL A O 1
ATOM 4949 N N . VAL A 1 629 ? -6.636 18.536 11.826 1.00 93.25 629 VAL A N 1
ATOM 4950 C CA . VAL A 1 629 ? -6.553 17.081 11.973 1.00 93.25 629 VAL A CA 1
ATOM 4951 C C . VAL A 1 629 ? -6.572 16.737 13.456 1.00 93.25 629 VAL A C 1
ATOM 4953 O O . VAL A 1 629 ? -5.637 17.067 14.177 1.00 93.25 629 VAL A O 1
ATOM 4956 N N . ASP A 1 630 ? -7.621 16.061 13.906 1.00 90.38 630 ASP A N 1
ATOM 4957 C CA . ASP A 1 630 ? -7.761 15.596 15.282 1.00 90.38 630 ASP A CA 1
ATOM 4958 C C . ASP A 1 630 ? -7.422 14.102 15.361 1.00 90.38 630 ASP A C 1
ATOM 4960 O O . ASP A 1 630 ? -8.008 13.281 14.657 1.00 90.38 630 ASP A O 1
ATOM 4964 N N . TYR A 1 631 ? -6.484 13.741 16.234 1.00 88.31 631 TYR A N 1
ATOM 4965 C CA . TYR A 1 631 ? -6.113 12.366 16.546 1.00 88.31 631 TYR A CA 1
ATOM 4966 C C . TYR A 1 631 ? -6.582 11.999 17.955 1.00 88.31 631 TYR A C 1
ATOM 4968 O O . TYR A 1 631 ? -6.090 12.541 18.943 1.00 88.31 631 TYR A O 1
ATOM 4976 N N . ASP A 1 632 ? -7.536 11.076 18.059 1.00 82.44 632 ASP A N 1
ATOM 4977 C CA . ASP A 1 632 ? -7.939 10.474 19.332 1.00 82.44 632 ASP A CA 1
ATOM 4978 C C . ASP A 1 632 ? -7.009 9.300 19.658 1.00 82.44 632 ASP A C 1
ATOM 4980 O O . ASP A 1 632 ? -7.031 8.277 18.971 1.00 82.44 632 ASP A O 1
ATOM 4984 N N . ILE A 1 633 ? -6.213 9.441 20.719 1.00 73.81 633 ILE A N 1
ATOM 4985 C CA . ILE A 1 633 ? -5.188 8.468 21.124 1.00 73.81 633 ILE A CA 1
ATOM 4986 C C . ILE A 1 633 ? -5.839 7.138 21.536 1.00 73.81 633 ILE A C 1
ATOM 4988 O O . ILE A 1 633 ? -5.406 6.066 21.107 1.00 73.81 633 ILE A O 1
ATOM 4992 N N . SER A 1 634 ? -6.916 7.187 22.328 1.00 67.44 634 SER A N 1
ATOM 4993 C CA . SER A 1 634 ? -7.623 5.987 22.804 1.00 67.44 634 SER A CA 1
ATOM 4994 C C . SER A 1 634 ? -8.364 5.253 21.692 1.00 67.44 634 SER A C 1
ATOM 4996 O O . SER A 1 634 ? -8.402 4.021 21.690 1.00 67.44 634 SER A O 1
ATOM 4998 N N . ALA A 1 635 ? -8.993 5.987 20.771 1.00 63.12 635 ALA A N 1
ATOM 4999 C CA . ALA A 1 635 ? -9.716 5.402 19.644 1.00 63.12 635 ALA A CA 1
ATOM 5000 C C . ALA A 1 635 ? -8.803 5.085 18.449 1.00 63.12 635 ALA A C 1
ATOM 5002 O O . ALA A 1 635 ? -9.250 4.422 17.512 1.00 63.12 635 ALA A O 1
ATOM 5003 N N . ARG A 1 636 ? -7.552 5.567 18.478 1.00 72.31 636 ARG A N 1
ATOM 5004 C CA . ARG A 1 636 ? -6.623 5.627 17.343 1.00 72.31 636 ARG A CA 1
ATOM 5005 C C . ARG A 1 636 ? -7.298 6.166 16.081 1.00 72.31 636 ARG A C 1
ATOM 5007 O O . ARG A 1 636 ? -7.108 5.631 14.998 1.00 72.31 636 ARG A O 1
ATOM 5014 N N . LEU A 1 637 ? -8.137 7.184 16.220 1.00 77.50 637 LEU A N 1
ATOM 5015 C CA . LEU A 1 637 ? -8.949 7.712 15.127 1.00 77.50 637 LEU A CA 1
ATOM 5016 C C . LEU A 1 637 ? -8.385 9.055 14.681 1.00 77.50 637 LEU A C 1
ATOM 5018 O O . LEU A 1 637 ? -8.230 9.949 15.507 1.00 77.50 637 LEU A O 1
ATOM 5022 N N . VAL A 1 638 ? -8.112 9.194 13.388 1.00 82.12 638 VAL A N 1
ATOM 5023 C CA . VAL A 1 638 ? -7.719 10.457 12.761 1.00 82.12 638 VAL A CA 1
ATOM 5024 C C . VAL A 1 638 ? -8.916 11.032 12.022 1.00 82.12 638 VAL A C 1
ATOM 5026 O O . VAL A 1 638 ? -9.442 10.400 11.108 1.00 82.12 638 VAL A O 1
ATOM 5029 N N . GLU A 1 639 ? -9.325 12.241 12.379 1.00 85.12 639 GLU A N 1
ATOM 5030 C CA . GLU A 1 639 ? -10.396 12.987 11.723 1.00 85.12 639 GLU A CA 1
ATOM 5031 C C . GLU A 1 639 ? -9.826 14.261 11.107 1.00 85.12 639 GLU A C 1
ATOM 5033 O O . GLU A 1 639 ? -9.248 15.092 11.801 1.00 85.12 639 GLU A O 1
ATOM 5038 N N . ALA A 1 640 ? -9.994 14.431 9.796 1.00 87.88 640 ALA A N 1
ATOM 5039 C CA . ALA A 1 640 ? -9.538 15.619 9.083 1.00 87.88 640 ALA A CA 1
ATOM 5040 C C . ALA A 1 640 ? -10.729 16.506 8.705 1.00 87.88 640 ALA A C 1
ATOM 5042 O O . ALA A 1 640 ? -11.696 16.045 8.097 1.00 87.88 640 ALA A O 1
ATOM 5043 N N . SER A 1 641 ? -10.643 17.793 9.028 1.00 90.19 641 SER A N 1
ATOM 5044 C CA . SER A 1 641 ? -11.639 18.809 8.682 1.00 90.19 641 SER A CA 1
ATOM 5045 C C . SER A 1 641 ? -10.994 19.896 7.833 1.00 90.19 641 SER A C 1
ATOM 5047 O O . SER A 1 641 ? -10.032 20.526 8.267 1.00 90.19 641 SER A O 1
ATOM 5049 N N . PHE A 1 642 ? -11.509 20.116 6.624 1.00 92.81 642 PHE A N 1
ATOM 5050 C CA . PHE A 1 642 ? -11.024 21.169 5.737 1.00 92.81 642 PHE A CA 1
ATOM 5051 C C . PHE A 1 642 ? -11.776 22.479 5.992 1.00 92.81 642 PHE A C 1
ATOM 5053 O O . PHE A 1 642 ? -12.995 22.554 5.809 1.00 92.81 642 PHE A O 1
ATOM 5060 N N . VAL A 1 643 ? -11.042 23.511 6.400 1.00 92.38 643 VAL A N 1
ATOM 5061 C CA . VAL A 1 643 ? -11.547 24.860 6.665 1.00 92.38 643 VAL A CA 1
ATOM 5062 C C . VAL A 1 643 ? -11.285 25.731 5.440 1.00 92.38 643 VAL A C 1
ATOM 5064 O O . VAL A 1 643 ? -10.138 25.937 5.040 1.00 92.38 643 VAL A O 1
ATOM 5067 N N . VAL A 1 644 ? -12.355 26.245 4.835 1.00 90.38 644 VAL A N 1
ATOM 5068 C CA . VAL A 1 644 ? -12.282 27.087 3.634 1.00 90.38 644 VAL A CA 1
ATOM 5069 C C . VAL A 1 644 ? -12.023 28.542 4.031 1.00 90.38 644 VAL A C 1
ATOM 5071 O O . VAL A 1 644 ? -12.676 29.075 4.923 1.00 90.38 644 VAL A O 1
ATOM 5074 N N . LEU A 1 645 ? -11.102 29.218 3.341 1.00 87.06 645 LEU A N 1
ATOM 5075 C CA . LEU A 1 645 ? -10.827 30.650 3.511 1.00 87.06 645 LEU A CA 1
ATOM 5076 C C . LEU A 1 645 ? -11.859 31.508 2.760 1.00 87.06 645 LEU A C 1
ATOM 5078 O O . LEU A 1 645 ? -11.513 32.248 1.839 1.00 87.06 645 LEU A O 1
ATOM 5082 N N . GLU A 1 646 ? -13.135 31.413 3.131 1.00 80.81 646 GLU A N 1
ATOM 5083 C CA . GLU A 1 646 ? -14.215 32.125 2.436 1.00 80.81 646 GLU A CA 1
ATOM 5084 C C . GLU A 1 646 ? -14.031 33.657 2.466 1.00 80.81 646 GLU A C 1
ATOM 5086 O O . GLU A 1 646 ? -13.752 34.208 3.528 1.00 80.81 646 GLU A O 1
ATOM 5091 N N . PRO A 1 647 ? -14.219 34.381 1.341 1.00 73.62 647 PRO A N 1
ATOM 5092 C CA . PRO A 1 647 ? -14.087 35.843 1.285 1.00 73.62 647 PRO A CA 1
ATOM 5093 C C . PRO A 1 647 ? -15.015 36.636 2.205 1.00 73.62 647 PRO A C 1
ATOM 5095 O O . PRO A 1 647 ? -14.746 37.799 2.499 1.00 73.62 647 PRO A O 1
ATOM 5098 N N . GLN A 1 648 ? -16.138 36.041 2.605 1.00 70.25 648 GLN A N 1
ATOM 5099 C CA . GLN A 1 648 ? -17.168 36.665 3.426 1.00 70.25 648 GLN A CA 1
ATOM 5100 C C . GLN A 1 648 ? -17.727 35.620 4.388 1.00 70.25 648 GLN A C 1
ATOM 5102 O O . GLN A 1 648 ? -18.118 34.544 3.954 1.00 70.25 648 GLN A O 1
ATOM 5107 N N . GLY A 1 649 ? -17.806 35.942 5.677 1.00 69.31 649 GLY A N 1
ATOM 5108 C CA . GLY A 1 649 ? -18.357 35.041 6.688 1.00 69.31 649 GLY A CA 1
ATOM 5109 C C . GLY A 1 649 ? -17.834 35.368 8.082 1.00 69.31 649 GLY A C 1
ATOM 5110 O O . GLY A 1 649 ? -16.793 36.002 8.230 1.00 69.31 649 GLY A O 1
ATOM 5111 N N . ASN A 1 650 ? -18.570 34.969 9.121 1.00 81.00 650 ASN A N 1
ATOM 5112 C CA . ASN A 1 650 ? -18.058 35.054 10.488 1.00 81.00 650 ASN A CA 1
ATOM 5113 C C . ASN A 1 650 ? -17.001 33.943 10.682 1.00 81.00 650 ASN A C 1
ATOM 5115 O O . ASN A 1 650 ? -17.352 32.781 10.460 1.00 81.00 650 ASN A O 1
ATOM 5119 N N . PRO A 1 651 ? -15.762 34.248 11.119 1.00 81.56 651 PRO A N 1
ATOM 5120 C CA . PRO A 1 651 ? -14.695 33.251 11.228 1.00 81.56 651 PRO A CA 1
ATOM 5121 C C . PRO A 1 651 ? -15.066 32.041 12.097 1.00 81.56 651 PRO A C 1
ATOM 5123 O O . PRO A 1 651 ? -14.759 30.910 11.731 1.00 81.56 651 PRO A O 1
ATOM 5126 N N . LYS A 1 652 ? -15.836 32.241 13.173 1.00 78.81 652 LYS A N 1
ATOM 5127 C CA . LYS A 1 652 ? -16.339 31.147 14.011 1.00 78.81 652 LYS A CA 1
ATOM 5128 C C . LYS A 1 652 ? -17.284 30.213 13.251 1.00 78.81 652 LYS A C 1
ATOM 5130 O O . LYS A 1 652 ? -17.159 28.996 13.332 1.00 78.81 652 LYS A O 1
ATOM 5135 N N . SER A 1 653 ? -18.199 30.778 12.461 1.00 79.38 653 SER A N 1
ATOM 5136 C CA . SER A 1 653 ? -19.112 29.982 11.631 1.00 79.38 653 SER A CA 1
ATOM 5137 C C . SER A 1 653 ? -18.367 29.218 10.535 1.00 79.38 653 SER A C 1
ATOM 5139 O O . SER A 1 653 ? -18.788 28.122 10.181 1.00 79.38 653 SER A O 1
ATOM 5141 N N . ILE A 1 654 ? -17.276 29.776 10.002 1.00 82.88 654 ILE A N 1
ATOM 5142 C CA . ILE A 1 654 ? -16.431 29.109 9.002 1.00 82.88 654 ILE A CA 1
ATOM 5143 C C . ILE A 1 654 ? -15.771 27.861 9.607 1.00 82.88 654 ILE A C 1
ATOM 5145 O O . ILE A 1 654 ? -15.770 26.805 8.976 1.00 82.88 654 ILE A O 1
ATOM 5149 N N . VAL A 1 655 ? -15.269 27.952 10.844 1.00 81.44 655 VAL A N 1
ATOM 5150 C CA . VAL A 1 655 ? -14.709 26.800 11.574 1.00 81.44 655 VAL A CA 1
ATOM 5151 C C . VAL A 1 655 ? -15.784 25.744 11.853 1.00 81.44 655 VAL A C 1
ATOM 5153 O O . VAL A 1 655 ? -15.565 24.561 11.602 1.00 81.44 655 VAL A O 1
ATOM 5156 N N . GLU A 1 656 ? -16.967 26.153 12.321 1.00 78.56 656 GLU A N 1
ATOM 5157 C CA . GLU A 1 656 ? -18.078 25.234 12.625 1.00 78.56 656 GLU A CA 1
ATOM 5158 C C . GLU A 1 656 ? -18.592 24.486 11.380 1.00 78.56 656 GLU A C 1
ATOM 5160 O O . GLU A 1 656 ? -18.974 23.317 11.475 1.00 78.56 656 GLU A O 1
ATOM 5165 N N . ASN A 1 657 ? -18.547 25.133 10.211 1.00 81.75 657 ASN A N 1
ATOM 5166 C CA . ASN A 1 657 ? -18.983 24.583 8.925 1.00 81.75 657 ASN A CA 1
ATOM 5167 C C . ASN A 1 657 ? -17.865 23.880 8.135 1.00 81.75 657 ASN A C 1
ATOM 5169 O O . ASN A 1 657 ? -18.058 23.558 6.960 1.00 81.75 657 ASN A O 1
ATOM 5173 N N . ALA A 1 658 ? -16.702 23.636 8.747 1.00 83.56 658 ALA A N 1
ATOM 5174 C CA . ALA A 1 658 ? -15.591 22.959 8.090 1.00 83.56 658 ALA A CA 1
ATOM 5175 C C . ALA A 1 658 ? -16.026 21.609 7.492 1.00 83.56 658 ALA A C 1
ATOM 5177 O O . ALA A 1 658 ? -16.741 20.817 8.117 1.00 83.56 658 ALA A O 1
ATOM 5178 N N . ARG A 1 659 ? -15.570 21.320 6.268 1.00 83.81 659 ARG A N 1
ATOM 5179 C CA . ARG A 1 659 ? -15.896 20.071 5.575 1.00 83.81 659 ARG A CA 1
ATOM 5180 C C . ARG A 1 659 ? -15.175 18.919 6.269 1.00 83.81 659 ARG A C 1
ATOM 5182 O O . ARG A 1 659 ? -13.962 18.773 6.138 1.00 83.81 659 ARG A O 1
ATOM 5189 N N . ARG A 1 660 ? -15.927 18.086 6.986 1.00 79.50 660 ARG A N 1
ATOM 5190 C CA . ARG A 1 660 ? -15.390 16.908 7.680 1.00 79.50 660 ARG A CA 1
ATOM 5191 C C . ARG A 1 660 ? -15.202 15.745 6.715 1.00 79.50 660 ARG A C 1
ATOM 5193 O O . ARG A 1 660 ? -16.105 15.419 5.943 1.00 79.50 660 ARG A O 1
ATOM 5200 N N . HIS A 1 661 ? -14.045 15.104 6.792 1.00 71.00 661 HIS A N 1
ATOM 5201 C CA . HIS A 1 661 ? -13.780 13.838 6.124 1.00 71.00 661 HIS A CA 1
ATOM 5202 C C . HIS A 1 661 ? -14.036 12.668 7.088 1.00 71.00 661 HIS A C 1
ATOM 5204 O O . HIS A 1 661 ? -13.941 12.851 8.304 1.00 71.00 661 HIS A O 1
ATOM 5210 N N . PRO A 1 662 ? -14.381 11.471 6.575 1.00 53.62 662 PRO A N 1
ATOM 5211 C CA . PRO A 1 662 ? -14.565 10.289 7.410 1.00 53.62 662 PRO A CA 1
ATOM 5212 C C . PRO A 1 662 ? -13.316 10.007 8.247 1.00 53.62 662 PRO A C 1
ATOM 5214 O O . PRO A 1 662 ? -12.201 10.066 7.727 1.00 53.62 662 PRO A O 1
ATOM 5217 N N . GLY A 1 663 ? -13.510 9.691 9.527 1.00 57.47 663 GLY A N 1
ATOM 5218 C CA . GLY A 1 663 ? -12.410 9.333 10.412 1.00 57.47 663 GLY A CA 1
ATOM 5219 C C . GLY A 1 663 ? -11.759 8.010 10.001 1.00 57.47 663 GLY A C 1
ATOM 5220 O O . GLY A 1 663 ? -12.452 7.053 9.650 1.00 57.47 663 GLY A O 1
ATOM 5221 N N . ILE A 1 664 ? -10.431 7.953 10.056 1.00 59.75 664 ILE A N 1
ATOM 5222 C CA . ILE A 1 664 ? -9.631 6.780 9.689 1.00 59.75 664 ILE A CA 1
ATOM 5223 C C . ILE A 1 664 ? -9.004 6.194 10.949 1.00 59.75 664 ILE A C 1
ATOM 5225 O O . ILE A 1 664 ? -8.331 6.897 11.703 1.00 59.75 664 ILE A O 1
ATOM 5229 N N . VAL A 1 665 ? -9.243 4.904 11.190 1.00 55.84 665 VAL A N 1
ATOM 5230 C CA . VAL A 1 665 ? -8.647 4.184 12.321 1.00 55.84 665 VAL A CA 1
ATOM 5231 C C . VAL A 1 665 ? -7.217 3.795 11.966 1.00 55.84 665 VAL A C 1
ATOM 5233 O O . VAL A 1 665 ? -6.968 3.146 10.953 1.00 55.84 665 VAL A O 1
ATOM 5236 N N . VAL A 1 666 ? -6.283 4.182 12.822 1.00 58.88 666 VAL A N 1
ATOM 5237 C CA . VAL A 1 666 ? -4.855 3.931 12.694 1.00 58.88 666 VAL A CA 1
ATOM 5238 C C . VAL A 1 666 ? -4.521 2.614 13.406 1.00 58.88 666 VAL A C 1
ATOM 5240 O O . VAL A 1 666 ? -4.717 2.520 14.620 1.00 58.88 666 VAL A O 1
ATOM 5243 N N . PRO A 1 667 ? -4.013 1.579 12.717 1.00 54.28 667 PRO A N 1
ATOM 5244 C CA . PRO A 1 667 ? -3.634 0.312 13.353 1.00 54.28 667 PRO A CA 1
ATOM 5245 C C . PRO A 1 667 ? -2.435 0.492 14.304 1.00 54.28 667 PRO A C 1
ATOM 5247 O O . PRO A 1 667 ? -1.654 1.423 14.133 1.00 54.28 667 PRO A O 1
ATOM 5250 N N . ARG A 1 668 ? -2.282 -0.368 15.328 1.00 51.12 668 ARG A N 1
ATOM 5251 C CA . ARG A 1 668 ? -1.056 -0.438 16.162 1.00 51.12 668 ARG A CA 1
ATOM 5252 C C . ARG A 1 668 ? 0.090 -1.032 15.349 1.00 51.12 668 ARG A C 1
ATOM 5254 O O . ARG A 1 668 ? -0.155 -1.992 14.623 1.00 51.12 668 ARG A O 1
ATOM 5261 N N . SER A 1 669 ? 1.332 -0.583 15.552 1.00 45.97 669 SER A N 1
ATOM 5262 C CA . SER A 1 669 ? 2.480 -1.165 14.830 1.00 45.97 669 SER A CA 1
ATOM 5263 C C . SER A 1 669 ? 2.741 -2.643 15.193 1.00 45.97 669 SER A C 1
ATOM 5265 O O . SER A 1 669 ? 3.384 -3.365 14.436 1.00 45.97 669 SER A O 1
ATOM 5267 N N . GLY A 1 670 ? 2.153 -3.137 16.297 1.00 38.53 670 GLY A N 1
ATOM 5268 C CA . GLY A 1 670 ? 2.060 -4.566 16.648 1.00 38.53 670 GLY A CA 1
ATOM 5269 C C . GLY A 1 670 ? 0.696 -5.237 16.395 1.00 38.53 670 GLY A C 1
ATOM 5270 O O . GLY A 1 670 ? 0.580 -6.443 16.568 1.00 38.53 670 GLY A O 1
ATOM 5271 N N . GLY A 1 671 ? -0.331 -4.472 16.002 1.00 30.80 671 GLY A N 1
ATOM 5272 C CA . GLY A 1 671 ? -1.635 -4.968 15.530 1.00 30.80 671 GLY A CA 1
ATOM 5273 C C . GLY A 1 671 ? -1.671 -5.197 14.017 1.00 30.80 671 GLY A C 1
ATOM 5274 O O . GLY A 1 671 ? -2.675 -5.657 13.480 1.00 30.80 671 GLY A O 1
ATOM 5275 N N . PHE A 1 672 ? -0.564 -4.907 13.332 1.00 35.38 672 PHE A N 1
ATOM 5276 C CA . PHE A 1 672 ? -0.225 -5.622 12.117 1.00 35.38 672 PHE A CA 1
ATOM 5277 C C . PHE A 1 672 ? 0.018 -7.059 12.518 1.00 35.38 672 PHE A C 1
ATOM 5279 O O . PHE A 1 672 ? 1.011 -7.375 13.172 1.00 35.38 672 PHE A O 1
ATOM 5286 N N . ASP A 1 673 ? -0.946 -7.894 12.182 1.00 28.53 673 ASP A N 1
ATOM 5287 C CA . ASP A 1 673 ? -0.901 -9.311 12.414 1.00 28.53 673 ASP A CA 1
ATOM 5288 C C . ASP A 1 673 ? 0.451 -9.899 11.960 1.00 28.53 673 ASP A C 1
ATOM 5290 O O . ASP A 1 673 ? 0.698 -10.130 10.780 1.00 28.53 673 ASP A O 1
ATOM 5294 N N . ARG A 1 674 ? 1.367 -10.113 12.914 1.00 31.33 674 ARG A N 1
ATOM 5295 C CA . ARG A 1 674 ? 2.600 -10.884 12.696 1.00 31.33 674 ARG A CA 1
ATOM 5296 C C . ARG A 1 674 ? 2.304 -12.393 12.667 1.00 31.33 674 ARG A C 1
ATOM 5298 O O . ARG A 1 674 ? 3.228 -13.182 12.457 1.00 31.33 674 ARG A O 1
ATOM 5305 N N . SER A 1 675 ? 1.051 -12.796 12.904 1.00 26.53 675 SER A N 1
ATOM 5306 C CA . SER A 1 675 ? 0.567 -14.179 12.950 1.00 26.53 675 SER A CA 1
ATOM 5307 C C . SER A 1 675 ? -0.146 -14.616 11.658 1.00 26.53 675 SER A C 1
ATOM 5309 O O . SER A 1 675 ? 0.038 -15.760 11.240 1.00 26.53 675 SER A O 1
ATOM 5311 N N . VAL A 1 676 ? -0.766 -13.703 10.901 1.00 29.03 676 VAL A N 1
ATOM 5312 C CA . VAL A 1 676 ? -0.920 -13.814 9.444 1.00 29.03 676 VAL A CA 1
ATOM 5313 C C . VAL A 1 676 ? 0.427 -13.455 8.844 1.00 29.03 676 VAL A C 1
ATOM 5315 O O . VAL A 1 676 ? 0.684 -12.375 8.315 1.00 29.03 676 VAL A O 1
ATOM 5318 N N . ARG A 1 677 ? 1.322 -14.442 8.890 1.00 26.94 677 ARG A N 1
ATOM 5319 C CA . ARG A 1 677 ? 2.283 -14.586 7.810 1.00 26.94 677 ARG A CA 1
ATOM 5320 C C . ARG A 1 677 ? 1.470 -14.681 6.513 1.00 26.94 677 ARG A C 1
ATOM 5322 O O . ARG A 1 677 ? 1.072 -15.765 6.100 1.00 26.94 677 ARG A O 1
ATOM 5329 N N . GLY A 1 678 ? 1.287 -13.543 5.838 1.00 31.20 678 GLY A N 1
ATOM 5330 C CA . GLY A 1 678 ? 1.505 -13.537 4.396 1.00 31.20 678 GLY A CA 1
ATOM 5331 C C . GLY A 1 678 ? 2.839 -14.244 4.118 1.00 31.20 678 GLY A C 1
ATOM 5332 O O . GLY A 1 678 ? 3.683 -14.286 5.029 1.00 31.20 678 GLY A O 1
ATOM 5333 N N . PRO A 1 679 ? 3.021 -14.855 2.933 1.00 31.66 679 PRO A N 1
ATOM 5334 C CA . PRO A 1 679 ? 4.230 -15.616 2.627 1.00 31.66 679 PRO A CA 1
ATOM 5335 C C . PRO A 1 679 ? 5.434 -14.824 3.126 1.00 31.66 679 PRO A C 1
ATOM 5337 O O . PRO A 1 679 ? 5.466 -13.609 2.901 1.00 31.66 679 PRO A O 1
ATOM 5340 N N . ARG A 1 680 ? 6.287 -15.473 3.943 1.00 40.94 680 ARG A N 1
ATOM 5341 C CA . ARG A 1 680 ? 7.324 -14.835 4.792 1.00 40.94 680 ARG A CA 1
ATOM 5342 C C . ARG A 1 680 ? 7.863 -13.604 4.076 1.00 40.94 680 ARG A C 1
ATOM 5344 O O . ARG A 1 680 ? 8.173 -13.756 2.900 1.00 40.94 680 ARG A O 1
ATOM 5351 N N . SER A 1 681 ? 8.019 -12.441 4.726 1.00 46.28 681 SER A N 1
ATOM 5352 C CA . SER A 1 681 ? 8.666 -11.307 4.050 1.00 46.28 681 SER A CA 1
ATOM 5353 C C . SER A 1 681 ? 10.009 -11.786 3.493 1.00 46.28 681 SER A C 1
ATOM 5355 O O . SER A 1 681 ? 10.956 -12.110 4.213 1.00 46.28 681 SER A O 1
ATOM 5357 N N . LEU A 1 682 ? 10.021 -11.997 2.180 1.00 59.25 682 LEU A N 1
ATOM 5358 C CA . LEU A 1 682 ? 11.133 -12.610 1.494 1.00 59.25 682 LEU A CA 1
ATOM 5359 C C . LEU A 1 682 ? 12.182 -11.523 1.433 1.00 59.25 682 LEU A C 1
ATOM 5361 O O . LEU A 1 682 ? 12.006 -10.525 0.735 1.00 59.25 682 LEU A O 1
ATOM 5365 N N . ASP A 1 683 ? 13.273 -11.692 2.171 1.00 72.62 683 ASP A N 1
ATOM 5366 C CA . ASP A 1 683 ? 14.438 -10.832 2.008 1.00 72.62 683 ASP A CA 1
ATOM 5367 C C . ASP A 1 683 ? 15.141 -11.220 0.700 1.00 72.62 683 ASP A C 1
ATOM 5369 O O . ASP A 1 683 ? 16.176 -11.885 0.683 1.00 72.62 683 ASP A O 1
ATOM 5373 N N . ILE A 1 684 ? 14.530 -10.839 -0.425 1.00 74.38 684 ILE A N 1
ATOM 5374 C CA . ILE A 1 684 ? 15.017 -11.129 -1.779 1.00 74.38 684 ILE A CA 1
ATOM 5375 C C . ILE A 1 684 ? 16.411 -10.546 -1.952 1.00 74.38 684 ILE A C 1
ATOM 5377 O O . ILE A 1 684 ? 17.272 -11.180 -2.550 1.00 74.38 684 ILE A O 1
ATOM 5381 N N . ALA A 1 685 ? 16.668 -9.374 -1.366 1.00 72.50 685 ALA A N 1
ATOM 5382 C CA . ALA A 1 685 ? 17.981 -8.753 -1.399 1.00 72.50 685 ALA A CA 1
ATOM 5383 C C . ALA A 1 685 ? 19.029 -9.626 -0.689 1.00 72.50 685 ALA A C 1
ATOM 5385 O O . ALA A 1 685 ? 20.144 -9.770 -1.189 1.00 72.50 685 ALA A O 1
ATOM 5386 N N . LYS A 1 686 ? 18.694 -10.245 0.448 1.00 81.12 686 LYS A N 1
ATOM 5387 C CA . LYS A 1 686 ? 19.555 -11.237 1.102 1.00 81.12 686 LYS A CA 1
ATOM 5388 C C . LYS A 1 686 ? 19.682 -12.510 0.282 1.00 81.12 686 LYS A C 1
ATOM 5390 O O . LYS A 1 686 ? 20.805 -12.957 0.103 1.00 81.12 686 LYS A O 1
ATOM 5395 N N . MET A 1 687 ? 18.596 -13.067 -0.250 1.00 83.06 687 MET A N 1
ATOM 5396 C CA . MET A 1 687 ? 18.660 -14.275 -1.083 1.00 83.06 687 MET A CA 1
ATOM 5397 C C . MET A 1 687 ? 19.530 -14.052 -2.324 1.00 83.06 687 MET A C 1
ATOM 5399 O O . MET A 1 687 ? 20.332 -14.914 -2.671 1.00 83.06 687 MET A O 1
ATOM 5403 N N . PHE A 1 688 ? 19.441 -12.877 -2.948 1.00 84.62 688 PHE A N 1
ATOM 5404 C CA . PHE A 1 688 ? 20.290 -12.464 -4.063 1.00 84.62 688 PHE A CA 1
ATOM 5405 C C . PHE A 1 688 ? 21.753 -12.361 -3.643 1.00 84.62 688 PHE A C 1
ATOM 5407 O O . PHE A 1 688 ? 22.606 -12.960 -4.292 1.00 84.62 688 PHE A O 1
ATOM 5414 N N . ARG A 1 689 ? 22.047 -11.678 -2.526 1.00 84.81 689 ARG A N 1
ATOM 5415 C CA . ARG A 1 689 ? 23.412 -11.595 -1.979 1.00 84.81 689 ARG A CA 1
ATOM 5416 C C . ARG A 1 689 ? 23.981 -12.971 -1.636 1.00 84.81 689 ARG A C 1
ATOM 5418 O O . ARG A 1 689 ? 25.146 -13.230 -1.912 1.00 84.81 689 ARG A O 1
ATOM 5425 N N . ASP A 1 690 ? 23.186 -13.843 -1.027 1.00 87.94 690 ASP A N 1
ATOM 5426 C CA . ASP A 1 690 ? 23.609 -15.188 -0.639 1.00 87.94 690 ASP A CA 1
ATOM 5427 C C . ASP A 1 690 ? 23.882 -16.047 -1.876 1.00 87.94 690 ASP A C 1
ATOM 5429 O O . ASP A 1 690 ? 24.907 -16.723 -1.924 1.00 87.94 690 ASP A O 1
ATOM 5433 N N . SER A 1 691 ? 23.021 -15.955 -2.895 1.00 90.50 691 SER A N 1
ATOM 5434 C CA . SER A 1 691 ? 23.186 -16.659 -4.172 1.00 90.50 691 SER A CA 1
ATOM 5435 C C . SER A 1 691 ? 24.420 -16.162 -4.926 1.00 90.50 691 SER A C 1
ATOM 5437 O O . SER A 1 691 ? 25.224 -16.974 -5.369 1.00 90.50 691 SER A O 1
ATOM 5439 N N . GLU A 1 692 ? 24.632 -14.843 -5.005 1.00 88.38 692 GLU A N 1
ATOM 5440 C CA . GLU A 1 692 ? 25.843 -14.240 -5.580 1.00 88.38 692 GLU A CA 1
ATOM 5441 C C . GLU A 1 692 ? 27.094 -14.745 -4.845 1.00 88.38 692 GLU A C 1
ATOM 5443 O O . GLU A 1 692 ? 27.999 -15.309 -5.457 1.00 88.38 692 GLU A O 1
ATOM 5448 N N . ASN A 1 693 ? 27.121 -14.641 -3.513 1.00 87.81 693 ASN A N 1
ATOM 5449 C CA . ASN A 1 693 ? 28.240 -15.112 -2.694 1.00 87.81 693 ASN A CA 1
ATOM 5450 C C . ASN A 1 693 ? 28.473 -16.625 -2.818 1.00 87.81 693 ASN A C 1
ATOM 5452 O O . ASN A 1 693 ? 29.604 -17.091 -2.671 1.00 87.81 693 ASN A O 1
ATOM 5456 N N . ALA A 1 694 ? 27.416 -17.417 -3.001 1.00 90.12 694 ALA A N 1
ATOM 5457 C CA . ALA A 1 694 ? 27.524 -18.845 -3.250 1.00 90.12 694 ALA A CA 1
ATOM 5458 C C . ALA A 1 694 ? 28.145 -19.099 -4.628 1.00 90.12 694 ALA A C 1
ATOM 5460 O O . ALA A 1 694 ? 29.177 -19.760 -4.696 1.00 90.12 694 ALA A O 1
ATOM 5461 N N . LEU A 1 695 ? 27.615 -18.504 -5.701 1.00 90.44 695 LEU A N 1
ATOM 5462 C CA . LEU A 1 695 ? 28.164 -18.660 -7.052 1.00 90.44 695 LEU A CA 1
ATOM 5463 C C . LEU A 1 695 ? 29.643 -18.270 -7.127 1.00 90.44 695 LEU A C 1
ATOM 5465 O O . LEU A 1 695 ? 30.425 -18.997 -7.735 1.00 90.44 695 LEU A O 1
ATOM 5469 N N . MET A 1 696 ? 30.044 -17.181 -6.468 1.00 87.50 696 MET A N 1
ATOM 5470 C CA . MET A 1 696 ? 31.441 -16.731 -6.446 1.00 87.50 696 MET A CA 1
ATOM 5471 C C . MET A 1 696 ? 32.387 -17.738 -5.770 1.00 87.50 696 MET A C 1
ATOM 5473 O O . MET A 1 696 ? 33.541 -17.857 -6.170 1.00 87.50 696 MET A O 1
ATOM 5477 N N . ARG A 1 697 ? 31.913 -18.508 -4.778 1.00 88.19 697 ARG A N 1
ATOM 5478 C CA . ARG A 1 697 ? 32.687 -19.600 -4.148 1.00 88.19 697 ARG A CA 1
ATOM 5479 C C . ARG A 1 697 ? 32.843 -20.821 -5.058 1.00 88.19 697 ARG A C 1
ATOM 5481 O O . ARG A 1 697 ? 33.740 -21.637 -4.851 1.00 88.19 697 ARG A O 1
ATOM 5488 N N . TYR A 1 698 ? 31.959 -20.949 -6.040 1.00 90.44 698 TYR A N 1
ATOM 5489 C CA . TYR A 1 698 ? 31.841 -22.111 -6.911 1.00 90.44 698 TYR A CA 1
ATOM 5490 C C . TYR A 1 698 ? 32.388 -21.896 -8.324 1.00 90.44 698 TYR A C 1
ATOM 5492 O O . TYR A 1 698 ? 32.242 -22.774 -9.168 1.00 90.44 698 TYR A O 1
ATOM 5500 N N . VAL A 1 699 ? 33.060 -20.771 -8.578 1.00 88.69 699 VAL A N 1
ATOM 5501 C CA . VAL A 1 699 ? 33.785 -20.560 -9.836 1.00 88.69 699 VAL A CA 1
ATOM 5502 C C . VAL A 1 699 ? 34.890 -21.615 -9.962 1.00 88.69 699 VAL A C 1
ATOM 5504 O O . VAL A 1 699 ? 35.605 -21.910 -8.999 1.00 88.69 699 VAL A O 1
ATOM 5507 N N . ARG A 1 700 ? 35.003 -22.217 -11.144 1.00 87.06 700 ARG A N 1
ATOM 5508 C CA . ARG A 1 700 ? 36.012 -23.220 -11.502 1.00 87.06 700 ARG A CA 1
ATOM 5509 C C . ARG A 1 700 ? 36.917 -22.675 -12.590 1.00 87.06 700 ARG A C 1
ATOM 5511 O O . ARG A 1 700 ? 36.441 -21.970 -13.475 1.00 87.06 700 ARG A O 1
ATOM 5518 N N . GLY A 1 701 ? 38.197 -23.024 -12.505 1.00 81.12 701 GLY A N 1
ATOM 5519 C CA . GLY A 1 701 ? 39.201 -22.754 -13.527 1.00 81.12 701 GLY A CA 1
ATOM 5520 C C . GLY A 1 701 ? 39.619 -24.052 -14.215 1.00 81.12 701 GLY A C 1
ATOM 5521 O O . GLY A 1 701 ? 39.761 -25.068 -13.539 1.00 81.12 701 GLY A O 1
ATOM 5522 N N . MET A 1 702 ? 39.830 -24.034 -15.529 1.00 70.19 702 MET A N 1
ATOM 5523 C CA . MET A 1 702 ? 40.331 -25.188 -16.283 1.00 70.19 702 MET A CA 1
ATOM 5524 C C . MET A 1 702 ? 41.382 -24.739 -17.304 1.00 70.19 702 MET A C 1
ATOM 5526 O O . MET A 1 702 ? 41.166 -23.763 -18.020 1.00 70.19 702 MET A O 1
ATOM 5530 N N . GLU A 1 703 ? 42.519 -25.435 -17.372 1.00 60.34 703 GLU A N 1
ATOM 5531 C CA . GLU A 1 703 ? 43.523 -25.203 -18.419 1.00 60.34 703 GLU A CA 1
ATOM 5532 C C . GLU A 1 703 ? 42.994 -25.738 -19.759 1.00 60.34 703 GLU A C 1
ATOM 5534 O O . GLU A 1 703 ? 42.558 -26.888 -19.845 1.00 60.34 703 GLU A O 1
ATOM 5539 N N . SER A 1 704 ? 42.992 -24.894 -20.793 1.00 58.75 704 SER A N 1
ATOM 5540 C CA . SER A 1 704 ? 42.634 -25.269 -22.164 1.00 58.75 704 SER A CA 1
ATOM 5541 C C . SER A 1 704 ? 43.898 -25.532 -22.991 1.00 58.75 704 SER A C 1
ATOM 5543 O O . SER A 1 704 ? 44.922 -24.874 -22.808 1.00 58.75 704 SER A O 1
ATOM 5545 N N . ASP A 1 705 ? 43.815 -26.455 -23.958 1.00 51.25 705 ASP A N 1
ATOM 5546 C CA . ASP A 1 705 ? 44.904 -26.827 -24.885 1.00 51.25 705 ASP A CA 1
ATOM 5547 C C . ASP A 1 705 ? 45.412 -25.651 -25.764 1.00 51.25 705 ASP A C 1
ATOM 5549 O O . ASP A 1 705 ? 46.342 -25.820 -26.555 1.00 51.25 705 ASP A O 1
ATOM 5553 N N . ARG A 1 706 ? 44.800 -24.459 -25.666 1.00 53.06 706 ARG A N 1
ATOM 5554 C CA . ARG A 1 706 ? 45.090 -23.253 -26.466 1.00 53.06 706 ARG A CA 1
ATOM 5555 C C . ARG A 1 706 ? 45.802 -22.120 -25.700 1.00 53.06 706 ARG A C 1
ATOM 5557 O O . ARG A 1 706 ? 45.687 -20.974 -26.123 1.00 53.06 706 ARG A O 1
ATOM 5564 N N . ASP A 1 707 ? 46.523 -22.404 -24.611 1.00 49.84 707 ASP A N 1
ATOM 5565 C CA . ASP A 1 707 ? 47.173 -21.391 -23.740 1.00 49.84 707 ASP A CA 1
ATOM 5566 C C . ASP A 1 707 ? 46.181 -20.425 -23.032 1.00 49.84 707 ASP A C 1
ATOM 5568 O O . ASP A 1 707 ? 46.580 -19.377 -22.521 1.00 49.84 707 ASP A O 1
ATOM 5572 N N . THR A 1 708 ? 44.885 -20.767 -22.955 1.00 54.06 708 THR A N 1
ATOM 5573 C CA . THR A 1 708 ? 43.858 -19.980 -22.240 1.00 54.06 708 THR A CA 1
ATOM 5574 C C . THR A 1 708 ? 43.328 -20.727 -21.014 1.00 54.06 708 THR A C 1
ATOM 5576 O O . THR A 1 708 ? 43.214 -21.952 -21.014 1.00 54.06 708 THR A O 1
ATOM 5579 N N . SER A 1 709 ? 43.021 -20.003 -19.933 1.00 72.31 709 SER A N 1
ATOM 5580 C CA . SER A 1 709 ? 42.369 -20.558 -18.740 1.00 72.31 709 SER A CA 1
ATOM 5581 C C . SER A 1 709 ? 40.870 -20.272 -18.796 1.00 72.31 709 SER A C 1
ATOM 5583 O O . SER A 1 709 ? 40.466 -19.112 -18.726 1.00 72.31 709 SER A O 1
ATOM 5585 N N . TRP A 1 710 ? 40.042 -21.309 -18.904 1.00 84.62 710 TRP A N 1
ATOM 5586 C CA . TRP A 1 710 ? 38.587 -21.171 -18.833 1.00 84.62 710 TRP A CA 1
ATOM 5587 C C . TRP A 1 710 ? 38.130 -20.941 -17.401 1.00 84.62 710 TRP A C 1
ATOM 5589 O O . TRP A 1 710 ? 38.633 -21.589 -16.485 1.00 84.62 710 TRP A O 1
ATOM 5599 N N . ALA A 1 711 ? 37.132 -20.077 -17.226 1.00 89.31 711 ALA A N 1
ATOM 5600 C CA . ALA A 1 711 ? 36.486 -19.808 -15.952 1.00 89.31 711 ALA A CA 1
ATOM 5601 C C . ALA A 1 711 ? 34.963 -19.903 -16.079 1.00 89.31 711 ALA A C 1
ATOM 5603 O O . ALA A 1 711 ? 34.360 -19.372 -17.012 1.00 89.31 711 ALA A O 1
ATOM 5604 N N . GLY A 1 712 ? 34.317 -20.568 -15.127 1.00 91.44 712 GLY A N 1
ATOM 5605 C CA . GLY A 1 712 ? 32.862 -20.658 -15.118 1.00 91.44 712 GLY A CA 1
ATOM 5606 C C . GLY A 1 712 ? 32.326 -21.628 -14.081 1.00 91.44 712 GLY A C 1
ATOM 5607 O O . GLY A 1 712 ? 32.929 -21.812 -13.026 1.00 91.44 712 GLY A O 1
ATOM 5608 N N . TRP A 1 713 ? 31.184 -22.240 -14.382 1.00 93.81 713 TRP A N 1
ATOM 5609 C CA . TRP A 1 713 ? 30.466 -23.108 -13.448 1.00 93.81 713 TRP A CA 1
ATOM 5610 C C . TRP A 1 713 ? 30.149 -24.470 -14.064 1.00 93.81 713 TRP A C 1
ATOM 5612 O O . TRP A 1 713 ? 30.142 -24.649 -15.283 1.00 93.81 713 TRP A O 1
ATOM 5622 N N . SER A 1 714 ? 29.853 -25.429 -13.198 1.00 91.62 714 SER A N 1
ATOM 5623 C CA . SER A 1 714 ? 29.364 -26.771 -13.507 1.00 91.62 714 SER A CA 1
ATOM 5624 C C . SER A 1 714 ? 27.846 -26.872 -13.308 1.00 91.62 714 SER A C 1
ATOM 5626 O O . SER A 1 714 ? 27.221 -26.021 -12.672 1.00 91.62 714 SER A O 1
ATOM 5628 N N . HIS A 1 715 ? 27.222 -27.908 -13.887 1.00 88.62 715 HIS A N 1
ATOM 5629 C CA . HIS A 1 715 ? 25.776 -28.129 -13.738 1.00 88.62 715 HIS A CA 1
ATOM 5630 C C . HIS A 1 715 ? 25.392 -28.404 -12.283 1.00 88.62 715 HIS A C 1
ATOM 5632 O O . HIS A 1 715 ? 24.407 -27.841 -11.806 1.00 88.62 715 HIS A O 1
ATOM 5638 N N . GLU A 1 716 ? 26.184 -29.231 -11.602 1.00 90.62 716 GLU A N 1
ATOM 5639 C CA . GLU A 1 716 ? 26.187 -29.406 -10.151 1.00 90.62 716 GLU A CA 1
ATOM 5640 C C . GLU A 1 716 ? 27.406 -28.662 -9.612 1.00 90.62 716 GLU A C 1
ATOM 5642 O O . GLU A 1 716 ? 28.533 -29.022 -9.944 1.00 90.62 716 GLU A O 1
ATOM 5647 N N . LEU A 1 717 ? 27.191 -27.613 -8.814 1.00 88.75 717 LEU A N 1
ATOM 5648 C CA . LEU A 1 717 ? 28.238 -26.640 -8.465 1.00 88.75 717 LEU A CA 1
ATOM 5649 C C . LEU A 1 717 ? 29.473 -27.258 -7.782 1.00 88.75 717 LEU A C 1
ATOM 5651 O O . LEU A 1 717 ? 30.569 -26.702 -7.851 1.00 88.75 717 LEU A O 1
ATOM 5655 N N . ASP A 1 718 ? 29.320 -28.413 -7.136 1.00 85.25 718 ASP A N 1
ATOM 5656 C CA . ASP A 1 718 ? 30.417 -29.120 -6.477 1.00 85.25 718 ASP A CA 1
ATOM 5657 C C . ASP A 1 718 ? 31.343 -29.869 -7.463 1.00 85.25 718 ASP A C 1
ATOM 5659 O O . ASP A 1 718 ? 32.467 -30.206 -7.094 1.00 85.25 718 ASP A O 1
ATOM 5663 N N . GLU A 1 719 ? 30.936 -30.089 -8.720 1.00 86.94 719 GLU A N 1
ATOM 5664 C CA . GLU A 1 719 ? 31.786 -30.725 -9.734 1.00 86.94 719 GLU A CA 1
ATOM 5665 C C . GLU A 1 719 ? 32.978 -29.838 -10.129 1.00 86.94 719 GLU A C 1
ATOM 5667 O O . GLU A 1 719 ? 32.860 -28.617 -10.271 1.00 86.94 719 GLU A O 1
ATOM 5672 N N . ASP A 1 720 ? 34.122 -30.472 -10.387 1.00 83.25 720 ASP A N 1
ATOM 5673 C CA . ASP A 1 720 ? 35.354 -29.810 -10.823 1.00 83.25 720 ASP A CA 1
ATOM 5674 C C . ASP A 1 720 ? 35.458 -29.775 -12.359 1.00 83.25 720 ASP A C 1
ATOM 5676 O O . ASP A 1 720 ? 36.246 -30.490 -12.978 1.00 83.25 720 ASP A O 1
ATOM 5680 N N . ARG A 1 721 ? 34.562 -29.011 -13.000 1.00 86.31 721 ARG A N 1
ATOM 5681 C CA . ARG A 1 721 ? 34.554 -28.779 -14.456 1.00 86.31 721 ARG A CA 1
ATOM 5682 C C . ARG A 1 721 ? 33.888 -27.452 -14.816 1.00 86.31 721 ARG A C 1
ATOM 5684 O O . ARG A 1 721 ? 33.057 -26.952 -14.063 1.00 86.31 721 ARG A O 1
ATOM 5691 N N . VAL A 1 722 ? 34.173 -26.939 -16.012 1.00 88.19 722 VAL A N 1
ATOM 5692 C CA . VAL A 1 722 ? 33.467 -25.789 -16.603 1.00 88.19 722 VAL A CA 1
ATOM 5693 C C . VAL A 1 722 ? 32.506 -26.293 -17.688 1.00 88.19 722 VAL A C 1
ATOM 5695 O O . VAL A 1 722 ? 32.930 -26.982 -18.613 1.00 88.19 722 VAL A O 1
ATOM 5698 N N . SER A 1 723 ? 31.211 -25.975 -17.582 1.00 89.38 723 SER A N 1
ATOM 5699 C CA . SER A 1 723 ? 30.185 -26.301 -18.588 1.00 89.38 723 SER A CA 1
ATOM 5700 C C . SER A 1 723 ? 29.674 -25.043 -19.276 1.00 89.38 723 SER A C 1
ATOM 5702 O O . SER A 1 723 ? 29.394 -24.035 -18.637 1.00 89.38 723 SER A O 1
ATOM 5704 N N . THR A 1 724 ? 29.467 -25.128 -20.586 1.00 89.69 724 THR A N 1
ATOM 5705 C CA . THR A 1 724 ? 28.909 -24.047 -21.401 1.00 89.69 724 THR A CA 1
ATOM 5706 C C . THR A 1 724 ? 27.528 -23.600 -20.905 1.00 89.69 724 THR A C 1
ATOM 5708 O O . THR A 1 724 ? 27.296 -22.414 -20.676 1.00 89.69 724 THR A O 1
ATOM 5711 N N . VAL A 1 725 ? 26.607 -24.543 -20.679 1.00 91.00 725 VAL A N 1
ATOM 5712 C CA . VAL A 1 725 ? 25.228 -24.225 -20.265 1.00 91.00 725 VAL A CA 1
ATOM 5713 C C . VAL A 1 725 ? 25.189 -23.733 -18.819 1.00 91.00 725 VAL A C 1
ATOM 5715 O O . VAL A 1 725 ? 24.496 -22.763 -18.515 1.00 91.00 725 VAL A O 1
ATOM 5718 N N . ALA A 1 726 ? 25.953 -24.362 -17.924 1.00 92.75 726 ALA A N 1
ATOM 5719 C CA . ALA A 1 726 ? 26.046 -23.911 -16.539 1.00 92.75 726 ALA A CA 1
ATOM 5720 C C . ALA A 1 726 ? 26.653 -22.505 -16.439 1.00 92.75 726 ALA A C 1
ATOM 5722 O O . ALA A 1 726 ? 26.125 -21.661 -15.719 1.00 92.75 726 ALA A O 1
ATOM 5723 N N . THR A 1 727 ? 27.692 -22.206 -17.220 1.00 94.62 727 THR A N 1
ATOM 5724 C CA . THR A 1 727 ? 28.288 -20.867 -17.242 1.00 94.62 727 THR A CA 1
ATOM 5725 C C . THR A 1 727 ? 27.310 -19.806 -17.738 1.00 94.62 727 THR A C 1
ATOM 5727 O O . THR A 1 727 ? 27.226 -18.726 -17.153 1.00 94.62 727 THR A O 1
ATOM 5730 N N . ALA A 1 728 ? 26.477 -20.133 -18.729 1.00 95.19 728 ALA A N 1
ATOM 5731 C CA . ALA A 1 728 ? 25.392 -19.255 -19.150 1.00 95.19 728 ALA A CA 1
ATOM 5732 C C . ALA A 1 728 ? 24.353 -19.012 -18.033 1.00 95.19 728 ALA A C 1
ATOM 5734 O O . ALA A 1 728 ? 23.919 -17.876 -17.839 1.00 95.19 728 ALA A O 1
ATOM 5735 N N . TYR A 1 729 ? 23.985 -20.036 -17.252 1.00 95.25 729 TYR A N 1
ATOM 5736 C CA . TYR A 1 729 ? 23.133 -19.856 -16.066 1.00 95.25 729 TYR A CA 1
ATOM 5737 C C . TYR A 1 729 ? 23.790 -18.974 -15.000 1.00 95.25 729 TYR A C 1
ATOM 5739 O O . TYR A 1 729 ? 23.113 -18.116 -14.434 1.00 95.25 729 TYR A O 1
ATOM 5747 N N . GLY A 1 730 ? 25.093 -19.136 -14.756 1.00 94.44 730 GLY A N 1
ATOM 5748 C CA . GLY A 1 730 ? 25.850 -18.302 -13.821 1.00 94.44 730 GLY A CA 1
ATOM 5749 C C . GLY A 1 730 ? 25.780 -16.818 -14.180 1.00 94.44 730 GLY A C 1
ATOM 5750 O O . GLY A 1 730 ? 25.407 -15.998 -13.343 1.00 94.44 730 GLY A O 1
ATOM 5751 N N . LEU A 1 731 ? 26.010 -16.480 -15.453 1.00 94.31 731 LEU A N 1
ATOM 5752 C CA . LEU A 1 731 ? 25.871 -15.109 -15.960 1.00 94.31 731 LEU A CA 1
ATOM 5753 C C . LEU A 1 731 ? 24.445 -14.554 -15.817 1.00 94.31 731 LEU A C 1
ATOM 5755 O O . LEU A 1 731 ? 24.276 -13.375 -15.499 1.00 94.31 731 LEU A O 1
ATOM 5759 N N . ARG A 1 732 ? 23.414 -15.387 -16.017 1.00 94.19 732 ARG A N 1
ATOM 5760 C CA . ARG A 1 732 ? 22.009 -14.988 -15.812 1.00 94.19 732 ARG A CA 1
ATOM 5761 C C . ARG A 1 732 ? 21.715 -14.695 -14.346 1.00 94.19 732 ARG A C 1
ATOM 5763 O O . ARG A 1 732 ? 21.087 -13.682 -14.053 1.00 94.19 732 ARG A O 1
ATOM 5770 N N . ILE A 1 733 ? 22.186 -15.547 -13.434 1.00 92.94 733 ILE A N 1
ATOM 5771 C CA . ILE A 1 733 ? 22.010 -15.349 -11.991 1.00 92.94 733 ILE A CA 1
ATOM 5772 C C . ILE A 1 733 ? 22.724 -14.068 -11.548 1.00 92.94 733 ILE A C 1
ATOM 5774 O O . ILE A 1 733 ? 22.096 -13.233 -10.908 1.00 92.94 733 ILE A O 1
ATOM 5778 N N . LEU A 1 734 ? 23.984 -13.856 -11.945 1.00 91.25 734 LEU A N 1
ATOM 5779 C CA . LEU A 1 734 ? 24.737 -12.644 -11.590 1.00 91.25 734 LEU A CA 1
ATOM 5780 C C . LEU A 1 734 ? 24.094 -11.359 -12.128 1.00 91.25 734 LEU A C 1
ATOM 5782 O O . LEU A 1 734 ? 24.109 -10.326 -11.454 1.00 91.25 734 LEU A O 1
ATOM 5786 N N . HIS A 1 735 ? 23.494 -11.419 -13.320 1.00 89.25 735 HIS A N 1
ATOM 5787 C CA . HIS A 1 735 ? 22.708 -10.308 -13.849 1.00 89.25 735 HIS A CA 1
ATOM 5788 C C . HIS A 1 735 ? 21.475 -10.037 -12.974 1.00 89.25 735 HIS A C 1
ATOM 5790 O O . HIS A 1 735 ? 21.247 -8.898 -12.570 1.00 89.25 735 HIS A O 1
ATOM 5796 N N . MET A 1 736 ? 20.714 -11.084 -12.630 1.00 84.75 736 MET A N 1
ATOM 5797 C CA . MET A 1 736 ? 19.520 -10.972 -11.785 1.00 84.75 736 MET A CA 1
ATOM 5798 C C . MET A 1 736 ? 19.825 -10.432 -10.383 1.00 84.75 736 MET A C 1
ATOM 5800 O O . MET A 1 736 ? 19.036 -9.656 -9.851 1.00 84.75 736 MET A O 1
ATOM 5804 N N . THR A 1 737 ? 20.957 -10.811 -9.784 1.00 82.31 737 THR A N 1
ATOM 5805 C CA . THR A 1 737 ? 21.340 -10.363 -8.435 1.00 82.31 737 THR A CA 1
ATOM 5806 C C . THR A 1 737 ? 21.957 -8.962 -8.406 1.00 82.31 737 THR A C 1
ATOM 5808 O O . THR A 1 737 ? 22.189 -8.429 -7.322 1.00 82.31 737 THR A O 1
ATOM 5811 N N . GLY A 1 738 ? 22.197 -8.337 -9.566 1.00 69.94 738 GLY A N 1
ATOM 5812 C CA . GLY A 1 738 ? 22.732 -6.977 -9.661 1.00 69.94 738 GLY A CA 1
ATOM 5813 C C . GLY A 1 738 ? 24.223 -6.873 -9.331 1.00 69.94 738 GLY A C 1
ATOM 5814 O O . GLY A 1 738 ? 24.639 -5.905 -8.690 1.00 69.94 738 GLY A O 1
ATOM 5815 N N . ALA A 1 739 ? 25.027 -7.861 -9.744 1.00 60.34 739 ALA A N 1
ATOM 5816 C CA . ALA A 1 739 ? 26.461 -7.952 -9.460 1.00 60.34 739 ALA A CA 1
ATOM 5817 C C . ALA A 1 739 ? 27.274 -6.766 -10.043 1.00 60.34 739 ALA A C 1
ATOM 5819 O O . ALA A 1 739 ? 27.865 -6.848 -11.116 1.00 60.34 739 ALA A O 1
ATOM 5820 N N . LEU A 1 740 ? 27.318 -5.642 -9.317 1.00 52.00 740 LEU A N 1
ATOM 5821 C CA . LEU A 1 740 ? 28.095 -4.427 -9.633 1.00 52.00 740 LEU A CA 1
ATOM 5822 C C . LEU A 1 740 ? 29.319 -4.241 -8.713 1.00 52.00 740 LEU A C 1
ATOM 5824 O O . LEU A 1 740 ? 29.982 -3.202 -8.741 1.00 52.00 740 LEU A O 1
ATOM 5828 N N . ARG A 1 741 ? 29.627 -5.226 -7.862 1.00 59.66 741 ARG A N 1
ATOM 5829 C CA . ARG A 1 741 ? 30.771 -5.174 -6.939 1.00 59.66 741 ARG A CA 1
ATOM 5830 C C . ARG A 1 741 ? 32.080 -5.421 -7.691 1.00 59.66 741 ARG A C 1
ATOM 5832 O O . ARG A 1 741 ? 32.137 -6.277 -8.571 1.00 59.66 741 ARG A O 1
ATOM 5839 N N . GLN A 1 742 ? 33.155 -4.734 -7.289 1.00 54.84 742 GLN A N 1
ATOM 5840 C CA . GLN A 1 742 ? 34.478 -4.845 -7.930 1.00 54.84 742 GLN A CA 1
ATOM 5841 C C . GLN A 1 742 ? 34.993 -6.294 -8.061 1.00 54.84 742 GLN A C 1
ATOM 5843 O O . GLN A 1 742 ? 35.682 -6.586 -9.029 1.00 54.84 742 GLN A O 1
ATOM 5848 N N . GLY A 1 743 ? 34.633 -7.206 -7.145 1.00 61.22 743 GLY A N 1
ATOM 5849 C CA . GLY A 1 743 ? 35.064 -8.612 -7.193 1.00 61.22 743 GLY A CA 1
ATOM 5850 C C . GLY A 1 743 ? 34.290 -9.519 -8.162 1.00 61.22 743 GLY A C 1
ATOM 5851 O O . GLY A 1 743 ? 34.853 -10.496 -8.639 1.00 61.22 743 GLY A O 1
ATOM 5852 N N . ALA A 1 744 ? 33.026 -9.210 -8.479 1.00 74.31 744 ALA A N 1
ATOM 5853 C CA . ALA A 1 744 ? 32.209 -10.030 -9.384 1.00 74.31 744 ALA A CA 1
ATOM 5854 C C . ALA A 1 744 ? 32.485 -9.721 -10.863 1.00 74.31 744 ALA A C 1
ATOM 5856 O O . ALA A 1 744 ? 32.336 -10.588 -11.718 1.00 74.31 744 ALA A O 1
ATOM 5857 N N . ARG A 1 745 ? 32.938 -8.496 -11.159 1.00 81.94 745 ARG A N 1
ATOM 5858 C CA . ARG A 1 745 ? 33.189 -8.034 -12.529 1.00 81.94 745 ARG A CA 1
ATOM 5859 C C . ARG A 1 745 ? 34.248 -8.864 -13.256 1.00 81.94 745 ARG A C 1
ATOM 5861 O O . ARG A 1 745 ? 34.007 -9.255 -14.386 1.00 81.94 745 ARG A O 1
ATOM 5868 N N . GLN A 1 746 ? 35.356 -9.191 -12.588 1.00 84.00 746 GLN A N 1
ATOM 5869 C CA . GLN A 1 746 ? 36.402 -10.030 -13.182 1.00 84.00 746 GLN A CA 1
ATOM 5870 C C . GLN A 1 746 ? 35.864 -11.418 -13.553 1.00 84.00 746 GLN A C 1
ATOM 5872 O O . GLN A 1 746 ? 36.079 -11.881 -14.661 1.00 84.00 746 GLN A O 1
ATOM 5877 N N . VAL A 1 747 ? 35.096 -12.048 -12.658 1.00 87.00 747 VAL A N 1
ATOM 5878 C CA . VAL A 1 747 ? 34.493 -13.366 -12.917 1.00 87.00 747 VAL A CA 1
ATOM 5879 C C . VAL A 1 747 ? 33.505 -13.315 -14.081 1.00 87.00 747 VAL A C 1
ATOM 5881 O O . VAL A 1 747 ? 33.456 -14.247 -14.877 1.00 87.00 747 VAL A O 1
ATOM 5884 N N . VAL A 1 748 ? 32.728 -12.235 -14.198 1.00 90.19 748 VAL A N 1
ATOM 5885 C CA . VAL A 1 748 ? 31.845 -12.019 -15.351 1.00 90.19 748 VAL A CA 1
ATOM 5886 C C . VAL A 1 748 ? 32.658 -11.900 -16.638 1.00 90.19 748 VAL A C 1
ATOM 5888 O O . VAL A 1 748 ? 32.345 -12.595 -17.600 1.00 90.19 748 VAL A O 1
ATOM 5891 N N . ASP A 1 749 ? 33.703 -11.071 -16.651 1.00 90.00 749 ASP A N 1
ATOM 5892 C CA . ASP A 1 749 ? 34.554 -10.863 -17.826 1.00 90.00 749 ASP A CA 1
ATOM 5893 C C . ASP A 1 749 ? 35.239 -12.179 -18.256 1.00 90.00 749 ASP A C 1
ATOM 5895 O O . ASP A 1 749 ? 35.240 -12.524 -19.443 1.00 90.00 749 ASP A O 1
ATOM 5899 N N . ASP A 1 750 ? 35.731 -12.970 -17.297 1.00 90.00 750 ASP A N 1
ATOM 5900 C CA . ASP A 1 750 ? 36.360 -14.272 -17.546 1.00 90.00 750 ASP A CA 1
ATOM 5901 C C . ASP A 1 750 ? 35.344 -15.309 -18.066 1.00 90.00 750 ASP A C 1
ATOM 5903 O O . ASP A 1 750 ? 35.630 -16.056 -19.006 1.00 90.00 750 ASP A O 1
ATOM 5907 N N . ALA A 1 751 ? 34.131 -15.342 -17.505 1.00 92.50 751 ALA A N 1
ATOM 5908 C CA . ALA A 1 751 ? 33.062 -16.244 -17.935 1.00 92.50 751 ALA A CA 1
ATOM 5909 C C . ALA A 1 751 ? 32.517 -15.885 -19.328 1.00 92.50 751 ALA A C 1
ATOM 5911 O O . ALA A 1 751 ? 32.258 -16.774 -20.141 1.00 92.50 751 ALA A O 1
ATOM 5912 N N . VAL A 1 752 ? 32.374 -14.591 -19.634 1.00 94.00 752 VAL A N 1
ATOM 5913 C CA . VAL A 1 752 ? 32.004 -14.103 -20.973 1.00 94.00 752 VAL A CA 1
ATOM 5914 C C . VAL A 1 752 ? 33.075 -14.493 -21.986 1.00 94.00 752 VAL A C 1
ATOM 5916 O O . VAL A 1 752 ? 32.745 -15.054 -23.031 1.00 94.00 752 VAL A O 1
ATOM 5919 N N . THR A 1 753 ? 34.349 -14.264 -21.658 1.00 92.38 753 THR A N 1
ATOM 5920 C CA . THR A 1 753 ? 35.484 -14.660 -22.504 1.00 92.38 753 THR A CA 1
ATOM 5921 C C . THR A 1 753 ? 35.478 -16.167 -22.746 1.00 92.38 753 THR A C 1
ATOM 5923 O O . THR A 1 753 ? 35.535 -16.604 -23.891 1.00 92.38 753 THR A O 1
ATOM 5926 N N . THR A 1 754 ? 35.280 -16.960 -21.691 1.00 91.75 754 THR A N 1
ATOM 5927 C CA . THR A 1 754 ? 35.187 -18.423 -21.771 1.00 91.75 754 THR A CA 1
ATOM 5928 C C . THR A 1 754 ? 34.083 -18.874 -22.727 1.00 91.75 754 THR A C 1
ATOM 5930 O O . THR A 1 754 ? 34.327 -19.711 -23.595 1.00 91.75 754 THR A O 1
ATOM 5933 N N . LEU A 1 755 ? 32.873 -18.311 -22.625 1.00 92.62 755 LEU A N 1
ATOM 5934 C CA . LEU A 1 755 ? 31.784 -18.664 -23.540 1.00 92.62 755 LEU A CA 1
ATOM 5935 C C . LEU A 1 755 ? 32.105 -18.278 -24.988 1.00 92.62 755 LEU A C 1
ATOM 5937 O O . LEU A 1 755 ? 31.840 -19.070 -25.888 1.00 92.62 755 LEU A O 1
ATOM 5941 N N . LEU A 1 756 ? 32.701 -17.110 -25.228 1.00 90.94 756 LEU A N 1
ATOM 5942 C CA . LEU A 1 756 ? 33.092 -16.686 -26.576 1.00 90.94 756 LEU A CA 1
ATOM 5943 C C . LEU A 1 756 ? 34.215 -17.556 -27.166 1.00 90.94 756 LEU A C 1
ATOM 5945 O O . LEU A 1 756 ? 34.206 -17.817 -28.366 1.00 90.94 756 LEU A O 1
ATOM 5949 N N . GLU A 1 757 ? 35.143 -18.050 -26.345 1.00 87.69 757 GLU A N 1
ATOM 5950 C CA . GLU A 1 757 ? 36.202 -18.977 -26.769 1.00 87.69 757 GLU A CA 1
ATOM 5951 C C . GLU A 1 757 ? 35.690 -20.393 -27.056 1.00 87.69 757 GLU A C 1
ATOM 5953 O O . GLU A 1 757 ? 36.217 -21.072 -27.938 1.00 87.69 757 GLU A O 1
ATOM 5958 N N . MET A 1 758 ? 34.650 -20.836 -26.341 1.00 87.31 758 MET A N 1
ATOM 5959 C CA . MET A 1 758 ? 33.983 -22.126 -26.568 1.00 87.31 758 MET A CA 1
ATOM 5960 C C . MET A 1 758 ? 33.138 -22.161 -27.850 1.00 87.31 758 MET A C 1
ATOM 5962 O O . MET A 1 758 ? 32.581 -23.206 -28.188 1.00 87.31 758 MET A O 1
ATOM 5966 N N . ARG A 1 759 ? 33.021 -21.031 -28.553 1.00 88.38 759 ARG A N 1
ATOM 5967 C CA . ARG A 1 759 ? 32.274 -20.914 -29.804 1.00 88.38 759 ARG A CA 1
ATOM 5968 C C . ARG A 1 759 ? 32.896 -21.793 -30.892 1.00 88.38 759 ARG A C 1
ATOM 5970 O O . ARG A 1 759 ? 34.110 -21.764 -31.107 1.00 88.38 759 ARG A O 1
ATOM 5977 N N . SER A 1 760 ? 32.067 -22.546 -31.614 1.00 86.50 760 SER A N 1
ATOM 5978 C CA . SER A 1 760 ? 32.528 -23.363 -32.737 1.00 86.50 760 SER A CA 1
ATOM 5979 C C . SER A 1 760 ? 33.131 -22.491 -33.836 1.00 86.50 760 SER A C 1
ATOM 5981 O O . SER A 1 760 ? 32.554 -21.485 -34.250 1.00 86.50 760 SER A O 1
ATOM 5983 N N . THR A 1 761 ? 34.280 -22.908 -34.365 1.00 81.62 761 THR A N 1
ATOM 5984 C CA . THR A 1 761 ? 34.934 -22.238 -35.498 1.00 81.62 761 THR A CA 1
ATOM 5985 C C . THR A 1 761 ? 34.281 -22.565 -36.844 1.00 81.62 761 THR A C 1
ATOM 5987 O O . THR A 1 761 ? 34.687 -21.995 -37.853 1.00 81.62 761 THR A O 1
ATOM 5990 N N . VAL A 1 762 ? 33.328 -23.507 -36.882 1.00 80.56 762 VAL A N 1
ATOM 5991 C CA . VAL A 1 762 ? 32.684 -23.982 -38.117 1.00 80.56 762 VAL A CA 1
ATOM 5992 C C . VAL A 1 762 ? 31.388 -23.225 -38.384 1.00 80.56 762 VAL A C 1
ATOM 5994 O O . VAL A 1 762 ? 31.248 -22.594 -39.427 1.00 80.56 762 VAL A O 1
ATOM 5997 N N . ASP A 1 763 ? 30.452 -23.282 -37.440 1.00 83.19 763 ASP A N 1
ATOM 5998 C CA . ASP A 1 763 ? 29.100 -22.733 -37.589 1.00 83.19 763 ASP A CA 1
ATOM 5999 C C . ASP A 1 763 ? 28.807 -21.581 -36.615 1.00 83.19 763 ASP A C 1
ATOM 6001 O O . ASP A 1 763 ? 27.754 -20.957 -36.702 1.00 83.19 763 ASP A O 1
ATOM 6005 N N . GLY A 1 764 ? 29.742 -21.264 -35.711 1.00 85.75 764 GLY A N 1
ATOM 6006 C CA . GLY A 1 764 ? 29.609 -20.183 -34.740 1.00 85.75 764 GLY A CA 1
ATOM 6007 C C . GLY A 1 764 ? 28.715 -20.499 -33.538 1.00 85.75 764 GLY A C 1
ATOM 6008 O O . GLY A 1 764 ? 28.502 -19.597 -32.729 1.00 85.75 764 GLY A O 1
ATOM 6009 N N . GLY A 1 765 ? 28.179 -21.716 -33.410 1.00 89.00 765 GLY A N 1
ATOM 6010 C CA . GLY A 1 765 ? 27.312 -22.116 -32.299 1.00 89.00 765 GLY A CA 1
ATOM 6011 C C . GLY A 1 765 ? 28.060 -22.741 -31.115 1.00 89.00 765 GLY A C 1
ATOM 6012 O O . GLY A 1 765 ? 29.283 -22.637 -30.997 1.00 89.00 765 GLY A O 1
ATOM 6013 N N . TRP A 1 766 ? 27.306 -23.395 -30.225 1.00 91.12 766 TRP A N 1
ATOM 6014 C CA . TRP A 1 766 ? 27.827 -24.102 -29.051 1.00 91.12 766 TRP A CA 1
ATOM 6015 C C . TRP A 1 766 ? 27.294 -25.527 -28.943 1.00 91.12 766 TRP A C 1
ATOM 6017 O O . TRP A 1 766 ? 26.165 -25.826 -29.339 1.00 91.12 766 TRP A O 1
ATOM 6027 N N . SER A 1 767 ? 28.079 -26.397 -28.311 1.00 84.31 767 SER A N 1
ATOM 6028 C CA . SER A 1 767 ? 27.695 -27.767 -27.977 1.00 84.31 767 SER A CA 1
ATOM 6029 C C . SER A 1 767 ? 27.743 -28.009 -26.464 1.00 84.31 767 SER A C 1
ATOM 6031 O O . SER A 1 767 ? 28.396 -27.289 -25.712 1.00 84.31 767 SER A O 1
ATOM 6033 N N . ALA A 1 768 ? 27.006 -29.018 -25.990 1.00 70.81 768 ALA A N 1
ATOM 6034 C CA . ALA A 1 768 ? 26.921 -29.341 -24.561 1.00 70.81 768 ALA A CA 1
ATOM 6035 C C . ALA A 1 768 ? 28.204 -29.994 -23.998 1.00 70.81 768 ALA A C 1
ATOM 6037 O O . ALA A 1 768 ? 28.355 -30.113 -22.784 1.00 70.81 768 ALA A O 1
ATOM 6038 N N . SER A 1 769 ? 29.115 -30.438 -24.870 1.00 64.94 769 SER A N 1
ATOM 6039 C CA . SER A 1 769 ? 30.392 -31.061 -24.515 1.00 64.94 769 SER A CA 1
ATOM 6040 C C . SER A 1 769 ? 31.519 -30.378 -25.274 1.00 64.94 769 SER A C 1
ATOM 6042 O O . SER A 1 769 ? 31.472 -30.301 -26.499 1.00 64.94 769 SER A O 1
ATOM 6044 N N . SER A 1 770 ? 32.577 -29.974 -24.569 1.00 52.84 770 SER A N 1
ATOM 6045 C CA . SER A 1 770 ? 33.783 -29.383 -25.167 1.00 52.84 770 SER A CA 1
ATOM 6046 C C . SER A 1 770 ? 34.473 -30.300 -26.191 1.00 52.84 770 SER A C 1
ATOM 6048 O O . SER A 1 770 ? 35.212 -29.823 -27.045 1.00 52.84 770 SER A O 1
ATOM 6050 N N . GLN A 1 771 ? 34.194 -31.609 -26.162 1.00 50.88 771 GLN A N 1
ATOM 6051 C CA . GLN A 1 771 ? 34.697 -32.592 -27.132 1.00 50.88 771 GLN A CA 1
ATOM 6052 C C . GLN A 1 771 ? 33.894 -32.627 -28.447 1.00 50.88 771 GLN A C 1
ATOM 6054 O O . GLN A 1 771 ? 34.309 -33.283 -29.399 1.00 50.88 771 GLN A O 1
ATOM 6059 N N . MET A 1 772 ? 32.744 -31.947 -28.516 1.00 53.38 772 MET A N 1
ATOM 6060 C CA . MET A 1 772 ? 31.878 -31.866 -29.700 1.00 53.38 772 MET A CA 1
ATOM 6061 C C . MET A 1 772 ? 31.961 -30.491 -30.381 1.00 53.38 772 MET A C 1
ATOM 6063 O O . MET A 1 772 ? 30.964 -29.997 -30.897 1.00 53.38 772 MET A O 1
ATOM 6067 N N . ALA A 1 773 ? 33.131 -29.847 -30.365 1.00 54.06 773 ALA A N 1
ATOM 6068 C CA . ALA A 1 773 ? 33.330 -28.486 -30.885 1.00 54.06 773 ALA A CA 1
ATOM 6069 C C . ALA A 1 773 ? 32.983 -28.306 -32.384 1.00 54.06 773 ALA A C 1
ATOM 6071 O O . ALA A 1 773 ? 32.817 -27.178 -32.846 1.00 54.06 773 ALA A O 1
ATOM 6072 N N . GLU A 1 774 ? 32.866 -29.399 -33.142 1.00 58.94 774 GLU A N 1
ATOM 6073 C CA . GLU A 1 774 ? 32.553 -29.386 -34.578 1.00 58.94 774 GLU A CA 1
ATOM 6074 C C . GLU A 1 774 ? 31.045 -29.459 -34.901 1.00 58.94 774 GLU A C 1
ATOM 6076 O O . GLU A 1 774 ? 30.682 -29.175 -36.035 1.00 58.94 774 GLU A O 1
ATOM 6081 N N . ASP A 1 775 ? 30.177 -29.805 -33.935 1.00 72.69 775 ASP A N 1
ATOM 6082 C CA . ASP A 1 775 ? 28.729 -30.000 -34.144 1.00 72.69 775 ASP A CA 1
ATOM 6083 C C . ASP A 1 775 ? 27.913 -29.150 -33.137 1.00 72.69 775 ASP A C 1
ATOM 6085 O O . ASP A 1 775 ? 27.636 -29.601 -32.015 1.00 72.69 775 ASP A O 1
ATOM 6089 N N . SER A 1 776 ? 27.517 -27.923 -33.505 1.00 84.75 776 SER A N 1
ATOM 6090 C CA . SER A 1 776 ? 26.712 -27.060 -32.624 1.00 84.75 776 SER A CA 1
ATOM 6091 C C . SER A 1 776 ? 25.260 -27.518 -32.489 1.00 84.75 776 SER A C 1
ATOM 6093 O O . SER A 1 776 ? 24.667 -28.117 -33.385 1.00 84.75 776 SER A O 1
ATOM 6095 N N . GLN A 1 777 ? 24.663 -27.222 -31.335 1.00 85.75 777 GLN A N 1
ATOM 6096 C CA . GLN A 1 777 ? 23.312 -27.639 -30.962 1.00 85.75 777 GLN A CA 1
ATOM 6097 C C . GLN A 1 777 ? 22.437 -26.422 -30.644 1.00 85.75 777 GLN A C 1
ATOM 6099 O O . GLN A 1 777 ? 22.926 -25.397 -30.159 1.00 85.75 777 GLN A O 1
ATOM 6104 N N . LEU A 1 778 ? 21.126 -26.544 -30.873 1.00 89.38 778 LEU A N 1
ATOM 6105 C CA . LEU A 1 778 ? 20.175 -25.447 -30.655 1.00 89.38 778 LEU A CA 1
ATOM 6106 C C . LEU A 1 778 ? 20.076 -25.049 -29.177 1.00 89.38 778 LEU A C 1
ATOM 6108 O O . LEU A 1 778 ? 20.117 -23.865 -28.859 1.00 89.38 778 LEU A O 1
ATOM 6112 N N . GLU A 1 779 ? 19.978 -26.021 -28.267 1.00 89.88 779 GLU A N 1
ATOM 6113 C CA . GLU A 1 779 ? 19.756 -25.767 -26.842 1.00 89.88 779 GLU A CA 1
ATOM 6114 C C . GLU A 1 779 ? 20.952 -25.068 -26.175 1.00 89.88 779 GLU A C 1
ATOM 6116 O O . GLU A 1 779 ? 20.747 -24.006 -25.583 1.00 89.88 779 GLU A O 1
ATOM 6121 N N . PRO A 1 780 ? 22.205 -25.565 -26.287 1.00 90.69 780 PRO A N 1
ATOM 6122 C CA . PRO A 1 780 ? 23.366 -24.876 -25.728 1.00 90.69 780 PRO A CA 1
ATOM 6123 C C . PRO A 1 780 ? 23.572 -23.490 -26.343 1.00 90.69 780 PRO A C 1
ATOM 6125 O O . PRO A 1 780 ? 23.849 -22.545 -25.608 1.00 90.69 780 PRO A O 1
ATOM 6128 N N . THR A 1 781 ? 23.369 -23.340 -27.657 1.00 93.88 781 THR A N 1
ATOM 6129 C CA . THR A 1 781 ? 23.477 -22.039 -28.339 1.00 93.88 781 THR A CA 1
ATOM 6130 C C . THR A 1 781 ? 22.450 -21.040 -27.800 1.00 93.88 781 THR A C 1
ATOM 6132 O O . THR A 1 781 ? 22.808 -19.918 -27.443 1.00 93.88 781 THR A O 1
ATOM 6135 N N . ALA A 1 782 ? 21.186 -21.449 -27.657 1.00 95.12 782 ALA A N 1
ATOM 6136 C CA . ALA A 1 782 ? 20.138 -20.602 -27.094 1.00 95.12 782 ALA A CA 1
ATOM 6137 C C . ALA A 1 782 ? 20.420 -20.226 -25.627 1.00 95.12 782 ALA A C 1
ATOM 6139 O O . ALA A 1 782 ? 20.261 -19.064 -25.247 1.00 95.12 782 ALA A O 1
ATOM 6140 N N . PHE A 1 783 ? 20.905 -21.166 -24.804 1.00 94.75 783 PHE A N 1
ATOM 6141 C CA . PHE A 1 783 ? 21.313 -20.864 -23.429 1.00 94.75 783 PHE A CA 1
ATOM 6142 C C . PHE A 1 783 ? 22.446 -19.840 -23.368 1.00 94.75 783 PHE A C 1
ATOM 6144 O O . PHE A 1 783 ? 22.356 -18.903 -22.575 1.00 94.75 783 PHE A O 1
ATOM 6151 N N . VAL A 1 784 ? 23.475 -19.980 -24.209 1.00 95.62 784 VAL A N 1
ATOM 6152 C CA . VAL A 1 784 ? 24.602 -19.036 -24.263 1.00 95.62 784 VAL A CA 1
ATOM 6153 C C . VAL A 1 784 ? 24.142 -17.644 -24.679 1.00 95.62 784 VAL A C 1
ATOM 6155 O O . VAL A 1 784 ? 24.522 -16.674 -24.028 1.00 95.62 784 VAL A O 1
ATOM 6158 N N . ILE A 1 785 ? 23.264 -17.528 -25.680 1.00 96.94 785 ILE A N 1
ATOM 6159 C CA . ILE A 1 785 ? 22.675 -16.239 -26.079 1.00 96.94 785 ILE A CA 1
ATOM 6160 C C . ILE A 1 785 ? 21.955 -15.583 -24.896 1.00 96.94 785 ILE A C 1
ATOM 6162 O O . ILE A 1 785 ? 22.202 -14.417 -24.587 1.00 96.94 785 ILE A O 1
ATOM 6166 N N . LEU A 1 786 ? 21.115 -16.339 -24.181 1.00 95.94 786 LEU A N 1
ATOM 6167 C CA . LEU A 1 786 ? 20.411 -15.837 -22.997 1.00 95.94 786 LEU A CA 1
ATOM 6168 C C . LEU A 1 786 ? 21.361 -15.457 -21.853 1.00 95.94 786 LEU A C 1
ATOM 6170 O O . LEU A 1 786 ? 21.051 -14.544 -21.090 1.00 95.94 786 LEU A O 1
ATOM 6174 N N . GLY A 1 787 ? 22.502 -16.139 -21.737 1.00 95.25 787 GLY A N 1
ATOM 6175 C CA . GLY A 1 787 ? 23.572 -15.810 -20.797 1.00 95.25 787 GLY A CA 1
ATOM 6176 C C . GLY A 1 787 ? 24.305 -14.522 -21.151 1.00 95.25 787 GLY A C 1
ATOM 6177 O O . GLY A 1 787 ? 24.513 -13.687 -20.278 1.00 95.25 787 GLY A O 1
ATOM 6178 N N . LEU A 1 788 ? 24.656 -14.337 -22.424 1.00 95.88 788 LEU A N 1
ATOM 6179 C CA . LEU A 1 788 ? 25.487 -13.232 -22.905 1.00 95.88 788 LEU A CA 1
ATOM 6180 C C . LEU A 1 788 ? 24.720 -11.926 -23.142 1.00 95.88 788 LEU A C 1
ATOM 6182 O O . LEU A 1 788 ? 25.344 -10.868 -23.133 1.00 95.88 788 LEU A O 1
ATOM 6186 N N . ARG A 1 789 ? 23.394 -11.961 -23.328 1.00 94.62 789 ARG A N 1
ATOM 6187 C CA . ARG A 1 789 ? 22.583 -10.809 -23.787 1.00 94.62 789 ARG A CA 1
ATOM 6188 C C . ARG A 1 789 ? 22.742 -9.502 -22.998 1.00 94.62 789 ARG A C 1
ATOM 6190 O O . ARG A 1 789 ? 22.460 -8.441 -23.538 1.00 94.62 789 ARG A O 1
ATOM 6197 N N . HIS A 1 790 ? 23.162 -9.568 -21.734 1.00 92.12 790 HIS A N 1
ATOM 6198 C CA . HIS A 1 790 ? 23.369 -8.392 -20.878 1.00 92.12 790 HIS A CA 1
ATOM 6199 C C . HIS A 1 790 ? 24.840 -7.972 -20.742 1.00 92.12 790 HIS A C 1
ATOM 6201 O O . HIS A 1 790 ? 25.125 -6.953 -20.118 1.00 92.12 790 HIS A O 1
ATOM 6207 N N . TRP A 1 791 ? 25.764 -8.752 -21.303 1.00 92.75 791 TRP A N 1
ATOM 6208 C CA . TRP A 1 791 ? 27.209 -8.608 -21.111 1.00 92.75 791 TRP A CA 1
ATOM 6209 C C . TRP A 1 791 ? 27.972 -8.348 -22.412 1.00 92.75 791 TRP A C 1
ATOM 6211 O O . TRP A 1 791 ? 29.130 -7.943 -22.373 1.00 92.75 791 TRP A O 1
ATOM 6221 N N . VAL A 1 792 ? 27.330 -8.545 -23.566 1.00 93.12 792 VAL A N 1
ATOM 6222 C CA . VAL A 1 792 ? 27.888 -8.219 -24.884 1.00 93.12 792 VAL A CA 1
ATOM 6223 C C . VAL A 1 792 ? 27.170 -7.019 -25.499 1.00 93.12 792 VAL A C 1
ATOM 6225 O O . VAL A 1 792 ? 26.051 -6.675 -25.122 1.00 93.12 792 VAL A O 1
ATOM 6228 N N . ASN A 1 793 ? 27.818 -6.363 -26.461 1.00 91.75 793 ASN A N 1
ATOM 6229 C CA . ASN A 1 793 ? 27.189 -5.274 -27.203 1.00 91.75 793 ASN A CA 1
ATOM 6230 C C . ASN A 1 793 ? 26.096 -5.803 -28.158 1.00 91.75 793 ASN A C 1
ATOM 6232 O O . ASN A 1 793 ? 26.095 -6.974 -28.544 1.00 91.75 793 ASN A O 1
ATOM 6236 N N . SER A 1 794 ? 25.191 -4.918 -28.583 1.00 88.94 794 SER A N 1
ATOM 6237 C CA . SER A 1 794 ? 24.059 -5.283 -29.444 1.00 88.94 794 SER A CA 1
ATOM 6238 C C . SER A 1 794 ? 24.475 -5.875 -30.795 1.00 88.94 794 SER A C 1
ATOM 6240 O O . SER A 1 794 ? 23.778 -6.746 -31.301 1.00 88.94 794 SER A O 1
ATOM 6242 N N . ALA A 1 795 ? 25.602 -5.447 -31.378 1.00 92.06 795 ALA A N 1
ATOM 6243 C CA . ALA A 1 795 ? 26.069 -5.985 -32.658 1.00 92.06 795 ALA A CA 1
ATOM 6244 C C . ALA A 1 795 ? 26.472 -7.461 -32.526 1.00 92.06 795 ALA A C 1
ATOM 6246 O O . ALA A 1 795 ? 26.046 -8.289 -33.327 1.00 92.06 795 ALA A O 1
ATOM 6247 N N . THR A 1 796 ? 27.218 -7.795 -31.470 1.00 92.50 796 THR A N 1
ATOM 6248 C CA . THR A 1 796 ? 27.553 -9.179 -31.128 1.00 92.50 796 THR A CA 1
ATOM 6249 C C . THR A 1 796 ? 26.289 -9.981 -30.841 1.00 92.50 796 THR A C 1
ATOM 6251 O O . THR A 1 796 ? 26.135 -11.072 -31.372 1.00 92.50 796 THR A O 1
ATOM 6254 N N . LEU A 1 797 ? 25.344 -9.450 -30.062 1.00 93.56 797 LEU A N 1
ATOM 6255 C CA . LEU A 1 797 ? 24.110 -10.174 -29.749 1.00 93.56 797 LEU A CA 1
ATOM 6256 C C . LEU A 1 797 ? 23.281 -10.504 -31.007 1.00 93.56 797 LEU A C 1
ATOM 6258 O O . LEU A 1 797 ? 22.824 -11.636 -31.152 1.00 93.56 797 LEU A O 1
ATOM 6262 N N . ILE A 1 798 ? 23.148 -9.557 -31.940 1.00 92.88 798 ILE A N 1
ATOM 6263 C CA . ILE A 1 798 ? 22.458 -9.763 -33.225 1.00 92.88 798 ILE A CA 1
ATOM 6264 C C . ILE A 1 798 ? 23.175 -10.823 -34.077 1.00 92.88 798 ILE A C 1
ATOM 6266 O O . ILE A 1 798 ? 22.519 -11.676 -34.676 1.00 92.88 798 ILE A O 1
ATOM 6270 N N . GLU A 1 799 ? 24.512 -10.808 -34.113 1.00 94.00 799 GLU A N 1
ATOM 6271 C CA . GLU A 1 799 ? 25.320 -11.826 -34.802 1.00 94.00 799 GLU A CA 1
ATOM 6272 C C . GLU A 1 799 ? 25.053 -13.236 -34.246 1.00 94.00 799 GLU A C 1
ATOM 6274 O O . GLU A 1 799 ? 24.881 -14.198 -35.001 1.00 94.00 799 GLU A O 1
ATOM 6279 N N . LEU A 1 800 ? 24.959 -13.360 -32.919 1.00 93.50 800 LEU A N 1
ATOM 6280 C CA . LEU A 1 800 ? 24.615 -14.623 -32.268 1.00 93.50 800 LEU A CA 1
ATOM 6281 C C . LEU A 1 800 ? 23.178 -15.060 -32.588 1.00 93.50 800 LEU A C 1
ATOM 6283 O O . LEU A 1 800 ? 22.936 -16.244 -32.814 1.00 93.50 800 LEU A O 1
ATOM 6287 N N . GLY A 1 801 ? 22.235 -14.118 -32.685 1.00 93.69 801 GLY A N 1
ATOM 6288 C CA . GLY A 1 801 ? 20.881 -14.391 -33.175 1.00 93.69 801 GLY A CA 1
ATOM 6289 C C . GLY A 1 801 ? 20.882 -14.986 -34.589 1.00 93.69 801 GLY A C 1
ATOM 6290 O O . GLY A 1 801 ? 20.224 -15.994 -34.830 1.00 93.69 801 GLY A O 1
ATOM 6291 N N . GLY A 1 802 ? 21.693 -14.431 -35.497 1.00 92.94 802 GLY A N 1
ATOM 6292 C CA . GLY A 1 802 ? 21.867 -14.970 -36.853 1.00 92.94 802 GLY A CA 1
ATOM 6293 C C . GLY A 1 802 ? 22.505 -16.364 -36.885 1.00 92.94 802 GLY A C 1
ATOM 6294 O O . GLY A 1 802 ? 22.146 -17.198 -37.714 1.00 92.94 802 GLY A O 1
ATOM 6295 N N . THR A 1 803 ? 23.404 -16.656 -35.942 1.00 92.44 803 THR A N 1
ATOM 6296 C CA . THR A 1 803 ? 23.954 -18.009 -35.758 1.00 92.44 803 THR A CA 1
ATOM 6297 C C . THR A 1 803 ? 22.842 -19.001 -35.401 1.00 92.44 803 THR A C 1
ATOM 6299 O O . THR A 1 803 ? 22.746 -20.073 -35.996 1.00 92.44 803 THR A O 1
ATOM 6302 N N . LEU A 1 804 ? 21.967 -18.639 -34.457 1.00 92.69 804 LEU A N 1
ATOM 6303 C CA . LEU A 1 804 ? 20.855 -19.493 -34.039 1.00 92.69 804 LEU A CA 1
ATOM 6304 C C . LEU A 1 804 ? 19.834 -19.716 -35.169 1.00 92.69 804 LEU A C 1
ATOM 6306 O O . LEU A 1 804 ? 19.337 -20.829 -35.317 1.00 92.69 804 LEU A O 1
ATOM 6310 N N . GLU A 1 805 ? 19.562 -18.700 -35.994 1.00 91.25 805 GLU A N 1
ATOM 6311 C CA . GLU A 1 805 ? 18.744 -18.849 -37.209 1.00 91.25 805 GLU A CA 1
ATOM 6312 C C . GLU A 1 805 ? 19.362 -19.833 -38.205 1.00 91.25 805 GLU A C 1
ATOM 6314 O O . GLU A 1 805 ? 18.659 -20.701 -38.716 1.00 91.25 805 GLU A O 1
ATOM 6319 N N . SER A 1 806 ? 20.673 -19.736 -38.444 1.00 88.62 806 SER A N 1
ATOM 6320 C CA . SER A 1 806 ? 21.393 -20.647 -39.342 1.00 88.62 806 SER A CA 1
ATOM 6321 C C . SER A 1 806 ? 21.267 -22.107 -38.890 1.00 88.62 806 SER A C 1
ATOM 6323 O O . SER A 1 806 ? 21.005 -22.996 -39.699 1.00 88.62 806 SER A O 1
ATOM 6325 N N . LEU A 1 807 ? 21.351 -22.359 -37.577 1.00 87.31 807 LEU A N 1
ATOM 6326 C CA . LEU A 1 807 ? 21.168 -23.698 -37.003 1.00 87.31 807 LEU A CA 1
ATOM 6327 C C . LEU A 1 807 ? 19.732 -24.237 -37.138 1.00 87.31 807 LEU A C 1
ATOM 6329 O O . LEU A 1 807 ? 19.532 -25.450 -37.086 1.00 87.31 807 LEU A O 1
ATOM 6333 N N . LEU A 1 808 ? 18.730 -23.367 -37.306 1.00 87.38 808 LEU A N 1
ATOM 6334 C CA . LEU A 1 808 ? 17.347 -23.768 -37.592 1.00 87.38 808 LEU A CA 1
ATOM 6335 C C . LEU A 1 808 ? 17.133 -24.144 -39.072 1.00 87.38 808 LEU A C 1
ATOM 6337 O O . LEU A 1 808 ? 16.110 -24.749 -39.393 1.00 87.38 808 LEU A O 1
ATOM 6341 N N . GLY A 1 809 ? 18.090 -23.833 -39.953 1.00 83.88 809 GLY A N 1
ATOM 6342 C CA . GLY A 1 809 ? 18.052 -24.090 -41.397 1.00 83.88 809 GLY A CA 1
ATOM 6343 C C . GLY A 1 809 ? 17.520 -22.910 -42.224 1.00 83.88 809 GLY A C 1
ATOM 6344 O O . GLY A 1 809 ? 17.299 -21.818 -41.697 1.00 83.88 809 GLY A O 1
ATOM 6345 N N . ASP A 1 810 ? 17.243 -23.142 -43.511 1.00 77.69 810 ASP A N 1
ATOM 6346 C CA . ASP A 1 810 ? 16.741 -22.129 -44.465 1.00 77.69 810 ASP A CA 1
ATOM 6347 C C . ASP A 1 810 ? 15.325 -21.644 -44.135 1.00 77.69 810 ASP A C 1
ATOM 6349 O O . ASP A 1 810 ? 14.463 -22.475 -43.869 1.00 77.69 810 ASP A O 1
ATOM 6353 N N . GLU A 1 811 ? 15.055 -20.335 -44.203 1.00 74.94 811 GLU A N 1
ATOM 6354 C CA . GLU A 1 811 ? 13.781 -19.689 -43.809 1.00 74.94 811 GLU A CA 1
ATOM 6355 C C . GLU A 1 811 ? 12.509 -20.363 -44.361 1.00 74.94 811 GLU A C 1
ATOM 6357 O O . GLU A 1 811 ? 11.504 -20.455 -43.654 1.00 74.94 811 GLU A O 1
ATOM 6362 N N . ASP A 1 812 ? 12.581 -20.905 -45.578 1.00 75.38 812 ASP A N 1
ATOM 6363 C CA . ASP A 1 812 ? 11.482 -21.607 -46.255 1.00 75.38 812 ASP A CA 1
ATOM 6364 C C . ASP A 1 812 ? 11.300 -23.073 -45.803 1.00 75.38 812 ASP A C 1
ATOM 6366 O O . ASP A 1 812 ? 10.314 -23.729 -46.147 1.00 75.38 812 ASP A O 1
ATOM 6370 N N . ALA A 1 813 ? 12.256 -23.624 -45.053 1.00 74.38 813 ALA A N 1
ATOM 6371 C CA . ALA A 1 813 ? 12.215 -24.988 -44.547 1.00 74.38 813 ALA A CA 1
ATOM 6372 C C . ALA A 1 813 ? 11.353 -25.088 -43.272 1.00 74.38 813 ALA A C 1
ATOM 6374 O O . ALA A 1 813 ? 11.429 -24.203 -42.411 1.00 74.38 813 ALA A O 1
ATOM 6375 N N . PRO A 1 814 ? 10.589 -26.187 -43.091 1.00 71.75 814 PRO A N 1
ATOM 6376 C CA . PRO A 1 814 ? 9.799 -26.411 -41.883 1.00 71.75 814 PRO A CA 1
ATOM 6377 C C . PRO A 1 814 ? 10.669 -26.423 -40.625 1.00 71.75 814 PRO A C 1
ATOM 6379 O O . PRO A 1 814 ? 11.755 -27.010 -40.631 1.00 71.75 814 PRO A O 1
ATOM 6382 N N . ILE A 1 815 ? 10.150 -25.856 -39.532 1.00 77.94 815 ILE A N 1
ATOM 6383 C CA . ILE A 1 815 ? 10.780 -25.910 -38.209 1.00 77.94 815 ILE A CA 1
ATOM 6384 C C . ILE A 1 815 ? 10.950 -27.382 -37.798 1.00 77.94 815 ILE A C 1
ATOM 6386 O O . ILE A 1 815 ? 9.982 -28.103 -37.578 1.00 77.94 815 ILE A O 1
ATOM 6390 N N . GLN A 1 816 ? 12.201 -27.841 -37.732 1.00 69.81 816 GLN A N 1
ATOM 6391 C CA . GLN A 1 816 ? 12.555 -29.237 -37.443 1.00 69.81 816 GLN A CA 1
ATOM 6392 C C . GLN A 1 816 ? 12.453 -29.641 -35.954 1.00 69.81 816 GLN A C 1
ATOM 6394 O O . GLN A 1 816 ? 12.152 -30.805 -35.675 1.00 69.81 816 GLN A O 1
ATOM 6399 N N . PRO A 1 817 ? 12.711 -28.758 -34.963 1.00 74.12 817 PRO A N 1
ATOM 6400 C CA . PRO A 1 817 ? 12.539 -29.095 -33.551 1.00 74.12 817 PRO A CA 1
ATOM 6401 C C . PRO A 1 817 ? 11.115 -29.547 -33.203 1.00 74.12 817 PRO A C 1
ATOM 6403 O O . PRO A 1 817 ? 10.187 -28.748 -33.165 1.00 74.12 817 PRO A O 1
ATOM 6406 N N . SER A 1 818 ? 10.949 -30.830 -32.871 1.00 79.19 818 SER A N 1
ATOM 6407 C CA . SER A 1 818 ? 9.643 -31.372 -32.474 1.00 79.19 818 SER A CA 1
ATOM 6408 C C . SER A 1 818 ? 9.306 -31.170 -30.994 1.00 79.19 818 SER A C 1
ATOM 6410 O O . SER A 1 818 ? 8.138 -31.260 -30.633 1.00 79.19 818 SER A O 1
ATOM 6412 N N . TYR A 1 819 ? 10.287 -30.891 -30.131 1.00 88.00 819 TYR A N 1
ATOM 6413 C CA . TYR A 1 819 ? 10.094 -30.751 -28.681 1.00 88.00 819 TYR A CA 1
ATOM 6414 C C . TYR A 1 819 ? 9.736 -29.318 -28.290 1.00 88.00 819 TYR A C 1
ATOM 6416 O O . TYR A 1 819 ? 10.441 -28.374 -28.659 1.00 88.00 819 TYR A O 1
ATOM 6424 N N . LEU A 1 820 ? 8.678 -29.163 -27.489 1.00 91.75 820 LEU A N 1
ATOM 6425 C CA . LEU A 1 820 ? 8.166 -27.845 -27.114 1.00 91.75 820 LEU A CA 1
ATOM 6426 C C . LEU A 1 820 ? 9.138 -27.084 -26.199 1.00 91.75 820 LEU A C 1
ATOM 6428 O O . LEU A 1 820 ? 9.266 -25.871 -26.332 1.00 91.75 820 LEU A O 1
ATOM 6432 N N . PHE A 1 821 ? 9.890 -27.785 -25.341 1.00 92.62 821 PHE A N 1
ATOM 6433 C CA . PHE A 1 821 ? 10.970 -27.177 -24.557 1.00 92.62 821 PHE A CA 1
ATOM 6434 C C . PHE A 1 821 ? 11.977 -26.435 -25.445 1.00 92.62 821 PHE A C 1
ATOM 6436 O O . PHE A 1 821 ? 12.270 -25.265 -25.195 1.00 92.62 821 PHE A O 1
ATOM 6443 N N . THR A 1 822 ? 12.474 -27.080 -26.509 1.00 92.12 822 THR A N 1
ATOM 6444 C CA . THR A 1 822 ? 13.444 -26.432 -27.396 1.00 92.12 822 THR A CA 1
ATOM 6445 C C . THR A 1 822 ? 12.824 -25.249 -28.126 1.00 92.12 822 THR A C 1
ATOM 6447 O O . THR A 1 822 ? 13.471 -24.212 -28.230 1.00 92.12 822 THR A O 1
ATOM 6450 N N . LEU A 1 823 ? 11.586 -25.376 -28.612 1.00 93.94 823 LEU A N 1
ATOM 6451 C CA . LEU A 1 823 ? 10.896 -24.278 -29.296 1.00 93.94 823 LEU A CA 1
ATOM 6452 C C . LEU A 1 823 ? 10.758 -23.054 -28.382 1.00 93.94 823 LEU A C 1
ATOM 6454 O O . LEU A 1 823 ? 11.147 -21.959 -28.776 1.00 93.94 823 LEU A O 1
ATOM 6458 N N . CYS A 1 824 ? 10.305 -23.242 -27.140 1.00 95.88 824 CYS A N 1
ATOM 6459 C CA . CYS A 1 824 ? 10.184 -22.162 -26.158 1.00 95.88 824 CYS A CA 1
ATOM 6460 C C . CYS A 1 824 ? 11.543 -21.526 -25.812 1.00 95.88 824 CYS A C 1
ATOM 6462 O O . CYS A 1 824 ? 11.642 -20.303 -25.715 1.00 95.88 824 CYS A O 1
ATOM 6464 N N . LEU A 1 825 ? 12.598 -22.334 -25.652 1.00 94.94 825 LEU A N 1
ATOM 6465 C CA . LEU A 1 825 ? 13.952 -21.853 -25.355 1.00 94.94 825 LEU A CA 1
ATOM 6466 C C . LEU A 1 825 ? 14.543 -21.034 -26.515 1.00 94.94 825 LEU A C 1
ATOM 6468 O O . LEU A 1 825 ? 15.101 -19.958 -26.300 1.00 94.94 825 LEU A O 1
ATOM 6472 N N . VAL A 1 826 ? 14.412 -21.536 -27.745 1.00 95.25 826 VAL A N 1
ATOM 6473 C CA . VAL A 1 826 ? 14.900 -20.868 -28.960 1.00 95.25 826 VAL A CA 1
ATOM 6474 C C . VAL A 1 826 ? 14.104 -19.592 -29.228 1.00 95.25 826 VAL A C 1
ATOM 6476 O O . VAL A 1 826 ? 14.709 -18.573 -29.555 1.00 95.25 826 VAL A O 1
ATOM 6479 N N . ALA A 1 827 ? 12.782 -19.607 -29.023 1.00 95.31 827 ALA A N 1
ATOM 6480 C CA . ALA A 1 827 ? 11.951 -18.408 -29.105 1.00 95.31 827 ALA A CA 1
ATOM 6481 C C . ALA A 1 827 ? 12.418 -17.333 -28.112 1.00 95.31 827 ALA A C 1
ATOM 6483 O O . ALA A 1 827 ? 12.569 -16.175 -28.494 1.00 95.31 827 ALA A O 1
ATOM 6484 N N . GLU A 1 828 ? 12.716 -17.701 -26.858 1.00 95.19 828 GLU A N 1
ATOM 6485 C CA . GLU A 1 828 ? 13.223 -16.751 -25.858 1.00 95.19 828 GLU A CA 1
ATOM 6486 C C . GLU A 1 828 ? 14.577 -16.147 -26.275 1.00 95.19 828 GLU A C 1
ATOM 6488 O O . GLU A 1 828 ? 14.792 -14.945 -26.107 1.00 95.19 828 GLU A O 1
ATOM 6493 N N . ALA A 1 829 ? 15.476 -16.955 -26.846 1.00 95.56 829 ALA A N 1
ATOM 6494 C CA . ALA A 1 829 ? 16.782 -16.498 -27.321 1.00 95.56 829 ALA A CA 1
ATOM 6495 C C . ALA A 1 829 ? 16.682 -15.590 -28.560 1.00 95.56 829 ALA A C 1
ATOM 6497 O O . ALA A 1 829 ? 17.296 -14.522 -28.577 1.00 95.56 829 ALA A O 1
ATOM 6498 N N . LEU A 1 830 ? 15.882 -15.965 -29.566 1.00 94.50 830 LEU A N 1
ATOM 6499 C CA . LEU A 1 830 ? 15.655 -15.144 -30.760 1.00 94.50 830 LEU A CA 1
ATOM 6500 C C . LEU A 1 830 ? 14.950 -13.838 -30.414 1.00 94.50 830 LEU A C 1
ATOM 6502 O O . LEU A 1 830 ? 15.381 -12.790 -30.870 1.00 94.50 830 LEU A O 1
ATOM 6506 N N . ARG A 1 831 ? 13.945 -13.856 -29.537 1.00 93.12 831 ARG A N 1
ATOM 6507 C CA . ARG A 1 831 ? 13.287 -12.628 -29.078 1.00 93.12 831 ARG A CA 1
ATOM 6508 C C . ARG A 1 831 ? 14.264 -11.661 -28.405 1.00 93.12 831 ARG A C 1
ATOM 6510 O O . ARG A 1 831 ? 14.156 -10.454 -28.584 1.00 93.12 831 ARG A O 1
ATOM 6517 N N . ALA A 1 832 ? 15.225 -12.185 -27.643 1.00 90.19 832 ALA A N 1
ATOM 6518 C CA . ALA A 1 832 ? 16.241 -11.367 -26.986 1.00 90.19 832 ALA A CA 1
ATOM 6519 C C . ALA A 1 832 ? 17.301 -10.817 -27.958 1.00 90.19 832 ALA A C 1
ATOM 6521 O O . ALA A 1 832 ? 17.809 -9.721 -27.733 1.00 90.19 832 ALA A O 1
ATOM 6522 N N . ALA A 1 833 ? 17.664 -11.572 -28.999 1.00 93.19 833 ALA A N 1
ATOM 6523 C CA . ALA A 1 833 ? 18.776 -11.231 -29.888 1.00 93.19 833 ALA A CA 1
ATOM 6524 C C . ALA A 1 833 ? 18.361 -10.588 -31.219 1.00 93.19 833 ALA A C 1
ATOM 6526 O O . ALA A 1 833 ? 19.081 -9.745 -31.753 1.00 93.19 833 ALA A O 1
ATOM 6527 N N . LYS A 1 834 ? 17.224 -11.009 -31.771 1.00 90.50 834 LYS A N 1
ATOM 6528 C CA . LYS A 1 834 ? 16.716 -10.646 -33.094 1.00 90.50 834 LYS A CA 1
ATOM 6529 C C . LYS A 1 834 ? 15.175 -10.769 -33.131 1.00 90.50 834 LYS A C 1
ATOM 6531 O O . LYS A 1 834 ? 14.651 -11.707 -33.732 1.00 90.50 834 LYS A O 1
ATOM 6536 N N . PRO A 1 835 ? 14.443 -9.846 -32.477 1.00 86.50 835 PRO A N 1
ATOM 6537 C CA . PRO A 1 835 ? 12.982 -9.915 -32.349 1.00 86.50 835 PRO A CA 1
ATOM 6538 C C . PRO A 1 835 ? 12.239 -9.866 -33.693 1.00 86.50 835 PRO A C 1
ATOM 6540 O O . PRO A 1 835 ? 11.185 -10.474 -33.817 1.00 86.50 835 PRO A O 1
ATOM 6543 N N . ASP A 1 836 ? 12.821 -9.243 -34.721 1.00 86.88 836 ASP A N 1
ATOM 6544 C CA . ASP A 1 836 ? 12.239 -9.169 -36.072 1.00 86.88 836 ASP A CA 1
ATOM 6545 C C . ASP A 1 836 ? 12.519 -10.422 -36.930 1.00 86.88 836 ASP A C 1
ATOM 6547 O O . ASP A 1 836 ? 12.356 -10.403 -38.150 1.00 86.88 836 ASP A O 1
ATOM 6551 N N . SER A 1 837 ? 13.017 -11.507 -36.327 1.00 88.62 837 SER A N 1
ATOM 6552 C CA . SER A 1 837 ? 13.339 -12.741 -37.045 1.00 88.62 837 SER A CA 1
ATOM 6553 C C . SER A 1 837 ? 12.072 -13.406 -37.608 1.00 88.62 837 SER A C 1
ATOM 6555 O O . SER A 1 837 ? 11.186 -13.775 -36.834 1.00 88.62 837 SER A O 1
ATOM 6557 N N . PRO A 1 838 ? 12.001 -13.697 -38.919 1.00 88.88 838 PRO A N 1
ATOM 6558 C CA . PRO A 1 838 ? 10.910 -14.495 -39.483 1.00 88.88 838 PRO A CA 1
ATOM 6559 C C . PRO A 1 838 ? 10.812 -15.892 -38.854 1.00 88.88 838 PRO A C 1
ATOM 6561 O O . PRO A 1 838 ? 9.724 -16.448 -38.699 1.00 88.88 838 PRO A O 1
ATOM 6564 N N . ARG A 1 839 ? 11.950 -16.446 -38.409 1.00 90.25 839 ARG A N 1
ATOM 6565 C CA . ARG A 1 839 ? 11.992 -17.724 -37.690 1.00 90.25 839 ARG A CA 1
ATOM 6566 C C . ARG A 1 839 ? 11.311 -17.655 -36.331 1.00 90.25 839 ARG A C 1
ATOM 6568 O O . ARG A 1 839 ? 10.723 -18.651 -35.919 1.00 90.25 839 ARG A O 1
ATOM 6575 N N . LEU A 1 840 ? 11.347 -16.504 -35.652 1.00 92.38 840 LEU A N 1
ATOM 6576 C CA . LEU A 1 840 ? 10.613 -16.314 -34.401 1.00 92.38 840 LEU A CA 1
ATOM 6577 C C . LEU A 1 840 ? 9.106 -16.464 -34.634 1.00 92.38 840 LEU A C 1
ATOM 6579 O O . LEU A 1 840 ? 8.476 -17.231 -33.912 1.00 92.38 840 LEU A O 1
ATOM 6583 N N . SER A 1 841 ? 8.558 -15.817 -35.670 1.00 91.31 841 SER A N 1
ATOM 6584 C CA . SER A 1 841 ? 7.140 -15.954 -36.045 1.00 91.31 841 SER A CA 1
ATOM 6585 C C . SER A 1 841 ? 6.766 -17.416 -36.278 1.00 91.31 841 SER A C 1
ATOM 6587 O O . SER A 1 841 ? 5.863 -17.928 -35.629 1.00 91.31 841 SER A O 1
ATOM 6589 N N . GLN A 1 842 ? 7.529 -18.127 -37.114 1.00 91.44 842 GLN A N 1
ATOM 6590 C CA . GLN A 1 842 ? 7.267 -19.538 -37.422 1.00 91.44 842 GLN A CA 1
ATOM 6591 C C . GLN A 1 842 ? 7.299 -20.439 -36.175 1.00 91.44 842 GLN A C 1
ATOM 6593 O O . GLN A 1 842 ? 6.517 -21.385 -36.062 1.00 91.44 842 GLN A O 1
ATOM 6598 N N . ILE A 1 843 ? 8.209 -20.171 -35.233 1.00 93.69 843 ILE A N 1
ATOM 6599 C CA . ILE A 1 843 ? 8.291 -20.918 -33.972 1.00 93.69 843 ILE A CA 1
ATOM 6600 C C . ILE A 1 843 ? 7.072 -20.632 -33.094 1.00 93.69 843 ILE A C 1
ATOM 6602 O O . ILE A 1 843 ? 6.503 -21.575 -32.545 1.00 93.69 843 ILE A O 1
ATOM 6606 N N . ILE A 1 844 ? 6.660 -19.368 -32.968 1.00 94.75 844 ILE A N 1
ATOM 6607 C CA . ILE A 1 844 ? 5.465 -18.993 -32.203 1.00 94.75 844 ILE A CA 1
ATOM 6608 C C . ILE A 1 844 ? 4.216 -19.648 -32.807 1.00 94.75 844 ILE A C 1
ATOM 6610 O O . ILE A 1 844 ? 3.497 -20.326 -32.074 1.00 94.75 844 ILE A O 1
ATOM 6614 N N . ASP A 1 845 ? 4.044 -19.600 -34.129 1.00 91.94 845 ASP A N 1
ATOM 6615 C CA . ASP A 1 845 ? 2.941 -20.265 -34.838 1.00 91.94 845 ASP A CA 1
ATOM 6616 C C . ASP A 1 845 ? 2.940 -21.788 -34.601 1.00 91.94 845 ASP A C 1
ATOM 6618 O O . ASP A 1 845 ? 1.897 -22.429 -34.434 1.00 91.94 845 ASP A O 1
ATOM 6622 N N . THR A 1 846 ? 4.128 -22.398 -34.548 1.00 92.50 846 THR A N 1
ATOM 6623 C CA . THR A 1 846 ? 4.286 -23.829 -34.244 1.00 92.50 846 THR A CA 1
ATOM 6624 C C . THR A 1 846 ? 3.882 -24.143 -32.798 1.00 92.50 846 THR A C 1
ATOM 6626 O O . THR A 1 846 ? 3.240 -25.163 -32.538 1.00 92.50 846 THR A O 1
ATOM 6629 N N . ILE A 1 847 ? 4.218 -23.272 -31.840 1.00 94.62 847 ILE A N 1
ATOM 6630 C CA . ILE A 1 847 ? 3.793 -23.418 -30.442 1.00 94.62 847 ILE A CA 1
ATOM 6631 C C . ILE A 1 847 ? 2.267 -23.292 -30.347 1.00 94.62 847 ILE A C 1
ATOM 6633 O O . ILE A 1 847 ? 1.636 -24.155 -29.735 1.00 94.62 847 ILE A O 1
ATOM 6637 N N . GLU A 1 848 ? 1.658 -22.289 -30.980 1.00 93.12 848 GLU A N 1
ATOM 6638 C CA . GLU A 1 848 ? 0.203 -22.076 -30.959 1.00 93.12 848 GLU A CA 1
ATOM 6639 C C . GLU A 1 848 ? -0.570 -23.232 -31.594 1.00 93.12 848 GLU A C 1
ATOM 6641 O O . GLU A 1 848 ? -1.472 -23.797 -30.975 1.00 93.12 848 GLU A O 1
ATOM 6646 N N . SER A 1 849 ? -0.170 -23.654 -32.794 1.00 89.88 849 SER A N 1
ATOM 6647 C CA . SER A 1 849 ? -0.834 -24.741 -33.529 1.00 89.88 849 SER A CA 1
ATOM 6648 C C . SER A 1 849 ? -0.719 -26.111 -32.853 1.00 89.88 849 SER A C 1
ATOM 6650 O O . SER A 1 849 ? -1.504 -27.016 -33.146 1.00 89.88 849 SER A O 1
ATOM 6652 N N . SER A 1 850 ? 0.228 -26.277 -31.927 1.00 90.56 850 SER A N 1
ATOM 6653 C CA . SER A 1 850 ? 0.363 -27.500 -31.131 1.00 90.56 850 SER A CA 1
ATOM 6654 C C . SER A 1 850 ? -0.552 -27.562 -29.902 1.00 90.56 850 SER A C 1
ATOM 6656 O O . SER A 1 850 ? -0.632 -28.613 -29.256 1.00 90.56 850 SER A O 1
ATOM 6658 N N . ALA A 1 851 ? -1.239 -26.467 -29.565 1.00 93.06 851 ALA A N 1
ATOM 6659 C CA . ALA A 1 851 ? -2.138 -26.402 -28.423 1.00 93.06 851 ALA A CA 1
ATOM 6660 C C . ALA A 1 851 ? -3.378 -27.284 -28.619 1.00 93.06 851 ALA A C 1
ATOM 6662 O O . ALA A 1 851 ? -3.958 -27.366 -29.702 1.00 93.06 851 ALA A O 1
ATOM 6663 N N . TYR A 1 852 ? -3.860 -27.878 -27.530 1.00 91.81 852 TYR A N 1
ATOM 6664 C CA . TYR A 1 852 ? -5.234 -28.362 -27.482 1.00 91.81 852 TYR A CA 1
ATOM 6665 C C . TYR A 1 852 ? -6.160 -27.177 -27.238 1.00 91.81 852 TYR A C 1
ATOM 6667 O O . TYR A 1 852 ? -5.972 -26.444 -26.268 1.00 91.81 852 TYR A O 1
ATOM 6675 N N . VAL A 1 853 ? -7.162 -27.008 -28.095 1.00 89.81 853 VAL A N 1
ATOM 6676 C CA . VAL A 1 853 ? -8.136 -25.913 -28.026 1.00 89.81 853 VAL A CA 1
ATOM 6677 C C . VAL A 1 853 ? -9.526 -26.437 -27.669 1.00 89.81 853 VAL A C 1
ATOM 6679 O O . VAL A 1 853 ? -9.898 -27.554 -28.028 1.00 89.81 853 VAL A O 1
ATOM 6682 N N . SER A 1 854 ? -10.280 -25.636 -26.923 1.00 85.50 854 SER A N 1
ATOM 6683 C CA . SER A 1 854 ? -11.702 -25.863 -26.642 1.00 85.50 854 SER A CA 1
ATOM 6684 C C . SER A 1 854 ? -12.565 -25.650 -27.891 1.00 85.50 854 SER A C 1
ATOM 6686 O O . SER A 1 854 ? -12.102 -25.085 -28.881 1.00 85.50 854 SER A O 1
ATOM 6688 N N . GLU A 1 855 ? -13.838 -26.063 -27.836 1.00 79.94 855 GLU A N 1
ATOM 6689 C CA . GLU A 1 855 ? -14.815 -25.800 -28.910 1.00 79.94 855 GLU A CA 1
ATOM 6690 C C . GLU A 1 855 ? -14.970 -24.296 -29.206 1.00 79.94 855 GLU A C 1
ATOM 6692 O O . GLU A 1 855 ? -15.191 -23.918 -30.354 1.00 79.94 855 GLU A O 1
ATOM 6697 N N . ASP A 1 856 ? -14.763 -23.449 -28.194 1.00 76.38 856 ASP A N 1
ATOM 6698 C CA . ASP A 1 856 ? -14.830 -21.986 -28.285 1.00 76.38 856 ASP A CA 1
ATOM 6699 C C . ASP A 1 856 ? -13.497 -21.336 -28.722 1.00 76.38 856 ASP A C 1
ATOM 6701 O O . ASP A 1 856 ? -13.367 -20.115 -28.715 1.00 76.38 856 ASP A O 1
ATOM 6705 N N . GLY A 1 857 ? -12.479 -22.130 -29.079 1.00 80.94 857 GLY A N 1
ATOM 6706 C CA . GLY A 1 857 ? -11.191 -21.641 -29.591 1.00 80.94 857 GLY A CA 1
ATOM 6707 C C . GLY A 1 857 ? -10.161 -21.227 -28.531 1.00 80.94 857 GLY A C 1
ATOM 6708 O O . GLY A 1 857 ? -9.052 -20.845 -28.887 1.00 80.94 857 GLY A O 1
ATOM 6709 N N . HIS A 1 858 ? -10.469 -21.338 -27.236 1.00 85.62 858 HIS A N 1
ATOM 6710 C CA . HIS A 1 858 ? -9.500 -21.053 -26.167 1.00 85.62 858 HIS A CA 1
ATOM 6711 C C . HIS A 1 858 ? -8.499 -22.190 -25.962 1.00 85.62 858 HIS A C 1
ATOM 6713 O O . HIS A 1 858 ? -8.883 -23.364 -26.003 1.00 85.62 858 HIS A O 1
ATOM 6719 N N . TYR A 1 859 ? -7.251 -21.846 -25.636 1.00 93.31 859 TYR A N 1
ATOM 6720 C CA . TYR A 1 859 ? -6.203 -22.816 -25.331 1.00 93.31 859 TYR A CA 1
ATOM 6721 C C . TYR A 1 859 ? -6.469 -23.547 -24.006 1.00 93.31 859 TYR A C 1
ATOM 6723 O O . TYR A 1 859 ? -6.781 -22.929 -22.987 1.00 93.31 859 TYR A O 1
ATOM 6731 N N . LEU A 1 860 ? -6.308 -24.872 -24.006 1.00 91.44 860 LEU A N 1
ATOM 6732 C CA . LEU A 1 860 ? -6.527 -25.748 -22.851 1.00 91.44 860 LEU A CA 1
ATOM 6733 C C . LEU A 1 860 ? -5.219 -26.242 -22.230 1.00 91.44 860 LEU A C 1
ATOM 6735 O O . LEU A 1 860 ? -5.059 -26.183 -21.015 1.00 91.44 860 LEU A O 1
ATOM 6739 N N . HIS A 1 861 ? -4.304 -26.777 -23.038 1.00 93.81 861 HIS A N 1
ATOM 6740 C CA . HIS A 1 861 ? -2.992 -27.269 -22.603 1.00 93.81 861 HIS A CA 1
ATOM 6741 C C . HIS A 1 861 ? -2.126 -27.642 -23.812 1.00 93.81 861 HIS A C 1
ATOM 6743 O O . HIS A 1 861 ? -2.627 -27.806 -24.924 1.00 93.81 861 HIS A O 1
ATOM 6749 N N . TRP A 1 862 ? -0.835 -27.872 -23.576 1.00 94.69 862 TRP A N 1
ATOM 6750 C CA . TRP A 1 862 ? 0.129 -28.285 -24.593 1.00 94.69 862 TRP A CA 1
ATOM 6751 C C . TRP A 1 862 ? 0.693 -29.692 -24.346 1.00 94.69 862 TRP A C 1
ATOM 6753 O O . TRP A 1 862 ? 0.848 -30.108 -23.189 1.00 94.69 862 TRP A O 1
ATOM 6763 N N . PRO A 1 863 ? 1.007 -30.429 -25.427 1.00 92.44 863 PRO A N 1
ATOM 6764 C CA . PRO A 1 863 ? 1.738 -31.688 -25.368 1.00 92.44 863 PRO A CA 1
ATOM 6765 C C . PRO A 1 863 ? 3.244 -31.477 -25.161 1.00 92.44 863 PRO A C 1
ATOM 6767 O O . PRO A 1 863 ? 3.750 -30.357 -25.184 1.00 92.44 863 PRO A O 1
ATOM 6770 N N . ARG A 1 864 ? 3.985 -32.577 -24.997 1.00 89.31 864 ARG A N 1
ATOM 6771 C CA . ARG A 1 864 ? 5.457 -32.553 -24.934 1.00 89.31 864 ARG A CA 1
ATOM 6772 C C . ARG A 1 864 ? 6.106 -32.255 -26.292 1.00 89.31 864 ARG A C 1
ATOM 6774 O O . ARG A 1 864 ? 7.117 -31.554 -26.358 1.00 89.31 864 ARG A O 1
ATOM 6781 N N . ARG A 1 865 ? 5.536 -32.787 -27.378 1.00 87.31 865 ARG A N 1
ATOM 6782 C CA . ARG A 1 865 ? 6.008 -32.560 -28.753 1.00 87.31 865 ARG A CA 1
ATOM 6783 C C . ARG A 1 865 ? 5.006 -31.712 -29.531 1.00 87.31 865 ARG A C 1
ATOM 6785 O O . ARG A 1 865 ? 3.826 -32.050 -29.578 1.00 87.31 865 ARG A O 1
ATOM 6792 N N . ALA A 1 866 ? 5.492 -30.645 -30.159 1.00 84.38 866 ALA A N 1
ATOM 6793 C CA . ALA A 1 866 ? 4.705 -29.785 -31.035 1.00 84.38 866 ALA A CA 1
ATOM 6794 C C . ALA A 1 866 ? 4.410 -30.453 -32.387 1.00 84.38 866 ALA A C 1
ATOM 6796 O O . ALA A 1 866 ? 3.306 -30.338 -32.915 1.00 84.38 866 ALA A O 1
ATOM 6797 N N . ILE A 1 867 ? 5.388 -31.197 -32.914 1.00 77.94 867 ILE A N 1
ATOM 6798 C CA . ILE A 1 867 ? 5.335 -31.850 -34.228 1.00 77.94 867 ILE A CA 1
ATOM 6799 C C . ILE A 1 867 ? 5.445 -33.367 -34.040 1.00 77.94 867 ILE A C 1
ATOM 6801 O O . ILE A 1 867 ? 6.300 -33.846 -33.293 1.00 77.94 867 ILE A O 1
ATOM 6805 N N . THR A 1 868 ? 4.583 -34.118 -34.725 1.00 67.62 868 THR A N 1
ATOM 6806 C CA . THR A 1 868 ? 4.514 -35.590 -34.683 1.00 67.62 868 THR A CA 1
ATOM 6807 C C . THR A 1 868 ? 5.012 -36.190 -35.995 1.00 67.62 868 THR A C 1
ATOM 6809 O O . THR A 1 868 ? 4.731 -35.624 -37.051 1.00 67.62 868 THR A O 1
ATOM 6812 N N . GLU A 1 869 ? 5.697 -37.334 -35.958 1.00 66.44 869 GLU A N 1
ATOM 6813 C CA . GLU A 1 869 ? 6.134 -38.020 -37.185 1.00 66.44 869 GLU A CA 1
ATOM 6814 C C . GLU A 1 869 ? 4.987 -38.834 -37.812 1.00 66.44 869 GLU A C 1
ATOM 6816 O O . GLU A 1 869 ? 4.099 -39.336 -37.115 1.00 66.44 869 GLU A O 1
ATOM 6821 N N . GLU A 1 870 ? 4.980 -38.969 -39.145 1.00 51.12 870 GLU A N 1
ATOM 6822 C CA . GLU A 1 870 ? 3.964 -39.761 -39.850 1.00 51.12 870 GLU A CA 1
ATOM 6823 C C . GLU A 1 870 ? 4.003 -41.233 -39.400 1.00 51.12 870 GLU A C 1
ATOM 6825 O O . GLU A 1 870 ? 4.994 -41.936 -39.590 1.00 51.12 870 GLU A O 1
ATOM 6830 N N . GLY A 1 871 ? 2.895 -41.717 -38.825 1.00 47.44 871 GLY A N 1
ATOM 6831 C CA . GLY A 1 871 ? 2.731 -43.111 -38.394 1.00 47.44 871 GLY A CA 1
ATOM 6832 C C . GLY A 1 871 ? 2.934 -43.380 -36.896 1.00 47.44 871 GLY A C 1
ATOM 6833 O O . GLY A 1 871 ? 2.742 -44.520 -36.472 1.00 47.44 871 GLY A O 1
ATOM 6834 N N . GLU A 1 872 ? 3.263 -42.372 -36.079 1.00 56.78 872 GLU A N 1
ATOM 6835 C CA . GLU A 1 872 ? 3.327 -42.512 -34.614 1.00 56.78 872 GLU A CA 1
ATOM 6836 C C . GLU A 1 872 ? 1.920 -42.608 -33.983 1.00 56.78 872 GLU A C 1
ATOM 6838 O O . GLU A 1 872 ? 1.017 -41.828 -34.290 1.00 56.78 872 GLU A O 1
ATOM 6843 N N . SER A 1 873 ? 1.713 -43.550 -33.052 1.00 49.91 873 SER A N 1
ATOM 6844 C CA . SER A 1 873 ? 0.490 -43.583 -32.225 1.00 49.91 873 SER A CA 1
ATOM 6845 C C . SER A 1 873 ? 0.410 -42.375 -31.277 1.00 49.91 873 SER A C 1
ATOM 6847 O O . SER A 1 873 ? 1.438 -41.804 -30.928 1.00 49.91 873 SER A O 1
ATOM 6849 N N . HIS A 1 874 ? -0.782 -42.014 -30.775 1.00 52.81 874 HIS A N 1
ATOM 6850 C CA . HIS A 1 874 ? -0.962 -40.875 -29.847 1.00 52.81 874 HIS A CA 1
ATOM 6851 C C . HIS A 1 874 ? -0.009 -40.883 -28.632 1.00 52.81 874 HIS A C 1
ATOM 6853 O O . HIS A 1 874 ? 0.433 -39.821 -28.194 1.00 52.81 874 HIS A O 1
ATOM 6859 N N . VAL A 1 875 ? 0.332 -42.071 -28.117 1.00 50.75 875 VAL A N 1
ATOM 6860 C CA . VAL A 1 875 ? 1.267 -42.254 -26.992 1.00 50.75 875 VAL A CA 1
ATOM 6861 C C . VAL A 1 875 ? 2.727 -42.096 -27.447 1.00 50.75 875 VAL A C 1
ATOM 6863 O O . VAL A 1 875 ? 3.516 -41.451 -26.765 1.00 50.75 875 VAL A O 1
ATOM 6866 N N . GLN A 1 876 ? 3.089 -42.618 -28.625 1.00 52.31 876 GLN A N 1
ATOM 6867 C CA . GLN A 1 876 ? 4.436 -42.461 -29.207 1.00 52.31 876 GLN A CA 1
ATOM 6868 C C . GLN A 1 876 ? 4.718 -41.019 -29.653 1.00 52.31 876 GLN A C 1
ATOM 6870 O O . GLN A 1 876 ? 5.834 -40.528 -29.509 1.00 52.31 876 GLN A O 1
ATOM 6875 N N . ALA A 1 877 ? 3.681 -40.318 -30.104 1.00 59.28 877 ALA A N 1
ATOM 6876 C CA . ALA A 1 877 ? 3.714 -38.921 -30.506 1.00 59.28 877 ALA A CA 1
ATOM 6877 C C . ALA A 1 877 ? 3.888 -37.942 -29.325 1.00 59.28 877 ALA A C 1
ATOM 6879 O O . ALA A 1 877 ? 4.037 -36.742 -29.544 1.00 59.28 877 ALA A O 1
ATOM 6880 N N . GLY A 1 878 ? 3.842 -38.414 -28.068 1.00 59.62 878 GLY A N 1
ATOM 6881 C CA . GLY A 1 878 ? 3.989 -37.560 -26.881 1.00 59.62 878 GLY A CA 1
ATOM 6882 C C . GLY A 1 878 ? 2.877 -36.516 -26.740 1.00 59.62 878 GLY A C 1
ATOM 6883 O O . GLY A 1 878 ? 3.116 -35.417 -26.236 1.00 59.62 878 GLY A O 1
ATOM 6884 N N . ARG A 1 879 ? 1.670 -36.847 -27.219 1.00 70.81 879 ARG A N 1
ATOM 6885 C CA . ARG A 1 879 ? 0.535 -35.922 -27.323 1.00 70.81 879 ARG A CA 1
ATOM 6886 C C . ARG A 1 879 ? -0.308 -35.795 -26.051 1.00 70.81 879 ARG A C 1
ATOM 6888 O O . ARG A 1 879 ? -1.322 -35.108 -26.067 1.00 70.81 879 ARG A O 1
ATOM 6895 N N . GLU A 1 880 ? 0.093 -36.414 -24.950 1.00 81.88 880 GLU A N 1
ATOM 6896 C CA . GLU A 1 880 ? -0.609 -36.285 -23.670 1.00 81.88 880 GLU A CA 1
ATOM 6897 C C . GLU A 1 880 ? -0.500 -34.859 -23.092 1.00 81.88 880 GLU A C 1
ATOM 6899 O O . GLU A 1 880 ? 0.515 -34.188 -23.306 1.00 81.88 880 GLU A O 1
ATOM 6904 N N . PRO A 1 881 ? -1.516 -34.379 -22.345 1.00 87.81 881 PRO A N 1
ATOM 6905 C CA . PRO A 1 881 ? -1.458 -33.083 -21.676 1.00 87.81 881 PRO A CA 1
ATOM 6906 C C . PRO A 1 881 ? -0.261 -33.001 -20.725 1.00 87.81 881 PRO A C 1
ATOM 6908 O O . PRO A 1 881 ? -0.149 -33.798 -19.793 1.00 87.81 881 PRO A O 1
ATOM 6911 N N . SER A 1 882 ? 0.609 -32.008 -20.908 1.00 91.81 882 SER A N 1
ATOM 6912 C CA . SER A 1 882 ? 1.808 -31.853 -20.087 1.00 91.81 882 SER A CA 1
ATOM 6913 C C . SER A 1 882 ? 1.788 -30.556 -19.282 1.00 91.81 882 SER A C 1
ATOM 6915 O O . SER A 1 882 ? 1.756 -29.465 -19.850 1.00 91.81 882 SER A O 1
ATOM 6917 N N . VAL A 1 883 ? 1.936 -30.665 -17.958 1.00 94.56 883 VAL A N 1
ATOM 6918 C CA . VAL A 1 883 ? 1.985 -29.524 -17.023 1.00 94.56 883 VAL A CA 1
ATOM 6919 C C . VAL A 1 883 ? 3.154 -28.581 -17.329 1.00 94.56 883 VAL A C 1
ATOM 6921 O O . VAL A 1 883 ? 2.935 -27.391 -17.544 1.00 94.56 883 VAL A O 1
ATOM 6924 N N . LEU A 1 884 ? 4.378 -29.115 -17.410 1.00 94.38 884 LEU A N 1
ATOM 6925 C CA . LEU A 1 884 ? 5.599 -28.349 -17.689 1.00 94.38 884 LEU A CA 1
ATOM 6926 C C . LEU A 1 884 ? 5.501 -27.582 -19.016 1.00 94.38 884 LEU A C 1
ATOM 6928 O O . LEU A 1 884 ? 5.612 -26.359 -19.051 1.00 94.38 884 LEU A O 1
ATOM 6932 N N . HIS A 1 885 ? 5.254 -28.317 -20.101 1.00 94.81 885 HIS A N 1
ATOM 6933 C CA . HIS A 1 885 ? 5.168 -27.769 -21.453 1.00 94.81 885 HIS A CA 1
ATOM 6934 C C . HIS A 1 885 ? 4.033 -26.751 -21.619 1.00 94.81 885 HIS A C 1
ATOM 6936 O O . HIS A 1 885 ? 4.237 -25.731 -22.269 1.00 94.81 885 HIS A O 1
ATOM 6942 N N . SER A 1 886 ? 2.882 -26.955 -20.967 1.00 96.44 886 SER A N 1
ATOM 6943 C CA . SER A 1 886 ? 1.807 -25.953 -20.952 1.00 96.44 886 SER A CA 1
ATOM 6944 C C . SER A 1 886 ? 2.250 -24.656 -20.278 1.00 96.44 886 SER A C 1
ATOM 6946 O O . SER A 1 886 ? 2.012 -23.580 -20.814 1.00 96.44 886 SER A O 1
ATOM 6948 N N . ALA A 1 887 ? 2.940 -24.737 -19.135 1.00 96.69 887 ALA A N 1
ATOM 6949 C CA . ALA A 1 887 ? 3.455 -23.552 -18.454 1.00 96.69 887 ALA A CA 1
ATOM 6950 C C . ALA A 1 887 ? 4.508 -22.806 -19.298 1.00 96.69 887 ALA A C 1
ATOM 6952 O O . ALA A 1 887 ? 4.474 -21.579 -19.386 1.00 96.69 887 ALA A O 1
ATOM 6953 N N . MET A 1 888 ? 5.415 -23.535 -19.956 1.00 96.38 888 MET A N 1
ATOM 6954 C CA . MET A 1 888 ? 6.421 -22.951 -20.851 1.00 96.38 888 MET A CA 1
ATOM 6955 C C . MET A 1 888 ? 5.800 -22.289 -22.082 1.00 96.38 888 MET A C 1
ATOM 6957 O O . MET A 1 888 ? 6.195 -21.177 -22.423 1.00 96.38 888 MET A O 1
ATOM 6961 N N . ALA A 1 889 ? 4.825 -22.942 -22.720 1.00 97.19 889 ALA A N 1
ATOM 6962 C CA . ALA A 1 889 ? 4.124 -22.399 -23.878 1.00 97.19 889 ALA A CA 1
ATOM 6963 C C . ALA A 1 889 ? 3.381 -21.110 -23.523 1.00 97.19 889 ALA A C 1
ATOM 6965 O O . ALA A 1 889 ? 3.565 -20.104 -24.198 1.00 97.19 889 ALA A O 1
ATOM 6966 N N . ILE A 1 890 ? 2.630 -21.098 -22.415 1.00 97.06 890 ILE A N 1
ATOM 6967 C CA . ILE A 1 890 ? 1.936 -19.891 -21.943 1.00 97.06 890 ILE A CA 1
ATOM 6968 C C . ILE A 1 890 ? 2.928 -18.741 -21.739 1.00 97.06 890 ILE A C 1
ATOM 6970 O O . ILE A 1 890 ? 2.692 -17.636 -22.221 1.00 97.06 890 ILE A O 1
ATOM 6974 N N . LEU A 1 891 ? 4.061 -18.994 -21.076 1.00 96.06 891 LEU A N 1
ATOM 6975 C CA . LEU A 1 891 ? 5.088 -17.971 -20.869 1.00 96.06 891 LEU A CA 1
ATOM 6976 C C . LEU A 1 891 ? 5.693 -17.473 -22.186 1.00 96.06 891 LEU A C 1
ATOM 6978 O O . LEU A 1 891 ? 5.897 -16.270 -22.331 1.00 96.06 891 LEU A O 1
ATOM 6982 N N . ALA A 1 892 ? 5.984 -18.367 -23.134 1.00 95.62 892 ALA A N 1
ATOM 6983 C CA . ALA A 1 892 ? 6.528 -17.998 -24.438 1.00 95.62 892 ALA A CA 1
ATOM 6984 C C . ALA A 1 892 ? 5.536 -17.142 -25.245 1.00 95.62 892 ALA A C 1
ATOM 6986 O O . ALA A 1 892 ? 5.921 -16.090 -25.750 1.00 95.62 892 ALA A O 1
ATOM 6987 N N . LEU A 1 893 ? 4.263 -17.548 -25.294 1.00 95.94 893 LEU A N 1
ATOM 6988 C CA . LEU A 1 893 ? 3.205 -16.855 -26.030 1.00 95.94 893 LEU A CA 1
ATOM 6989 C C . LEU A 1 893 ? 2.856 -15.495 -25.422 1.00 95.94 893 LEU A C 1
ATOM 6991 O O . LEU A 1 893 ? 2.758 -14.521 -26.161 1.00 95.94 893 LEU A O 1
ATOM 6995 N N . ARG A 1 894 ? 2.712 -15.404 -24.091 1.00 94.19 894 ARG A N 1
ATOM 6996 C CA . ARG A 1 894 ? 2.431 -14.130 -23.403 1.00 94.19 894 ARG A CA 1
ATOM 6997 C C . ARG A 1 894 ? 3.564 -13.127 -23.609 1.00 94.19 894 ARG A C 1
ATOM 6999 O O . ARG A 1 894 ? 3.304 -11.977 -23.923 1.00 94.19 894 ARG A O 1
ATOM 7006 N N . ARG A 1 895 ? 4.821 -13.571 -23.496 1.00 92.38 895 ARG A N 1
ATOM 7007 C CA . ARG A 1 895 ? 5.987 -12.703 -23.723 1.00 92.38 895 ARG A CA 1
ATOM 7008 C C . ARG A 1 895 ? 6.086 -12.254 -25.174 1.00 92.38 895 ARG A C 1
ATOM 7010 O O . ARG A 1 895 ? 6.277 -11.076 -25.416 1.00 92.38 895 ARG A O 1
ATOM 7017 N N . ALA A 1 896 ? 5.917 -13.166 -26.133 1.00 90.62 896 ALA A N 1
ATOM 7018 C CA . ALA A 1 896 ? 5.878 -12.794 -27.546 1.00 90.62 896 ALA A CA 1
ATOM 7019 C C . ALA A 1 896 ? 4.799 -11.732 -27.813 1.00 90.62 896 ALA A C 1
ATOM 7021 O O . ALA A 1 896 ? 5.090 -10.742 -28.478 1.00 90.62 896 ALA A O 1
ATOM 7022 N N . TYR A 1 897 ? 3.616 -11.885 -27.213 1.00 92.44 897 TYR A N 1
ATOM 7023 C CA . TYR A 1 897 ? 2.531 -10.911 -27.313 1.00 92.44 897 TYR A CA 1
ATOM 7024 C C . TYR A 1 897 ? 2.924 -9.554 -26.734 1.00 92.44 897 TYR A C 1
ATOM 7026 O O . TYR A 1 897 ? 2.800 -8.539 -27.414 1.00 92.44 897 TYR A O 1
ATOM 7034 N N . ASP A 1 898 ? 3.447 -9.533 -25.509 1.00 85.56 898 ASP A N 1
ATOM 7035 C CA . ASP A 1 898 ? 3.803 -8.292 -24.820 1.00 85.56 898 ASP A CA 1
ATOM 7036 C C . ASP A 1 898 ? 4.983 -7.567 -25.511 1.00 85.56 898 ASP A C 1
ATOM 7038 O O . ASP A 1 898 ? 4.983 -6.344 -25.624 1.00 85.56 898 ASP A O 1
ATOM 7042 N N . ASP A 1 899 ? 5.975 -8.304 -26.020 1.00 81.25 899 ASP A N 1
ATOM 7043 C CA . ASP A 1 899 ? 7.173 -7.742 -26.660 1.00 81.25 899 ASP A CA 1
ATOM 7044 C C . ASP A 1 899 ? 6.945 -7.295 -28.116 1.00 81.25 899 ASP A C 1
ATOM 7046 O O . ASP A 1 899 ? 7.710 -6.480 -28.633 1.00 81.25 899 ASP A O 1
ATOM 7050 N N . THR A 1 900 ? 5.921 -7.831 -28.788 1.00 81.94 900 THR A N 1
ATOM 7051 C CA . THR A 1 900 ? 5.587 -7.497 -30.187 1.00 81.94 900 THR A CA 1
ATOM 7052 C C . THR A 1 900 ? 4.326 -6.645 -30.321 1.00 81.94 900 THR A C 1
ATOM 7054 O O . THR A 1 900 ? 3.819 -6.477 -31.429 1.00 81.94 900 THR A O 1
ATOM 7057 N N . ASP A 1 901 ? 3.816 -6.110 -29.207 1.00 79.62 901 ASP A N 1
ATOM 7058 C CA . ASP A 1 901 ? 2.579 -5.318 -29.148 1.00 79.62 901 ASP A CA 1
ATOM 7059 C C . ASP A 1 901 ? 1.387 -6.045 -29.807 1.00 79.62 901 ASP A C 1
ATOM 7061 O O . ASP A 1 901 ? 0.622 -5.496 -30.601 1.00 79.62 901 ASP A O 1
ATOM 7065 N N . GLY A 1 902 ? 1.277 -7.343 -29.513 1.00 84.50 902 GLY A N 1
ATOM 7066 C CA . GLY A 1 902 ? 0.204 -8.222 -29.968 1.00 84.50 902 GLY A CA 1
ATOM 7067 C C . GLY A 1 902 ? 0.336 -8.775 -31.389 1.00 84.50 902 GLY A C 1
ATOM 7068 O O . GLY A 1 902 ? -0.617 -9.379 -31.876 1.00 84.50 902 GLY A O 1
ATOM 7069 N N . GLN A 1 903 ? 1.475 -8.598 -32.070 1.00 85.56 903 GLN A N 1
ATOM 7070 C CA . GLN A 1 903 ? 1.673 -9.156 -33.418 1.00 85.56 903 GLN A CA 1
ATOM 7071 C C . GLN A 1 903 ? 1.887 -10.675 -33.422 1.00 85.56 903 GLN A C 1
ATOM 7073 O O . GLN A 1 903 ? 1.459 -11.339 -34.363 1.00 85.56 903 GLN A O 1
ATOM 7078 N N . LEU A 1 904 ? 2.546 -11.219 -32.396 1.00 90.06 904 LEU A N 1
ATOM 7079 C CA . LEU A 1 904 ? 2.826 -12.648 -32.242 1.00 90.06 904 LEU A CA 1
ATOM 7080 C C . LEU A 1 904 ? 2.351 -13.147 -30.877 1.00 90.06 904 LEU A C 1
ATOM 7082 O O . LEU A 1 904 ? 2.497 -12.451 -29.882 1.00 90.06 904 LEU A O 1
ATOM 7086 N N . GLY A 1 905 ? 1.888 -14.392 -30.795 1.00 92.50 905 GLY A N 1
ATOM 7087 C CA . GLY A 1 905 ? 1.546 -15.042 -29.530 1.00 92.50 905 GLY A CA 1
ATOM 7088 C C . GLY A 1 905 ? 0.130 -14.737 -29.039 1.00 92.50 905 GLY A C 1
ATOM 7089 O O . GLY A 1 905 ? -0.750 -14.374 -29.812 1.00 92.50 905 GLY A O 1
ATOM 7090 N N . ALA A 1 906 ? -0.095 -14.896 -27.732 1.00 91.88 906 ALA A N 1
ATOM 7091 C CA . ALA A 1 906 ? -1.439 -14.950 -27.161 1.00 91.88 906 ALA A CA 1
ATOM 7092 C C . ALA A 1 906 ? -1.688 -13.880 -26.090 1.00 91.88 906 ALA A C 1
ATOM 7094 O O . ALA A 1 906 ? -0.856 -13.644 -25.205 1.00 91.88 906 ALA A O 1
ATOM 7095 N N . ASP A 1 907 ? -2.880 -13.281 -26.118 1.00 89.44 907 ASP A N 1
ATOM 7096 C CA . ASP A 1 907 ? -3.345 -12.371 -25.072 1.00 89.44 907 ASP A CA 1
ATOM 7097 C C . ASP A 1 907 ? -3.692 -13.123 -23.765 1.00 89.44 907 ASP A C 1
ATOM 7099 O O . ASP A 1 907 ? -3.699 -14.357 -23.698 1.00 89.44 907 ASP A O 1
ATOM 7103 N N . ALA A 1 908 ? -3.969 -12.380 -22.688 1.00 87.00 908 ALA A N 1
ATOM 7104 C CA . ALA A 1 908 ? -4.295 -12.977 -21.391 1.00 87.00 908 ALA A CA 1
ATOM 7105 C C . ALA A 1 908 ? -5.591 -13.812 -21.434 1.00 87.00 908 ALA A C 1
ATOM 7107 O O . ALA A 1 908 ? -5.673 -14.873 -20.815 1.00 87.00 908 ALA A O 1
ATOM 7108 N N . ALA A 1 909 ? -6.595 -13.370 -22.198 1.00 86.81 909 ALA A N 1
ATOM 7109 C CA . ALA A 1 909 ? -7.885 -14.049 -22.292 1.00 86.81 909 ALA A CA 1
ATOM 7110 C C . ALA A 1 909 ? -7.778 -15.418 -22.988 1.00 86.81 909 ALA A C 1
ATOM 7112 O O . ALA A 1 909 ? -8.441 -16.378 -22.584 1.00 86.81 909 ALA A O 1
ATOM 7113 N N . SER A 1 910 ? -6.921 -15.529 -24.002 1.00 89.38 910 SER A N 1
ATOM 7114 C CA . SER A 1 910 ? -6.733 -16.748 -24.795 1.00 89.38 910 SER A CA 1
ATOM 7115 C C . SER A 1 910 ? -6.109 -17.887 -23.990 1.00 89.38 910 SER A C 1
ATOM 7117 O O . SER A 1 910 ? -6.436 -19.053 -24.220 1.00 89.38 910 SER A O 1
ATOM 7119 N N . VAL A 1 911 ? -5.253 -17.567 -23.012 1.00 92.94 911 VAL A N 1
ATOM 7120 C CA . VAL A 1 911 ? -4.557 -18.559 -22.171 1.00 92.94 911 VAL A CA 1
ATOM 7121 C C . VAL A 1 911 ? -5.239 -18.833 -20.827 1.00 92.94 911 VAL A C 1
ATOM 7123 O O . VAL A 1 911 ? -4.850 -19.770 -20.129 1.00 92.94 911 VAL A O 1
ATOM 7126 N N . GLU A 1 912 ? -6.267 -18.069 -20.447 1.00 90.94 912 GLU A N 1
ATOM 7127 C CA . GLU A 1 912 ? -6.885 -18.153 -19.114 1.00 90.94 912 GLU A CA 1
ATOM 7128 C C . GLU A 1 912 ? -7.454 -19.552 -18.807 1.00 90.94 912 GLU A C 1
ATOM 7130 O O . GLU A 1 912 ? -7.336 -20.059 -17.690 1.00 90.94 912 GLU A O 1
ATOM 7135 N N . GLN A 1 913 ? -8.028 -20.241 -19.801 1.00 90.62 913 GLN A N 1
ATOM 7136 C CA . GLN A 1 913 ? -8.508 -21.614 -19.604 1.00 90.62 913 GLN A CA 1
ATOM 7137 C C . GLN A 1 913 ? -7.361 -22.596 -19.320 1.00 90.62 913 GLN A C 1
ATOM 7139 O O . GLN A 1 913 ? -7.493 -23.449 -18.435 1.00 90.62 913 GLN A O 1
ATOM 7144 N N . ALA A 1 914 ? -6.222 -22.444 -19.999 1.00 93.62 914 ALA A N 1
ATOM 7145 C CA . ALA A 1 914 ? -5.026 -23.236 -19.739 1.00 93.62 914 ALA A CA 1
ATOM 7146 C C . ALA A 1 914 ? -4.415 -22.939 -18.361 1.00 93.62 914 ALA A C 1
ATOM 7148 O O . ALA A 1 914 ? -4.001 -23.861 -17.653 1.00 93.62 914 ALA A O 1
ATOM 7149 N N . LEU A 1 915 ? -4.433 -21.677 -17.922 1.00 93.75 915 LEU A N 1
ATOM 7150 C CA . LEU A 1 915 ? -4.005 -21.279 -16.576 1.00 93.75 915 LEU A CA 1
ATOM 7151 C C . LEU A 1 915 ? -4.889 -21.911 -15.491 1.00 93.75 915 LEU A C 1
ATOM 7153 O O . LEU A 1 915 ? -4.375 -22.515 -14.546 1.00 93.75 915 LEU A O 1
ATOM 7157 N N . ARG A 1 916 ? -6.216 -21.899 -15.663 1.00 90.75 916 ARG A N 1
ATOM 7158 C CA . ARG A 1 916 ? -7.143 -22.624 -14.772 1.00 90.75 916 ARG A CA 1
ATOM 7159 C C . ARG A 1 916 ? -6.891 -24.130 -14.778 1.00 90.75 916 ARG A C 1
ATOM 7161 O O . ARG A 1 916 ? -6.977 -24.777 -13.731 1.00 90.75 916 ARG A O 1
ATOM 7168 N N . TRP A 1 917 ? -6.589 -24.709 -15.940 1.00 92.44 917 TRP A N 1
ATOM 7169 C CA . TRP A 1 917 ? -6.267 -26.131 -16.057 1.00 92.44 917 TRP A CA 1
ATOM 7170 C C . TRP A 1 917 ? -5.001 -26.498 -15.266 1.00 92.44 917 TRP A C 1
ATOM 7172 O O . TRP A 1 917 ? -5.016 -27.505 -14.544 1.00 92.44 917 TRP A O 1
ATOM 7182 N N . LEU A 1 918 ? -3.959 -25.656 -15.330 1.00 92.88 918 LEU A N 1
ATOM 7183 C CA . LEU A 1 918 ? -2.726 -25.772 -14.539 1.00 92.88 918 LEU A CA 1
ATOM 7184 C C . LEU A 1 918 ? -2.987 -25.623 -13.033 1.00 92.88 918 LEU A C 1
ATOM 7186 O O . LEU A 1 918 ? -2.519 -26.444 -12.238 1.00 92.88 918 LEU A O 1
ATOM 7190 N N . ALA A 1 919 ? -3.774 -24.620 -12.635 1.00 90.00 919 ALA A N 1
ATOM 7191 C CA . ALA A 1 919 ? -4.085 -24.337 -11.232 1.00 90.00 919 ALA A CA 1
ATOM 7192 C C . ALA A 1 919 ? -4.843 -25.483 -10.537 1.00 90.00 919 ALA A C 1
ATOM 7194 O O . ALA A 1 919 ? -4.695 -25.683 -9.329 1.00 90.00 919 ALA A O 1
ATOM 7195 N N . ARG A 1 920 ? -5.634 -26.258 -11.295 1.00 88.38 920 ARG A N 1
ATOM 7196 C CA . ARG A 1 920 ? -6.410 -27.410 -10.801 1.00 88.38 920 ARG A CA 1
ATOM 7197 C C . ARG A 1 920 ? -5.612 -28.707 -10.663 1.00 88.38 920 ARG A C 1
ATOM 7199 O O . ARG A 1 920 ? -6.159 -29.673 -10.147 1.00 88.38 920 ARG A O 1
ATOM 7206 N N . ARG A 1 921 ? -4.362 -28.780 -11.135 1.00 88.69 921 ARG A N 1
ATOM 7207 C CA . ARG A 1 921 ? -3.548 -30.002 -10.989 1.00 88.69 921 ARG A CA 1
ATOM 7208 C C . ARG A 1 921 ? -3.209 -30.230 -9.520 1.00 88.69 921 ARG A C 1
ATOM 7210 O O . ARG A 1 921 ? -2.841 -29.280 -8.842 1.00 88.69 921 ARG A O 1
ATOM 7217 N N . ASP A 1 922 ? -3.298 -31.458 -9.020 1.00 72.38 922 ASP A N 1
ATOM 7218 C CA . ASP A 1 922 ? -3.069 -31.741 -7.593 1.00 72.38 922 ASP A CA 1
ATOM 7219 C C . ASP A 1 922 ? -1.608 -31.517 -7.174 1.00 72.38 922 ASP A C 1
ATOM 7221 O O . ASP A 1 922 ? -1.353 -30.995 -6.090 1.00 72.38 922 ASP A O 1
ATOM 7225 N N . THR A 1 923 ? -0.648 -31.804 -8.059 1.00 74.62 923 THR A N 1
ATOM 7226 C CA . THR A 1 923 ? 0.790 -31.613 -7.818 1.00 74.62 923 THR A CA 1
ATOM 7227 C C . THR A 1 923 ? 1.500 -31.007 -9.035 1.00 74.62 923 THR A C 1
ATOM 7229 O O . THR A 1 923 ? 1.120 -31.245 -10.182 1.00 74.62 923 THR A O 1
ATOM 7232 N N . TRP A 1 924 ? 2.549 -30.213 -8.786 1.00 89.44 924 TRP A N 1
ATOM 7233 C CA . TRP A 1 924 ? 3.464 -29.672 -9.807 1.00 89.44 924 TRP A CA 1
ATOM 7234 C C . TRP A 1 924 ? 4.817 -30.382 -9.717 1.00 89.44 924 TRP A C 1
ATOM 7236 O O . TRP A 1 924 ? 5.850 -29.757 -9.482 1.00 89.44 924 TRP A O 1
ATOM 7246 N N . ALA A 1 925 ? 4.775 -31.713 -9.800 1.00 85.00 925 ALA A N 1
ATOM 7247 C CA . ALA A 1 925 ? 5.944 -32.562 -9.616 1.00 85.00 925 ALA A CA 1
ATOM 7248 C C . ALA A 1 925 ? 7.023 -32.281 -10.668 1.00 85.00 925 ALA A C 1
ATOM 7250 O O . ALA A 1 925 ? 6.720 -31.984 -11.825 1.00 85.00 925 ALA A O 1
ATOM 7251 N N . ASP A 1 926 ? 8.279 -32.396 -10.247 1.00 88.38 926 ASP A N 1
ATOM 7252 C CA . ASP A 1 926 ? 9.425 -32.191 -11.116 1.00 88.38 926 ASP A CA 1
ATOM 7253 C C . ASP A 1 926 ? 9.471 -33.212 -12.255 1.00 88.38 926 ASP A C 1
ATOM 7255 O O . ASP A 1 926 ? 9.173 -34.394 -12.083 1.00 88.38 926 ASP A O 1
ATOM 7259 N N . THR A 1 927 ? 9.844 -32.732 -13.439 1.00 89.69 927 THR A N 1
ATOM 7260 C CA . THR A 1 927 ? 9.794 -33.493 -14.688 1.00 89.69 927 THR A CA 1
ATOM 7261 C C . THR A 1 927 ? 11.210 -33.675 -15.214 1.00 89.69 927 THR A C 1
ATOM 7263 O O . THR A 1 927 ? 12.008 -32.740 -15.201 1.00 89.69 927 THR A O 1
ATOM 7266 N N . THR A 1 928 ? 11.527 -34.878 -15.687 1.00 89.31 928 THR A N 1
ATOM 7267 C CA . THR A 1 928 ? 12.751 -35.161 -16.451 1.00 89.31 928 THR A CA 1
ATOM 7268 C C . THR A 1 928 ? 12.357 -35.566 -17.856 1.00 89.31 928 THR A C 1
ATOM 7270 O O . THR A 1 928 ? 11.400 -36.324 -18.028 1.00 89.31 928 THR A O 1
ATOM 7273 N N . GLU A 1 929 ? 13.075 -35.066 -18.853 1.00 87.62 929 GLU A N 1
ATOM 7274 C CA . GLU A 1 929 ? 12.769 -35.341 -20.243 1.00 87.62 929 GLU A CA 1
ATOM 7275 C C . GLU A 1 929 ? 14.028 -35.656 -21.066 1.00 87.62 929 GLU A C 1
ATOM 7277 O O . GLU A 1 929 ? 15.038 -34.964 -20.973 1.00 87.62 929 GLU A O 1
ATOM 7282 N N . ASP A 1 930 ? 13.954 -36.717 -21.877 1.00 84.19 930 ASP A N 1
ATOM 7283 C CA . ASP A 1 930 ? 15.000 -37.108 -22.829 1.00 84.19 930 ASP A CA 1
ATOM 7284 C C . ASP A 1 930 ? 14.696 -36.546 -24.222 1.00 84.19 930 ASP A C 1
ATOM 7286 O O . ASP A 1 930 ? 13.693 -36.918 -24.851 1.00 84.19 930 ASP A O 1
ATOM 7290 N N . ILE A 1 931 ? 15.557 -35.656 -24.704 1.00 81.38 931 ILE A N 1
ATOM 7291 C CA . ILE A 1 931 ? 15.467 -35.027 -26.020 1.00 81.38 931 ILE A CA 1
ATOM 7292 C C . ILE A 1 931 ? 16.444 -35.736 -26.948 1.00 81.38 931 ILE A C 1
ATOM 7294 O O . ILE A 1 931 ? 17.658 -35.551 -26.867 1.00 81.38 931 ILE A O 1
ATOM 7298 N N . ASN A 1 932 ? 15.905 -36.547 -27.854 1.00 76.62 932 ASN A N 1
ATOM 7299 C CA . ASN A 1 932 ? 16.704 -37.287 -28.821 1.00 76.62 932 ASN A CA 1
ATOM 7300 C C . ASN A 1 932 ? 16.738 -36.540 -30.149 1.00 76.62 932 ASN A C 1
ATOM 7302 O O . ASN A 1 932 ? 15.694 -36.247 -30.734 1.00 76.62 932 ASN A O 1
ATOM 7306 N N . ARG A 1 933 ? 17.942 -36.258 -30.649 1.00 70.69 933 ARG A N 1
ATOM 7307 C CA . ARG A 1 933 ? 18.140 -35.639 -31.960 1.00 70.69 933 ARG A CA 1
ATOM 7308 C C . ARG A 1 933 ? 19.229 -36.302 -32.762 1.00 70.69 933 ARG A C 1
ATOM 7310 O O . ARG A 1 933 ? 20.247 -36.750 -32.239 1.00 70.69 933 ARG A O 1
ATOM 7317 N N . LYS A 1 934 ? 19.011 -36.308 -34.070 1.00 65.88 934 LYS A N 1
ATOM 7318 C CA . LYS A 1 934 ? 19.980 -36.770 -35.047 1.00 65.88 934 LYS A CA 1
ATOM 7319 C C . LYS A 1 934 ? 20.689 -35.563 -35.653 1.00 65.88 934 LYS A C 1
ATOM 7321 O O . LYS A 1 934 ? 20.045 -34.728 -36.274 1.00 65.88 934 LYS A O 1
ATOM 7326 N N . TYR A 1 935 ? 22.005 -35.506 -35.493 1.00 64.94 935 TYR A N 1
ATOM 7327 C CA . TYR A 1 935 ? 22.874 -34.513 -36.122 1.00 64.94 935 TYR A CA 1
ATOM 7328 C C . TYR A 1 935 ? 23.760 -35.252 -37.132 1.00 64.94 935 TYR A C 1
ATOM 7330 O O . TYR A 1 935 ? 24.665 -36.005 -36.762 1.00 64.94 935 TYR A O 1
ATOM 7338 N N . GLY A 1 936 ? 23.424 -35.143 -38.421 1.00 64.38 936 GLY A N 1
ATOM 7339 C CA . GLY A 1 936 ? 24.067 -35.928 -39.479 1.00 64.38 936 GLY A CA 1
ATOM 7340 C C . GLY A 1 936 ? 23.926 -37.443 -39.255 1.00 64.38 936 GLY A C 1
ATOM 7341 O O . GLY A 1 936 ? 22.824 -37.994 -39.297 1.00 64.38 936 GLY A O 1
ATOM 7342 N N . THR A 1 937 ? 25.045 -38.137 -39.022 1.00 53.25 937 THR A N 1
ATOM 7343 C CA . THR A 1 937 ? 25.085 -39.585 -38.728 1.00 53.25 937 THR A CA 1
ATOM 7344 C C . THR A 1 937 ? 25.088 -39.919 -37.233 1.00 53.25 937 THR A C 1
ATOM 7346 O O . THR A 1 937 ? 25.017 -41.098 -36.886 1.00 53.25 937 THR A O 1
ATOM 7349 N N . LYS A 1 938 ? 25.191 -38.924 -36.342 1.00 58.75 938 LYS A N 1
ATOM 7350 C CA . LYS A 1 938 ? 25.276 -39.113 -34.887 1.00 58.75 938 LYS A CA 1
ATOM 7351 C C . LYS A 1 938 ? 23.913 -38.889 -34.230 1.00 58.75 938 LYS A C 1
ATOM 7353 O O . LYS A 1 938 ? 23.144 -38.028 -34.654 1.00 58.75 938 LYS A O 1
ATOM 7358 N N . TYR A 1 939 ? 23.637 -39.640 -33.167 1.00 64.31 939 TYR A N 1
ATOM 7359 C CA . TYR A 1 939 ? 22.499 -39.394 -32.281 1.00 64.31 939 TYR A CA 1
ATOM 7360 C C . TYR A 1 939 ? 22.997 -38.745 -30.993 1.00 64.31 939 TYR A C 1
ATOM 7362 O O . TYR A 1 939 ? 23.925 -39.250 -30.362 1.00 64.31 939 TYR A O 1
ATOM 7370 N N . CYS A 1 940 ? 22.378 -37.633 -30.618 1.00 66.12 940 CYS A N 1
ATOM 7371 C CA . CYS A 1 940 ? 22.585 -36.964 -29.346 1.00 66.12 940 CYS A CA 1
ATOM 7372 C C . CYS A 1 940 ? 21.317 -37.132 -28.506 1.00 66.12 940 CYS A C 1
ATOM 7374 O O . CYS A 1 940 ? 20.216 -36.853 -28.985 1.00 66.12 940 CYS A O 1
ATOM 7376 N N . ASN A 1 941 ? 21.480 -37.609 -27.274 1.00 76.38 941 ASN A N 1
ATOM 7377 C CA . ASN A 1 941 ? 20.426 -37.609 -26.269 1.00 76.38 941 ASN A CA 1
ATOM 7378 C C . ASN A 1 941 ? 20.776 -36.545 -25.224 1.00 76.38 941 ASN A C 1
ATOM 7380 O O . ASN A 1 941 ? 21.829 -36.631 -24.589 1.00 76.38 941 ASN A O 1
ATOM 7384 N N . LEU A 1 942 ? 19.907 -35.550 -25.078 1.00 79.81 942 LEU A N 1
ATOM 7385 C CA . LEU A 1 942 ? 19.993 -34.520 -24.054 1.00 79.81 942 LEU A CA 1
ATOM 7386 C C . LEU A 1 942 ? 18.948 -34.808 -22.973 1.00 79.81 942 LEU A C 1
ATOM 7388 O O . LEU A 1 942 ? 17.750 -34.708 -23.223 1.00 79.81 942 LEU A O 1
ATOM 7392 N N . VAL A 1 943 ? 19.413 -35.116 -21.763 1.00 83.00 943 VAL A N 1
ATOM 7393 C CA . VAL A 1 943 ? 18.546 -35.296 -20.593 1.00 83.00 943 VAL A CA 1
ATOM 7394 C C . VAL A 1 943 ? 18.375 -33.953 -19.894 1.00 83.00 943 VAL A C 1
ATOM 7396 O O . VAL A 1 943 ? 19.348 -33.392 -19.385 1.00 83.00 943 VAL A O 1
ATOM 7399 N N . VAL A 1 944 ? 17.147 -33.444 -19.839 1.00 86.06 944 VAL A N 1
ATOM 7400 C CA . VAL A 1 944 ? 16.818 -32.174 -19.183 1.00 86.06 944 VAL A CA 1
ATOM 7401 C C . VAL A 1 944 ? 15.985 -32.442 -17.936 1.00 86.06 944 VAL A C 1
ATOM 7403 O O . VAL A 1 944 ? 15.002 -33.180 -17.961 1.00 86.06 944 VAL A O 1
ATOM 7406 N N . LYS A 1 945 ? 16.399 -31.851 -16.815 1.00 90.56 945 LYS A N 1
ATOM 7407 C CA . LYS A 1 945 ? 15.690 -31.909 -15.533 1.00 90.56 945 LYS A CA 1
ATOM 7408 C C . LYS A 1 945 ? 15.062 -30.544 -15.285 1.00 90.56 945 LYS A C 1
ATOM 7410 O O . LYS A 1 945 ? 15.757 -29.534 -15.337 1.00 90.56 945 LYS A O 1
ATOM 7415 N N . HIS A 1 946 ? 13.758 -30.512 -15.039 1.00 91.12 946 HIS A N 1
ATOM 7416 C CA . HIS A 1 946 ? 12.997 -29.274 -14.905 1.00 91.12 946 HIS A CA 1
ATOM 7417 C C . HIS A 1 946 ? 12.493 -29.090 -13.488 1.00 91.12 946 HIS A C 1
ATOM 7419 O O . HIS A 1 946 ? 11.844 -29.980 -12.927 1.00 91.12 946 HIS A O 1
ATOM 7425 N N . PHE A 1 947 ? 12.688 -27.886 -12.954 1.00 92.56 947 PHE A N 1
ATOM 7426 C CA . PHE A 1 947 ? 12.072 -27.486 -11.698 1.00 92.56 947 PHE A CA 1
ATOM 7427 C C . PHE A 1 947 ? 10.600 -27.123 -11.947 1.00 92.56 947 PHE A C 1
ATOM 7429 O O . PHE A 1 947 ? 10.240 -25.965 -12.086 1.00 92.56 947 PHE A O 1
ATOM 7436 N N . THR A 1 948 ? 9.719 -28.104 -12.123 1.00 93.25 948 THR A N 1
ATOM 7437 C CA . THR A 1 948 ? 8.426 -27.886 -12.812 1.00 93.25 948 THR A 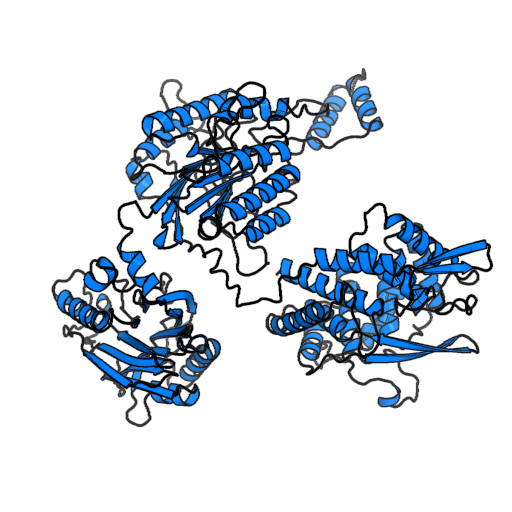CA 1
ATOM 7438 C C . THR A 1 948 ? 7.536 -26.875 -12.091 1.00 93.25 948 THR A C 1
ATOM 7440 O O . THR A 1 948 ? 6.895 -26.040 -12.731 1.00 93.25 948 THR A O 1
ATOM 7443 N N . LYS A 1 949 ? 7.553 -26.877 -10.755 1.00 92.62 949 LYS A N 1
ATOM 7444 C CA . LYS A 1 949 ? 6.779 -25.932 -9.942 1.00 92.62 949 LYS A CA 1
ATOM 7445 C C . LYS A 1 949 ? 7.143 -24.460 -10.172 1.00 92.62 949 LYS A C 1
ATOM 7447 O O . LYS A 1 949 ? 6.258 -23.617 -10.084 1.00 92.62 949 LYS A O 1
ATOM 7452 N N . THR A 1 950 ? 8.395 -24.141 -10.514 1.00 94.75 950 THR A N 1
ATOM 7453 C CA . THR A 1 950 ? 8.833 -22.756 -10.783 1.00 94.75 950 THR A CA 1
ATOM 7454 C C . THR A 1 950 ? 8.241 -22.244 -12.096 1.00 94.75 950 THR A C 1
ATOM 7456 O O . THR A 1 950 ? 7.711 -21.135 -12.159 1.00 94.75 950 THR A O 1
ATOM 7459 N N . TRP A 1 951 ? 8.236 -23.086 -13.132 1.00 95.06 951 TRP A N 1
ATOM 7460 C CA . TRP A 1 951 ? 7.616 -22.796 -14.425 1.00 95.06 951 TRP A CA 1
ATOM 7461 C C . TRP A 1 951 ? 6.108 -22.602 -14.293 1.00 95.06 951 TRP A C 1
ATOM 7463 O O . TRP A 1 951 ? 5.574 -21.613 -14.795 1.00 95.06 951 TRP A O 1
ATOM 7473 N N . VAL A 1 952 ? 5.430 -23.496 -13.566 1.00 95.44 952 VAL A N 1
ATOM 7474 C CA . VAL A 1 952 ? 3.985 -23.385 -13.324 1.00 95.44 952 VAL A CA 1
ATOM 7475 C C . VAL A 1 952 ? 3.655 -22.127 -12.526 1.00 95.44 952 VAL A C 1
ATOM 7477 O O . VAL A 1 952 ? 2.758 -21.389 -12.923 1.00 95.44 952 VAL A O 1
ATOM 7480 N N . ALA A 1 953 ? 4.391 -21.835 -11.450 1.00 93.50 953 ALA A N 1
ATOM 7481 C CA . ALA A 1 953 ? 4.173 -20.629 -10.657 1.00 93.50 953 ALA A CA 1
ATOM 7482 C C . ALA A 1 953 ? 4.342 -19.354 -11.500 1.00 93.50 953 ALA A C 1
ATOM 7484 O O . ALA A 1 953 ? 3.483 -18.477 -11.466 1.00 93.50 953 ALA A O 1
ATOM 7485 N N . ARG A 1 954 ? 5.394 -19.276 -12.325 1.00 93.88 954 ARG A N 1
ATOM 7486 C CA . ARG A 1 954 ? 5.612 -18.142 -13.238 1.00 93.88 954 ARG A CA 1
ATOM 7487 C C . ARG A 1 954 ? 4.515 -18.006 -14.291 1.00 93.88 954 ARG A C 1
ATOM 7489 O O . ARG A 1 954 ? 4.139 -16.884 -14.600 1.00 93.88 954 ARG A O 1
ATOM 7496 N N . ALA A 1 955 ? 3.988 -19.109 -14.822 1.00 94.56 955 ALA A N 1
ATOM 7497 C CA . ALA A 1 955 ? 2.858 -19.061 -15.748 1.00 94.56 955 ALA A CA 1
ATOM 7498 C C . ALA A 1 955 ? 1.582 -18.566 -15.047 1.00 94.56 955 ALA A C 1
ATOM 7500 O O . ALA A 1 955 ? 0.925 -17.655 -15.536 1.00 94.56 955 ALA A O 1
ATOM 7501 N N . LEU A 1 956 ? 1.261 -19.104 -13.868 1.00 92.88 956 LEU A N 1
ATOM 7502 C CA . LEU A 1 956 ? 0.086 -18.710 -13.082 1.00 92.88 956 LEU A CA 1
ATOM 7503 C C . LEU A 1 956 ? 0.116 -17.243 -12.632 1.00 92.88 956 LEU A C 1
ATOM 7505 O O . LEU A 1 956 ? -0.943 -16.638 -12.508 1.00 92.88 956 LEU A O 1
ATOM 7509 N N . LEU A 1 957 ? 1.302 -16.655 -12.456 1.00 88.44 957 LEU A N 1
ATOM 7510 C CA . LEU A 1 957 ? 1.465 -15.220 -12.197 1.00 88.44 957 LEU A CA 1
ATOM 7511 C C . LEU A 1 957 ? 0.992 -14.319 -13.349 1.00 88.44 957 LEU A C 1
ATOM 7513 O O . LEU A 1 957 ? 0.808 -13.128 -13.134 1.00 88.44 957 LEU A O 1
ATOM 7517 N N . THR A 1 958 ? 0.772 -14.869 -14.546 1.00 86.38 958 THR A N 1
ATOM 7518 C CA . THR A 1 958 ? 0.201 -14.131 -15.686 1.00 86.38 958 THR A CA 1
ATOM 7519 C C . THR A 1 958 ? -1.336 -14.126 -15.707 1.00 86.38 958 THR A C 1
ATOM 7521 O O . THR A 1 958 ? -1.919 -13.489 -16.580 1.00 86.38 958 THR A O 1
ATOM 7524 N N . SER A 1 959 ? -1.998 -14.830 -14.773 1.00 82.25 959 SER A N 1
ATOM 7525 C CA . SER A 1 959 ? -3.466 -14.867 -14.655 1.00 82.25 959 SER A CA 1
ATOM 7526 C C . SER A 1 959 ? -4.006 -13.655 -13.894 1.00 82.25 959 SER A C 1
ATOM 7528 O O . SER A 1 959 ? -3.428 -13.211 -12.901 1.00 82.25 959 SER A O 1
ATOM 7530 N N . ASN A 1 960 ? -5.193 -13.197 -14.297 1.00 71.00 960 ASN A N 1
ATOM 7531 C CA . ASN A 1 960 ? -5.944 -12.157 -13.590 1.00 71.00 960 ASN A CA 1
ATOM 7532 C C . ASN A 1 960 ? -6.837 -12.711 -12.455 1.00 71.00 960 ASN A C 1
ATOM 7534 O O . ASN A 1 960 ? -7.543 -11.950 -11.790 1.00 71.00 960 ASN A O 1
ATOM 7538 N N . GLU A 1 961 ? -6.847 -14.026 -12.205 1.00 71.38 961 GLU A N 1
ATOM 7539 C CA . GLU A 1 961 ? -7.720 -14.643 -11.202 1.00 71.38 961 GLU A CA 1
ATOM 7540 C C . GLU A 1 961 ? -7.155 -14.616 -9.776 1.00 71.38 961 GLU A C 1
ATOM 7542 O O . GLU A 1 961 ? -6.232 -15.347 -9.409 1.00 71.38 961 GLU A O 1
ATOM 7547 N N . PHE A 1 962 ? -7.830 -13.872 -8.897 1.00 58.03 962 PHE A N 1
ATOM 7548 C CA . PHE A 1 962 ? -7.505 -13.806 -7.467 1.00 58.03 962 PHE A CA 1
ATOM 7549 C C . PHE A 1 962 ? -7.559 -15.166 -6.749 1.00 58.03 962 PHE A C 1
ATOM 7551 O O . PHE A 1 962 ? -6.811 -15.385 -5.797 1.00 58.03 962 PHE A O 1
ATOM 7558 N N . ALA A 1 963 ? -8.390 -16.105 -7.214 1.00 58.97 963 ALA A N 1
ATOM 7559 C CA . ALA A 1 963 ? -8.545 -17.430 -6.608 1.00 58.97 963 ALA A CA 1
ATOM 7560 C C . ALA A 1 963 ? -7.274 -18.303 -6.686 1.00 58.97 963 ALA A C 1
ATOM 7562 O O . ALA A 1 963 ? -7.135 -19.256 -5.920 1.00 58.97 963 ALA A O 1
ATOM 7563 N N . ILE A 1 964 ? -6.337 -17.979 -7.585 1.00 69.81 964 ILE A N 1
ATOM 7564 C CA . ILE A 1 964 ? -5.091 -18.731 -7.802 1.00 69.81 964 ILE A CA 1
ATOM 7565 C C . ILE A 1 964 ? -3.989 -18.304 -6.806 1.00 69.81 964 ILE A C 1
ATOM 7567 O O . ILE A 1 964 ? -3.077 -19.082 -6.504 1.00 69.81 964 ILE A O 1
ATOM 7571 N N . ARG A 1 965 ? -4.100 -17.102 -6.219 1.00 71.50 965 ARG A N 1
ATOM 7572 C CA . ARG A 1 965 ? -3.064 -16.476 -5.373 1.00 71.50 965 ARG A CA 1
ATOM 7573 C C . ARG A 1 965 ? -2.653 -17.276 -4.125 1.00 71.50 965 ARG A C 1
ATOM 7575 O O . ARG A 1 965 ? -1.449 -17.373 -3.889 1.00 71.50 965 ARG A O 1
ATOM 7582 N N . PRO A 1 966 ? -3.554 -17.921 -3.352 1.00 72.56 966 PRO A N 1
ATOM 7583 C CA . PRO A 1 966 ? -3.144 -18.684 -2.165 1.00 72.56 966 PRO A CA 1
ATOM 7584 C C . PRO A 1 966 ? -2.203 -19.853 -2.490 1.00 72.56 966 PRO A C 1
ATOM 7586 O O . PRO A 1 966 ? -1.278 -20.159 -1.738 1.00 72.56 966 PRO A O 1
ATOM 7589 N N . ARG A 1 967 ? -2.413 -20.500 -3.642 1.00 78.38 967 ARG A N 1
ATOM 7590 C CA . ARG A 1 967 ? -1.594 -21.631 -4.091 1.00 78.38 967 ARG A CA 1
ATOM 7591 C C . ARG A 1 967 ? -0.210 -21.182 -4.565 1.00 78.38 967 ARG A C 1
ATOM 7593 O O . ARG A 1 967 ? 0.771 -21.884 -4.327 1.00 78.38 967 ARG A O 1
ATOM 7600 N N . LEU A 1 968 ? -0.136 -20.005 -5.190 1.00 83.94 968 LEU A N 1
ATOM 7601 C CA . LEU A 1 968 ? 1.122 -19.345 -5.540 1.00 83.94 968 LEU A CA 1
ATOM 7602 C C . LEU A 1 968 ? 1.927 -18.967 -4.294 1.00 83.94 968 LEU A C 1
ATOM 7604 O O . LEU A 1 968 ? 3.104 -19.311 -4.227 1.00 83.94 968 LEU A O 1
ATOM 7608 N N . GLY A 1 969 ? 1.281 -18.356 -3.293 1.00 80.38 969 GLY A N 1
ATOM 7609 C CA . GLY A 1 969 ? 1.916 -18.013 -2.017 1.00 80.38 969 GLY A CA 1
ATOM 7610 C C . GLY A 1 969 ? 2.563 -19.229 -1.354 1.00 80.38 969 GLY A C 1
ATOM 7611 O O . GLY A 1 969 ? 3.756 -19.207 -1.069 1.00 80.38 969 GLY A O 1
ATOM 7612 N N . LYS A 1 970 ? 1.826 -20.346 -1.253 1.00 83.88 970 LYS A N 1
ATOM 7613 C CA . LYS A 1 970 ? 2.360 -21.606 -0.712 1.00 83.88 970 LYS A CA 1
ATOM 7614 C C . LYS A 1 970 ? 3.574 -22.131 -1.492 1.00 83.88 970 LYS A C 1
ATOM 7616 O O . LYS A 1 970 ? 4.558 -22.546 -0.890 1.00 83.88 970 LYS A O 1
ATOM 7621 N N . CYS A 1 971 ? 3.523 -22.122 -2.825 1.00 87.81 971 CYS A N 1
ATOM 7622 C CA . CYS A 1 971 ? 4.652 -22.572 -3.644 1.00 87.81 971 CYS A CA 1
ATOM 7623 C C . CYS A 1 971 ? 5.897 -21.700 -3.431 1.00 87.81 971 CYS A C 1
ATOM 7625 O O . CYS A 1 971 ? 7.020 -22.205 -3.430 1.00 87.81 971 CYS A O 1
ATOM 7627 N N . VAL A 1 972 ? 5.707 -20.392 -3.278 1.00 88.25 972 VAL A N 1
ATOM 7628 C CA . VAL A 1 972 ? 6.799 -19.446 -3.055 1.00 88.25 972 VAL A CA 1
ATOM 7629 C C . VAL A 1 972 ? 7.370 -19.584 -1.645 1.00 88.25 972 VAL A C 1
ATOM 7631 O O . VAL A 1 972 ? 8.589 -19.553 -1.504 1.00 88.25 972 VAL A O 1
ATOM 7634 N N . ASP A 1 973 ? 6.540 -19.845 -0.634 1.00 84.31 973 ASP A N 1
ATOM 7635 C CA . ASP A 1 973 ? 7.002 -20.191 0.715 1.00 84.31 973 ASP A CA 1
ATOM 7636 C C . ASP A 1 973 ? 7.857 -21.465 0.717 1.00 84.31 973 ASP A C 1
ATOM 7638 O O . ASP A 1 973 ? 8.944 -21.478 1.290 1.00 84.31 973 ASP A O 1
ATOM 7642 N N . GLU A 1 974 ? 7.434 -22.517 0.011 1.00 87.75 974 GLU A N 1
ATOM 7643 C CA . GLU A 1 974 ? 8.219 -23.752 -0.131 1.00 87.75 974 GLU A CA 1
ATOM 7644 C C . GLU A 1 974 ? 9.565 -23.503 -0.842 1.00 87.75 974 GLU A C 1
ATOM 7646 O O . GLU A 1 974 ? 10.599 -24.073 -0.477 1.00 87.75 974 GLU A O 1
ATOM 7651 N N . LEU A 1 975 ? 9.585 -22.639 -1.864 1.00 90.00 975 LEU A N 1
ATOM 7652 C CA . LEU A 1 975 ? 10.830 -22.210 -2.507 1.00 90.00 975 LEU A CA 1
ATOM 7653 C C . LEU A 1 975 ? 11.706 -21.413 -1.532 1.00 90.00 975 LEU A C 1
ATOM 7655 O O . LEU A 1 975 ? 12.906 -21.650 -1.466 1.00 90.00 975 LEU A O 1
ATOM 7659 N N . ALA A 1 976 ? 11.130 -20.521 -0.734 1.00 86.38 976 ALA A N 1
ATOM 7660 C CA . ALA A 1 976 ? 11.858 -19.766 0.281 1.00 86.38 976 ALA A CA 1
ATOM 7661 C C . ALA A 1 976 ? 12.507 -20.676 1.331 1.00 86.38 976 ALA A C 1
ATOM 7663 O O . ALA A 1 976 ? 13.656 -20.475 1.718 1.00 86.38 976 ALA A O 1
ATOM 7664 N N . GLU A 1 977 ? 11.756 -21.675 1.791 1.00 86.88 977 GLU A N 1
ATOM 7665 C CA . GLU A 1 977 ? 12.160 -22.622 2.829 1.00 86.88 977 GLU A CA 1
ATOM 7666 C C . GLU A 1 977 ? 13.232 -23.600 2.359 1.00 86.88 977 GLU A C 1
ATOM 7668 O O . GLU A 1 977 ? 14.093 -23.982 3.145 1.00 86.88 977 GLU A O 1
ATOM 7673 N N . SER A 1 978 ? 13.205 -23.965 1.078 1.00 88.38 978 SER A N 1
ATOM 7674 C CA . SER A 1 978 ? 14.208 -24.835 0.453 1.00 88.38 978 SER A CA 1
ATOM 7675 C C . SER A 1 978 ? 15.503 -24.117 0.051 1.00 88.38 978 SER A C 1
ATOM 7677 O O . SER A 1 978 ? 16.388 -24.747 -0.525 1.00 88.38 978 SER A O 1
ATOM 7679 N N . ASN A 1 979 ? 15.639 -22.817 0.346 1.00 90.00 979 ASN A N 1
ATOM 7680 C CA . ASN A 1 979 ? 16.885 -22.091 0.120 1.00 90.00 979 ASN A CA 1
ATOM 7681 C C . ASN A 1 979 ? 17.954 -22.479 1.152 1.00 90.00 979 ASN A C 1
ATOM 7683 O O . ASN A 1 979 ? 17.843 -22.169 2.338 1.00 90.00 979 ASN A O 1
ATOM 7687 N N . GLU A 1 980 ? 19.051 -23.064 0.682 1.00 88.06 980 GLU A N 1
ATOM 7688 C CA . GLU A 1 980 ? 20.208 -23.415 1.499 1.00 88.06 980 GLU A CA 1
ATOM 7689 C C . GLU A 1 980 ? 21.387 -22.503 1.147 1.00 88.06 980 GLU A C 1
ATOM 7691 O O . GLU A 1 980 ? 22.114 -22.732 0.183 1.00 88.06 980 GLU A O 1
ATOM 7696 N N . GLN A 1 981 ? 21.586 -21.441 1.938 1.00 85.62 981 GLN A N 1
ATOM 7697 C CA . GLN A 1 981 ? 22.686 -20.477 1.763 1.00 85.62 981 GLN A CA 1
ATOM 7698 C C . GLN A 1 981 ? 22.756 -19.852 0.353 1.00 85.62 981 GLN A C 1
ATOM 7700 O O . GLN A 1 981 ? 23.849 -19.641 -0.174 1.00 85.62 981 GLN A O 1
ATOM 7705 N N . GLY A 1 982 ? 21.605 -19.548 -0.256 1.00 87.62 982 GLY A N 1
ATOM 7706 C CA . GLY A 1 982 ? 21.553 -18.982 -1.609 1.00 87.62 982 GLY A CA 1
ATOM 7707 C C . GLY A 1 982 ? 21.480 -20.012 -2.741 1.00 87.62 982 GLY A C 1
ATOM 7708 O O . GLY A 1 982 ? 21.512 -19.625 -3.901 1.00 87.62 982 GLY A O 1
ATOM 7709 N N . LEU A 1 983 ? 21.373 -21.308 -2.441 1.00 93.12 983 LEU A N 1
ATOM 7710 C CA . LEU A 1 983 ? 21.284 -22.371 -3.446 1.00 93.12 983 LEU A CA 1
ATOM 7711 C C . LEU A 1 983 ? 20.036 -23.234 -3.234 1.00 93.12 983 LEU A C 1
ATOM 7713 O O . LEU A 1 983 ? 19.508 -23.310 -2.126 1.00 93.12 983 LEU A O 1
ATOM 7717 N N . TRP A 1 984 ? 19.577 -23.886 -4.303 1.00 93.88 984 TRP A N 1
ATOM 7718 C CA . TRP A 1 984 ? 18.447 -24.815 -4.268 1.00 93.88 984 TRP A CA 1
ATOM 7719 C C . TRP A 1 984 ? 18.860 -26.210 -4.714 1.00 93.88 984 TRP A C 1
ATOM 7721 O O . TRP A 1 984 ? 19.576 -26.370 -5.701 1.00 93.88 984 TRP A O 1
ATOM 7731 N N . ASN A 1 985 ? 18.353 -27.210 -3.999 1.00 90.69 985 ASN A N 1
ATOM 7732 C CA . ASN A 1 985 ? 18.450 -28.616 -4.375 1.00 90.69 985 ASN A CA 1
ATOM 7733 C C . ASN A 1 985 ? 17.267 -29.003 -5.278 1.00 90.69 985 ASN A C 1
ATOM 7735 O O . ASN A 1 985 ? 16.203 -28.380 -5.227 1.00 90.69 985 ASN A O 1
ATOM 7739 N N . TRP A 1 986 ? 17.440 -30.042 -6.093 1.00 90.19 986 TRP A N 1
ATOM 7740 C CA . TRP A 1 986 ? 16.370 -30.593 -6.929 1.00 90.19 986 TRP A CA 1
ATOM 7741 C C . TRP A 1 986 ? 16.302 -32.105 -6.733 1.00 90.19 986 TRP A C 1
ATOM 7743 O O . TRP A 1 986 ? 17.235 -32.816 -7.101 1.00 90.19 986 TRP A O 1
ATOM 7753 N N . GLY A 1 987 ? 15.222 -32.614 -6.137 1.00 83.06 987 GLY A N 1
ATOM 7754 C CA . GLY A 1 987 ? 15.159 -34.019 -5.715 1.00 83.06 987 GLY A CA 1
ATOM 7755 C C . GLY A 1 987 ? 16.391 -34.405 -4.885 1.00 83.06 987 GLY A C 1
ATOM 7756 O O . GLY A 1 987 ? 16.705 -33.742 -3.899 1.00 83.06 987 GLY A O 1
ATOM 7757 N N . ASP A 1 988 ? 17.116 -35.432 -5.331 1.00 80.62 988 ASP A N 1
ATOM 7758 C CA . ASP A 1 988 ? 18.364 -35.881 -4.697 1.00 80.62 988 ASP A CA 1
ATOM 7759 C C . ASP A 1 988 ? 19.618 -35.120 -5.179 1.00 80.62 988 ASP A C 1
ATOM 7761 O O . ASP A 1 988 ? 20.680 -35.224 -4.559 1.00 80.62 988 ASP A O 1
ATOM 7765 N N . LEU A 1 989 ? 19.522 -34.346 -6.269 1.00 84.69 989 LEU A N 1
ATOM 7766 C CA . LEU A 1 989 ? 20.641 -33.560 -6.798 1.00 84.69 989 LEU A CA 1
ATOM 7767 C C . LEU A 1 989 ? 20.933 -32.370 -5.896 1.00 84.69 989 LEU A C 1
ATOM 7769 O O . LEU A 1 989 ? 20.080 -31.504 -5.672 1.00 84.69 989 LEU A O 1
ATOM 7773 N N . GLN A 1 990 ? 22.180 -32.302 -5.446 1.00 84.00 990 GLN A N 1
ATOM 7774 C CA . GLN A 1 990 ? 22.654 -31.222 -4.601 1.00 84.00 990 GLN A CA 1
ATOM 7775 C C . GLN A 1 990 ? 23.078 -30.033 -5.463 1.00 84.00 990 GLN A C 1
ATOM 7777 O O . GLN A 1 990 ? 23.919 -30.150 -6.352 1.00 84.00 990 GLN A O 1
ATOM 7782 N N . ARG A 1 991 ? 22.480 -28.872 -5.185 1.00 86.81 991 ARG A N 1
ATOM 7783 C CA . ARG A 1 991 ? 22.882 -27.554 -5.702 1.00 86.81 991 ARG A CA 1
ATOM 7784 C C . ARG A 1 991 ? 23.032 -27.447 -7.234 1.00 86.81 991 ARG A C 1
ATOM 7786 O O . ARG A 1 991 ? 24.021 -26.869 -7.700 1.00 86.81 991 ARG A O 1
ATOM 7793 N N . PRO A 1 992 ? 22.084 -27.946 -8.053 1.00 93.81 992 PRO A N 1
ATOM 7794 C CA . PRO A 1 992 ? 22.130 -27.696 -9.484 1.00 93.81 992 PRO A CA 1
ATOM 7795 C C . PRO A 1 992 ? 21.915 -26.211 -9.808 1.00 93.81 992 PRO A C 1
ATOM 7797 O O . PRO A 1 992 ? 20.939 -25.593 -9.376 1.00 93.81 992 PRO A O 1
ATOM 7800 N N . ILE A 1 993 ? 22.794 -25.633 -10.630 1.00 93.94 993 ILE A N 1
ATOM 7801 C CA . ILE A 1 993 ? 22.792 -24.187 -10.916 1.00 93.94 993 ILE A CA 1
ATOM 7802 C C . ILE A 1 993 ? 21.484 -23.697 -11.563 1.00 93.94 993 ILE A C 1
ATOM 7804 O O . ILE A 1 993 ? 21.009 -22.597 -11.278 1.00 93.94 993 ILE A O 1
ATOM 7808 N N . TRP A 1 994 ? 20.858 -24.531 -12.395 1.00 93.00 994 TRP A N 1
ATOM 7809 C CA . TRP A 1 994 ? 19.596 -24.216 -13.067 1.00 93.00 994 TRP A CA 1
ATOM 7810 C C . TRP A 1 994 ? 18.405 -24.178 -12.098 1.00 93.00 994 TRP A C 1
ATOM 7812 O O . TRP A 1 994 ? 17.507 -23.360 -12.286 1.00 93.00 994 TRP A O 1
ATOM 7822 N N . ALA A 1 995 ? 18.408 -24.980 -11.024 1.00 94.50 995 ALA A N 1
ATOM 7823 C CA . ALA A 1 995 ? 17.349 -24.936 -10.013 1.00 94.50 995 ALA A CA 1
ATOM 7824 C C . ALA A 1 995 ? 17.416 -23.633 -9.209 1.00 94.50 995 ALA A C 1
ATOM 7826 O O . ALA A 1 995 ? 16.384 -23.010 -8.964 1.00 94.50 995 ALA A O 1
ATOM 7827 N N . THR A 1 996 ? 18.630 -23.179 -8.881 1.00 95.25 996 THR A N 1
ATOM 7828 C CA . THR A 1 996 ? 18.863 -21.866 -8.262 1.00 95.25 996 THR A CA 1
ATOM 7829 C C . THR A 1 996 ? 18.351 -20.734 -9.154 1.00 95.25 996 THR A C 1
ATOM 7831 O O . THR A 1 996 ? 17.601 -19.880 -8.685 1.00 95.25 996 THR A O 1
ATOM 7834 N N . HIS A 1 997 ? 18.684 -20.743 -10.450 1.00 94.94 997 HIS A N 1
ATOM 7835 C CA . HIS A 1 997 ? 18.167 -19.753 -11.402 1.00 94.94 997 HIS A CA 1
ATOM 7836 C C . HIS A 1 997 ? 16.631 -19.733 -11.444 1.00 94.94 997 HIS A C 1
ATOM 7838 O O . HIS A 1 997 ? 16.019 -18.663 -11.380 1.00 94.94 997 HIS A O 1
ATOM 7844 N N . ASP A 1 998 ? 16.000 -20.901 -11.555 1.00 94.50 998 ASP A N 1
ATOM 7845 C CA . ASP A 1 998 ? 14.551 -21.022 -11.709 1.00 94.50 998 ASP A CA 1
ATOM 7846 C C . ASP A 1 998 ? 13.792 -20.623 -10.430 1.00 94.50 998 ASP A C 1
ATOM 7848 O O . ASP A 1 998 ? 12.751 -19.958 -10.506 1.00 94.50 998 ASP A O 1
ATOM 7852 N N . ALA A 1 999 ? 14.326 -20.969 -9.255 1.00 94.19 999 ALA A N 1
ATOM 7853 C CA . ALA A 1 999 ? 13.782 -20.559 -7.963 1.00 94.19 999 ALA A CA 1
ATOM 7854 C C . ALA A 1 999 ? 13.879 -19.042 -7.769 1.00 94.19 999 ALA A C 1
ATOM 7856 O O . ALA A 1 999 ? 12.863 -18.400 -7.492 1.00 94.19 999 ALA A O 1
ATOM 7857 N N . LEU A 1 1000 ? 15.059 -18.452 -8.004 1.00 91.38 1000 LEU A N 1
ATOM 7858 C CA . LEU A 1 1000 ? 15.251 -17.001 -7.940 1.00 91.38 1000 LEU A CA 1
ATOM 7859 C C . LEU A 1 1000 ? 14.325 -16.280 -8.919 1.00 91.38 1000 LEU A C 1
ATOM 7861 O O . LEU A 1 1000 ? 13.631 -15.352 -8.523 1.00 91.38 1000 LEU A O 1
ATOM 7865 N N . SER A 1 1001 ? 14.236 -16.756 -10.164 1.00 89.81 1001 SER A N 1
ATOM 7866 C CA . SER A 1 1001 ? 13.372 -16.160 -11.191 1.00 89.81 1001 SER A CA 1
ATOM 7867 C C . SER A 1 1001 ? 11.904 -16.146 -10.768 1.00 89.81 1001 SER A C 1
ATOM 7869 O O . SER A 1 1001 ? 11.185 -15.192 -11.054 1.00 89.81 1001 SER A O 1
ATOM 7871 N N . THR A 1 1002 ? 11.453 -17.198 -10.083 1.00 92.38 1002 THR A N 1
ATOM 7872 C CA . THR A 1 1002 ? 10.072 -17.322 -9.595 1.00 92.38 1002 THR A CA 1
ATOM 7873 C C . THR A 1 1002 ? 9.812 -16.418 -8.404 1.00 92.38 1002 THR A C 1
ATOM 7875 O O . THR A 1 1002 ? 8.808 -15.715 -8.394 1.00 92.38 1002 THR A O 1
ATOM 7878 N N . ILE A 1 1003 ? 10.724 -16.396 -7.429 1.00 88.56 1003 ILE A N 1
ATOM 7879 C CA . ILE A 1 1003 ? 10.625 -15.527 -6.251 1.00 88.56 1003 ILE A CA 1
ATOM 7880 C C . ILE A 1 1003 ? 10.610 -14.056 -6.680 1.00 88.56 1003 ILE A C 1
ATOM 7882 O O . ILE A 1 1003 ? 9.783 -13.284 -6.203 1.00 88.56 1003 ILE A O 1
ATOM 7886 N N . SER A 1 1004 ? 11.471 -13.670 -7.624 1.00 82.19 1004 SER A N 1
ATOM 7887 C CA . SER A 1 1004 ? 11.496 -12.313 -8.174 1.00 82.19 1004 SER A CA 1
ATOM 7888 C C . SER A 1 1004 ? 10.225 -11.970 -8.941 1.00 82.19 1004 SER A C 1
ATOM 7890 O O . SER A 1 1004 ? 9.668 -10.900 -8.725 1.00 82.19 1004 SER A O 1
ATOM 7892 N N . ALA A 1 1005 ? 9.744 -12.869 -9.806 1.00 79.88 1005 ALA A N 1
ATOM 7893 C CA . ALA A 1 1005 ? 8.506 -12.648 -10.552 1.00 79.88 1005 ALA A CA 1
ATOM 7894 C C . ALA A 1 1005 ? 7.293 -12.523 -9.620 1.00 79.88 1005 ALA A C 1
ATOM 7896 O O . ALA A 1 1005 ? 6.465 -11.640 -9.817 1.00 79.88 1005 ALA A O 1
ATOM 7897 N N . TYR A 1 1006 ? 7.215 -13.362 -8.583 1.00 82.56 1006 TYR A N 1
ATOM 7898 C CA . TYR A 1 1006 ? 6.163 -13.286 -7.573 1.00 82.56 1006 TYR A CA 1
ATOM 7899 C C . TYR A 1 1006 ? 6.202 -11.946 -6.843 1.00 82.56 1006 TYR A C 1
ATOM 7901 O O . TYR A 1 1006 ? 5.183 -11.278 -6.745 1.00 82.56 1006 TYR A O 1
ATOM 7909 N N . ALA A 1 1007 ? 7.388 -11.522 -6.405 1.00 72.38 1007 ALA A N 1
ATOM 7910 C CA . ALA A 1 1007 ? 7.560 -10.261 -5.699 1.00 72.38 1007 ALA A CA 1
ATOM 7911 C C . ALA A 1 1007 ? 7.187 -9.035 -6.541 1.00 72.38 1007 ALA A C 1
ATOM 7913 O O . ALA A 1 1007 ? 6.593 -8.098 -6.013 1.00 72.38 1007 ALA A O 1
ATOM 7914 N N . LEU A 1 1008 ? 7.515 -9.049 -7.839 1.00 63.50 1008 LEU A N 1
ATOM 7915 C CA . LEU A 1 1008 ? 7.120 -8.003 -8.785 1.00 63.50 1008 LEU A CA 1
ATOM 7916 C C . LEU A 1 1008 ? 5.600 -7.982 -8.988 1.00 63.50 1008 LEU A C 1
ATOM 7918 O O . LEU A 1 1008 ? 4.986 -6.931 -8.845 1.00 63.50 1008 LEU A O 1
ATOM 7922 N N . ALA A 1 1009 ? 4.979 -9.140 -9.220 1.00 61.06 1009 ALA A N 1
ATOM 7923 C CA . ALA A 1 1009 ? 3.532 -9.242 -9.403 1.00 61.06 1009 ALA A CA 1
ATOM 7924 C C . ALA A 1 1009 ? 2.746 -8.815 -8.152 1.00 61.06 1009 ALA A C 1
ATOM 7926 O O . ALA A 1 1009 ? 1.713 -8.161 -8.258 1.00 61.06 1009 ALA A O 1
ATOM 7927 N N . THR A 1 1010 ? 3.251 -9.127 -6.955 1.00 56.88 1010 THR A N 1
ATOM 7928 C CA . THR A 1 1010 ? 2.666 -8.636 -5.699 1.00 56.88 1010 THR A CA 1
ATOM 7929 C C . THR A 1 1010 ? 2.962 -7.165 -5.428 1.00 56.88 1010 THR A C 1
ATOM 7931 O O . THR A 1 1010 ? 2.331 -6.587 -4.566 1.00 56.88 1010 THR A O 1
ATOM 7934 N N . ALA A 1 1011 ? 3.919 -6.540 -6.117 1.00 41.41 1011 ALA A N 1
ATOM 7935 C CA . ALA A 1 1011 ? 4.163 -5.105 -5.992 1.00 41.41 1011 ALA A CA 1
ATOM 7936 C C . ALA A 1 1011 ? 3.235 -4.278 -6.906 1.00 41.41 1011 ALA A C 1
ATOM 7938 O O . ALA A 1 1011 ? 2.984 -3.111 -6.603 1.00 41.41 1011 ALA A O 1
ATOM 7939 N N . GLU A 1 1012 ? 2.739 -4.873 -8.001 1.00 28.62 1012 GLU A N 1
ATOM 7940 C CA . GLU A 1 1012 ? 1.875 -4.234 -9.009 1.00 28.62 1012 GLU A CA 1
ATOM 7941 C C . GLU A 1 1012 ? 0.364 -4.333 -8.727 1.00 28.62 1012 GLU A C 1
ATOM 7943 O O . GLU A 1 1012 ? -0.370 -3.430 -9.126 1.00 28.62 1012 GLU A O 1
ATOM 7948 N N . THR A 1 1013 ? -0.118 -5.398 -8.068 1.00 30.75 1013 THR A N 1
ATOM 7949 C CA . THR A 1 1013 ? -1.562 -5.600 -7.789 1.00 30.75 1013 THR A CA 1
ATOM 7950 C C . THR A 1 1013 ? -1.925 -5.413 -6.361 1.00 30.75 1013 THR A C 1
ATOM 7952 O O . THR A 1 1013 ? -2.914 -4.718 -6.066 1.00 30.75 1013 THR A O 1
#

pLDDT: mean 81.46, std 15.32, range [23.83, 98.38]